Protein AF-A0A812W8V5-F1 (afdb_monomer)

Solvent-accessible surface area (backbone atoms only — not comparable to full-atom values): 47258 Å² total; per-residue (Å²): 139,60,78,68,60,58,56,54,52,55,55,52,54,65,57,52,74,76,50,76,77,72,60,74,67,73,74,74,76,84,81,85,84,90,85,90,88,78,83,81,71,50,46,70,53,26,42,51,52,16,52,50,28,51,75,72,68,38,36,67,65,14,32,52,31,22,46,54,22,48,74,67,51,57,96,85,47,59,56,66,60,54,21,52,32,28,32,54,29,15,54,23,26,51,74,70,68,38,32,65,64,9,30,52,27,14,48,59,15,35,74,61,36,75,78,43,54,70,26,39,46,47,27,17,52,20,30,42,77,71,67,39,44,71,61,16,27,55,30,16,49,48,34,28,67,79,40,73,82,42,58,69,32,44,51,50,23,54,52,33,50,53,53,51,50,56,53,51,66,72,49,72,67,73,52,66,46,54,53,37,26,53,39,42,66,50,66,82,90,48,54,70,53,34,43,54,28,34,52,52,50,35,56,38,26,36,71,57,41,38,56,57,32,56,76,49,47,31,63,60,32,36,50,51,48,44,62,41,88,86,52,52,70,66,52,29,26,44,27,34,46,34,51,34,47,42,46,65,43,67,45,53,86,76,88,64,95,70,71,91,77,75,83,82,65,93,68,68,73,86,70,42,72,44,14,54,50,44,23,52,50,51,29,52,65,39,63,80,54,38,66,60,56,50,47,53,39,45,63,70,20,58,91,32,52,66,28,40,33,28,48,39,51,42,58,54,51,43,82,62,62,69,55,51,59,59,35,44,52,38,20,59,35,37,67,38,91,50,66,67,36,19,52,33,34,42,53,26,52,38,50,32,51,52,55,42,62,50,39,48,90,81,35,70,72,60,68,92,44,73,37,55,48,48,31,50,58,31,40,45,68,51,71,93,53,48,72,50,40,45,51,34,43,38,48,50,46,44,49,45,63,62,55,86,89,54,56,84,92,65,63,65,63,51,56,60,53,50,47,72,66,32,50,68,32,49,67,41,88,49,62,64,37,23,27,45,23,34,39,40,49,27,32,47,28,66,66,38,42,92,44,25,60,54,52,47,60,78,42,72,56,64,50,50,44,33,53,43,32,48,67,59,55,53,82,67,73,65,20,51,50,28,25,37,25,24,28,44,37,47,40,46,33,43,79,41,67,70,44,39,51,53,35,55,77,68,49,40,62,60,43,52,51,54,51,59,68,72,66,81,91,48,83,75,53,52,55,31,46,26,33,43,47,27,33,50,37,42,49,34,53,72,40,70,70,50,25,53,57,50,53,76,74,40,69,52,65,61,48,51,27,51,26,38,46,49,33,40,53,38,56,75,68,37,84,47,75,64,45,42,50,53,23,48,51,48,43,31,42,40,31,40,17,48,19,58,36,29,36,31,23,69,54,45,55,57,50,69,69,36,61,68,38,52,51,32,50,53,50,46,50,56,51,74,89,56,52,82,42,53,64,35,22,34,25,47,28,43,24,52,31,29,39,43,34,22,63,80,57,79,82,80,75,64,89,83,55,92,86,74,77,89,65,55,79,65,55,53,48,55,52,49,58,54,49,69,73,39,59,86,90,68,45,80,78,59,93,79,77,67,55,31,27,58,56,73,55,12,56,53,39,37,52,58,42,53,44,69,67,55,97,81,43,26,9,49,52,44,32,46,43,42,54,20,49,77,42,48,75,67,22,32,54,34,32,48,53,33,52,36,56,44,35,67,46,72,83,41,24,45,26,41,46,59,22,42,41,59,58,42,35,56,74,44,14,73,77,38,77,67,30,32,54,32,45,38,54,33,40,67,32,66,66,40,42,50,37,41,47,72,61,77,38,61,70,53,44,44,51,37,8,57,26,25,66,40,90,48,64,52,28,17,39,34,27,25,44,28,45,25,53,35,17,69,38,38,64,28,14,38,49,41,61,69,34,61,53,24,39,52,14,38,53,45,24,48,60,72,48,87,46,42,74,34,27,34,23,20,42,51,18,51,51,34,33,54,69,27,69,89,52,53,75,64,58,40,50,50,52,52,52,47,51,53,49,26,53,75,74,76,50,53,88,22,64,70,28,37,52,53,48,53,50,53,51,63,77,71,107

Mean predicted aligned error: 18.08 Å

Foldseek 3Di:
DDPVVVVVVVVVVVVCVPDVVPCPVVVPPDDDDDDDDDDPQALVNLQVVLVVCVVVVNLVVSLVSLVVSLVNDDPPHQLQSNLSSLLSNLVSCVSVVVLVSSLVSLVSSCVSVVLPLSSLQSNLSSCVSVVVLVSSLVSLVSSCVSPVVPPVSVVSNVVSVVVVVVVVVVCVPPDPLLVLLVQLPDDPVPLVSLLVSLVVLQVCLQQVNLVVNVVNCVLVSLLVLLQDPSHDLVSNLSSLVSLLSQLVQNHYDPPDDDDPQPPQDLDQDPHDPRNVVSLQVLLVVCVVPPQPSLLSSLVVCLVPLSNNLSSLSSVLSNQDQPPLSSLQSLLVQCLDPPPSSVVSSLVSLLNSLVSQVSNQPVHDQHDDDPSVLSNLLSLLPDQPCLVSNLSNLLSVLLSLLPCVPPDPVRRDPSLVSLCVSLQVQLPDPDLSSVLSSLSSLLSSLVNPLVCLVVSCPVDVRNLVSLLCLLQPFDPDDSSLSSLLSSLSSLLSNLQDLVSLVVCVVVCVLVSLLVSLPPDPDDLSSLNSLLSSLLSLLSSLLNDVVSVVVNVVSDVSLVSLLSSLLSLLVQCVPDPDPVSNVSSLSSLLSSLQSLLSLLLAQVSLVVVLVCPSSLVSVLSSLLSPSNLSDQSSLLSLLSNLLSQLDAQPPDPPPDDDPVPDPPADPVRVVVVVVVQVPDDPVPRDDPSDPGHSHHNVRNVSSLCSQQPADDPLSERSSLLSLLSSCVHDPSSLVSSLSSLLSSLPDLVRLLRNVSSCVLVSLLVSQLPDLSSLVSNLSSLLRPSSLVCLLVVVCLVSLLSLLVQCPDPRPRSVLSSLSSLLNSLLDQSNLQSLLVNPSNLNSLLCLCQPPQDLSNNLSSLSNLLSSLPHPPHDPVSVVSSLVSLVNNVVVPAHPHPNSRVSSVVSNVVVD

Sequence (909 aa):
MDRSEIMVASHRQHQSEKYPRYHKVLASASLAKYDAGMTVMGPLARKEAGNQYCKEGKWHEAAVEYTKGLDECDENSPPDQRGLLLANRSQCWLKLSNFQKGLDDANACLELLPEHVKALFRRATALEKLGRDTEALSDFARVARVDPGNRMAAEAAKRLRVAVAQRSGQALEQSLPSRLAAALRTPSAQEEVQQDACEKVRAAALRGESSSLLSQGVLEALLDVALAEQTSPELRTACLRSLCIIASGKEREDFEMEDSQQRGQGNEVVLTPAAKEARSRLSSALRAEAHSKLRHLGQRCRGNKGALCQLCLLMSYSQEPEDEAALQLLAEAVDDDETTVCKAALASLNAIFDSRRRQGTLGKAVVFSQSLRCCLEAALQVTDHEELVHGLLAEVFTLLADNNDRPAELQVDVPGIGIQLLEPFLQSQDGLLRRNALAGLACLLATRAKDAALILQMSAVPLSTVLNALARPMPGPEGRESQGHAAECLLLAASDARTRQRWIDGGGIDVILNALSNTDRGIRRELVDAKLVAVLAIMAAHSKDVRDEIFDRVDFMMELRFAVDVAGERARAAETKEQQRQARRLCAGLYESFAVLAMHGEFKEQLSVSKKTLGALQTLAKEEDLGEDPAISFYFASLIYNFCRSRDDKVRMKTGNPMIDELSGEDFKALEDFYQRMPAEARPMRAGEVDAGPPRLATRFRSWCVDRGDATGAAPIVAKLCRCAAGSLQTKVLVADCLRLLCADQSDRKIVAASGGIRTLLALSNMQQDVREALCNMTMAEEVAERFALGRAENELNIFGAFCTSELELQQSAATGALAILAGHDEVAVRIAECQQCLQGLLHAVLDSDLPAVEIRAVSAVVSIRRAEGISAETRRAIFSVLQERLSRGGFESLDAQELAEEEIREGS

pLDDT: mean 77.14, std 17.55, range [24.14, 96.12]

Organism: Symbiodinium pilosum (NCBI:txid2952)

Nearest PDB structures (foldseek):
  8qca-assembly1_B  TM=1.541E-01  e=1.605E-04  Saccharomyces cerevisiae
  8q9t-assembly1_E  TM=1.512E-01  e=1.785E-04  Saccharomyces cerevisiae
  7dkh-assembly2_E  TM=1.277E-01  e=3.620E-04  Saccharomyces cerevisiae S288C
  8j8p-assembly1_C  TM=1.123E-01  e=2.119E-03  Saccharomyces eubayanus
  9gaw-assembly1_K  TM=1.840E-01  e=2.885E-01  Homo sapiens

Radius of gyration: 34.82 Å; Cα contacts (8 Å, |Δi|>4): 1219; chains: 1; bounding box: 93×79×88 Å

Secondary structure (DSSP, 8-state):
--HHHHHHHHHHHHHHTT-TTSSSSTTS-S------S-----HHHHHHHHHHHHHTT-HHHHHHHHHHHHHT--TTS-HHHHHHHHHHHHHHHHHTT-HHHHHHHHHHHHHH-TT-HHHHHHHHHHHHHTT-HHHHHHHHHHHHHH-TT-HHHHHHHHHHHHHHHHHHHH--S--HHHHHHHHHTS-TT-HHHHHHHHHHHHHHHHTT-HHHHHHTTHHHHHHHHHH-TT--HHHHHHHHHHHHHHHHT----------TT-TTS-------HHHHHHHHHHHHHHHTTHHHHHHHHHHHHTT-HHHHHHHHHHHHTS--TT-HHHHHHHHHHHSSS-HHHHHHHHHHHHHHHHHHHHHGGGSPPPP--HHHHHHHHHHHH--TTHHHHHHHHHHHHHHHH--TT--GGG---HHHHHHHHHHHHHT-S-HHHHHHHHHHHHHHHHHTGGGHHHHHHS-SHHHHHHHHHHHSPPSSHHHHHHHHHHHHHHHHHTT-HHHHHHHHHTTHHHHHHHHHHS----HHHHHHHHHHHHHHHHHHTT-HHHHHHHHHHS-HHHHHHHHHHHHHHHHHH--SHHHHHHHHHHHHHHHHHHHHHTTSHHHHHHHHH-HHHHHHHHHHHH-GGGTT-HHHHHHHHHHHHHHH--SSS-----S--TTS--S-HHHHHHHHHHHHTS-TTTSPPPTT------HHHHHHHHHHHT---STT---HHHHHHHHGGGS-HHHHHHHHHHHHHHTTSHHHHHHHHHTTHHHHHHHTTTT-HHHHHHHHHHHT-HHHHHHHHTTTTHHHHHHHHHHHT-S-HHHHHHHHHHHHHHHTSHHHHHHHHH-HHHHHHHHHHHHH---HHHHHHHHHHHHHHHHSTT--HHHHHHHHHHHHHHHHTT--SSHHHHHHHHHHHHHH-

InterPro domains:
  IPR011989 Armadillo-like helical [G3DSA:1.25.10.10] (274-561)
  IPR011989 Armadillo-like helical [G3DSA:1.25.10.10] (570-769)
  IPR011989 Armadillo-like helical [G3DSA:1.25.10.10] (770-890)
  IPR011990 Tetratricopeptide-like helical domain superfamily [G3DSA:1.25.40.10] (44-165)
  IPR011990 Tetratricopeptide-like helical domain superfamily [SSF48452] (44-156)
  IPR016024 Armadillo-type fold [SSF48371] (172-530)
  IPR016024 Armadillo-type fold [SSF48371] (419-852)
  IPR019734 Tetratricopeptide repeat [PS50005] (117-150)
  IPR019734 Tetratricopeptide repeat [SM00028] (43-76)
  IPR019734 Tetratricopeptide repeat [SM00028] (83-116)
  IPR019734 Tetratricopeptide repeat [SM00028] (117-150)

Structure (mmCIF, N/CA/C/O backbone):
data_AF-A0A812W8V5-F1
#
_entry.id   AF-A0A812W8V5-F1
#
loop_
_atom_site.group_PDB
_atom_site.id
_atom_site.type_symbol
_atom_site.label_atom_id
_atom_site.label_alt_id
_atom_site.label_comp_id
_atom_site.label_asym_id
_atom_site.label_entity_id
_atom_site.label_seq_id
_atom_site.pdbx_PDB_ins_code
_atom_site.Cartn_x
_atom_site.Cartn_y
_atom_site.Cartn_z
_atom_site.occupancy
_atom_site.B_iso_or_equiv
_atom_site.auth_seq_id
_atom_site.auth_comp_id
_atom_site.auth_asym_id
_atom_site.auth_atom_id
_atom_site.pdbx_PDB_model_num
ATOM 1 N N . MET A 1 1 ? -21.137 45.828 53.580 1.00 42.62 1 MET A N 1
ATOM 2 C CA . MET A 1 1 ? -20.135 46.115 52.535 1.00 42.62 1 MET A CA 1
ATOM 3 C C . MET A 1 1 ? -18.783 45.915 53.169 1.00 42.62 1 MET A C 1
ATOM 5 O O . MET A 1 1 ? -18.420 46.660 54.073 1.00 42.62 1 MET A O 1
ATOM 9 N N . ASP A 1 2 ? -18.155 44.803 52.819 1.00 35.22 2 ASP A N 1
ATOM 10 C CA . ASP A 1 2 ? -17.035 44.227 53.553 1.00 35.22 2 ASP A CA 1
ATOM 11 C C . ASP A 1 2 ? -15.700 44.712 52.965 1.00 35.22 2 ASP A C 1
ATOM 13 O O . ASP A 1 2 ? -15.591 44.966 51.763 1.00 35.22 2 ASP A O 1
ATOM 17 N N . ARG A 1 3 ? -14.667 44.871 53.802 1.00 32.47 3 ARG A N 1
ATOM 18 C CA . ARG A 1 3 ? -13.363 45.461 53.408 1.00 32.47 3 ARG A CA 1
ATOM 19 C C . ARG A 1 3 ? -12.629 44.666 52.315 1.00 32.47 3 ARG A C 1
ATOM 21 O O . ARG A 1 3 ? -11.701 45.192 51.702 1.00 32.47 3 ARG A O 1
ATOM 28 N N . SER A 1 4 ? -13.058 43.437 52.042 1.00 35.94 4 SER A N 1
ATOM 29 C CA . SER A 1 4 ? -12.570 42.584 50.956 1.00 35.94 4 SER A CA 1
ATOM 30 C C . SER A 1 4 ? -12.967 43.088 49.561 1.00 35.94 4 SER A C 1
ATOM 32 O O . SER A 1 4 ? -12.177 42.957 48.627 1.00 35.94 4 SER A O 1
ATOM 34 N N . GLU A 1 5 ? -14.122 43.743 49.403 1.00 36.53 5 GLU A N 1
ATOM 35 C CA . GLU A 1 5 ? -14.590 44.227 48.092 1.00 36.53 5 GLU A CA 1
ATOM 36 C C . GLU A 1 5 ? -13.819 45.470 47.617 1.00 36.53 5 GLU A C 1
ATOM 38 O O . GLU A 1 5 ? -13.577 45.646 46.421 1.00 36.53 5 GLU A O 1
ATOM 43 N N . ILE A 1 6 ? -13.335 46.295 48.551 1.00 41.28 6 ILE A N 1
ATOM 44 C CA . ILE A 1 6 ? -12.598 47.532 48.242 1.00 41.28 6 ILE A CA 1
ATOM 45 C C . ILE A 1 6 ? -11.152 47.230 47.802 1.00 41.28 6 ILE A C 1
ATOM 47 O O . ILE A 1 6 ? -10.626 47.897 46.908 1.00 41.28 6 ILE A O 1
ATOM 51 N N . MET A 1 7 ? -10.518 46.179 48.339 1.00 34.22 7 MET A N 1
ATOM 52 C CA . MET A 1 7 ? -9.190 45.745 47.874 1.00 34.22 7 MET A CA 1
ATOM 53 C C . MET A 1 7 ? -9.236 45.130 46.469 1.00 34.22 7 MET A C 1
ATOM 55 O O . MET A 1 7 ? -8.336 45.374 45.665 1.00 34.22 7 MET A O 1
ATOM 59 N N . VAL A 1 8 ? -10.302 44.394 46.137 1.00 38.19 8 VAL A N 1
ATOM 60 C CA . VAL A 1 8 ? -10.474 43.799 44.801 1.00 38.19 8 VAL A CA 1
ATOM 61 C C . VAL A 1 8 ? -10.783 44.872 43.749 1.00 38.19 8 VAL A C 1
ATOM 63 O O . VAL A 1 8 ? -10.279 44.788 42.628 1.00 38.19 8 VAL A O 1
ATOM 66 N N . ALA A 1 9 ? -11.532 45.922 44.104 1.00 35.03 9 ALA A N 1
ATOM 67 C CA . ALA A 1 9 ? -11.801 47.050 43.208 1.00 35.03 9 ALA A CA 1
ATOM 68 C C . ALA A 1 9 ? -10.535 47.870 42.886 1.00 35.03 9 ALA A C 1
ATOM 70 O O . ALA A 1 9 ? -10.299 48.202 41.723 1.00 35.03 9 ALA A O 1
ATOM 71 N N . SER A 1 10 ? -9.671 48.119 43.878 1.00 33.06 10 SER A N 1
ATOM 72 C CA . SER A 1 10 ? -8.414 48.855 43.668 1.00 33.06 10 SER A CA 1
ATOM 73 C C . SER A 1 10 ? -7.394 48.054 42.840 1.00 33.06 10 SER A C 1
ATOM 75 O O . SER A 1 10 ? -6.719 48.614 41.974 1.00 33.06 10 SER A O 1
ATOM 77 N N . HIS A 1 11 ? -7.345 46.724 43.004 1.00 35.69 11 HIS A N 1
ATOM 78 C CA . HIS A 1 11 ? -6.504 45.855 42.168 1.00 35.69 11 HIS A CA 1
ATOM 79 C C . HIS A 1 11 ? -7.000 45.745 40.715 1.00 35.69 11 HIS A C 1
ATOM 81 O O . HIS A 1 11 ? -6.186 45.645 39.796 1.00 35.69 11 HIS A O 1
ATOM 87 N N . ARG A 1 12 ? -8.320 45.818 40.483 1.00 35.09 12 ARG A N 1
ATOM 88 C CA . ARG A 1 12 ? -8.901 45.868 39.128 1.00 35.09 12 ARG A CA 1
ATOM 89 C C . ARG A 1 12 ? -8.615 47.192 38.419 1.00 35.09 12 ARG A C 1
ATOM 91 O O . ARG A 1 12 ? -8.348 47.182 37.221 1.00 35.09 12 ARG A O 1
ATOM 98 N N . GLN A 1 13 ? -8.603 48.312 39.144 1.00 33.91 13 GLN A N 1
ATOM 99 C CA . GLN A 1 13 ? -8.280 49.621 38.567 1.00 33.91 13 GLN A CA 1
ATOM 100 C C . GLN A 1 13 ? -6.818 49.711 38.105 1.00 33.91 13 GLN A C 1
ATOM 102 O O . GLN A 1 13 ? -6.569 50.147 36.983 1.00 33.91 13 GLN A O 1
ATOM 107 N N . HIS A 1 14 ? -5.864 49.201 38.892 1.00 34.84 14 HIS A N 1
ATOM 108 C CA . HIS A 1 14 ? -4.441 49.251 38.529 1.00 34.84 14 HIS A CA 1
ATOM 109 C C . HIS A 1 14 ? -4.041 48.289 37.397 1.00 34.84 14 HIS A C 1
ATOM 111 O O . HIS A 1 14 ? -3.090 48.558 36.666 1.00 34.84 14 HIS A O 1
ATOM 117 N N . GLN A 1 15 ? -4.773 47.187 37.198 1.00 32.47 15 GLN A N 1
ATOM 118 C CA . GLN A 1 15 ? -4.576 46.331 36.020 1.00 32.47 15 GLN A CA 1
ATOM 119 C C . GLN A 1 15 ? -5.221 46.904 34.747 1.00 32.47 15 GLN A C 1
ATOM 121 O O . GLN A 1 15 ? -4.746 46.606 33.651 1.00 32.47 15 GLN A O 1
ATOM 126 N N . SER A 1 16 ? -6.243 47.763 34.871 1.00 34.09 16 SER A N 1
ATOM 127 C CA . SER A 1 16 ? -6.928 48.378 33.721 1.00 34.09 16 SER A CA 1
ATOM 128 C C . SER A 1 16 ? -6.068 49.397 32.959 1.00 34.09 16 SER A C 1
ATOM 130 O O . SER A 1 16 ? -6.247 49.572 31.756 1.00 34.09 16 SER A O 1
ATOM 132 N N . GLU A 1 17 ? -5.081 50.010 33.620 1.00 36.44 17 GLU A N 1
ATOM 133 C CA . GLU A 1 17 ? -4.208 51.027 33.014 1.00 36.44 17 GLU A CA 1
ATOM 134 C C . GLU A 1 17 ? -3.077 50.432 32.160 1.00 36.44 17 GLU A C 1
ATOM 136 O O . GLU A 1 17 ? -2.506 51.130 31.324 1.00 36.44 17 GLU A O 1
ATOM 141 N N . LYS A 1 18 ? -2.758 49.138 32.319 1.00 32.84 18 LYS A N 1
ATOM 142 C CA . LYS A 1 18 ? -1.592 48.526 31.658 1.00 32.84 18 LYS A CA 1
ATOM 143 C C . LYS A 1 18 ? -1.890 47.901 30.285 1.00 32.84 18 LYS A C 1
ATOM 145 O O . LYS A 1 18 ? -0.960 47.751 29.500 1.00 32.84 18 LYS A O 1
ATOM 150 N N . TYR A 1 19 ? -3.152 47.578 29.961 1.00 33.69 19 TYR A N 1
ATOM 151 C CA . TYR A 1 19 ? -3.533 46.921 28.691 1.00 33.69 19 TYR A CA 1
ATOM 152 C C . TYR A 1 19 ? -4.935 47.332 28.177 1.00 33.69 19 TYR A C 1
ATOM 154 O O . TYR A 1 19 ? -5.887 46.552 28.244 1.00 33.69 19 TYR A O 1
ATOM 162 N N . PRO A 1 20 ? -5.096 48.535 27.594 1.00 31.16 20 PRO A N 1
ATOM 163 C CA . PRO A 1 20 ? -6.403 49.072 27.188 1.00 31.16 20 PRO A CA 1
ATOM 164 C C . PRO A 1 20 ? -7.081 48.340 26.010 1.00 31.16 20 PRO A C 1
ATOM 166 O O . PRO A 1 20 ? -8.271 48.537 25.766 1.00 31.16 20 PRO A O 1
ATOM 169 N N . ARG A 1 21 ? -6.372 47.465 25.279 1.00 33.91 21 ARG A N 1
ATOM 170 C CA . ARG A 1 21 ? -6.951 46.670 24.174 1.00 33.91 21 ARG A CA 1
ATOM 171 C C . ARG A 1 21 ? -7.720 45.423 24.632 1.00 33.91 21 ARG A C 1
ATOM 173 O O . ARG A 1 21 ? -8.530 44.917 23.865 1.00 33.91 21 ARG A O 1
ATOM 180 N N . TYR A 1 22 ? -7.540 44.973 25.876 1.00 30.22 22 TYR A N 1
ATOM 181 C CA . TYR A 1 22 ? -8.079 43.690 26.353 1.00 30.22 22 TYR A CA 1
ATOM 182 C C . TYR A 1 22 ? -9.571 43.707 26.723 1.00 30.22 22 TYR A C 1
ATOM 184 O O . TYR A 1 22 ? -10.220 42.665 26.714 1.00 30.22 22 TYR A O 1
ATOM 192 N N . HIS A 1 23 ? -10.153 44.873 27.020 1.00 36.41 23 HIS A N 1
ATOM 193 C CA . HIS A 1 23 ? -11.544 44.954 27.492 1.00 36.41 23 HIS A CA 1
ATOM 194 C C . HIS A 1 23 ? -12.573 45.366 26.434 1.00 36.41 23 HIS A C 1
ATOM 196 O O . HIS A 1 23 ? -13.769 45.315 26.712 1.00 36.41 23 HIS A O 1
ATOM 202 N N . LYS A 1 24 ? -12.159 45.696 25.202 1.00 32.25 24 LYS A N 1
ATOM 203 C CA . LYS A 1 24 ? -13.111 46.070 24.138 1.00 32.25 24 LYS A CA 1
ATOM 204 C C . LYS A 1 24 ? -13.856 44.877 23.522 1.00 32.25 24 LYS A C 1
ATOM 206 O O . LYS A 1 24 ? -14.866 45.085 22.866 1.00 32.25 24 LYS A O 1
ATOM 211 N N . VAL A 1 25 ? -13.399 43.651 23.781 1.00 34.81 25 VAL A N 1
ATOM 212 C CA . VAL A 1 25 ? -14.033 42.406 23.305 1.00 34.81 25 VAL A CA 1
ATOM 213 C C . VAL A 1 25 ? -14.985 41.805 24.354 1.00 34.81 25 VAL A C 1
ATOM 215 O O . VAL A 1 25 ? -15.918 41.090 24.012 1.00 34.81 25 VAL A O 1
ATOM 218 N N . LEU A 1 26 ? -14.831 42.157 25.637 1.00 30.66 26 LEU A N 1
ATOM 219 C CA . LEU A 1 26 ? -15.663 41.618 26.726 1.00 30.66 26 LEU A CA 1
ATOM 220 C C . LEU A 1 26 ? -17.004 42.350 26.920 1.00 30.66 26 LEU A C 1
ATOM 222 O O . LEU A 1 26 ? -17.845 41.877 27.676 1.00 30.66 26 LEU A O 1
ATOM 226 N N . ALA A 1 27 ? -17.226 43.481 26.243 1.00 28.84 27 ALA A N 1
ATOM 227 C CA . ALA A 1 27 ? -18.470 44.251 26.349 1.00 28.84 27 ALA A CA 1
ATOM 228 C C . ALA A 1 27 ? -19.510 43.927 25.255 1.00 28.84 27 ALA A C 1
ATOM 230 O O . ALA A 1 27 ? -20.641 44.396 25.348 1.00 28.84 27 ALA A O 1
ATOM 231 N N . SER A 1 28 ? -19.170 43.127 24.236 1.00 30.45 28 SER A N 1
ATOM 232 C CA . SER A 1 28 ? -20.079 42.798 23.123 1.00 30.45 28 SER A CA 1
ATOM 233 C C . SER A 1 28 ? -20.723 41.408 23.208 1.00 30.45 28 SER A C 1
ATOM 235 O O . SER A 1 28 ? -21.484 41.047 22.319 1.00 30.45 28 SER A O 1
ATOM 237 N N . ALA A 1 29 ? -20.469 40.632 24.266 1.00 32.03 29 ALA A N 1
ATOM 238 C CA . ALA A 1 29 ? -20.903 39.232 24.372 1.00 32.03 29 ALA A CA 1
ATOM 239 C C . ALA A 1 29 ? -22.115 38.994 25.302 1.00 32.03 29 ALA A C 1
ATOM 241 O O . ALA A 1 29 ? -22.290 37.887 25.803 1.00 32.03 29 ALA A O 1
ATOM 242 N N . SER A 1 30 ? -22.961 40.004 25.541 1.00 29.92 30 SER A N 1
ATOM 243 C CA . SER A 1 30 ? -24.111 39.883 26.464 1.00 29.92 30 SER A CA 1
ATOM 244 C C . SER A 1 30 ? -25.496 39.972 25.809 1.00 29.92 30 SER A C 1
ATOM 246 O O . SER A 1 30 ? -26.477 40.178 26.517 1.00 29.92 30 SER A O 1
ATOM 248 N N . LEU A 1 31 ? -25.628 39.792 24.491 1.00 30.91 31 LEU A N 1
ATOM 249 C CA . LEU A 1 31 ? -26.938 39.786 23.819 1.00 30.91 31 LEU A CA 1
ATOM 250 C C . LEU A 1 31 ? -26.997 38.763 22.676 1.00 30.91 31 LEU A C 1
ATOM 252 O O . LEU A 1 31 ? -26.896 39.117 21.509 1.00 30.91 31 LEU A O 1
ATOM 256 N N . ALA A 1 32 ? -27.194 37.494 23.033 1.00 29.64 32 ALA A N 1
ATOM 257 C CA . ALA A 1 32 ? -27.886 36.508 22.201 1.00 29.64 32 ALA A CA 1
ATOM 258 C C . ALA A 1 32 ? -28.319 35.332 23.095 1.00 29.64 32 ALA A C 1
ATOM 260 O O . ALA A 1 32 ? -27.521 34.467 23.445 1.00 29.64 32 ALA A O 1
ATOM 261 N N . LYS A 1 33 ? -29.584 35.344 23.526 1.00 30.66 33 LYS A N 1
ATOM 262 C CA . LYS A 1 33 ? -30.283 34.181 24.088 1.00 30.66 33 LYS A CA 1
ATOM 263 C C . LYS A 1 33 ? -31.283 33.686 23.038 1.00 30.66 33 LYS A C 1
ATOM 265 O O . LYS A 1 33 ? -31.950 34.531 22.448 1.00 30.66 33 LYS A O 1
ATOM 270 N N . TYR A 1 34 ? -31.407 32.355 22.959 1.00 26.11 34 TYR A N 1
ATOM 271 C CA . TYR A 1 34 ? -32.283 31.500 22.128 1.00 26.11 34 TYR A CA 1
ATOM 272 C C . TYR A 1 34 ? -31.748 31.132 20.731 1.00 26.11 34 TYR A C 1
ATOM 274 O O . TYR A 1 34 ? -31.805 31.944 19.818 1.00 26.11 34 TYR A O 1
ATOM 282 N N . ASP A 1 35 ? -31.146 29.938 20.587 1.00 28.66 35 ASP A N 1
ATOM 283 C CA . ASP A 1 35 ? -31.817 28.678 20.196 1.00 28.66 35 ASP A CA 1
ATOM 284 C C . ASP A 1 35 ? -30.920 27.447 20.503 1.00 28.66 35 ASP A C 1
ATOM 286 O O . ASP A 1 35 ? -29.695 27.556 20.557 1.00 28.66 35 ASP A O 1
ATOM 290 N N . ALA A 1 36 ? -31.539 26.299 20.806 1.00 34.09 36 ALA A N 1
ATOM 291 C CA . ALA A 1 36 ? -30.927 25.020 21.217 1.00 34.09 36 ALA A CA 1
ATOM 292 C C . ALA A 1 36 ? -30.320 24.247 20.019 1.00 34.09 36 ALA A C 1
ATOM 294 O O . ALA A 1 36 ? -30.839 24.357 18.918 1.00 34.09 36 ALA A O 1
ATOM 295 N N . GLY A 1 37 ? -29.276 23.414 20.100 1.00 37.94 37 GLY A N 1
ATOM 296 C CA . GLY A 1 37 ? -28.433 22.941 21.195 1.00 37.94 37 GLY A CA 1
ATOM 297 C C . GLY A 1 37 ? -27.295 22.083 20.609 1.00 37.94 37 GLY A C 1
ATOM 298 O O . GLY A 1 37 ? -27.495 20.925 20.278 1.00 37.94 37 GLY A O 1
ATOM 299 N N . MET A 1 38 ? -26.114 22.683 20.451 1.00 33.72 38 MET A N 1
ATOM 300 C CA . MET A 1 38 ? -24.794 22.042 20.359 1.00 33.72 38 MET A CA 1
ATOM 301 C C . MET A 1 38 ? -23.787 23.175 20.583 1.00 33.72 38 MET A C 1
ATOM 303 O O . MET A 1 38 ? -23.441 23.923 19.669 1.00 33.72 38 MET A O 1
ATOM 307 N N . THR A 1 39 ? -23.408 23.423 21.836 1.00 37.88 39 THR A N 1
ATOM 308 C CA . THR A 1 39 ? -22.506 24.538 22.140 1.00 37.88 39 THR A CA 1
ATOM 309 C C . THR A 1 39 ? -21.084 24.093 21.829 1.00 37.88 39 THR A C 1
ATOM 311 O O . THR A 1 39 ? -20.431 23.468 22.662 1.00 37.88 39 THR A O 1
ATOM 314 N N . VAL A 1 40 ? -20.595 24.405 20.627 1.00 43.56 40 VAL A N 1
ATOM 315 C CA . VAL A 1 40 ? -19.160 24.355 20.324 1.00 43.56 40 VAL A CA 1
ATOM 316 C C . VAL A 1 40 ? -18.465 25.250 21.354 1.00 43.56 40 VAL A C 1
ATOM 318 O O . VAL A 1 40 ? -18.626 26.472 21.355 1.00 43.56 40 VAL A O 1
ATOM 321 N N . MET A 1 41 ? -17.771 24.630 22.308 1.00 54.97 41 MET A N 1
ATOM 322 C CA . MET A 1 41 ? -17.012 25.340 23.333 1.00 54.97 41 MET A CA 1
ATOM 323 C C . MET A 1 41 ? -15.881 26.074 22.629 1.00 54.97 41 MET A C 1
ATOM 325 O O . MET A 1 41 ? -14.958 25.432 22.160 1.00 54.97 41 MET A O 1
ATOM 329 N N . GLY A 1 42 ? -15.943 27.402 22.541 1.00 66.38 42 GLY A N 1
ATOM 330 C CA . GLY A 1 42 ? -14.869 28.162 21.905 1.00 66.38 42 GLY A CA 1
ATOM 331 C C . GLY A 1 42 ? -13.534 28.030 22.662 1.00 66.38 42 GLY A C 1
ATOM 332 O O . GLY A 1 42 ? -13.524 27.706 23.857 1.00 66.38 42 GLY A O 1
ATOM 333 N N . PRO A 1 43 ? -12.397 28.398 22.044 1.00 72.38 43 PRO A N 1
ATOM 334 C CA . PRO A 1 43 ? -11.075 28.136 22.616 1.00 72.38 43 PRO A CA 1
ATOM 335 C C . PRO A 1 43 ? -10.813 28.808 23.981 1.00 72.38 43 PRO A C 1
ATOM 337 O O . PRO A 1 43 ? -9.929 28.404 24.741 1.00 72.38 43 PRO A O 1
ATOM 340 N N . LEU A 1 44 ? -11.607 29.822 24.348 1.00 75.06 44 LEU A N 1
ATOM 341 C CA . LEU A 1 44 ? -11.588 30.423 25.683 1.00 75.06 44 LEU A CA 1
ATOM 342 C C . LEU A 1 44 ? -12.187 29.497 26.758 1.00 75.06 44 LEU A C 1
ATOM 344 O O . LEU A 1 44 ? -11.636 29.412 27.854 1.00 75.06 44 LEU A O 1
ATOM 348 N N . ALA A 1 45 ? -13.261 28.776 26.435 1.00 77.50 45 ALA A N 1
ATOM 349 C CA . ALA A 1 45 ? -13.895 27.814 27.331 1.00 77.50 45 ALA A CA 1
ATOM 350 C C . ALA A 1 45 ? -13.021 26.558 27.511 1.00 77.50 45 ALA A C 1
ATOM 352 O O . ALA A 1 45 ? -12.844 26.087 28.634 1.00 77.50 45 ALA A O 1
ATOM 353 N N . ARG A 1 46 ? -12.354 26.090 26.442 1.00 82.31 46 ARG A N 1
ATOM 354 C CA . ARG A 1 46 ? -11.323 25.030 26.506 1.00 82.31 46 ARG A CA 1
ATOM 355 C C . ARG A 1 46 ? -10.154 25.399 27.419 1.00 82.31 46 ARG A C 1
ATOM 357 O O . ARG A 1 46 ? -9.707 24.594 28.235 1.00 82.31 46 ARG A O 1
ATOM 364 N N . LYS A 1 47 ? -9.694 26.654 27.351 1.00 85.44 47 LYS A N 1
ATOM 365 C CA . LYS A 1 47 ? -8.674 27.184 28.270 1.00 85.44 47 LYS A CA 1
ATOM 366 C C . LYS A 1 47 ? -9.135 27.111 29.730 1.00 85.44 47 LYS A C 1
ATOM 368 O O . LYS A 1 47 ? -8.331 26.813 30.612 1.00 85.44 47 LYS A O 1
ATOM 373 N N . GLU A 1 48 ? -10.393 27.431 30.014 1.00 86.44 48 GLU A N 1
ATOM 374 C CA . GLU A 1 48 ? -10.942 27.390 31.374 1.00 86.44 48 GLU A CA 1
ATOM 375 C C . GLU A 1 48 ? -11.084 25.957 31.897 1.00 86.44 48 GLU A C 1
ATOM 377 O O . GLU A 1 48 ? -10.665 25.695 33.027 1.00 86.44 48 GLU A O 1
ATOM 382 N N . ALA A 1 49 ? -11.537 25.025 31.056 1.00 82.44 49 ALA A N 1
ATOM 383 C CA . ALA A 1 49 ? -11.571 23.597 31.369 1.00 82.44 4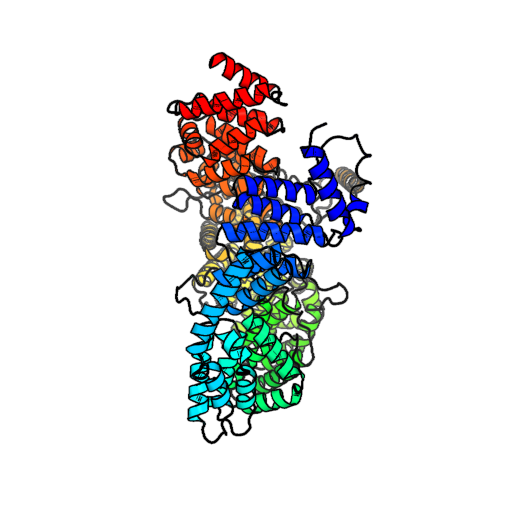9 ALA A CA 1
ATOM 384 C C . ALA A 1 49 ? -10.165 23.040 31.669 1.00 82.44 49 ALA A C 1
ATOM 386 O O . ALA A 1 49 ? -9.936 22.446 32.724 1.00 82.44 49 ALA A O 1
ATOM 387 N N . GLY A 1 50 ? -9.176 23.331 30.816 1.00 88.06 50 GLY A N 1
ATOM 388 C CA . GLY A 1 50 ? -7.781 22.949 31.062 1.00 88.06 50 GLY A CA 1
ATOM 389 C C . GLY A 1 50 ? -7.206 23.562 32.348 1.00 88.06 50 GLY A C 1
ATOM 390 O O . GLY A 1 50 ? -6.470 22.903 33.089 1.00 88.06 50 GLY A O 1
ATOM 391 N N . ASN A 1 51 ? -7.576 24.808 32.675 1.00 90.31 51 ASN A N 1
ATOM 392 C CA . ASN A 1 51 ? -7.166 25.453 33.927 1.00 90.31 51 ASN A CA 1
ATOM 393 C C . ASN A 1 51 ? -7.780 24.761 35.151 1.00 90.31 51 ASN A C 1
ATOM 395 O O . ASN A 1 51 ? -7.133 24.707 36.200 1.00 90.31 51 ASN A O 1
ATOM 399 N N . GLN A 1 52 ? -9.005 24.247 35.036 1.00 88.06 52 GLN A N 1
ATOM 400 C CA . GLN A 1 52 ? -9.665 23.502 36.102 1.00 88.06 52 GLN A CA 1
ATOM 401 C C . GLN A 1 52 ? -8.953 22.168 36.363 1.00 88.06 52 GLN A C 1
ATOM 403 O O . GLN A 1 52 ? -8.567 21.905 37.502 1.00 88.06 52 GLN A O 1
ATOM 408 N N . TYR A 1 53 ? -8.619 21.411 35.315 1.00 86.31 53 TYR A N 1
ATOM 409 C CA . TYR A 1 53 ? -7.808 20.193 35.447 1.00 86.31 53 TYR A CA 1
ATOM 410 C C . TYR A 1 53 ? -6.408 20.461 36.023 1.00 86.31 53 TYR A C 1
ATOM 412 O O . TYR A 1 53 ? -5.922 19.704 36.864 1.00 86.31 53 TYR A O 1
ATOM 420 N N . CYS A 1 54 ? -5.782 21.590 35.671 1.00 87.88 54 CYS A N 1
ATOM 421 C CA . CYS A 1 54 ? -4.528 22.025 36.294 1.00 87.88 54 CYS A CA 1
ATOM 422 C C . CYS A 1 54 ? -4.656 22.274 37.807 1.00 87.88 54 CYS A C 1
ATOM 424 O O . CYS A 1 54 ? -3.718 21.977 38.546 1.00 87.88 54 CYS A O 1
ATOM 426 N N . LYS A 1 55 ? -5.784 22.821 38.285 1.00 88.06 55 LYS A N 1
ATOM 427 C CA . LYS A 1 55 ? -6.030 23.015 39.729 1.00 88.06 55 LYS A CA 1
ATOM 428 C C . LYS A 1 55 ? -6.236 21.687 40.454 1.00 88.06 55 LYS A C 1
ATOM 430 O O . LYS A 1 55 ? -5.836 21.566 41.605 1.00 88.06 55 LYS A O 1
ATOM 435 N N . GLU A 1 56 ? -6.816 20.707 39.770 1.00 87.81 56 GLU A N 1
ATOM 436 C CA . GLU A 1 56 ? -7.018 19.342 40.271 1.00 87.81 56 GLU A CA 1
ATOM 437 C C . GLU A 1 56 ? -5.746 18.477 40.212 1.00 87.81 56 GLU A C 1
ATOM 439 O O . GLU A 1 56 ? -5.751 17.346 40.688 1.00 87.81 56 GLU A O 1
ATOM 444 N N . GLY A 1 57 ? -4.647 18.983 39.640 1.00 87.00 57 GLY A N 1
ATOM 445 C CA . GLY A 1 57 ? -3.395 18.234 39.476 1.00 87.00 57 GLY A CA 1
ATOM 446 C C . GLY A 1 57 ? -3.421 17.194 38.347 1.00 87.00 57 GLY A C 1
ATOM 447 O O . GLY A 1 57 ? -2.473 16.423 38.210 1.00 87.00 57 GLY A O 1
ATOM 448 N N . LYS A 1 58 ? -4.471 17.194 37.522 1.00 88.69 58 LYS A N 1
ATOM 449 C CA . LYS A 1 58 ? -4.663 16.325 36.353 1.00 88.69 58 LYS A CA 1
ATOM 450 C C . LYS A 1 58 ? -3.967 16.919 35.128 1.00 88.69 58 LYS A C 1
ATOM 452 O O . LYS A 1 58 ? -4.564 17.597 34.292 1.00 88.69 58 LYS A O 1
ATOM 457 N N . TRP A 1 59 ? -2.644 16.764 35.080 1.00 86.44 59 TRP A N 1
ATOM 458 C CA . TRP A 1 59 ? -1.800 17.440 34.087 1.00 86.44 59 TRP A CA 1
ATOM 459 C C . TRP A 1 59 ? -1.979 16.903 32.665 1.00 86.44 59 TRP A C 1
ATOM 461 O O . TRP A 1 59 ? -1.814 17.663 31.714 1.00 86.44 59 TRP A O 1
ATOM 471 N N . HIS A 1 60 ? -2.295 15.616 32.502 1.00 90.19 60 HIS A N 1
ATOM 472 C CA . HIS A 1 60 ? -2.464 15.014 31.180 1.00 90.19 60 HIS A CA 1
ATOM 473 C C . HIS A 1 60 ? -3.771 15.476 30.531 1.00 90.19 60 HIS A C 1
ATOM 475 O O . HIS A 1 60 ? -3.767 15.972 29.409 1.00 90.19 60 HIS A O 1
ATOM 481 N N . GLU A 1 61 ? -4.860 15.439 31.290 1.00 82.62 61 GLU A N 1
ATOM 482 C CA . GLU A 1 61 ? -6.193 15.887 30.899 1.00 82.62 61 GLU A CA 1
ATOM 483 C C . GLU A 1 61 ? -6.208 17.394 30.619 1.00 82.62 61 GLU A C 1
ATOM 485 O O . GLU A 1 61 ? -6.758 17.842 29.614 1.00 82.62 61 GLU A O 1
ATOM 490 N N . ALA A 1 62 ? -5.499 18.183 31.436 1.00 88.62 62 ALA A N 1
ATOM 491 C CA . ALA A 1 62 ? -5.295 19.598 31.154 1.00 88.62 62 ALA A CA 1
ATOM 492 C C . ALA A 1 62 ? -4.570 19.829 29.816 1.00 88.62 62 ALA A C 1
ATOM 494 O O . ALA A 1 62 ? -4.963 20.709 29.051 1.00 88.62 62 ALA A O 1
ATOM 495 N N . ALA A 1 63 ? -3.531 19.043 29.507 1.00 89.81 63 ALA A N 1
ATOM 496 C CA . ALA A 1 63 ? -2.807 19.156 28.241 1.00 89.81 63 ALA A CA 1
ATOM 497 C C . ALA A 1 63 ? -3.683 18.797 27.030 1.00 89.81 63 ALA A C 1
ATOM 499 O O . ALA A 1 63 ? -3.562 19.442 25.986 1.00 89.81 63 ALA A O 1
ATOM 500 N N . VAL A 1 64 ? -4.572 17.809 27.177 1.00 89.56 64 VAL A N 1
ATOM 501 C CA . VAL A 1 64 ? -5.551 17.423 26.151 1.00 89.56 64 VAL A CA 1
ATOM 502 C C . VAL A 1 64 ? -6.534 18.565 25.888 1.00 89.56 64 VAL A C 1
ATOM 504 O O . VAL A 1 64 ? -6.694 18.960 24.736 1.00 89.56 64 VAL A O 1
ATOM 507 N N . GLU A 1 65 ? -7.119 19.175 26.922 1.00 86.69 65 GLU A N 1
ATOM 508 C CA . GLU A 1 65 ? -8.062 20.292 26.735 1.00 86.69 65 GLU A CA 1
ATOM 509 C C . GLU A 1 65 ? -7.404 21.544 26.140 1.00 86.69 65 GLU A C 1
ATOM 511 O O . GLU A 1 65 ? -7.993 22.206 25.284 1.00 86.69 65 GLU A O 1
ATOM 516 N N . TYR A 1 66 ? -6.154 21.848 26.508 1.00 89.88 66 TYR A N 1
ATOM 517 C CA . TYR A 1 66 ? -5.415 22.916 25.831 1.00 89.88 66 TYR A CA 1
ATOM 518 C C . TYR A 1 66 ? -5.087 22.586 24.373 1.00 89.88 66 TYR A C 1
ATOM 520 O O . TYR A 1 66 ? -5.000 23.506 23.570 1.00 89.88 66 TYR A O 1
ATOM 528 N N . THR A 1 67 ? -4.898 21.309 24.026 1.00 91.19 67 THR A N 1
ATOM 529 C CA . THR A 1 67 ? -4.653 20.881 22.638 1.00 91.19 67 THR A CA 1
ATOM 530 C C . THR A 1 67 ? -5.904 21.055 21.793 1.00 91.19 67 THR A C 1
ATOM 532 O O . THR A 1 67 ? -5.829 21.733 20.779 1.00 91.19 67 THR A O 1
ATOM 535 N N . LYS A 1 68 ? -7.065 20.610 22.287 1.00 85.69 68 LYS A N 1
ATOM 536 C CA . LYS A 1 68 ? -8.357 20.853 21.626 1.00 85.69 68 LYS A CA 1
ATOM 537 C C . LYS A 1 68 ? -8.604 22.345 21.393 1.00 85.69 68 LYS A C 1
ATOM 539 O O . LYS A 1 68 ? -8.967 22.753 20.300 1.00 85.69 68 LYS A O 1
ATOM 544 N N . GLY A 1 69 ? -8.317 23.181 22.395 1.00 84.44 69 GLY A N 1
ATOM 545 C CA . GLY A 1 69 ? -8.409 24.634 22.234 1.00 84.44 69 GLY A CA 1
ATOM 546 C C . GLY A 1 69 ? -7.421 25.216 21.213 1.00 84.44 69 GLY A C 1
ATOM 547 O O . GLY A 1 69 ? -7.691 26.267 20.649 1.00 84.44 69 GLY A O 1
ATOM 548 N N . LEU A 1 70 ? -6.272 24.578 20.974 1.00 86.69 70 LEU A N 1
ATOM 549 C CA . LEU A 1 70 ? -5.325 25.007 19.939 1.00 86.69 70 LEU A CA 1
ATOM 550 C C . LEU A 1 70 ? -5.760 24.569 18.540 1.00 86.69 70 LEU A C 1
ATOM 552 O O . LEU A 1 70 ? -5.531 25.322 17.597 1.00 86.69 70 LEU A O 1
ATOM 556 N N . ASP A 1 71 ? -6.392 23.402 18.423 1.00 84.81 71 ASP A N 1
ATOM 557 C CA . ASP A 1 71 ? -6.941 22.879 17.166 1.00 84.81 71 ASP A CA 1
ATOM 558 C C . ASP A 1 71 ? -8.139 23.718 16.686 1.00 84.81 71 ASP A C 1
ATOM 560 O O . ASP A 1 71 ? -8.355 23.884 15.490 1.00 84.81 71 ASP A O 1
ATOM 564 N N . GLU A 1 72 ? -8.875 24.321 17.624 1.00 79.94 72 GLU A N 1
ATOM 565 C CA . GLU A 1 72 ? -9.966 25.267 17.359 1.00 79.94 72 GLU A CA 1
ATOM 566 C C . GLU A 1 72 ? -9.478 26.694 17.006 1.00 79.94 72 GLU A C 1
ATOM 568 O O . GLU A 1 72 ? -10.295 27.557 16.685 1.00 79.94 72 GLU A O 1
ATOM 573 N N . CYS A 1 73 ? -8.170 26.986 17.082 1.00 80.06 73 CYS A N 1
ATOM 574 C CA . CYS A 1 73 ? -7.615 28.288 16.689 1.00 80.06 73 CYS A CA 1
ATOM 575 C C . CYS A 1 73 ? -7.240 28.322 15.196 1.00 80.06 73 CYS A C 1
ATOM 577 O O . CYS A 1 73 ? -6.272 27.683 14.782 1.00 80.06 73 CYS A O 1
ATOM 579 N N . ASP A 1 74 ? -7.926 29.163 14.423 1.00 74.44 74 ASP A N 1
ATOM 580 C CA . ASP A 1 74 ? -7.643 29.472 13.014 1.00 74.44 74 ASP A CA 1
ATOM 581 C C . ASP A 1 74 ? -6.749 30.724 12.836 1.00 74.44 74 ASP A C 1
ATOM 583 O O . ASP A 1 74 ? -6.343 31.364 13.809 1.00 74.44 74 ASP A O 1
ATOM 587 N N . GLU A 1 75 ? -6.439 31.105 11.588 1.00 66.94 75 GLU A N 1
ATOM 588 C CA . GLU A 1 75 ? -5.633 32.303 11.272 1.00 66.94 75 GLU A CA 1
ATOM 589 C C . GLU A 1 75 ? -6.282 33.623 11.738 1.00 66.94 75 GLU A C 1
ATOM 591 O O . GLU A 1 75 ? -5.585 34.621 11.930 1.00 66.94 75 GLU A O 1
ATOM 596 N N . ASN A 1 76 ? -7.601 33.631 11.966 1.00 65.62 76 ASN A N 1
ATOM 597 C CA . ASN A 1 76 ? -8.347 34.796 12.453 1.00 65.62 76 ASN A CA 1
ATOM 598 C C . ASN A 1 76 ? -8.379 34.896 13.987 1.00 65.62 76 ASN A C 1
ATOM 600 O O . ASN A 1 76 ? -8.810 35.917 14.537 1.00 65.62 76 ASN A O 1
ATOM 604 N N . SER A 1 77 ? -7.938 33.854 14.695 1.00 72.19 77 SER A N 1
ATOM 605 C CA . SER A 1 77 ? -7.941 33.813 16.152 1.00 72.19 77 SER A CA 1
ATOM 606 C C . SER A 1 77 ? -6.889 34.770 16.734 1.00 72.19 77 SER A C 1
ATOM 608 O O . SER A 1 77 ? -5.750 34.804 16.260 1.00 72.19 77 SER A O 1
ATOM 610 N N . PRO A 1 78 ? -7.204 35.542 17.796 1.00 76.88 78 PRO A N 1
ATOM 611 C CA . PRO A 1 78 ? -6.247 36.470 18.386 1.00 76.88 78 PRO A CA 1
ATOM 612 C C . PRO A 1 78 ? -4.952 35.753 18.811 1.00 76.88 78 PRO A C 1
ATOM 614 O O . PRO A 1 78 ? -5.029 34.749 19.531 1.00 76.88 78 PRO A O 1
ATOM 617 N N . PRO A 1 79 ? -3.760 36.274 18.460 1.00 75.44 79 PRO A N 1
ATOM 618 C CA . PRO A 1 79 ? -2.481 35.625 18.774 1.00 75.44 79 PRO A CA 1
ATOM 619 C C . PRO A 1 79 ? -2.297 35.406 20.281 1.00 75.44 79 PRO A C 1
ATOM 621 O O . PRO A 1 79 ? -1.723 34.404 20.709 1.00 75.44 79 PRO A O 1
ATOM 624 N N . ASP A 1 80 ? -2.873 36.286 21.099 1.00 79.19 80 ASP A N 1
ATOM 625 C CA . ASP A 1 80 ? -2.884 36.168 22.552 1.00 79.19 80 ASP A CA 1
ATOM 626 C C . ASP A 1 80 ? -3.614 34.911 23.049 1.00 79.19 80 ASP A C 1
ATOM 628 O O . ASP A 1 80 ? -3.190 34.290 24.022 1.00 79.19 80 ASP A O 1
ATOM 632 N N . GLN A 1 81 ? -4.704 34.508 22.393 1.00 81.12 81 GLN A N 1
ATOM 633 C CA . GLN A 1 81 ? -5.506 33.354 22.799 1.00 81.12 81 GLN A CA 1
ATOM 634 C C . GLN A 1 81 ? -4.737 32.051 22.574 1.00 81.12 81 GLN A C 1
ATOM 636 O O . GLN A 1 81 ? -4.602 31.244 23.500 1.00 81.12 81 GLN A O 1
ATOM 641 N N . ARG A 1 82 ? -4.148 31.905 21.382 1.00 85.56 82 ARG A N 1
ATOM 642 C CA . ARG A 1 82 ? -3.257 30.792 21.034 1.00 85.56 82 ARG A CA 1
ATOM 643 C C . ARG A 1 82 ? -2.012 30.784 21.927 1.00 85.56 82 ARG A C 1
ATOM 645 O O . ARG A 1 82 ? -1.651 29.749 22.486 1.00 85.56 82 ARG A O 1
ATOM 652 N N . GLY A 1 83 ? -1.408 31.952 22.149 1.00 87.50 83 GLY A N 1
ATOM 653 C CA . GLY A 1 83 ? -0.249 32.118 23.025 1.00 87.50 83 GLY A CA 1
ATOM 654 C C . GLY A 1 83 ? -0.514 31.681 24.471 1.00 87.50 83 GLY A C 1
ATOM 655 O O . GLY A 1 83 ? 0.314 30.989 25.063 1.00 87.50 83 GLY A O 1
ATOM 656 N N . LEU A 1 84 ? -1.674 32.015 25.044 1.00 89.19 84 LEU A N 1
ATOM 657 C CA . LEU A 1 84 ? -2.043 31.620 26.411 1.00 89.19 84 LEU A CA 1
ATOM 658 C C . LEU A 1 84 ? -2.281 30.108 26.556 1.00 89.19 84 LEU A C 1
ATOM 660 O O . LEU A 1 84 ? -1.890 29.527 27.574 1.00 89.19 84 LEU A O 1
ATOM 664 N N . LEU A 1 85 ? -2.896 29.472 25.555 1.00 90.81 85 LEU A N 1
ATOM 665 C CA . LEU A 1 85 ? -3.098 28.021 25.520 1.00 90.81 85 LEU A CA 1
ATOM 666 C C . LEU A 1 85 ? -1.756 27.278 25.461 1.00 90.81 85 LEU A C 1
ATOM 668 O O . LEU A 1 85 ? -1.509 26.405 26.293 1.00 90.81 85 LEU A O 1
ATOM 672 N N . LEU A 1 86 ? -0.847 27.699 24.572 1.00 93.69 86 LEU A N 1
ATOM 673 C CA . LEU A 1 86 ? 0.519 27.163 24.478 1.00 93.69 86 LEU A CA 1
ATOM 674 C C . LEU A 1 86 ? 1.292 27.345 25.788 1.00 93.69 86 LEU A C 1
ATOM 676 O O . LEU A 1 86 ? 1.905 26.405 26.301 1.00 93.69 86 LEU A O 1
ATOM 680 N N . ALA A 1 87 ? 1.201 28.532 26.399 1.00 93.88 87 ALA A N 1
ATOM 681 C CA . ALA A 1 87 ? 1.810 28.771 27.698 1.00 93.88 87 ALA A CA 1
ATOM 682 C C . ALA A 1 87 ? 1.302 27.751 28.723 1.00 93.88 87 ALA A C 1
ATOM 684 O O . ALA A 1 87 ? 2.108 27.164 29.445 1.00 93.88 87 ALA A O 1
ATOM 685 N N . ASN A 1 88 ? -0.007 27.539 28.834 1.00 93.88 88 ASN A N 1
ATOM 686 C CA . ASN A 1 88 ? -0.570 26.645 29.842 1.00 93.88 88 ASN A CA 1
ATOM 687 C C . ASN A 1 88 ? -0.319 25.162 29.548 1.00 93.88 88 ASN A C 1
ATOM 689 O O . ASN A 1 88 ? -0.044 24.407 30.484 1.00 93.88 88 ASN A O 1
ATOM 693 N N . ARG A 1 89 ? -0.289 24.758 28.275 1.00 95.75 89 ARG A N 1
ATOM 694 C CA . ARG A 1 89 ? 0.089 23.399 27.880 1.00 95.75 89 ARG A CA 1
ATOM 695 C C . ARG A 1 89 ? 1.559 23.098 28.182 1.00 95.75 89 ARG A C 1
ATOM 697 O O . ARG A 1 89 ? 1.843 22.054 28.768 1.00 95.75 89 ARG A O 1
ATOM 704 N N . SER A 1 90 ? 2.471 24.057 27.974 1.00 96.12 90 SER A N 1
ATOM 705 C CA . SER A 1 90 ? 3.881 23.895 28.378 1.00 96.12 90 SER A CA 1
ATOM 706 C C . SER A 1 90 ? 4.042 23.603 29.876 1.00 96.12 90 SER A C 1
ATOM 708 O O . SER A 1 90 ? 4.887 22.801 30.270 1.00 96.12 90 SER A O 1
ATOM 710 N N . GLN A 1 91 ? 3.192 24.180 30.737 1.00 94.69 91 GLN A N 1
ATOM 711 C CA . GLN A 1 91 ? 3.202 23.877 32.171 1.00 94.69 91 GLN A CA 1
ATOM 712 C C . GLN A 1 91 ? 2.853 22.421 32.459 1.00 94.69 91 GLN A C 1
ATOM 714 O O . GLN A 1 91 ? 3.442 21.827 33.363 1.00 94.69 91 GLN A O 1
ATOM 719 N N . CYS A 1 92 ? 1.883 21.883 31.722 1.00 95.00 92 CYS A N 1
ATOM 720 C CA . CYS A 1 92 ? 1.432 20.508 31.860 1.00 95.00 92 CYS A CA 1
ATOM 721 C C . CYS A 1 92 ? 2.551 19.551 31.451 1.00 95.00 92 CYS A C 1
ATOM 723 O O . CYS A 1 92 ? 2.899 18.660 32.221 1.00 95.00 92 CYS A O 1
ATOM 725 N N . TRP A 1 93 ? 3.212 19.809 30.319 1.00 94.81 93 TRP A N 1
ATOM 726 C CA . TRP A 1 93 ? 4.360 19.014 29.879 1.00 94.81 93 TRP A CA 1
ATOM 727 C C . TRP A 1 93 ? 5.527 19.041 30.863 1.00 94.81 93 TRP A C 1
ATOM 729 O O . TRP A 1 93 ? 6.100 17.994 31.155 1.00 94.81 93 TRP A O 1
ATOM 739 N N . LEU A 1 94 ? 5.823 20.200 31.458 1.00 93.44 94 LEU A N 1
ATOM 740 C CA . LEU A 1 94 ? 6.830 20.301 32.518 1.00 93.44 94 LEU A CA 1
ATOM 741 C C . LEU A 1 94 ? 6.472 19.471 33.757 1.00 93.44 94 LEU A C 1
ATOM 743 O O . LEU A 1 94 ? 7.363 18.910 34.391 1.00 93.44 94 LEU A O 1
ATOM 747 N N . LYS A 1 95 ? 5.185 19.394 34.119 1.00 94.25 95 LYS A N 1
ATOM 748 C CA . LYS A 1 95 ? 4.710 18.578 35.248 1.00 94.25 95 LYS A CA 1
ATOM 749 C C . LYS A 1 95 ? 4.709 17.082 34.937 1.00 94.25 95 LYS A C 1
ATOM 751 O O . LYS A 1 95 ? 4.925 16.291 35.846 1.00 94.25 95 LYS A O 1
ATOM 756 N N . LEU A 1 96 ? 4.549 16.719 33.667 1.00 92.19 96 LEU A N 1
ATOM 757 C CA . LEU A 1 96 ? 4.650 15.350 33.156 1.00 92.19 96 LEU A CA 1
ATOM 758 C C . LEU A 1 96 ? 6.094 14.926 32.827 1.00 92.19 96 LEU A C 1
ATOM 760 O O . LEU A 1 96 ? 6.301 13.875 32.230 1.00 92.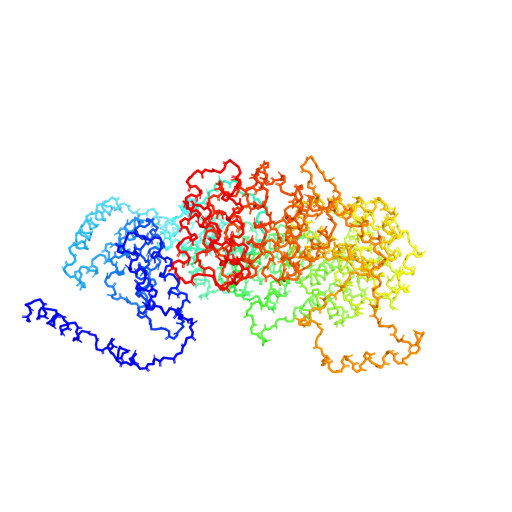19 96 LEU A O 1
ATOM 764 N N . SER A 1 97 ? 7.099 15.735 33.181 1.00 92.69 97 SER A N 1
ATOM 765 C CA . SER A 1 97 ? 8.519 15.508 32.860 1.00 92.69 97 SER A CA 1
ATOM 766 C C . SER A 1 97 ? 8.835 15.388 31.359 1.00 92.69 97 SER A C 1
ATOM 768 O O . SER A 1 97 ? 9.906 14.919 30.983 1.00 92.69 97 SER A O 1
ATOM 770 N N . ASN A 1 98 ? 7.941 15.855 30.482 1.00 90.38 98 ASN A N 1
ATOM 771 C CA . ASN A 1 98 ? 8.173 15.905 29.042 1.00 90.38 98 ASN A CA 1
ATOM 772 C C . ASN A 1 98 ? 8.777 17.264 28.657 1.00 90.38 98 ASN A C 1
ATOM 774 O O . ASN A 1 98 ? 8.105 18.160 28.140 1.00 90.38 98 ASN A O 1
ATOM 778 N N . PHE A 1 99 ? 10.054 17.448 28.994 1.00 89.06 99 PHE A N 1
ATOM 779 C CA . PHE A 1 99 ? 10.708 18.756 28.934 1.00 89.06 99 PHE A CA 1
ATOM 780 C C . PHE A 1 99 ? 10.860 19.299 27.505 1.00 89.06 99 PHE A C 1
ATOM 782 O O . PHE A 1 99 ? 10.762 20.509 27.326 1.00 89.06 99 PHE A O 1
ATOM 789 N N . GLN A 1 100 ? 11.029 18.434 26.495 1.00 91.38 100 GLN A N 1
ATOM 790 C CA . GLN A 1 100 ? 11.141 18.862 25.095 1.00 91.38 100 GLN A CA 1
ATOM 791 C C . GLN A 1 100 ? 9.816 19.433 24.570 1.00 91.38 100 GLN A C 1
ATOM 793 O O . GLN A 1 100 ? 9.794 20.567 24.107 1.00 91.38 100 GLN A O 1
ATOM 798 N N . LYS A 1 101 ? 8.687 18.734 24.763 1.00 86.19 101 LYS A N 1
ATOM 799 C CA . LYS A 1 101 ? 7.364 19.270 24.382 1.00 86.19 101 LYS A CA 1
ATOM 800 C C . LYS A 1 101 ? 7.025 20.562 25.132 1.00 86.19 101 LYS A C 1
ATOM 802 O O . LYS A 1 101 ? 6.443 21.482 24.567 1.00 86.19 101 LYS A O 1
ATOM 807 N N . GLY A 1 102 ? 7.420 20.652 26.405 1.00 91.75 102 GLY A N 1
ATOM 808 C CA . GLY A 1 102 ? 7.279 21.880 27.191 1.00 91.75 102 GLY A CA 1
ATOM 809 C C . GLY A 1 102 ? 8.116 23.045 26.650 1.00 91.75 102 GLY A C 1
ATOM 810 O O . GLY A 1 102 ? 7.650 24.183 26.665 1.00 91.75 102 GLY A O 1
ATOM 811 N N . LEU A 1 103 ? 9.326 22.770 26.158 1.00 92.62 103 LEU A N 1
ATOM 812 C CA . LEU A 1 103 ? 10.197 23.748 25.506 1.00 92.62 103 LEU A CA 1
ATOM 813 C C . LEU A 1 103 ? 9.595 24.240 24.183 1.00 92.62 103 LEU A C 1
ATOM 815 O O . LEU A 1 103 ? 9.551 25.449 23.959 1.00 92.62 103 LEU A O 1
ATOM 819 N N . ASP A 1 104 ? 9.100 23.327 23.350 1.00 92.88 104 ASP A N 1
ATOM 820 C CA . ASP A 1 104 ? 8.519 23.644 22.042 1.00 92.88 104 ASP A CA 1
ATOM 821 C C . ASP A 1 104 ? 7.266 24.527 22.191 1.00 92.88 104 ASP A C 1
ATOM 823 O O . ASP A 1 104 ? 7.181 25.593 21.579 1.00 92.88 104 ASP A O 1
ATOM 827 N N . ASP A 1 105 ? 6.352 24.167 23.102 1.00 93.38 105 ASP A N 1
ATOM 828 C CA . ASP A 1 105 ? 5.160 24.972 23.406 1.00 93.38 105 ASP A CA 1
ATOM 829 C C . ASP A 1 105 ? 5.519 26.351 23.988 1.00 93.38 105 ASP A C 1
ATOM 831 O O . ASP A 1 105 ? 4.879 27.360 23.676 1.00 93.38 105 ASP A O 1
ATOM 835 N N . ALA A 1 106 ? 6.547 26.427 24.840 1.00 93.62 106 ALA A N 1
ATOM 836 C CA . ALA A 1 106 ? 6.995 27.700 25.396 1.00 93.62 106 ALA A CA 1
ATOM 837 C C . ALA A 1 106 ? 7.667 28.592 24.336 1.00 93.62 106 ALA A C 1
ATOM 839 O O . ALA A 1 106 ? 7.498 29.808 24.389 1.00 93.62 106 ALA A O 1
ATOM 840 N N . ASN A 1 107 ? 8.381 28.015 23.363 1.00 94.56 107 ASN A N 1
ATOM 841 C CA . ASN A 1 107 ? 8.935 28.748 22.222 1.00 94.56 107 ASN A CA 1
ATOM 842 C C . ASN A 1 107 ? 7.832 29.295 21.318 1.00 94.56 107 ASN A C 1
ATOM 844 O O . ASN A 1 107 ? 7.803 30.501 21.087 1.00 94.56 107 ASN A O 1
ATOM 848 N N . ALA A 1 108 ? 6.882 28.451 20.912 1.00 91.12 108 ALA A N 1
ATOM 849 C CA . ALA A 1 108 ? 5.743 28.871 20.099 1.00 91.12 108 ALA A CA 1
ATOM 850 C C . ALA A 1 108 ? 4.913 29.966 20.797 1.00 91.12 108 ALA A C 1
ATOM 852 O O . ALA A 1 108 ? 4.461 30.923 20.172 1.00 91.12 108 ALA A O 1
ATOM 853 N N . CYS A 1 109 ? 4.758 29.889 22.125 1.00 92.75 109 CYS A N 1
ATOM 854 C CA . CYS A 1 109 ? 4.136 30.962 22.898 1.00 92.75 109 CYS A CA 1
ATOM 855 C C . CYS A 1 109 ? 4.916 32.283 22.803 1.00 92.75 109 CYS A C 1
ATOM 857 O O . CYS A 1 109 ? 4.302 33.337 22.677 1.00 92.75 109 CYS A O 1
ATOM 859 N N . LEU A 1 110 ? 6.248 32.246 22.880 1.00 91.19 110 LEU A N 1
ATOM 860 C CA . LEU A 1 110 ? 7.101 33.439 22.869 1.00 91.19 110 LEU A CA 1
ATOM 861 C C . LEU A 1 110 ? 7.294 34.042 21.473 1.00 91.19 110 LEU A C 1
ATOM 863 O O . LEU A 1 110 ? 7.625 35.219 21.380 1.00 91.19 110 LEU A O 1
ATOM 867 N N . GLU A 1 111 ? 7.068 33.283 20.404 1.00 91.12 111 GLU A N 1
ATOM 868 C CA . GLU A 1 111 ? 6.954 33.834 19.047 1.00 91.12 111 GLU A CA 1
ATOM 869 C C . GLU A 1 111 ? 5.719 34.735 18.922 1.00 91.12 111 GLU A C 1
ATOM 871 O O . GLU A 1 111 ? 5.792 35.813 18.336 1.00 91.12 111 GLU A O 1
ATOM 876 N N . LEU A 1 112 ? 4.607 34.329 19.545 1.00 86.19 112 LEU A N 1
ATOM 877 C CA . LEU A 1 112 ? 3.362 35.101 19.572 1.00 86.19 112 LEU A CA 1
ATOM 878 C C . LEU A 1 112 ? 3.391 36.217 20.625 1.00 86.19 112 LEU A C 1
ATOM 880 O O . LEU A 1 112 ? 2.924 37.327 20.380 1.00 86.19 112 LEU A O 1
ATOM 884 N N . LEU A 1 113 ? 3.942 35.927 21.806 1.00 86.88 113 LEU A N 1
ATOM 885 C CA . LEU A 1 113 ? 3.967 36.799 22.980 1.00 86.88 113 LEU A CA 1
ATOM 886 C C . LEU A 1 113 ? 5.395 36.926 23.547 1.00 86.88 113 LEU A C 1
ATOM 888 O O . LEU A 1 113 ? 5.699 36.346 24.597 1.00 86.88 113 LEU A O 1
ATOM 892 N N . PRO A 1 114 ? 6.278 37.727 22.920 1.00 85.00 114 PRO A N 1
ATOM 893 C CA . PRO A 1 114 ? 7.711 37.762 23.240 1.00 85.00 114 PRO A CA 1
ATOM 894 C C . PRO A 1 114 ? 8.067 38.115 24.684 1.00 85.00 114 PRO A C 1
ATOM 896 O O . PRO A 1 114 ? 9.149 37.755 25.153 1.00 85.00 114 PRO A O 1
ATOM 899 N N . GLU A 1 115 ? 7.190 38.824 25.396 1.00 83.50 115 GLU A N 1
ATOM 900 C CA . GLU A 1 115 ? 7.400 39.274 26.779 1.00 83.50 115 GLU A CA 1
ATOM 901 C C . GLU A 1 115 ? 6.555 38.510 27.810 1.00 83.50 115 GLU A C 1
ATOM 903 O O . GLU A 1 115 ? 6.466 38.910 28.972 1.00 83.50 115 GLU A O 1
ATOM 908 N N . HIS A 1 116 ? 5.937 37.389 27.426 1.00 88.25 116 HIS A N 1
ATOM 909 C CA . HIS A 1 116 ? 5.096 36.621 28.336 1.00 88.25 116 HIS A CA 1
ATOM 910 C C . HIS A 1 116 ? 5.923 35.939 29.441 1.00 88.25 116 HIS A C 1
ATOM 912 O O . HIS A 1 116 ? 6.504 34.863 29.269 1.00 88.25 116 HIS A O 1
ATOM 918 N N . VAL A 1 117 ? 5.940 36.558 30.625 1.00 90.56 117 VAL A N 1
ATOM 919 C CA . VAL A 1 117 ? 6.801 36.199 31.769 1.00 90.56 117 VAL A CA 1
ATOM 920 C C . VAL A 1 117 ? 6.687 34.725 32.169 1.00 90.56 117 VAL A C 1
ATOM 922 O O . VAL A 1 117 ? 7.697 34.066 32.414 1.00 90.56 117 VAL A O 1
ATOM 925 N N . LYS A 1 118 ? 5.469 34.168 32.200 1.00 91.19 118 LYS A N 1
ATOM 926 C CA . LYS A 1 118 ? 5.256 32.758 32.573 1.00 91.19 118 LYS A CA 1
ATOM 927 C C . LYS A 1 118 ? 5.811 31.791 31.527 1.00 91.19 118 LYS A C 1
ATOM 929 O O . LYS A 1 118 ? 6.294 30.730 31.903 1.00 91.19 118 LYS A O 1
ATOM 934 N N . ALA A 1 119 ? 5.757 32.148 30.244 1.00 92.88 119 ALA A N 1
ATOM 935 C CA . ALA A 1 119 ? 6.312 31.317 29.177 1.00 92.88 119 ALA A CA 1
ATOM 936 C C . ALA A 1 119 ? 7.845 31.362 29.196 1.00 92.88 119 ALA A C 1
ATOM 938 O O . ALA A 1 119 ? 8.467 30.309 29.138 1.00 92.88 119 ALA A O 1
ATOM 939 N N . LEU A 1 120 ? 8.447 32.539 29.422 1.00 93.75 120 LEU A N 1
ATOM 940 C CA . LEU A 1 120 ? 9.895 32.663 29.646 1.00 93.75 120 LEU A CA 1
ATOM 941 C C . LEU A 1 120 ? 10.368 31.812 30.831 1.00 93.75 120 LEU A C 1
ATOM 943 O O . LEU A 1 120 ? 11.361 31.100 30.727 1.00 93.75 120 LEU A O 1
ATOM 947 N N . PHE A 1 121 ? 9.632 31.834 31.944 1.00 94.50 121 PHE A N 1
ATOM 948 C CA . PHE A 1 121 ? 9.962 31.023 33.117 1.00 94.50 121 PHE A CA 1
ATOM 949 C C . PHE A 1 121 ? 9.846 29.515 32.836 1.00 94.50 121 PHE A C 1
ATOM 951 O O . PHE A 1 121 ? 10.711 28.732 33.236 1.00 94.50 121 PHE A O 1
ATOM 958 N N . ARG A 1 122 ? 8.788 29.096 32.129 1.00 95.69 122 ARG A N 1
ATOM 959 C CA . ARG A 1 122 ? 8.563 27.695 31.735 1.00 95.69 122 ARG A CA 1
ATOM 960 C C . ARG A 1 122 ? 9.635 27.215 30.755 1.00 95.69 122 ARG A C 1
ATOM 962 O O . ARG A 1 122 ? 10.184 26.136 30.962 1.00 95.69 122 ARG A O 1
ATOM 969 N N . ARG A 1 123 ? 10.016 28.044 29.780 1.00 95.25 123 ARG A N 1
ATOM 970 C CA . ARG A 1 123 ? 11.124 27.772 28.859 1.00 95.25 123 ARG A CA 1
ATOM 971 C C . ARG A 1 123 ? 12.449 27.605 29.595 1.00 95.25 123 ARG A C 1
ATOM 973 O O . ARG A 1 123 ? 13.121 26.598 29.400 1.00 95.25 123 ARG A O 1
ATOM 980 N N . ALA A 1 124 ? 12.779 28.530 30.496 1.00 94.25 124 ALA A N 1
ATOM 981 C CA . ALA A 1 124 ? 13.993 28.457 31.306 1.00 94.25 124 ALA A CA 1
ATOM 982 C C . ALA A 1 124 ? 14.053 27.164 32.137 1.00 94.25 124 ALA A C 1
ATOM 984 O O . ALA A 1 124 ? 15.085 26.502 32.199 1.00 94.25 124 ALA A O 1
ATOM 985 N N . THR A 1 125 ? 12.916 26.766 32.716 1.00 93.50 125 THR A N 1
ATOM 986 C CA . THR A 1 125 ? 12.786 25.520 33.486 1.00 93.50 125 THR A CA 1
ATOM 987 C C . THR A 1 125 ? 12.955 24.281 32.600 1.00 93.50 125 THR A C 1
ATOM 989 O O . THR A 1 125 ? 13.620 23.328 33.002 1.00 93.50 125 THR A O 1
ATOM 992 N N . ALA A 1 126 ? 12.377 24.283 31.394 1.00 93.38 126 ALA A N 1
ATOM 993 C CA . ALA A 1 126 ? 12.530 23.199 30.423 1.00 93.38 126 ALA A CA 1
ATOM 994 C C . ALA A 1 126 ? 13.996 23.041 29.994 1.00 93.38 126 ALA A C 1
ATOM 996 O O . ALA A 1 126 ? 14.545 21.944 30.050 1.00 93.38 126 ALA A O 1
ATOM 997 N N . LEU A 1 127 ? 14.638 24.155 29.627 1.00 90.06 127 LEU A N 1
ATOM 998 C CA . LEU A 1 127 ? 16.041 24.215 29.216 1.00 90.06 127 LEU A CA 1
ATOM 999 C C . LEU A 1 127 ? 16.972 23.712 30.319 1.00 90.06 127 LEU A C 1
ATOM 1001 O O . LEU A 1 127 ? 17.858 22.909 30.046 1.00 90.06 127 LEU A O 1
ATOM 1005 N N . GLU A 1 128 ? 16.732 24.119 31.564 1.00 90.00 128 GLU A N 1
ATOM 1006 C CA . GLU A 1 128 ? 17.491 23.636 32.715 1.00 90.00 128 GLU A CA 1
ATOM 1007 C C . GLU A 1 128 ? 17.344 22.116 32.903 1.00 90.00 128 GLU A C 1
ATOM 1009 O O . GLU A 1 128 ? 18.328 21.415 33.127 1.00 90.00 128 GLU A O 1
ATOM 1014 N N . LYS A 1 129 ? 16.129 21.571 32.768 1.00 88.94 129 LYS A N 1
ATOM 1015 C CA . LYS A 1 129 ? 15.895 20.119 32.869 1.00 88.94 129 LYS A CA 1
ATOM 1016 C C . LYS A 1 129 ? 16.493 19.322 31.709 1.00 88.94 129 LYS A C 1
ATOM 1018 O O . LYS A 1 129 ? 16.799 18.148 31.888 1.00 88.94 129 LYS A O 1
ATOM 1023 N N . LEU A 1 130 ? 16.701 19.965 30.563 1.00 86.56 130 LEU A N 1
ATOM 1024 C CA . LEU A 1 130 ? 17.393 19.418 29.394 1.00 86.56 130 LEU A CA 1
ATOM 1025 C C . LEU A 1 130 ? 18.919 19.641 29.438 1.00 86.56 130 LEU A C 1
ATOM 1027 O O . LEU A 1 130 ? 19.611 19.289 28.486 1.00 86.56 130 LEU A O 1
ATOM 1031 N N . GLY A 1 131 ? 19.459 20.232 30.512 1.00 84.25 131 GLY A N 1
ATOM 1032 C CA . GLY A 1 131 ? 20.895 20.487 30.683 1.00 84.25 131 GLY A CA 1
ATOM 1033 C C . GLY A 1 131 ? 21.444 21.685 29.893 1.00 84.25 131 GLY A C 1
ATOM 1034 O O . GLY A 1 131 ? 22.660 21.880 29.833 1.00 84.25 131 GLY A O 1
ATOM 1035 N N . ARG A 1 132 ? 20.575 22.512 29.298 1.00 86.88 132 ARG A N 1
ATOM 1036 C CA . ARG A 1 132 ? 20.920 23.723 28.525 1.00 86.88 132 ARG A CA 1
ATOM 1037 C C . ARG A 1 132 ? 21.036 24.946 29.440 1.00 86.88 132 ARG A C 1
ATOM 1039 O O . ARG A 1 132 ? 20.316 25.936 29.309 1.00 86.88 132 ARG A O 1
ATOM 1046 N N . ASP A 1 133 ? 21.964 24.865 30.389 1.00 85.06 133 ASP A N 1
ATOM 1047 C CA . ASP A 1 133 ? 22.067 25.780 31.535 1.00 85.06 133 ASP A CA 1
ATOM 1048 C C . ASP A 1 133 ? 22.395 27.239 31.165 1.00 85.06 133 ASP A C 1
ATOM 1050 O O . ASP A 1 133 ? 21.990 28.165 31.870 1.00 85.06 133 ASP A O 1
ATOM 1054 N N . THR A 1 134 ? 23.104 27.472 30.056 1.00 84.88 134 THR A N 1
ATOM 1055 C CA . THR A 1 134 ? 23.445 28.820 29.561 1.00 84.88 134 THR A CA 1
ATOM 1056 C C . THR A 1 134 ? 22.219 29.568 29.043 1.00 84.88 134 THR A C 1
ATOM 1058 O O . THR A 1 134 ? 22.017 30.745 29.351 1.00 84.88 134 THR A O 1
ATOM 1061 N N . GLU A 1 135 ? 21.371 28.878 28.287 1.00 86.19 135 GLU A N 1
ATOM 1062 C CA . GLU A 1 135 ? 20.132 29.425 27.742 1.00 86.19 135 GLU A CA 1
ATOM 1063 C C . GLU A 1 135 ? 19.079 29.580 28.841 1.00 86.19 135 GLU A C 1
ATOM 1065 O O . GLU A 1 135 ? 18.449 30.635 28.950 1.00 86.19 135 GLU A O 1
ATOM 1070 N N . ALA A 1 136 ? 18.981 28.589 29.735 1.00 89.06 136 ALA A N 1
ATOM 1071 C CA . ALA A 1 136 ? 18.151 28.673 30.932 1.00 89.06 136 ALA A CA 1
ATOM 1072 C C . ALA A 1 136 ? 18.523 29.890 31.793 1.00 89.06 136 ALA A C 1
ATOM 1074 O O . ALA A 1 136 ? 17.648 30.626 32.254 1.00 89.06 136 ALA A O 1
ATOM 1075 N N . LEU A 1 137 ? 19.823 30.155 31.969 1.00 91.94 137 LEU A N 1
ATOM 1076 C CA . LEU A 1 137 ? 20.304 31.330 32.688 1.00 91.94 137 LEU A CA 1
ATOM 1077 C C . LEU A 1 137 ? 19.859 32.641 32.022 1.00 91.94 137 LEU A C 1
ATOM 1079 O O . LEU A 1 137 ? 19.429 33.563 32.719 1.00 91.94 137 LEU A O 1
ATOM 1083 N N . SER A 1 138 ? 19.969 32.736 30.696 1.00 91.38 138 SER A N 1
ATOM 1084 C CA . SER A 1 138 ? 19.550 33.926 29.946 1.00 91.38 138 SER A CA 1
ATOM 1085 C C . SER A 1 138 ? 18.068 34.234 30.176 1.00 91.38 138 SER A C 1
ATOM 1087 O O . SER A 1 138 ? 17.705 35.368 30.513 1.00 91.38 138 SER A O 1
ATOM 1089 N N . ASP A 1 139 ? 17.217 33.210 30.098 1.00 90.19 139 ASP A N 1
ATOM 1090 C CA . ASP A 1 139 ? 15.776 33.362 30.275 1.00 90.19 139 ASP A CA 1
ATOM 1091 C C . ASP A 1 139 ? 15.380 33.643 31.724 1.00 90.19 139 ASP A C 1
ATOM 1093 O O . ASP A 1 139 ? 14.592 34.559 31.963 1.00 90.19 139 ASP A O 1
ATOM 1097 N N . PHE A 1 140 ? 15.967 32.963 32.715 1.00 92.81 140 PHE A N 1
ATOM 1098 C CA . PHE A 1 140 ? 15.723 33.295 34.124 1.00 92.81 140 PHE A CA 1
ATOM 1099 C C . PHE A 1 140 ? 16.194 34.715 34.469 1.00 92.81 140 PHE A C 1
ATOM 1101 O O . PHE A 1 140 ? 15.512 35.432 35.203 1.00 92.81 140 PHE A O 1
ATOM 1108 N N . ALA A 1 141 ? 17.316 35.172 33.900 1.00 89.38 141 ALA A N 1
ATOM 1109 C CA . ALA A 1 141 ? 17.782 36.548 34.057 1.00 89.38 141 ALA A CA 1
ATOM 1110 C C . ALA A 1 141 ? 16.863 37.561 33.355 1.00 89.38 141 ALA A C 1
ATOM 1112 O O . ALA A 1 141 ? 16.720 38.694 33.817 1.00 89.38 141 ALA A O 1
ATOM 1113 N N . ARG A 1 142 ? 16.229 37.180 32.243 1.00 90.31 142 ARG A N 1
ATOM 1114 C CA . ARG A 1 142 ? 15.211 37.998 31.576 1.00 90.31 142 ARG A CA 1
ATOM 1115 C C . ARG A 1 142 ? 13.932 38.074 32.409 1.00 90.31 142 ARG A C 1
ATOM 1117 O O . ARG A 1 142 ? 13.448 39.179 32.628 1.00 90.31 142 ARG A O 1
ATOM 1124 N N . VAL A 1 143 ? 13.453 36.958 32.959 1.00 90.69 143 VAL A N 1
ATOM 1125 C CA . VAL A 1 143 ? 12.307 36.938 33.885 1.00 90.69 143 VAL A CA 1
ATOM 1126 C C . VAL A 1 143 ? 12.580 37.809 35.108 1.00 90.69 143 VAL A C 1
ATOM 1128 O O . VAL A 1 143 ? 11.749 38.641 35.436 1.00 90.69 143 VAL A O 1
ATOM 1131 N N . ALA A 1 144 ? 13.759 37.704 35.725 1.00 87.44 144 ALA A N 1
ATOM 1132 C CA . ALA A 1 144 ? 14.123 38.516 36.889 1.00 87.44 144 ALA A CA 1
ATOM 1133 C C . ALA A 1 144 ? 14.236 40.026 36.586 1.00 87.44 144 ALA A C 1
ATOM 1135 O O . ALA A 1 144 ? 14.140 40.842 37.499 1.00 87.44 144 ALA A O 1
ATOM 1136 N N . ARG A 1 145 ? 14.448 40.412 35.318 1.00 84.56 145 ARG A N 1
ATOM 1137 C CA . ARG A 1 145 ? 14.415 41.820 34.884 1.00 84.56 145 ARG A CA 1
ATOM 1138 C C . ARG A 1 145 ? 12.990 42.324 34.662 1.00 84.56 145 ARG A C 1
ATOM 1140 O O . ARG A 1 145 ? 12.697 43.455 35.028 1.00 84.56 145 ARG A O 1
ATOM 1147 N N . VAL A 1 146 ? 12.133 41.506 34.047 1.00 82.25 146 VAL A N 1
ATOM 1148 C CA . VAL A 1 146 ? 10.748 41.879 33.699 1.00 82.25 146 VAL A CA 1
ATOM 1149 C C . VAL A 1 146 ? 9.814 41.787 34.913 1.00 82.25 146 VAL A C 1
ATOM 1151 O O . VAL A 1 146 ? 8.930 42.623 35.074 1.00 82.25 146 VAL A O 1
ATOM 1154 N N . ASP A 1 147 ? 10.043 40.814 35.794 1.00 83.00 147 ASP A N 1
ATOM 1155 C CA . ASP A 1 147 ? 9.349 40.628 37.069 1.00 83.00 147 ASP A CA 1
ATOM 1156 C C . ASP A 1 147 ? 10.370 40.472 38.216 1.00 83.00 147 ASP A C 1
ATOM 1158 O O . ASP A 1 147 ? 10.699 39.352 38.628 1.00 83.00 147 ASP A O 1
ATOM 1162 N N . PRO A 1 148 ? 10.882 41.595 38.760 1.00 81.94 148 PRO A N 1
ATOM 1163 C CA . PRO A 1 148 ? 11.820 41.585 39.885 1.00 81.94 148 PRO A CA 1
ATOM 1164 C C . PRO A 1 148 ? 11.268 40.937 41.167 1.00 81.94 148 PRO A C 1
ATOM 1166 O O . PRO A 1 148 ? 12.039 40.635 42.078 1.00 81.94 148 PRO A O 1
ATOM 1169 N N . GLY A 1 149 ? 9.948 40.719 41.262 1.00 82.69 149 GLY A N 1
ATOM 1170 C CA . GLY A 1 149 ? 9.298 40.034 42.381 1.00 82.69 149 GLY A CA 1
ATOM 1171 C C . GLY A 1 149 ? 9.409 38.505 42.327 1.00 82.69 149 GLY A C 1
ATOM 1172 O O . GLY A 1 149 ? 9.180 37.834 43.338 1.00 82.69 149 GLY A O 1
ATOM 1173 N N . ASN A 1 150 ? 9.802 37.934 41.185 1.00 84.19 150 ASN A N 1
ATOM 1174 C CA . ASN A 1 150 ? 9.920 36.491 40.999 1.00 84.19 150 ASN A CA 1
ATOM 1175 C C . ASN A 1 150 ? 11.220 35.939 41.616 1.00 84.19 150 ASN A C 1
ATOM 1177 O O . ASN A 1 150 ? 12.231 35.725 40.940 1.00 84.19 150 ASN A O 1
ATOM 1181 N N . ARG A 1 151 ? 11.180 35.680 42.931 1.00 87.75 151 ARG A N 1
ATOM 1182 C CA . ARG A 1 151 ? 12.317 35.135 43.699 1.00 87.75 151 ARG A CA 1
ATOM 1183 C C . ARG A 1 151 ? 12.849 33.818 43.131 1.00 87.75 151 ARG A C 1
ATOM 1185 O O . ARG A 1 151 ? 14.061 33.645 43.069 1.00 87.75 151 ARG A O 1
ATOM 1192 N N . MET A 1 152 ? 11.966 32.939 42.648 1.00 86.62 152 MET A N 1
ATOM 1193 C CA . MET A 1 152 ? 12.362 31.653 42.061 1.00 86.62 152 MET A CA 1
ATOM 1194 C C . MET A 1 152 ? 13.243 31.841 40.821 1.00 86.62 152 MET A C 1
ATOM 1196 O O . MET A 1 152 ? 14.258 31.162 40.682 1.00 86.62 152 MET A O 1
ATOM 1200 N N . ALA A 1 153 ? 12.902 32.791 39.945 1.00 87.31 153 ALA A N 1
ATOM 1201 C CA . ALA A 1 153 ? 13.705 33.090 38.761 1.00 87.31 153 ALA A CA 1
ATOM 1202 C C . ALA A 1 153 ? 15.067 33.696 39.131 1.00 87.31 153 ALA A C 1
ATOM 1204 O O . ALA A 1 153 ? 16.091 33.326 38.558 1.00 87.31 153 ALA A O 1
ATOM 1205 N N . ALA A 1 154 ? 15.099 34.601 40.115 1.00 87.50 154 ALA A N 1
ATOM 1206 C CA . ALA A 1 154 ? 16.336 35.224 40.582 1.00 87.50 154 ALA A CA 1
ATOM 1207 C C . ALA A 1 154 ? 17.290 34.208 41.241 1.00 87.50 154 ALA A C 1
ATOM 1209 O O . ALA A 1 154 ? 18.497 34.228 40.982 1.00 87.50 154 ALA A O 1
ATOM 1210 N N . GLU A 1 155 ? 16.756 33.295 42.054 1.00 89.31 155 GLU A N 1
ATOM 1211 C CA . GLU A 1 155 ? 17.514 32.211 42.687 1.00 89.31 155 GLU A CA 1
ATOM 1212 C C . GLU A 1 155 ? 18.024 31.196 41.659 1.00 89.31 155 GLU A C 1
ATOM 1214 O O . GLU A 1 155 ? 19.208 30.847 41.688 1.00 89.31 155 GLU A O 1
ATOM 1219 N N . ALA A 1 156 ? 17.180 30.783 40.704 1.00 88.19 156 ALA A N 1
ATOM 1220 C CA . ALA A 1 156 ? 17.580 29.906 39.605 1.00 88.19 156 ALA A CA 1
ATOM 1221 C C . ALA A 1 156 ? 18.688 30.543 38.751 1.00 88.19 156 ALA A C 1
ATOM 1223 O O . ALA A 1 156 ? 19.716 29.910 38.513 1.00 88.19 156 ALA A O 1
ATOM 1224 N N . ALA A 1 157 ? 18.562 31.827 38.393 1.00 88.19 157 ALA A N 1
ATOM 1225 C CA . ALA A 1 157 ? 19.607 32.559 37.679 1.00 88.19 157 ALA A CA 1
ATOM 1226 C C . ALA A 1 157 ? 20.913 32.655 38.486 1.00 88.19 157 ALA A C 1
ATOM 1228 O O . ALA A 1 157 ? 22.000 32.527 37.927 1.00 88.19 157 ALA A O 1
ATOM 1229 N N . LYS A 1 158 ? 20.853 32.871 39.807 1.00 88.69 158 LYS A N 1
ATOM 1230 C CA . LYS A 1 158 ? 22.054 32.911 40.658 1.00 88.69 158 LYS A CA 1
ATOM 1231 C C . LYS A 1 158 ? 22.743 31.545 40.725 1.00 88.69 158 LYS A C 1
ATOM 1233 O O . LYS A 1 158 ? 23.963 31.481 40.587 1.00 88.69 158 LYS A O 1
ATOM 1238 N N . ARG A 1 159 ? 21.976 30.464 40.896 1.00 92.56 159 ARG A N 1
ATOM 1239 C CA . ARG A 1 159 ? 22.492 29.088 40.932 1.00 92.56 159 ARG A CA 1
ATOM 1240 C C . ARG A 1 159 ? 23.119 28.692 39.597 1.00 92.56 159 ARG A C 1
ATOM 1242 O O . ARG A 1 159 ? 24.253 28.218 39.577 1.00 92.56 159 ARG A O 1
ATOM 1249 N N . LEU A 1 160 ? 22.425 28.956 38.491 1.00 87.69 160 LEU A N 1
ATOM 1250 C CA . LEU A 1 160 ? 22.925 28.668 37.149 1.00 87.69 160 LEU A CA 1
ATOM 1251 C C . LEU A 1 160 ? 24.135 29.532 36.785 1.00 87.69 160 LEU A C 1
ATOM 1253 O O . LEU A 1 160 ? 25.047 29.022 36.152 1.00 87.69 160 LEU A O 1
ATOM 1257 N N . ARG A 1 161 ? 24.236 30.790 37.248 1.00 86.12 161 ARG A N 1
ATOM 1258 C CA . ARG A 1 161 ? 25.466 31.597 37.081 1.00 86.12 161 ARG A CA 1
ATOM 1259 C C . ARG A 1 161 ? 26.688 30.922 37.683 1.00 86.12 161 ARG A C 1
ATOM 1261 O O . ARG A 1 161 ? 27.732 30.903 37.043 1.00 86.12 161 ARG A O 1
ATOM 1268 N N . VAL A 1 162 ? 26.564 30.377 38.892 1.00 83.50 162 VAL A N 1
ATOM 1269 C CA . VAL A 1 162 ? 27.671 29.678 39.561 1.00 83.50 162 VAL A CA 1
ATOM 1270 C C . VAL A 1 162 ? 27.997 28.370 38.838 1.00 83.50 162 VAL A C 1
ATOM 1272 O O . VAL A 1 162 ? 29.165 28.114 38.569 1.00 83.50 162 VAL A O 1
ATOM 1275 N N . ALA A 1 163 ? 26.984 27.585 38.455 1.00 78.06 163 ALA A N 1
ATOM 1276 C CA . ALA A 1 163 ? 27.175 26.323 37.735 1.00 78.06 163 ALA A CA 1
ATOM 1277 C C . ALA A 1 163 ? 27.805 26.521 36.343 1.00 78.06 163 ALA A C 1
ATOM 1279 O O . ALA A 1 163 ? 28.747 25.817 35.982 1.00 78.06 163 ALA A O 1
ATOM 1280 N N . VAL A 1 164 ? 27.336 27.519 35.586 1.00 78.69 164 VAL A N 1
ATOM 1281 C CA . VAL A 1 164 ? 27.903 27.902 34.287 1.00 78.69 164 VAL A CA 1
ATOM 1282 C C . VAL A 1 164 ? 29.328 28.424 34.470 1.00 78.69 164 VAL A C 1
ATOM 1284 O O . VAL A 1 164 ? 30.206 27.999 33.736 1.00 78.69 164 VAL A O 1
ATOM 1287 N N . ALA A 1 165 ? 29.609 29.260 35.475 1.00 71.31 165 ALA A N 1
ATOM 1288 C CA . ALA A 1 165 ? 30.968 29.740 35.739 1.00 71.31 165 ALA A CA 1
ATOM 1289 C C . ALA A 1 165 ? 31.940 28.613 36.145 1.00 71.31 165 ALA A C 1
ATOM 1291 O O . ALA A 1 165 ? 33.086 28.613 35.704 1.00 71.31 165 ALA A O 1
ATOM 1292 N N . GLN A 1 166 ? 31.489 27.632 36.934 1.00 66.88 166 GLN A N 1
ATOM 1293 C CA . GLN A 1 166 ? 32.290 26.463 37.319 1.00 66.88 166 GLN A CA 1
ATOM 1294 C C . GLN A 1 166 ? 32.576 25.535 36.126 1.00 66.88 166 GLN A C 1
ATOM 1296 O O . GLN A 1 166 ? 33.710 25.085 35.974 1.00 66.88 166 GLN A O 1
ATOM 1301 N N . ARG A 1 167 ? 31.594 25.308 35.237 1.00 63.31 167 ARG A N 1
ATOM 1302 C CA . ARG A 1 167 ? 31.791 24.546 33.987 1.00 63.31 167 ARG A CA 1
ATOM 1303 C C . ARG A 1 167 ? 32.656 25.297 32.973 1.00 63.31 167 ARG A C 1
ATOM 1305 O O . ARG A 1 167 ? 33.522 24.690 32.355 1.00 63.31 167 ARG A O 1
ATOM 1312 N N . SER A 1 168 ? 32.494 26.614 32.855 1.00 52.50 168 SER A N 1
ATOM 1313 C CA . SER A 1 168 ? 33.349 27.467 32.018 1.00 52.50 168 SER A CA 1
ATOM 1314 C C . SER A 1 168 ? 34.790 27.544 32.538 1.00 52.50 168 SER A C 1
ATOM 1316 O O . SER A 1 168 ? 35.714 27.669 31.742 1.00 52.50 168 SER A O 1
ATOM 1318 N N . GLY A 1 169 ? 35.000 27.408 33.855 1.00 46.81 169 GLY A N 1
ATOM 1319 C CA . GLY A 1 169 ? 36.324 27.313 34.479 1.00 46.81 169 GLY A CA 1
ATOM 1320 C C . GLY A 1 169 ? 37.074 26.010 34.167 1.00 46.81 169 GLY A C 1
ATOM 1321 O O . GLY A 1 169 ? 38.297 26.026 34.092 1.00 46.81 169 GLY A O 1
ATOM 1322 N N . GLN A 1 170 ? 36.357 24.906 33.922 1.00 47.66 170 GLN A N 1
ATOM 1323 C CA . GLN A 1 170 ? 36.926 23.642 33.422 1.00 47.66 170 GLN A CA 1
ATOM 1324 C C . GLN A 1 170 ? 37.044 23.595 31.883 1.00 47.66 170 GLN A C 1
ATOM 1326 O O . GLN A 1 170 ? 37.780 22.768 31.358 1.00 47.66 170 GLN A O 1
ATOM 1331 N N . ALA A 1 171 ? 36.371 24.498 31.160 1.00 45.12 171 ALA A N 1
ATOM 1332 C CA . ALA A 1 171 ? 36.358 24.584 29.694 1.00 45.12 171 ALA A CA 1
ATOM 1333 C C . ALA A 1 171 ? 37.339 25.625 29.103 1.00 45.12 171 ALA A C 1
ATOM 1335 O O . ALA A 1 171 ? 37.276 25.929 27.911 1.00 45.12 171 ALA A O 1
ATOM 1336 N N . LEU A 1 172 ? 38.239 26.188 29.918 1.00 42.44 172 LEU A N 1
ATOM 1337 C CA . LEU A 1 172 ? 39.259 27.152 29.473 1.00 42.44 172 LEU A CA 1
ATOM 1338 C C . LEU A 1 172 ? 40.476 26.503 28.785 1.00 42.44 172 LEU A C 1
ATOM 1340 O O . LEU A 1 172 ? 41.300 27.219 28.219 1.00 42.44 172 LEU A O 1
ATOM 1344 N N . GLU A 1 173 ? 40.549 25.170 28.725 1.00 41.56 173 GLU A N 1
ATOM 1345 C CA . GLU A 1 173 ? 41.311 24.480 27.680 1.00 41.56 173 GLU A CA 1
ATOM 1346 C C . GLU A 1 173 ? 40.406 24.272 26.458 1.00 41.56 173 GLU A C 1
ATOM 1348 O O . GLU A 1 173 ? 39.488 23.457 26.465 1.00 41.56 173 GLU A O 1
ATOM 1353 N N . GLN A 1 174 ? 40.659 25.090 25.432 1.00 51.59 174 GLN A N 1
ATOM 1354 C CA . GLN A 1 174 ? 40.057 25.128 24.093 1.00 51.59 174 GLN A CA 1
ATOM 1355 C C . GLN A 1 174 ? 39.165 23.922 23.734 1.00 51.59 174 GLN A C 1
ATOM 1357 O O . GLN A 1 174 ? 39.651 22.814 23.497 1.00 51.59 174 GLN A O 1
ATOM 1362 N N . SER A 1 175 ? 37.854 24.169 23.626 1.00 63.56 175 SER A N 1
ATOM 1363 C CA . SER A 1 175 ? 36.846 23.180 23.228 1.00 63.56 175 SER A CA 1
ATOM 1364 C C . SER A 1 175 ? 37.305 22.344 22.023 1.00 63.56 175 SER A C 1
ATOM 1366 O O . SER A 1 175 ? 37.742 22.900 21.018 1.00 63.56 175 SER A O 1
ATOM 1368 N N . LEU A 1 176 ? 37.183 21.014 22.088 1.00 69.88 176 LEU A N 1
ATOM 1369 C CA . LEU A 1 176 ? 37.569 20.093 21.006 1.00 69.88 176 LEU A CA 1
ATOM 1370 C C . LEU A 1 176 ? 37.136 20.572 19.594 1.00 69.88 176 LEU A C 1
ATOM 1372 O O . LEU A 1 176 ? 37.986 20.548 18.705 1.00 69.88 176 LEU A O 1
ATOM 1376 N N . PRO A 1 177 ? 35.914 21.101 19.375 1.00 73.56 177 PRO A N 1
ATOM 1377 C CA . PRO A 1 177 ? 35.484 21.615 18.070 1.00 73.56 177 PRO A CA 1
ATOM 1378 C C . PRO A 1 177 ? 36.300 22.799 17.525 1.00 73.56 177 PRO A C 1
ATOM 1380 O O . PRO A 1 177 ? 36.533 22.862 16.321 1.00 73.56 177 PRO A O 1
ATOM 1383 N N . SER A 1 178 ? 36.792 23.708 18.377 1.00 74.50 178 SER A N 1
ATOM 1384 C CA . SER A 1 178 ? 37.619 24.839 17.926 1.00 74.50 178 SER A CA 1
ATOM 1385 C C . SER A 1 178 ? 39.032 24.398 17.535 1.00 74.50 178 SER A C 1
ATOM 1387 O O . SER A 1 178 ? 39.581 24.893 16.551 1.00 74.50 178 SER A O 1
ATOM 1389 N N . ARG A 1 179 ? 39.593 23.395 18.227 1.00 79.06 179 ARG A N 1
ATOM 1390 C CA . ARG A 1 179 ? 40.858 22.755 17.822 1.00 79.06 179 ARG A CA 1
ATOM 1391 C C . ARG A 1 179 ? 40.717 22.003 16.501 1.00 79.06 179 ARG A C 1
ATOM 1393 O O . ARG A 1 179 ? 41.618 22.077 15.675 1.00 79.06 179 ARG A O 1
ATOM 1400 N N . LEU A 1 180 ? 39.593 21.316 16.286 1.00 82.38 180 LEU A N 1
ATOM 1401 C CA . LEU A 1 180 ? 39.313 20.614 15.028 1.00 82.38 180 LEU A CA 1
ATOM 1402 C C . LEU A 1 180 ? 39.145 21.594 13.858 1.00 82.38 180 LEU A C 1
ATOM 1404 O O . LEU A 1 180 ? 39.724 21.371 12.799 1.00 82.38 180 LEU A O 1
ATOM 1408 N N . ALA A 1 181 ? 38.443 22.714 14.057 1.00 82.50 181 ALA A N 1
ATOM 1409 C CA . ALA A 1 181 ? 38.341 23.771 13.049 1.00 82.50 181 ALA A CA 1
ATOM 1410 C C . ALA A 1 181 ? 39.715 24.373 12.698 1.00 82.50 181 ALA A C 1
ATOM 1412 O O . ALA A 1 181 ? 40.014 24.589 11.525 1.00 82.50 181 ALA A O 1
ATOM 1413 N N . ALA A 1 182 ? 40.572 24.608 13.699 1.00 81.88 182 ALA A N 1
ATOM 1414 C CA . ALA A 1 182 ? 41.933 25.097 13.482 1.00 81.88 182 ALA A CA 1
ATOM 1415 C C . ALA A 1 182 ? 42.817 24.066 12.759 1.00 81.88 182 ALA A C 1
ATOM 1417 O O . ALA A 1 182 ? 43.545 24.435 11.841 1.00 81.88 182 ALA A O 1
ATOM 1418 N N . ALA A 1 183 ? 42.715 22.784 13.126 1.00 83.19 183 ALA A N 1
ATOM 1419 C CA . ALA A 1 183 ? 43.459 21.691 12.501 1.00 83.19 183 ALA A CA 1
ATOM 1420 C C . ALA A 1 183 ? 43.095 21.515 11.018 1.00 83.19 183 ALA A C 1
ATOM 1422 O O . ALA A 1 183 ? 43.983 21.337 10.191 1.00 83.19 183 ALA A O 1
ATOM 1423 N N . LEU A 1 184 ? 41.816 21.647 10.655 1.00 82.88 184 LEU A N 1
ATOM 1424 C CA . LEU A 1 184 ? 41.376 21.591 9.255 1.00 82.88 184 LEU A CA 1
ATOM 1425 C C . LEU A 1 184 ? 41.912 22.759 8.412 1.00 82.88 184 LEU A C 1
ATOM 1427 O O . LEU A 1 184 ? 42.199 22.580 7.234 1.00 82.88 184 LEU A O 1
ATOM 1431 N N . ARG A 1 185 ? 42.107 23.939 9.017 1.00 83.50 185 ARG A N 1
ATOM 1432 C CA . ARG A 1 185 ? 42.637 25.144 8.348 1.00 83.50 185 ARG A CA 1
ATOM 1433 C C . ARG A 1 185 ? 44.169 25.194 8.275 1.00 83.50 185 ARG A C 1
ATOM 1435 O O . ARG A 1 185 ? 44.724 26.217 7.872 1.00 83.50 185 ARG A O 1
ATOM 1442 N N . THR A 1 186 ? 44.861 24.132 8.688 1.00 80.56 186 THR A N 1
ATOM 1443 C CA . THR A 1 186 ? 46.321 24.038 8.540 1.00 80.56 186 THR A CA 1
ATOM 1444 C C . THR A 1 186 ? 46.725 23.927 7.059 1.00 80.56 186 THR A C 1
ATOM 1446 O O . THR A 1 186 ? 45.911 23.511 6.232 1.00 80.56 186 THR A O 1
ATOM 1449 N N . PRO A 1 187 ? 47.949 24.342 6.675 1.00 70.44 187 PRO A N 1
ATOM 1450 C CA . PRO A 1 187 ? 48.404 24.273 5.284 1.00 70.44 187 PRO A CA 1
ATOM 1451 C C . PRO A 1 187 ? 48.432 22.829 4.749 1.00 70.44 187 PRO A C 1
ATOM 1453 O O . PRO A 1 187 ? 48.753 21.907 5.496 1.00 70.44 187 PRO A O 1
ATOM 1456 N N . SER A 1 188 ? 48.209 22.644 3.440 1.00 59.53 188 SER A N 1
ATOM 1457 C CA . SER A 1 188 ? 48.133 21.331 2.754 1.00 59.53 188 SER A CA 1
ATOM 1458 C C . SER A 1 188 ? 49.357 20.417 2.928 1.00 59.53 188 SER A C 1
ATOM 1460 O O . SER A 1 188 ? 49.282 19.227 2.650 1.00 59.53 188 SER A O 1
ATOM 1462 N N . ALA A 1 189 ? 50.483 20.945 3.415 1.00 56.59 189 ALA A N 1
ATOM 1463 C CA . ALA A 1 189 ? 51.690 20.184 3.731 1.00 56.59 189 ALA A CA 1
ATOM 1464 C C . ALA A 1 189 ? 51.571 19.282 4.985 1.00 56.59 189 ALA A C 1
ATOM 1466 O O . ALA A 1 189 ? 52.488 18.508 5.247 1.00 56.59 189 ALA A O 1
ATOM 1467 N N . GLN A 1 190 ? 50.485 19.371 5.768 1.00 71.00 190 GLN A N 1
ATOM 1468 C CA . GLN A 1 190 ? 50.232 18.544 6.964 1.00 71.00 190 GLN A CA 1
ATOM 1469 C C . GLN A 1 190 ? 48.973 17.676 6.809 1.00 71.00 190 GLN A C 1
ATOM 1471 O O . GLN A 1 190 ? 48.058 17.716 7.633 1.00 71.00 190 GLN A O 1
ATOM 1476 N N . GLU A 1 191 ? 48.927 16.875 5.745 1.00 78.19 191 GLU A N 1
ATOM 1477 C CA . GLU A 1 191 ? 47.746 16.083 5.384 1.00 78.19 191 GLU A CA 1
ATOM 1478 C C . GLU A 1 191 ? 47.299 15.104 6.487 1.00 78.19 191 GLU A C 1
ATOM 1480 O O . GLU A 1 191 ? 46.106 14.990 6.759 1.00 78.19 191 GLU A O 1
ATOM 1485 N N . GLU A 1 192 ? 48.237 14.464 7.196 1.00 80.19 192 GLU A N 1
ATOM 1486 C CA . GLU A 1 192 ? 47.933 13.552 8.315 1.00 80.19 192 GLU A CA 1
ATOM 1487 C C . GLU A 1 192 ? 47.138 14.242 9.438 1.00 80.19 192 GLU A C 1
ATOM 1489 O O . GLU A 1 192 ? 46.239 13.646 10.030 1.00 80.19 192 GLU A O 1
ATOM 1494 N N . VAL A 1 193 ? 47.417 15.524 9.701 1.00 82.31 193 VAL A N 1
ATOM 1495 C CA . VAL A 1 193 ? 46.711 16.320 10.719 1.00 82.31 193 VAL A CA 1
ATOM 1496 C C . VAL A 1 193 ? 45.287 16.639 10.262 1.00 82.31 193 VAL A C 1
ATOM 1498 O O . VAL A 1 193 ? 44.351 16.590 11.061 1.00 82.31 193 VAL A O 1
ATOM 1501 N N . GLN A 1 194 ? 45.102 16.933 8.972 1.00 83.31 194 GLN A N 1
ATOM 1502 C CA . GLN A 1 194 ? 43.782 17.180 8.387 1.00 83.31 194 GLN A CA 1
ATOM 1503 C C . GLN A 1 194 ? 42.939 15.897 8.324 1.00 83.31 194 GLN A C 1
ATOM 1505 O O . GLN A 1 194 ? 41.735 15.948 8.589 1.00 83.31 194 GLN A O 1
ATOM 1510 N N . GLN A 1 195 ? 43.555 14.746 8.034 1.00 84.50 195 GLN A N 1
ATOM 1511 C CA . GLN A 1 195 ? 42.889 13.441 8.039 1.00 84.50 195 GLN A CA 1
ATOM 1512 C C . GLN A 1 195 ? 42.431 13.047 9.452 1.00 84.50 195 GLN A C 1
ATOM 1514 O O . GLN A 1 195 ? 41.247 12.764 9.650 1.00 84.50 195 GLN A O 1
ATOM 1519 N N . ASP A 1 196 ? 43.316 13.124 10.451 1.00 84.31 196 ASP A N 1
ATOM 1520 C CA . ASP A 1 196 ? 42.983 12.867 11.861 1.00 84.31 196 ASP A CA 1
ATOM 1521 C C . ASP A 1 196 ? 41.882 13.819 12.370 1.00 84.31 196 ASP A C 1
ATOM 1523 O O . ASP A 1 196 ? 40.940 13.403 13.057 1.00 84.31 196 ASP A O 1
ATOM 1527 N N . ALA A 1 197 ? 41.923 15.092 11.963 1.00 87.25 197 ALA A N 1
ATOM 1528 C CA . ALA A 1 197 ? 40.856 16.041 12.259 1.00 87.25 197 ALA A CA 1
ATOM 1529 C C . ALA A 1 197 ? 39.520 15.628 11.615 1.00 87.25 197 ALA A C 1
ATOM 1531 O O . ALA A 1 197 ? 38.489 15.664 12.290 1.00 87.25 197 ALA A O 1
ATOM 1532 N N . CYS A 1 198 ? 39.512 15.187 10.352 1.00 87.38 198 CYS A N 1
ATOM 1533 C CA . CYS A 1 198 ? 38.302 14.711 9.673 1.00 87.38 198 CYS A CA 1
ATOM 1534 C C . CYS A 1 198 ? 37.677 13.499 10.375 1.00 87.38 198 CYS A C 1
ATOM 1536 O O . CYS A 1 198 ? 36.453 13.449 10.529 1.00 87.38 198 CYS A O 1
ATOM 1538 N N . GLU A 1 199 ? 38.491 12.545 10.832 1.00 86.00 199 GLU A N 1
ATOM 1539 C CA . GLU A 1 199 ? 38.015 11.373 11.574 1.00 86.00 199 GLU A CA 1
ATOM 1540 C C . GLU A 1 199 ? 37.423 11.748 12.933 1.00 86.00 199 GLU A C 1
ATOM 1542 O O . GLU A 1 199 ? 36.354 11.258 13.308 1.00 86.00 199 GLU A O 1
ATOM 1547 N N . LYS A 1 200 ? 38.069 12.668 13.654 1.00 86.88 200 LYS A N 1
ATOM 1548 C CA . LYS A 1 200 ? 37.577 13.167 14.944 1.00 86.88 200 LYS A CA 1
ATOM 1549 C C . LYS A 1 200 ? 36.288 13.970 14.800 1.00 86.88 200 LYS A C 1
ATOM 1551 O O . LYS A 1 200 ? 35.385 13.805 15.620 1.00 86.88 200 LYS A O 1
ATOM 1556 N N . VAL A 1 201 ? 36.167 14.782 13.747 1.00 87.69 201 VAL A N 1
ATOM 1557 C CA . VAL A 1 201 ? 34.918 15.477 13.400 1.00 87.69 201 VAL A CA 1
ATOM 1558 C C . VAL A 1 201 ? 33.811 14.470 13.101 1.00 87.69 201 VAL A C 1
ATOM 1560 O O . VAL A 1 201 ? 32.705 14.607 13.617 1.00 87.69 201 VAL A O 1
ATOM 1563 N N . ARG A 1 202 ? 34.112 13.416 12.335 1.00 85.88 202 ARG A N 1
ATOM 1564 C CA . ARG A 1 202 ? 33.157 12.345 12.034 1.00 85.88 202 ARG A CA 1
ATOM 1565 C C . ARG A 1 202 ? 32.658 11.646 13.296 1.00 85.88 202 ARG A C 1
ATOM 1567 O O . ARG A 1 202 ? 31.454 11.472 13.463 1.00 85.88 202 ARG A O 1
ATOM 1574 N N . ALA A 1 203 ? 33.570 11.264 14.186 1.00 83.00 203 ALA A N 1
ATOM 1575 C CA . ALA A 1 203 ? 33.227 10.612 15.445 1.00 83.00 203 ALA A CA 1
ATOM 1576 C C . ALA A 1 203 ? 32.381 11.521 16.353 1.00 83.00 203 ALA A C 1
ATOM 1578 O O . ALA A 1 203 ? 31.440 11.049 16.983 1.00 83.00 203 ALA A O 1
ATOM 1579 N N . ALA A 1 204 ? 32.682 12.823 16.397 1.00 81.50 204 ALA A N 1
ATOM 1580 C CA . ALA A 1 204 ? 31.886 13.802 17.135 1.00 81.50 204 ALA A CA 1
ATOM 1581 C C . ALA A 1 204 ? 30.475 13.967 16.540 1.00 81.50 204 ALA A C 1
ATOM 1583 O O . ALA A 1 204 ? 29.491 13.945 17.278 1.00 81.50 204 ALA A O 1
ATOM 1584 N N . ALA A 1 205 ? 30.353 14.042 15.211 1.00 80.88 205 ALA A N 1
ATOM 1585 C CA . ALA A 1 205 ? 29.056 14.103 14.537 1.00 80.88 205 ALA A CA 1
ATOM 1586 C C . ALA A 1 205 ? 28.195 12.861 14.840 1.00 80.88 205 ALA A C 1
ATOM 1588 O O . ALA A 1 205 ? 27.034 12.996 15.211 1.00 80.88 205 ALA A O 1
ATOM 1589 N N . LEU A 1 206 ? 28.774 11.654 14.802 1.00 78.06 206 LEU A N 1
ATOM 1590 C CA . LEU A 1 206 ? 28.063 10.410 15.142 1.00 78.06 206 LEU A CA 1
ATOM 1591 C C . LEU A 1 206 ? 27.591 10.354 16.606 1.00 78.06 206 LEU A C 1
ATOM 1593 O O . LEU A 1 206 ? 26.582 9.715 16.893 1.00 78.06 206 LEU A O 1
ATOM 1597 N N . ARG A 1 207 ? 28.259 11.057 17.529 1.00 77.62 207 ARG A N 1
ATOM 1598 C CA . ARG A 1 207 ? 27.829 11.195 18.934 1.00 77.62 207 ARG A CA 1
ATOM 1599 C C . ARG A 1 207 ? 26.730 12.246 19.153 1.00 77.62 207 ARG A C 1
ATOM 1601 O O . ARG A 1 207 ? 26.291 12.429 20.287 1.00 77.62 207 ARG A O 1
ATOM 1608 N N . GLY A 1 208 ? 26.273 12.923 18.096 1.00 75.94 208 GLY A N 1
ATOM 1609 C CA . GLY A 1 208 ? 25.275 13.996 18.177 1.00 75.94 208 GLY A CA 1
ATOM 1610 C C . GLY A 1 208 ? 25.849 15.353 18.584 1.00 75.94 208 GLY A C 1
ATOM 1611 O O . GLY A 1 208 ? 25.140 16.196 19.125 1.00 75.94 208 GLY A O 1
ATOM 1612 N N . GLU A 1 209 ? 27.144 15.586 18.345 1.00 79.81 209 GLU A N 1
ATOM 1613 C CA . GLU A 1 209 ? 27.813 16.858 18.658 1.00 79.81 209 GLU A CA 1
ATOM 1614 C C . GLU A 1 209 ? 27.781 17.859 17.478 1.00 79.81 209 GLU A C 1
ATOM 1616 O O . GLU A 1 209 ? 28.484 18.874 17.499 1.00 79.81 209 GLU A O 1
ATOM 1621 N N . SER A 1 210 ? 26.961 17.617 16.444 1.00 81.69 210 SER A N 1
ATOM 1622 C CA . SER A 1 210 ? 26.915 18.427 15.214 1.00 81.69 210 SER A CA 1
ATOM 1623 C C . SER A 1 210 ? 26.640 19.910 15.470 1.00 81.69 210 SER A C 1
ATOM 1625 O O . SER A 1 210 ? 27.310 20.755 14.880 1.00 81.69 210 SER A O 1
ATOM 1627 N N . SER A 1 211 ? 25.738 20.261 16.396 1.00 81.12 211 SER A N 1
ATOM 1628 C CA . SER A 1 211 ? 25.460 21.666 16.753 1.00 81.12 211 SER A CA 1
ATOM 1629 C C . SER A 1 211 ? 26.711 22.406 17.239 1.00 81.12 211 SER A C 1
ATOM 1631 O O . SER A 1 211 ? 26.917 23.581 16.934 1.00 81.12 211 SER A O 1
ATOM 1633 N N . SER A 1 212 ? 27.583 21.713 17.980 1.00 80.00 212 SER A N 1
ATOM 1634 C CA . SER A 1 212 ? 28.823 22.296 18.493 1.00 80.00 212 SER A CA 1
ATOM 1635 C C . SER A 1 212 ? 29.854 22.487 17.380 1.00 80.00 212 SER A C 1
ATOM 1637 O O . SER A 1 212 ? 30.473 23.550 17.295 1.00 80.00 212 SER A O 1
ATOM 1639 N N . LEU A 1 213 ? 29.974 21.513 16.472 1.00 83.75 213 LEU A N 1
ATOM 1640 C CA . LEU A 1 213 ? 30.834 21.602 15.288 1.00 83.75 213 LEU A CA 1
ATOM 1641 C C . LEU A 1 213 ? 30.417 22.765 14.366 1.00 83.75 213 LEU A C 1
ATOM 1643 O O . LEU A 1 213 ? 31.267 23.544 13.930 1.00 83.75 213 LEU A O 1
ATOM 1647 N N . LEU A 1 214 ? 29.111 22.933 14.126 1.00 83.88 214 LEU A N 1
ATOM 1648 C CA . LEU A 1 214 ? 28.558 24.026 13.313 1.00 83.88 214 LEU A CA 1
ATOM 1649 C C . LEU A 1 214 ? 28.829 25.405 13.927 1.00 83.88 214 LEU A C 1
ATOM 1651 O O . LEU A 1 214 ? 29.171 26.349 13.214 1.00 83.88 214 LEU A O 1
ATOM 1655 N N . SER A 1 215 ? 28.733 25.527 15.254 1.00 80.75 215 SER A N 1
ATOM 1656 C CA . SER A 1 215 ? 28.993 26.790 15.961 1.00 80.75 215 SER A CA 1
ATOM 1657 C C . SER A 1 215 ? 30.437 27.292 15.822 1.00 80.75 215 SER A C 1
ATOM 1659 O O . SER A 1 215 ? 30.676 28.490 15.944 1.00 80.75 215 SER A O 1
ATOM 1661 N N . GLN A 1 216 ? 31.389 26.395 15.537 1.00 84.81 216 GLN A N 1
ATOM 1662 C CA . GLN A 1 216 ? 32.819 26.707 15.398 1.00 84.81 216 GLN A CA 1
ATOM 1663 C C . GLN A 1 216 ? 33.295 26.786 13.937 1.00 84.81 216 GLN A C 1
ATOM 1665 O O . GLN A 1 216 ? 34.491 26.924 13.684 1.00 84.81 216 GLN A O 1
ATOM 1670 N N . GLY A 1 217 ? 32.384 26.702 12.963 1.00 83.06 217 GLY A N 1
ATOM 1671 C CA . GLY A 1 217 ? 32.723 26.840 11.544 1.00 83.06 217 GLY A CA 1
ATOM 1672 C C . GLY A 1 217 ? 33.500 25.652 10.957 1.00 83.06 217 GLY A C 1
ATOM 1673 O O . GLY A 1 217 ? 34.330 25.829 10.061 1.00 83.06 217 GLY A O 1
ATOM 1674 N N . VAL A 1 218 ? 33.294 24.448 11.512 1.00 87.50 218 VAL A N 1
ATOM 1675 C CA . VAL A 1 218 ? 33.921 23.199 11.034 1.00 87.50 218 VAL A CA 1
ATOM 1676 C C . VAL A 1 218 ? 33.388 22.803 9.655 1.00 87.50 218 VAL A C 1
ATOM 1678 O O . VAL A 1 218 ? 34.130 22.254 8.847 1.00 87.50 218 VAL A O 1
ATOM 1681 N N . LEU A 1 219 ? 32.116 23.095 9.374 1.00 86.31 219 LEU A N 1
ATOM 1682 C CA . LEU A 1 219 ? 31.471 22.766 8.102 1.00 86.31 219 LEU A CA 1
ATOM 1683 C C . LEU A 1 219 ? 32.131 23.506 6.936 1.00 86.31 219 LEU A C 1
ATOM 1685 O O . LEU A 1 219 ? 32.484 22.891 5.935 1.00 86.31 219 LEU A O 1
ATOM 1689 N N . GLU A 1 220 ? 32.352 24.807 7.098 1.00 87.06 220 GLU A N 1
ATOM 1690 C CA . GLU A 1 220 ? 33.013 25.657 6.114 1.00 87.06 220 GLU A CA 1
ATOM 1691 C C . GLU A 1 220 ? 34.476 25.222 5.926 1.00 87.06 220 GLU A C 1
ATOM 1693 O O . GLU A 1 220 ? 34.931 25.076 4.797 1.00 87.06 220 GLU A O 1
ATOM 1698 N N . ALA A 1 221 ? 35.179 24.878 7.014 1.00 86.81 221 ALA A N 1
ATOM 1699 C CA . ALA A 1 221 ? 36.554 24.376 6.939 1.00 86.81 221 ALA A CA 1
ATOM 1700 C C . ALA A 1 221 ? 36.668 23.035 6.184 1.00 86.81 221 ALA A C 1
ATOM 1702 O O . ALA A 1 221 ? 37.584 22.856 5.386 1.00 86.81 221 ALA A O 1
ATOM 1703 N N . LEU A 1 222 ? 35.741 22.094 6.405 1.00 88.00 222 LEU A N 1
ATOM 1704 C CA . LEU A 1 222 ? 35.697 20.833 5.652 1.00 88.00 222 LEU A CA 1
ATOM 1705 C C . LEU A 1 222 ? 35.433 21.068 4.160 1.00 88.00 222 LEU A C 1
ATOM 1707 O O . LEU A 1 222 ? 36.004 20.370 3.319 1.00 88.00 222 LEU A O 1
ATOM 1711 N N . LEU A 1 223 ? 34.569 22.032 3.833 1.00 83.88 223 LEU A N 1
ATOM 1712 C CA . LEU A 1 223 ? 34.258 22.385 2.452 1.00 83.88 223 LEU A CA 1
ATOM 1713 C C . LEU A 1 223 ? 35.470 23.021 1.755 1.00 83.88 223 LEU A C 1
ATOM 1715 O O . LEU A 1 223 ? 35.798 22.624 0.638 1.00 83.88 223 LEU A O 1
ATOM 1719 N N . ASP A 1 224 ? 36.179 23.930 2.428 1.00 85.00 224 ASP A N 1
ATOM 1720 C CA . ASP A 1 224 ? 37.393 24.570 1.907 1.00 85.00 224 ASP A CA 1
ATOM 1721 C C . ASP A 1 224 ? 38.499 23.545 1.606 1.00 85.00 224 ASP A C 1
ATOM 1723 O O . ASP A 1 224 ? 39.108 23.580 0.534 1.00 85.00 224 ASP A O 1
ATOM 1727 N N . VAL A 1 225 ? 38.722 22.582 2.512 1.00 86.88 225 VAL A N 1
ATOM 1728 C CA . VAL A 1 225 ? 39.702 21.499 2.305 1.00 86.88 225 VAL A CA 1
ATOM 1729 C C . VAL A 1 225 ? 39.296 20.607 1.131 1.00 86.88 225 VAL A C 1
ATOM 1731 O O . VAL A 1 225 ? 40.140 20.263 0.300 1.00 86.88 225 VAL A O 1
ATOM 1734 N N . ALA A 1 226 ? 38.010 20.263 1.006 1.00 83.69 226 ALA A N 1
ATOM 1735 C CA . ALA A 1 226 ? 37.520 19.474 -0.123 1.00 83.69 226 ALA A CA 1
ATOM 1736 C C . ALA A 1 226 ? 37.724 20.199 -1.471 1.00 83.69 226 ALA A C 1
ATOM 1738 O O . ALA A 1 226 ? 38.055 19.555 -2.473 1.00 83.69 226 ALA A O 1
ATOM 1739 N N . LEU A 1 227 ? 37.566 21.529 -1.481 1.00 77.75 227 LEU A N 1
ATOM 1740 C CA . LEU A 1 227 ? 37.687 22.397 -2.655 1.00 77.75 227 LEU A CA 1
ATOM 1741 C C . LEU A 1 227 ? 39.128 22.747 -3.048 1.00 77.75 227 LEU A C 1
ATOM 1743 O O . LEU A 1 227 ? 39.336 23.198 -4.175 1.00 77.75 227 LEU A O 1
ATOM 1747 N N . ALA A 1 228 ? 40.124 22.557 -2.182 1.00 82.56 228 ALA A N 1
ATOM 1748 C CA . ALA A 1 228 ? 41.499 22.950 -2.481 1.00 82.56 228 ALA A CA 1
ATOM 1749 C C . ALA A 1 228 ? 42.156 22.078 -3.577 1.00 82.56 228 ALA A C 1
ATOM 1751 O O . ALA A 1 228 ? 41.862 20.889 -3.742 1.00 82.56 228 ALA A O 1
ATOM 1752 N N . GLU A 1 229 ? 43.040 22.696 -4.376 1.00 76.31 229 GLU A N 1
ATOM 1753 C CA . GLU A 1 229 ? 43.636 22.054 -5.565 1.00 76.31 229 GLU A CA 1
ATOM 1754 C C . GLU A 1 229 ? 44.618 20.940 -5.211 1.00 76.31 229 GLU A C 1
ATOM 1756 O O . GLU A 1 229 ? 44.678 19.929 -5.902 1.00 76.31 229 GLU A O 1
ATOM 1761 N N . GLN A 1 230 ? 45.364 21.117 -4.120 1.00 78.81 230 GLN A N 1
ATOM 1762 C CA . GLN A 1 230 ? 46.421 20.198 -3.693 1.00 78.81 230 GLN A CA 1
ATOM 1763 C C . GLN A 1 230 ? 45.930 19.088 -2.751 1.00 78.81 230 GLN A C 1
ATOM 1765 O O . GLN A 1 230 ? 46.743 18.334 -2.230 1.00 78.81 230 GLN A O 1
ATOM 1770 N N . THR A 1 231 ? 44.620 18.978 -2.508 1.00 82.81 231 THR A N 1
ATOM 1771 C CA . THR A 1 231 ? 44.061 17.956 -1.610 1.00 82.81 231 THR A CA 1
ATOM 1772 C C . THR A 1 231 ? 44.124 16.572 -2.259 1.00 82.81 231 THR A C 1
ATOM 1774 O O . THR A 1 231 ? 43.704 16.400 -3.412 1.00 82.81 231 THR A O 1
ATOM 1777 N N . SER A 1 232 ? 44.589 15.566 -1.518 1.00 84.19 232 SER A N 1
ATOM 1778 C CA . SER A 1 232 ? 44.570 14.174 -1.974 1.00 84.19 232 SER A CA 1
ATOM 1779 C C . SER A 1 232 ? 43.135 13.649 -2.176 1.00 84.19 232 SER A C 1
ATOM 1781 O O . SER A 1 232 ? 42.177 14.161 -1.577 1.00 84.19 232 SER A O 1
ATOM 1783 N N . PRO A 1 233 ? 42.937 12.623 -3.019 1.00 80.56 233 PRO A N 1
ATOM 1784 C CA . PRO A 1 233 ? 41.641 11.962 -3.167 1.00 80.56 233 PRO A CA 1
ATOM 1785 C C . PRO A 1 233 ? 41.095 11.366 -1.854 1.00 80.56 233 PRO A C 1
ATOM 1787 O O . PRO A 1 233 ? 39.885 11.413 -1.608 1.00 80.56 233 PRO A O 1
ATOM 1790 N N . GLU A 1 234 ? 41.966 10.831 -0.999 1.00 83.38 234 GLU A N 1
ATOM 1791 C CA . GLU A 1 234 ? 41.628 10.193 0.276 1.00 83.38 234 GLU A CA 1
ATOM 1792 C C . GLU A 1 234 ? 41.113 11.219 1.288 1.00 83.38 234 GLU A C 1
ATOM 1794 O O . GLU A 1 234 ? 40.012 11.057 1.829 1.00 83.38 234 GLU A O 1
ATOM 1799 N N . LEU A 1 235 ? 41.850 12.321 1.479 1.00 86.25 235 LEU A N 1
ATOM 1800 C CA . LEU A 1 235 ? 41.441 13.411 2.363 1.00 86.25 235 LEU A CA 1
ATOM 1801 C C . LEU A 1 235 ? 40.150 14.064 1.858 1.00 86.25 235 LEU A C 1
ATOM 1803 O O . LEU A 1 235 ? 39.221 14.281 2.636 1.00 86.25 235 LEU A O 1
ATOM 1807 N N . ARG A 1 236 ? 40.026 14.288 0.542 1.00 87.38 236 ARG A N 1
ATOM 1808 C CA . ARG A 1 236 ? 38.796 14.823 -0.064 1.00 87.38 236 ARG A CA 1
ATOM 1809 C C . ARG A 1 236 ? 37.589 13.923 0.213 1.00 87.38 236 ARG A C 1
ATOM 1811 O O . ARG A 1 236 ? 36.522 14.417 0.579 1.00 87.38 236 ARG A O 1
ATOM 1818 N N . THR A 1 237 ? 37.755 12.605 0.096 1.00 83.88 237 THR A N 1
ATOM 1819 C CA . THR A 1 237 ? 36.700 11.630 0.419 1.00 83.88 237 THR A CA 1
ATOM 1820 C C . THR A 1 237 ? 36.318 11.686 1.899 1.00 83.88 237 THR A C 1
ATOM 1822 O O . THR A 1 237 ? 35.129 11.657 2.228 1.00 83.88 237 THR A O 1
ATOM 1825 N N . ALA A 1 238 ? 37.302 11.795 2.797 1.00 85.69 238 ALA A N 1
ATOM 1826 C CA . ALA A 1 238 ? 37.072 11.913 4.234 1.00 85.69 238 ALA A CA 1
ATOM 1827 C C . ALA A 1 238 ? 36.294 13.191 4.588 1.00 85.69 238 ALA A C 1
ATOM 1829 O O . ALA A 1 238 ? 35.306 13.113 5.322 1.00 85.69 238 ALA A O 1
ATOM 1830 N N . CYS A 1 239 ? 36.662 14.340 4.007 1.00 88.31 239 CYS A N 1
ATOM 1831 C CA . CYS A 1 239 ? 35.947 15.602 4.203 1.00 88.31 239 CYS A CA 1
ATOM 1832 C C . CYS A 1 239 ? 34.486 15.505 3.747 1.00 88.31 239 CYS A C 1
ATOM 1834 O O . CYS A 1 239 ? 33.574 15.817 4.515 1.00 88.31 239 CYS A O 1
ATOM 1836 N N . LEU A 1 240 ? 34.251 15.017 2.523 1.00 85.56 240 LEU A N 1
ATOM 1837 C CA . LEU A 1 240 ? 32.904 14.887 1.958 1.00 85.56 240 LEU A CA 1
ATOM 1838 C C . LEU A 1 240 ? 32.033 13.902 2.751 1.00 85.56 240 LEU A C 1
ATOM 1840 O O . LEU A 1 240 ? 30.844 14.152 2.951 1.00 85.56 240 LEU A O 1
ATOM 1844 N N . ARG A 1 241 ? 32.616 12.812 3.266 1.00 84.19 241 ARG A N 1
ATOM 1845 C CA . ARG A 1 241 ? 31.911 11.857 4.133 1.00 84.19 241 ARG A CA 1
ATOM 1846 C C . ARG A 1 241 ? 31.513 12.483 5.471 1.00 84.19 241 ARG A C 1
ATOM 1848 O O . ARG A 1 241 ? 30.384 12.280 5.920 1.00 84.19 241 ARG A O 1
ATOM 1855 N N . SER A 1 242 ? 32.405 13.245 6.103 1.00 87.56 242 SER A N 1
ATOM 1856 C CA . SER A 1 242 ? 32.099 13.958 7.351 1.00 87.56 242 SER A CA 1
ATOM 1857 C C . SER A 1 242 ? 30.993 14.996 7.147 1.00 87.56 242 SER A C 1
ATOM 1859 O O . SER A 1 242 ? 30.060 15.056 7.947 1.00 87.56 242 SER A O 1
ATOM 1861 N N . LEU A 1 243 ? 31.032 15.735 6.034 1.00 86.25 243 LEU A N 1
ATOM 1862 C CA . LEU A 1 243 ? 29.964 16.656 5.635 1.00 86.25 243 LEU A CA 1
ATOM 1863 C C . LEU A 1 243 ? 28.621 15.933 5.436 1.00 86.25 243 LEU A C 1
ATOM 1865 O O . LEU A 1 243 ? 27.596 16.402 5.929 1.00 86.25 243 LEU A O 1
ATOM 1869 N N . CYS A 1 244 ? 28.619 14.766 4.782 1.00 80.25 244 CYS A N 1
ATOM 1870 C CA . CYS A 1 244 ? 27.405 13.972 4.581 1.00 80.25 244 CYS A CA 1
ATOM 1871 C C . CYS A 1 244 ? 26.772 13.507 5.895 1.00 80.25 244 CYS A C 1
ATOM 1873 O O . CYS A 1 244 ? 25.550 13.534 6.014 1.00 80.25 244 CYS A O 1
ATOM 1875 N N . ILE A 1 245 ? 27.569 13.094 6.885 1.00 81.38 245 ILE A N 1
ATOM 1876 C CA . ILE A 1 245 ? 27.050 12.654 8.189 1.00 81.38 245 ILE A CA 1
ATOM 1877 C C . ILE A 1 245 ? 26.362 13.820 8.902 1.00 81.38 245 ILE A C 1
ATOM 1879 O O . ILE A 1 245 ? 25.199 13.682 9.285 1.00 81.38 245 ILE A O 1
ATOM 1883 N N . ILE A 1 246 ? 27.027 14.978 8.967 1.00 82.50 246 ILE A N 1
ATOM 1884 C CA . ILE A 1 246 ? 26.484 16.202 9.577 1.00 82.50 246 ILE A CA 1
ATOM 1885 C C . ILE A 1 246 ? 25.181 16.631 8.876 1.00 82.50 246 ILE A C 1
ATOM 1887 O O . ILE A 1 246 ? 24.192 16.941 9.536 1.00 82.50 246 ILE A O 1
ATOM 1891 N N . ALA A 1 247 ? 25.138 16.599 7.540 1.00 76.31 247 ALA A N 1
ATOM 1892 C CA . ALA A 1 247 ? 23.948 16.974 6.770 1.00 76.31 247 ALA A CA 1
ATOM 1893 C C . ALA A 1 247 ? 22.815 15.926 6.824 1.00 76.31 247 ALA A C 1
ATOM 1895 O O . ALA A 1 247 ? 21.637 16.266 6.665 1.00 76.31 247 ALA A O 1
ATOM 1896 N N . SER A 1 248 ? 23.140 14.649 7.041 1.00 73.06 248 SER A N 1
ATOM 1897 C CA . SER A 1 248 ? 22.156 13.559 7.084 1.00 73.06 248 SER A CA 1
ATOM 1898 C C . SER A 1 248 ? 21.334 13.524 8.373 1.00 73.06 248 SER A C 1
ATOM 1900 O O . SER A 1 248 ? 20.211 13.031 8.344 1.00 73.06 248 SER A O 1
ATOM 1902 N N . GLY A 1 249 ? 21.875 14.032 9.485 1.00 68.88 249 GLY A N 1
ATOM 1903 C CA . GLY A 1 249 ? 21.240 13.932 10.801 1.00 68.88 249 GLY A CA 1
ATOM 1904 C C . GLY A 1 249 ? 21.242 12.520 11.400 1.00 68.88 249 GLY A C 1
ATOM 1905 O O . GLY A 1 249 ? 20.513 12.284 12.359 1.00 68.88 249 GLY A O 1
ATOM 1906 N N . LYS A 1 250 ? 22.046 11.585 10.864 1.00 65.56 250 LYS A N 1
ATOM 1907 C CA . LYS A 1 250 ? 22.301 10.254 11.452 1.00 65.56 250 LYS A CA 1
ATOM 1908 C C . LYS A 1 250 ? 23.202 10.364 12.687 1.00 65.56 250 LYS A C 1
ATOM 1910 O O . LYS A 1 250 ? 24.342 9.905 12.696 1.00 65.56 250 LYS A O 1
ATOM 1915 N N . GLU A 1 251 ? 22.701 11.054 13.696 1.00 59.28 251 GLU A N 1
ATOM 1916 C CA . GLU A 1 251 ? 23.335 11.226 14.996 1.00 59.28 251 GLU A CA 1
ATOM 1917 C C . GLU A 1 251 ? 22.845 10.096 15.913 1.00 59.28 251 GLU A C 1
ATOM 1919 O O . GLU A 1 251 ? 21.639 9.944 16.077 1.00 59.28 251 GLU A O 1
ATOM 1924 N N . ARG A 1 252 ? 23.778 9.336 16.508 1.00 48.78 252 ARG A N 1
ATOM 1925 C CA . ARG A 1 252 ? 23.594 8.064 17.241 1.00 48.78 252 ARG A CA 1
ATOM 1926 C C . ARG A 1 252 ? 23.311 6.848 16.348 1.00 48.78 252 ARG A C 1
ATOM 1928 O O . ARG A 1 252 ? 22.237 6.689 15.780 1.00 48.78 252 ARG A O 1
ATOM 1935 N N . GLU A 1 253 ? 24.301 5.959 16.261 1.00 37.25 253 GLU A N 1
ATOM 1936 C CA . GLU A 1 253 ? 24.078 4.552 15.921 1.00 37.25 253 GLU A CA 1
ATOM 1937 C C . GLU A 1 253 ? 23.411 3.876 17.127 1.00 37.25 253 GLU A C 1
ATOM 1939 O O . GLU A 1 253 ? 24.103 3.376 18.011 1.00 37.25 253 GLU A O 1
ATOM 1944 N N . ASP A 1 254 ? 22.079 3.861 17.178 1.00 29.06 254 ASP A N 1
ATOM 1945 C CA . ASP A 1 254 ? 21.391 2.816 17.933 1.00 29.06 254 ASP A CA 1
ATOM 1946 C C . ASP A 1 254 ? 21.411 1.554 17.065 1.00 29.06 254 ASP A C 1
ATOM 1948 O O . ASP A 1 254 ? 20.692 1.397 16.077 1.00 29.06 254 ASP A O 1
ATOM 1952 N N . PHE A 1 255 ? 22.367 0.698 17.409 1.00 31.27 255 PHE A N 1
ATOM 1953 C CA . PHE A 1 255 ? 22.538 -0.661 16.929 1.00 31.27 255 PHE A CA 1
ATOM 1954 C C . PHE A 1 255 ? 21.473 -1.542 17.602 1.00 31.27 255 PHE A C 1
ATOM 1956 O O . PHE A 1 255 ? 21.775 -2.299 18.515 1.00 31.27 255 PHE A O 1
ATOM 1963 N N . GLU A 1 256 ? 20.225 -1.459 17.151 1.00 25.45 256 GLU A N 1
ATOM 1964 C CA . GLU A 1 256 ? 19.296 -2.585 17.248 1.00 25.45 256 GLU A CA 1
ATOM 1965 C C . GLU A 1 256 ? 18.714 -2.846 15.862 1.00 25.45 256 GLU A C 1
ATOM 1967 O O . GLU A 1 256 ? 18.286 -1.943 15.142 1.00 25.45 256 GLU A O 1
ATOM 1972 N N . MET A 1 257 ? 18.801 -4.111 15.454 1.00 28.50 257 MET A N 1
ATOM 1973 C CA . MET A 1 257 ? 18.147 -4.617 14.262 1.00 28.50 257 MET A CA 1
ATOM 1974 C C . MET A 1 257 ? 16.634 -4.535 14.469 1.00 28.50 257 MET A C 1
ATOM 1976 O O . MET A 1 257 ? 16.028 -5.489 14.939 1.00 28.50 257 MET A O 1
ATOM 1980 N N . GLU A 1 258 ? 16.033 -3.403 14.124 1.00 24.14 258 GLU A N 1
ATOM 1981 C CA . GLU A 1 258 ? 14.602 -3.336 13.854 1.00 24.14 258 GLU A CA 1
ATOM 1982 C C . GLU A 1 258 ? 14.354 -3.544 12.358 1.00 24.14 258 GLU A C 1
ATOM 1984 O O . GLU A 1 258 ? 15.040 -3.000 11.483 1.00 24.14 258 GLU A O 1
ATOM 1989 N N . ASP A 1 259 ? 13.387 -4.418 12.102 1.00 24.34 259 ASP A N 1
ATOM 1990 C CA . ASP A 1 259 ? 13.095 -5.085 10.849 1.00 24.34 259 ASP A CA 1
ATOM 1991 C C . ASP A 1 259 ? 13.119 -4.193 9.608 1.00 24.34 259 ASP A C 1
ATOM 1993 O O . ASP A 1 259 ? 12.495 -3.135 9.497 1.00 24.34 259 ASP A O 1
ATOM 1997 N N . SER A 1 260 ? 13.756 -4.732 8.572 1.00 29.81 260 SER A N 1
ATOM 1998 C CA . SER A 1 260 ? 13.748 -4.183 7.216 1.00 29.81 260 SER A CA 1
ATOM 1999 C C . SER A 1 260 ? 12.389 -4.334 6.509 1.00 29.81 260 SER A C 1
ATOM 2001 O O . SER A 1 260 ? 12.290 -4.008 5.327 1.00 29.81 260 SER A O 1
ATOM 2003 N N . GLN A 1 261 ? 11.340 -4.761 7.221 1.00 29.58 261 GLN A N 1
ATOM 2004 C CA . GLN A 1 261 ? 10.005 -5.020 6.678 1.00 29.58 261 GLN A CA 1
ATOM 2005 C C . GLN A 1 261 ? 8.993 -3.875 6.879 1.00 29.58 261 GLN A C 1
ATOM 2007 O O . GLN A 1 261 ? 8.018 -3.829 6.148 1.00 29.58 261 GLN A O 1
ATOM 2012 N N . GLN A 1 262 ? 9.233 -2.868 7.734 1.00 29.28 262 GLN A N 1
ATOM 2013 C CA . GLN A 1 262 ? 8.278 -1.749 7.930 1.00 29.28 262 GLN A CA 1
ATOM 2014 C C . GLN A 1 262 ? 8.540 -0.486 7.079 1.00 29.28 262 GLN A C 1
ATOM 2016 O O . GLN A 1 262 ? 8.059 0.606 7.382 1.00 29.28 262 GLN A O 1
ATOM 2021 N N . ARG A 1 263 ? 9.290 -0.581 5.974 1.00 33.94 263 ARG A N 1
ATOM 2022 C CA . ARG A 1 263 ? 9.626 0.581 5.115 1.00 33.94 263 ARG A CA 1
ATOM 2023 C C . ARG A 1 263 ? 8.642 0.787 3.953 1.00 33.94 263 ARG A C 1
ATOM 2025 O O . ARG A 1 263 ? 9.066 1.002 2.818 1.00 33.94 263 ARG A O 1
ATOM 2032 N N . GLY A 1 264 ? 7.342 0.705 4.244 1.00 28.19 264 GLY A N 1
ATOM 2033 C CA . GLY A 1 264 ? 6.250 0.796 3.263 1.00 28.19 264 GLY A CA 1
ATOM 2034 C C . GLY A 1 264 ? 5.372 2.052 3.339 1.00 28.19 264 GLY A C 1
ATOM 2035 O O . GLY A 1 264 ? 4.608 2.301 2.412 1.00 28.19 264 GLY A O 1
ATOM 2036 N N . GLN A 1 265 ? 5.475 2.876 4.383 1.00 30.94 265 GLN A N 1
ATOM 2037 C CA . GLN A 1 265 ? 4.672 4.099 4.509 1.00 30.94 265 GLN A CA 1
ATOM 2038 C C . GLN A 1 265 ? 5.575 5.316 4.686 1.00 30.94 265 GLN A C 1
ATOM 2040 O O . GLN A 1 265 ? 6.598 5.242 5.366 1.00 30.94 265 GLN A O 1
ATOM 2045 N N . GLY A 1 266 ? 5.220 6.413 4.011 1.00 33.53 266 GLY A N 1
ATOM 2046 C CA . GLY A 1 266 ? 5.932 7.689 4.006 1.00 33.53 266 GLY A CA 1
ATOM 2047 C C . GLY A 1 266 ? 5.964 8.364 5.375 1.00 33.53 266 GLY A C 1
ATOM 2048 O O . GLY A 1 266 ? 5.332 9.394 5.571 1.00 33.53 266 GLY A O 1
ATOM 2049 N N . ASN A 1 267 ? 6.714 7.796 6.316 1.00 32.38 267 ASN A N 1
ATOM 2050 C CA . ASN A 1 267 ? 7.076 8.483 7.543 1.00 32.38 267 ASN A CA 1
ATOM 2051 C C . ASN A 1 267 ? 8.111 9.553 7.188 1.00 32.38 267 ASN A C 1
ATOM 2053 O O . ASN A 1 267 ? 9.248 9.235 6.826 1.00 32.38 267 ASN A O 1
ATOM 2057 N N . GLU A 1 268 ? 7.690 10.817 7.267 1.00 42.69 268 GLU A N 1
ATOM 2058 C CA . GLU A 1 268 ? 8.565 11.982 7.172 1.00 42.69 268 GLU A CA 1
ATOM 2059 C C . GLU A 1 268 ? 9.796 11.784 8.063 1.00 42.69 268 GLU A C 1
ATOM 2061 O O . GLU A 1 268 ? 9.697 11.543 9.270 1.00 42.69 268 GLU A O 1
ATOM 2066 N N . VAL A 1 269 ? 10.987 11.894 7.475 1.00 48.50 269 VAL A N 1
ATOM 2067 C CA . VAL A 1 269 ? 12.228 11.867 8.250 1.00 48.50 269 VAL A CA 1
ATOM 2068 C C . VAL A 1 269 ? 12.309 13.162 9.062 1.00 48.50 269 VAL A C 1
ATOM 2070 O O . VAL A 1 269 ? 12.615 14.226 8.521 1.00 48.50 269 VAL A O 1
ATOM 2073 N N . VAL A 1 270 ? 12.062 13.086 10.373 1.00 56.12 270 VAL A N 1
ATOM 2074 C CA . VAL A 1 270 ? 12.223 14.228 11.284 1.00 56.12 270 VAL A CA 1
ATOM 2075 C C . VAL A 1 270 ? 13.712 14.570 11.405 1.00 56.12 270 VAL A C 1
ATOM 2077 O O . VAL A 1 270 ? 14.475 13.895 12.092 1.00 56.12 270 VAL A O 1
ATOM 2080 N N . LEU A 1 271 ? 14.146 15.624 10.710 1.00 63.78 271 LEU A N 1
ATOM 2081 C CA . LEU A 1 271 ? 15.533 16.102 10.740 1.00 63.78 271 LEU A CA 1
ATOM 2082 C C . LEU A 1 271 ? 15.861 16.816 12.056 1.00 63.78 271 LEU A C 1
ATOM 2084 O O . LEU A 1 271 ? 15.086 17.665 12.511 1.00 63.78 271 LEU A O 1
ATOM 2088 N N . THR A 1 272 ? 17.056 16.565 12.606 1.00 73.62 272 THR A N 1
ATOM 2089 C CA . THR A 1 272 ? 17.572 17.315 13.761 1.00 73.62 272 THR A CA 1
ATOM 2090 C C . THR A 1 272 ? 17.741 18.807 13.416 1.00 73.62 272 THR A C 1
ATOM 2092 O O . THR A 1 272 ? 18.021 19.147 12.260 1.00 73.62 272 THR A O 1
ATOM 2095 N N . PRO A 1 273 ? 17.610 19.734 14.387 1.00 76.00 273 PRO A N 1
ATOM 2096 C CA . PRO A 1 273 ? 17.868 21.159 14.154 1.00 76.00 273 PRO A CA 1
ATOM 2097 C C . PRO A 1 273 ? 19.272 21.425 13.593 1.00 76.00 273 PRO A C 1
ATOM 2099 O O . PRO A 1 273 ? 19.425 22.254 12.699 1.00 76.00 273 PRO A O 1
ATOM 2102 N N . ALA A 1 274 ? 20.270 20.662 14.054 1.00 76.81 274 ALA A N 1
ATOM 2103 C CA . ALA A 1 274 ? 21.642 20.723 13.557 1.00 76.81 274 ALA A CA 1
ATOM 2104 C C . ALA A 1 274 ? 21.738 20.318 12.081 1.00 76.81 274 ALA A C 1
ATOM 2106 O O . ALA A 1 274 ? 22.379 21.012 11.298 1.00 76.81 274 ALA A O 1
ATOM 2107 N N . ALA A 1 275 ? 21.055 19.244 11.672 1.00 76.88 275 ALA A N 1
ATOM 2108 C CA . ALA A 1 275 ? 21.009 18.835 10.273 1.00 76.88 275 ALA A CA 1
ATOM 2109 C C . ALA A 1 275 ? 20.307 19.888 9.402 1.00 76.88 275 ALA A C 1
ATOM 2111 O O . ALA A 1 275 ? 20.802 20.215 8.327 1.00 76.88 275 ALA A O 1
ATOM 2112 N N . LYS A 1 276 ? 19.195 20.481 9.867 1.00 76.38 276 LYS A N 1
ATOM 2113 C CA . LYS A 1 276 ? 18.517 21.583 9.153 1.00 76.38 276 LYS A CA 1
ATOM 2114 C C . LYS A 1 276 ? 19.440 22.795 8.974 1.00 76.38 276 LYS A C 1
ATOM 2116 O O . LYS A 1 276 ? 19.526 23.346 7.878 1.00 76.38 276 LYS A O 1
ATOM 2121 N N . GLU A 1 277 ? 20.164 23.177 10.023 1.00 80.81 277 GLU A N 1
ATOM 2122 C CA . GLU A 1 277 ? 21.133 24.274 9.978 1.00 80.81 277 GLU A CA 1
ATOM 2123 C C . GLU A 1 277 ? 22.318 23.961 9.054 1.00 80.81 277 GLU A C 1
ATOM 2125 O O . GLU A 1 277 ? 22.667 24.786 8.211 1.00 80.81 277 GLU A O 1
ATOM 2130 N N . ALA A 1 278 ? 22.894 22.759 9.143 1.00 79.88 278 ALA A N 1
ATOM 2131 C CA . ALA A 1 278 ? 23.972 22.310 8.266 1.00 79.88 278 ALA A CA 1
ATOM 2132 C C . ALA A 1 278 ? 23.565 22.359 6.789 1.00 79.88 278 ALA A C 1
ATOM 2134 O O . ALA A 1 278 ? 24.318 22.867 5.962 1.00 79.88 278 ALA A O 1
ATOM 2135 N N . ARG A 1 279 ? 22.356 21.885 6.459 1.00 78.75 279 ARG A N 1
ATOM 2136 C CA . ARG A 1 279 ? 21.802 21.935 5.097 1.00 78.75 279 ARG A CA 1
ATOM 2137 C C . ARG A 1 279 ? 21.620 23.362 4.600 1.00 78.75 279 ARG A C 1
ATOM 2139 O O . ARG A 1 279 ? 22.012 23.664 3.478 1.00 78.75 279 ARG A O 1
ATOM 2146 N N . SER A 1 280 ? 21.087 24.247 5.443 1.00 78.00 280 SER A N 1
ATOM 2147 C CA . SER A 1 280 ? 20.931 25.669 5.116 1.00 78.00 280 SER A CA 1
ATOM 2148 C C . SER A 1 280 ? 22.282 26.341 4.847 1.00 78.00 280 SER A C 1
ATOM 2150 O O . SER A 1 280 ? 22.453 27.016 3.830 1.00 78.00 280 SER A O 1
ATOM 2152 N N . ARG A 1 281 ? 23.282 26.087 5.701 1.00 79.00 281 ARG A N 1
ATOM 2153 C CA . ARG A 1 281 ? 24.636 26.631 5.537 1.00 79.00 281 ARG A CA 1
ATOM 2154 C C . ARG A 1 281 ? 25.334 26.082 4.298 1.00 79.00 281 ARG A C 1
ATOM 2156 O O . ARG A 1 281 ? 25.869 26.878 3.533 1.00 79.00 281 ARG A O 1
ATOM 2163 N N . LEU A 1 282 ? 25.259 24.773 4.042 1.00 75.81 282 LEU A N 1
ATOM 2164 C CA . LEU A 1 282 ? 25.753 24.158 2.802 1.00 75.81 282 LEU A CA 1
ATOM 2165 C C . LEU A 1 282 ? 25.090 24.783 1.578 1.00 75.81 282 LEU A C 1
ATOM 2167 O O . LEU A 1 282 ? 25.787 25.199 0.663 1.00 75.81 282 LEU A O 1
ATOM 2171 N N . SER A 1 283 ? 23.765 24.921 1.588 1.00 70.50 283 SER A N 1
ATOM 2172 C CA . SER A 1 283 ? 23.019 25.572 0.510 1.00 70.50 283 SER A CA 1
ATOM 2173 C C . SER A 1 283 ? 23.503 27.011 0.293 1.00 70.50 283 SER A C 1
ATOM 2175 O O . SER A 1 283 ? 23.780 27.405 -0.834 1.00 70.50 283 SER A O 1
ATOM 2177 N N . SER A 1 284 ? 23.712 27.789 1.361 1.00 73.88 284 SER A N 1
ATOM 2178 C CA . SER A 1 284 ? 24.218 29.165 1.255 1.00 73.88 284 SER A CA 1
ATOM 2179 C C . SER A 1 284 ? 25.668 29.259 0.755 1.00 73.88 284 SER A C 1
ATOM 2181 O O . SER A 1 284 ? 25.961 30.091 -0.103 1.00 73.88 284 SER A O 1
ATOM 2183 N N . ALA A 1 285 ? 26.555 28.385 1.242 1.00 70.06 285 ALA A N 1
ATOM 2184 C CA . ALA A 1 285 ? 27.963 28.329 0.859 1.00 70.06 285 ALA A CA 1
ATOM 2185 C C . ALA A 1 285 ? 28.128 27.868 -0.591 1.00 70.06 285 ALA A C 1
ATOM 2187 O O . ALA A 1 285 ? 28.982 28.372 -1.315 1.00 70.06 285 ALA A O 1
ATOM 2188 N N . LEU A 1 286 ? 27.273 26.942 -1.029 1.00 64.06 286 LEU A N 1
ATOM 2189 C CA . LEU A 1 286 ? 27.222 26.514 -2.413 1.00 64.06 286 LEU A CA 1
ATOM 2190 C C . LEU A 1 286 ? 26.625 27.623 -3.289 1.00 64.06 286 LEU A C 1
ATOM 2192 O O . LEU A 1 286 ? 27.280 27.991 -4.247 1.00 64.06 286 LEU A O 1
ATOM 2196 N N . ARG A 1 287 ? 25.491 28.259 -2.949 1.00 61.31 287 ARG A N 1
ATOM 2197 C CA . ARG A 1 287 ? 24.855 29.319 -3.772 1.00 61.31 287 ARG A CA 1
ATOM 2198 C C . ARG A 1 287 ? 25.759 30.508 -4.119 1.00 61.31 287 ARG A C 1
ATOM 2200 O O . ARG A 1 287 ? 25.674 31.008 -5.237 1.00 61.31 287 ARG A O 1
ATOM 2207 N N . ALA A 1 288 ? 26.591 30.984 -3.189 1.00 54.91 288 ALA A N 1
ATOM 2208 C CA . ALA A 1 288 ? 27.340 32.234 -3.363 1.00 54.91 288 ALA A CA 1
ATOM 2209 C C . ALA A 1 288 ? 28.386 32.191 -4.504 1.00 54.91 288 ALA A C 1
ATOM 2211 O O . ALA A 1 288 ? 28.698 33.231 -5.079 1.00 54.91 288 ALA A O 1
ATOM 2212 N N . GLU A 1 289 ? 28.886 31.001 -4.868 1.00 54.19 289 GLU A N 1
ATOM 2213 C CA . GLU A 1 289 ? 29.926 30.775 -5.896 1.00 54.19 289 GLU A CA 1
ATOM 2214 C C . GLU A 1 289 ? 29.682 29.469 -6.707 1.00 54.19 289 GLU A C 1
ATOM 2216 O O . GLU A 1 289 ? 30.606 28.870 -7.266 1.00 54.19 289 GLU A O 1
ATOM 2221 N N . ALA A 1 290 ? 28.424 29.007 -6.761 1.00 51.72 290 ALA A N 1
ATOM 2222 C CA . ALA A 1 290 ? 28.029 27.604 -6.971 1.00 51.72 290 ALA A CA 1
ATOM 2223 C C . ALA A 1 290 ? 28.613 26.905 -8.194 1.00 51.72 290 ALA A C 1
ATOM 2225 O O . ALA A 1 290 ? 29.133 25.796 -8.094 1.00 51.72 290 ALA A O 1
ATOM 2226 N N . HIS A 1 291 ? 28.518 27.532 -9.363 1.00 55.06 291 HIS A N 1
ATOM 2227 C CA . HIS A 1 291 ? 28.707 26.817 -10.621 1.00 55.06 291 HIS A CA 1
ATOM 2228 C C . HIS A 1 291 ? 30.177 26.494 -10.898 1.00 55.06 291 HIS A C 1
ATOM 2230 O O . HIS A 1 291 ? 30.473 25.423 -11.416 1.00 55.06 291 HIS A O 1
ATOM 2236 N N . SER A 1 292 ? 31.112 27.376 -10.534 1.00 61.75 292 SER A N 1
ATOM 2237 C CA . SER A 1 292 ? 32.542 27.140 -10.762 1.00 61.75 292 SER A CA 1
ATOM 2238 C C . SER A 1 292 ? 33.132 26.213 -9.701 1.00 61.75 292 SER A C 1
ATOM 2240 O O . SER A 1 292 ? 33.793 25.237 -10.051 1.00 61.75 292 SER A O 1
ATOM 2242 N N . LYS A 1 293 ? 32.852 26.452 -8.412 1.00 66.44 293 LYS A N 1
ATOM 2243 C CA . LYS A 1 293 ? 33.395 25.644 -7.308 1.00 66.44 293 LYS A CA 1
ATOM 2244 C C . LYS A 1 293 ? 32.891 24.203 -7.337 1.00 66.44 293 LYS A C 1
ATOM 2246 O O . LYS A 1 293 ? 33.707 23.290 -7.230 1.00 66.44 293 LYS A O 1
ATOM 2251 N N . LEU A 1 294 ? 31.588 23.980 -7.551 1.00 64.81 294 LEU A N 1
ATOM 2252 C CA . LEU A 1 294 ? 31.044 22.624 -7.687 1.00 64.81 294 LEU A CA 1
ATOM 2253 C C . LEU A 1 294 ? 31.547 21.936 -8.954 1.00 64.81 294 LEU A C 1
ATOM 2255 O O . LEU A 1 294 ? 31.920 20.771 -8.876 1.00 64.81 294 LEU A O 1
ATOM 2259 N N . ARG A 1 295 ? 31.635 22.640 -10.094 1.00 63.59 295 ARG A N 1
ATOM 2260 C CA . ARG A 1 295 ? 32.174 22.061 -11.337 1.00 63.59 295 ARG A CA 1
ATOM 2261 C C . ARG A 1 295 ? 33.637 21.644 -11.187 1.00 63.59 295 ARG A C 1
ATOM 2263 O O . ARG A 1 295 ? 33.992 20.533 -11.572 1.00 63.59 295 ARG A O 1
ATOM 2270 N N . HIS A 1 296 ? 34.471 22.477 -10.566 1.00 71.12 296 HIS A N 1
ATOM 2271 C CA . HIS A 1 296 ? 35.862 22.129 -10.266 1.00 71.12 296 HIS A CA 1
ATOM 2272 C C . HIS A 1 296 ? 35.973 20.977 -9.263 1.00 71.12 296 HIS A C 1
ATOM 2274 O O . HIS A 1 296 ? 36.802 20.087 -9.449 1.00 71.12 296 HIS A O 1
ATOM 2280 N N . LEU A 1 297 ? 35.131 20.954 -8.225 1.00 71.06 297 LEU A N 1
ATOM 2281 C CA . LEU A 1 297 ? 35.088 19.851 -7.265 1.00 71.06 297 LEU A CA 1
ATOM 2282 C C . LEU A 1 297 ? 34.661 18.541 -7.933 1.00 71.06 297 LEU A C 1
ATOM 2284 O O . LEU A 1 297 ? 35.300 17.517 -7.726 1.00 71.06 297 LEU A O 1
ATOM 2288 N N . GLY A 1 298 ? 33.637 18.587 -8.785 1.00 67.12 298 GLY A N 1
ATOM 2289 C CA . GLY A 1 298 ? 33.164 17.454 -9.573 1.00 67.12 298 GLY A CA 1
ATOM 2290 C C . GLY A 1 298 ? 34.245 16.900 -10.493 1.00 67.12 298 GLY A C 1
ATOM 2291 O O . GLY A 1 298 ? 34.537 15.710 -10.422 1.00 67.12 298 GLY A O 1
ATOM 2292 N N . GLN A 1 299 ? 34.916 17.760 -11.269 1.00 70.38 299 GLN A N 1
ATOM 2293 C CA . GLN A 1 299 ? 36.059 17.374 -12.110 1.00 70.38 299 GLN A CA 1
ATOM 2294 C C . GLN A 1 299 ? 37.174 16.695 -11.300 1.00 70.38 299 GLN A C 1
ATOM 2296 O O . GLN A 1 299 ? 37.720 15.684 -11.730 1.00 70.38 299 GLN A O 1
ATOM 2301 N N . ARG A 1 300 ? 37.476 17.203 -10.099 1.00 75.56 300 ARG A N 1
ATOM 2302 C CA . ARG A 1 300 ? 38.491 16.626 -9.197 1.00 75.56 300 ARG A CA 1
ATOM 2303 C C . ARG A 1 300 ? 38.052 15.314 -8.549 1.00 75.56 300 ARG A C 1
ATOM 2305 O O . ARG A 1 300 ? 38.900 14.512 -8.168 1.00 75.56 300 ARG A O 1
ATOM 2312 N N . CYS A 1 301 ? 36.748 15.096 -8.410 1.00 71.69 301 CYS A N 1
ATOM 2313 C CA . CYS A 1 301 ? 36.177 13.868 -7.870 1.00 71.69 301 CYS A CA 1
ATOM 2314 C C . CYS A 1 301 ? 35.987 12.767 -8.926 1.00 71.69 301 CYS A C 1
ATOM 2316 O O . CYS A 1 301 ? 35.812 11.622 -8.520 1.00 71.69 301 CYS A O 1
ATOM 2318 N N . ARG A 1 302 ? 36.042 13.063 -10.238 1.00 66.88 302 ARG A N 1
ATOM 2319 C CA . ARG A 1 302 ? 35.763 12.076 -11.307 1.00 66.88 302 ARG A CA 1
ATOM 2320 C C . ARG A 1 302 ? 36.598 10.797 -11.187 1.00 66.88 302 ARG A C 1
ATOM 2322 O O . ARG A 1 302 ? 36.034 9.714 -11.200 1.00 66.88 302 ARG A O 1
ATOM 2329 N N . GLY A 1 303 ? 37.903 10.920 -10.939 1.00 65.44 303 GLY A N 1
ATOM 2330 C CA . GLY A 1 303 ? 38.803 9.768 -10.772 1.00 65.44 303 GLY A CA 1
ATOM 2331 C C . GLY A 1 303 ? 38.712 9.045 -9.418 1.00 65.44 303 GLY A C 1
ATOM 2332 O O . GLY A 1 303 ? 39.452 8.094 -9.184 1.00 65.44 303 GLY A O 1
ATOM 2333 N N . ASN A 1 304 ? 37.850 9.483 -8.488 1.00 73.88 304 ASN A N 1
ATOM 2334 C CA . ASN A 1 304 ? 37.658 8.826 -7.192 1.00 73.88 304 ASN A CA 1
ATOM 2335 C C . ASN A 1 304 ? 36.171 8.575 -6.914 1.00 73.88 304 ASN A C 1
ATOM 2337 O O . ASN A 1 304 ? 35.430 9.442 -6.442 1.00 73.88 304 ASN A O 1
ATOM 2341 N N . LYS A 1 305 ? 35.777 7.313 -7.103 1.00 68.00 305 LYS A N 1
ATOM 2342 C CA . LYS A 1 305 ? 34.428 6.796 -6.853 1.00 68.00 305 LYS A CA 1
ATOM 2343 C C . LYS A 1 305 ? 33.855 7.195 -5.485 1.00 68.00 305 LYS A C 1
ATOM 2345 O O . LYS A 1 305 ? 32.678 7.528 -5.374 1.00 68.00 305 LYS A O 1
ATOM 2350 N N . GLY A 1 306 ? 34.672 7.140 -4.431 1.00 67.75 306 GLY A N 1
ATOM 2351 C CA . GLY A 1 306 ? 34.259 7.472 -3.069 1.00 67.75 306 GLY A CA 1
ATOM 2352 C C . GLY A 1 306 ? 33.933 8.954 -2.916 1.00 67.75 306 GLY A C 1
ATOM 2353 O O . GLY A 1 306 ? 32.873 9.295 -2.390 1.00 67.75 306 GLY A O 1
ATOM 2354 N N . ALA A 1 307 ? 34.807 9.824 -3.420 1.00 75.62 307 ALA A N 1
ATOM 2355 C CA . ALA A 1 307 ? 34.616 11.269 -3.385 1.00 75.62 307 ALA A CA 1
ATOM 2356 C C . ALA A 1 307 ? 33.399 11.701 -4.215 1.00 75.62 307 ALA A C 1
ATOM 2358 O O . ALA A 1 307 ? 32.580 12.481 -3.731 1.00 75.62 307 ALA A O 1
ATOM 2359 N N . LEU A 1 308 ? 33.230 11.149 -5.422 1.00 70.12 308 LEU A N 1
ATOM 2360 C CA . LEU A 1 308 ? 32.101 11.466 -6.298 1.00 70.12 308 LEU A CA 1
ATOM 2361 C C . LEU A 1 308 ? 30.758 11.087 -5.656 1.00 70.12 308 LEU A C 1
ATOM 2363 O O . LEU A 1 308 ? 29.853 11.919 -5.602 1.00 70.12 308 LEU A O 1
ATOM 2367 N N . CYS A 1 309 ? 30.648 9.885 -5.075 1.00 68.69 309 CYS A N 1
ATOM 2368 C CA . CYS A 1 309 ? 29.434 9.464 -4.368 1.00 68.69 309 CYS A CA 1
ATOM 2369 C C . CYS A 1 309 ? 29.091 10.382 -3.185 1.00 68.69 309 CYS A C 1
ATOM 2371 O O . CYS A 1 309 ? 27.933 10.756 -3.004 1.00 68.69 309 CYS A O 1
ATOM 2373 N N . GLN A 1 310 ? 30.081 10.747 -2.361 1.00 77.00 310 GLN A N 1
ATOM 2374 C CA . GLN A 1 310 ? 29.844 11.617 -1.204 1.00 77.00 310 GLN A CA 1
ATOM 2375 C C . GLN A 1 310 ? 29.494 13.046 -1.632 1.00 77.00 310 GLN A C 1
ATOM 2377 O O . GLN A 1 310 ? 28.609 13.654 -1.040 1.00 77.00 310 GLN A O 1
ATOM 2382 N N . LEU A 1 311 ? 30.122 13.567 -2.689 1.00 75.69 311 LEU A N 1
ATOM 2383 C CA . LEU A 1 311 ? 29.764 14.865 -3.257 1.00 75.69 311 LEU A CA 1
ATOM 2384 C C . LEU A 1 311 ? 28.299 14.886 -3.706 1.00 75.69 311 LEU A C 1
ATOM 2386 O O . LEU A 1 311 ? 27.563 15.808 -3.375 1.00 75.69 311 LEU A O 1
ATOM 2390 N N . CYS A 1 312 ? 27.849 13.846 -4.402 1.00 68.25 312 CYS A N 1
ATOM 2391 C CA . CYS A 1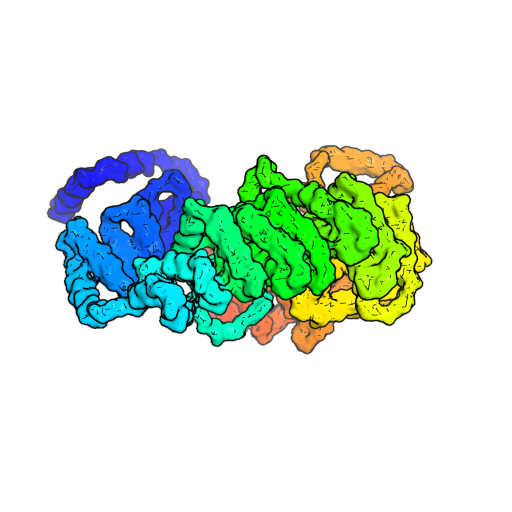 312 ? 26.480 13.775 -4.907 1.00 68.25 312 CYS A CA 1
ATOM 2392 C C . CYS A 1 312 ? 25.438 13.597 -3.797 1.00 68.25 312 CYS A C 1
ATOM 2394 O O . CYS A 1 312 ? 24.391 14.244 -3.824 1.00 68.25 312 CYS A O 1
ATOM 2396 N N . LEU A 1 313 ? 25.740 12.792 -2.773 1.00 70.06 313 LEU A N 1
ATOM 2397 C CA . LEU A 1 313 ? 24.911 12.710 -1.567 1.00 70.06 313 LEU A CA 1
ATOM 2398 C C . LEU A 1 313 ? 24.828 14.060 -0.850 1.00 70.06 313 LEU A C 1
ATOM 2400 O O . LEU A 1 313 ? 23.744 14.452 -0.424 1.00 70.06 313 LEU A O 1
ATOM 2404 N N . LEU A 1 314 ? 25.942 14.788 -0.756 1.00 73.44 314 LEU A N 1
ATOM 2405 C CA . LEU A 1 314 ? 25.977 16.119 -0.160 1.00 73.44 314 LEU A CA 1
ATOM 2406 C C . LEU A 1 314 ? 25.099 17.108 -0.939 1.00 73.44 314 LEU A C 1
ATOM 2408 O O . LEU A 1 314 ? 24.332 17.852 -0.329 1.00 73.44 314 LEU A O 1
ATOM 2412 N N . MET A 1 315 ? 25.157 17.061 -2.274 1.00 68.00 315 MET A N 1
ATOM 2413 C CA . MET A 1 315 ? 24.298 17.859 -3.157 1.00 68.00 315 MET A CA 1
ATOM 2414 C C . MET A 1 315 ? 22.813 17.494 -3.005 1.00 68.00 315 MET A C 1
ATOM 2416 O O . MET A 1 315 ? 21.969 18.376 -3.067 1.00 68.00 315 MET A O 1
ATOM 2420 N N . SER A 1 316 ? 22.458 16.241 -2.688 1.00 63.88 316 SER A N 1
ATOM 2421 C CA . SER A 1 316 ? 21.053 15.874 -2.408 1.00 63.88 316 SER A CA 1
ATOM 2422 C C . SER A 1 316 ? 20.435 16.642 -1.227 1.00 63.88 316 SER A C 1
ATOM 2424 O O . SER A 1 316 ? 19.211 16.741 -1.115 1.00 63.88 316 SER A O 1
ATOM 2426 N N . TYR A 1 317 ? 21.270 17.191 -0.339 1.00 67.50 317 TYR A N 1
ATOM 2427 C CA . TYR A 1 317 ? 20.836 17.900 0.858 1.00 67.50 317 TYR A CA 1
ATOM 2428 C C . TYR A 1 317 ? 20.699 19.425 0.678 1.00 67.50 317 TYR A C 1
ATOM 2430 O O . TYR A 1 317 ? 20.231 20.080 1.611 1.00 67.50 317 TYR A O 1
ATOM 2438 N N . SER A 1 318 ? 21.066 19.996 -0.480 1.00 61.06 318 SER A N 1
ATOM 2439 C CA . SER A 1 318 ? 21.103 21.454 -0.738 1.00 61.06 318 SER A CA 1
ATOM 2440 C C . SER A 1 318 ? 19.725 22.131 -0.888 1.00 61.06 318 SER A C 1
ATOM 2442 O O . SER A 1 318 ? 19.653 23.361 -0.929 1.00 61.06 318 SER A O 1
ATOM 2444 N N . GLN A 1 319 ? 18.629 21.358 -0.894 1.00 57.75 319 GLN A N 1
ATOM 2445 C CA . GLN A 1 319 ? 17.224 21.809 -0.951 1.00 57.75 319 GLN A CA 1
ATOM 2446 C C . GLN A 1 319 ? 16.826 22.691 -2.161 1.00 57.75 319 GLN A C 1
ATOM 2448 O O . GLN A 1 319 ? 15.788 23.362 -2.120 1.00 57.75 319 GLN A O 1
ATOM 2453 N N . GLU A 1 320 ? 17.567 22.658 -3.273 1.00 58.12 320 GLU A N 1
ATOM 2454 C CA . GLU A 1 320 ? 17.109 23.220 -4.557 1.00 58.12 320 GLU A CA 1
ATOM 2455 C C . GLU A 1 320 ? 16.749 22.117 -5.567 1.00 58.12 320 GLU A C 1
ATOM 2457 O O . GLU A 1 320 ? 17.389 21.063 -5.570 1.00 58.12 320 GLU A O 1
ATOM 2462 N N . PRO A 1 321 ? 15.677 22.293 -6.370 1.00 49.44 321 PRO A N 1
ATOM 2463 C CA . PRO A 1 321 ? 15.045 21.191 -7.092 1.00 49.44 321 PRO A CA 1
ATOM 2464 C C . PRO A 1 321 ? 15.852 20.711 -8.304 1.00 49.44 321 PRO A C 1
ATOM 2466 O O . PRO A 1 321 ? 15.791 19.535 -8.613 1.00 49.44 321 PRO A O 1
ATOM 2469 N N . GLU A 1 322 ? 16.745 21.497 -8.887 1.00 58.41 322 GLU A N 1
ATOM 2470 C CA . GLU A 1 322 ? 17.775 20.998 -9.802 1.00 58.41 322 GLU A CA 1
ATOM 2471 C C . GLU A 1 322 ? 18.973 21.927 -9.706 1.00 58.41 322 GLU A C 1
ATOM 2473 O O . GLU A 1 322 ? 19.020 22.947 -10.389 1.00 58.41 322 GLU A O 1
ATOM 2478 N N . ASP A 1 323 ? 19.958 21.585 -8.875 1.00 61.62 323 ASP A N 1
ATOM 2479 C CA . ASP A 1 323 ? 21.278 22.191 -9.020 1.00 61.62 323 ASP A CA 1
ATOM 2480 C C . ASP A 1 323 ? 21.800 21.750 -10.400 1.00 61.62 323 ASP A C 1
ATOM 2482 O O . ASP A 1 323 ? 22.368 20.668 -10.544 1.00 61.62 323 ASP A O 1
ATOM 2486 N N . GLU A 1 324 ? 21.532 22.537 -11.447 1.00 64.38 324 GLU A N 1
ATOM 2487 C CA . GLU A 1 324 ? 21.849 22.201 -12.843 1.00 64.38 324 GLU A CA 1
ATOM 2488 C C . GLU A 1 324 ? 23.316 21.802 -13.001 1.00 64.38 324 GLU A C 1
ATOM 2490 O O . GLU A 1 324 ? 23.636 20.879 -13.743 1.00 64.38 324 GLU A O 1
ATOM 2495 N N . ALA A 1 325 ? 24.204 22.434 -12.232 1.00 65.62 325 ALA A N 1
ATOM 2496 C CA . ALA A 1 325 ? 25.616 22.088 -12.169 1.00 65.62 325 ALA A CA 1
ATOM 2497 C C . ALA A 1 325 ? 25.867 20.655 -11.656 1.00 65.62 325 ALA A C 1
ATOM 2499 O O . ALA A 1 325 ? 26.745 19.970 -12.172 1.00 65.62 325 ALA A O 1
ATOM 2500 N N . ALA A 1 326 ? 25.103 20.189 -10.664 1.00 69.12 326 ALA A N 1
ATOM 2501 C CA . ALA A 1 326 ? 25.208 18.840 -10.110 1.00 69.12 326 ALA A CA 1
ATOM 2502 C C . ALA A 1 326 ? 24.741 17.782 -11.112 1.00 69.12 326 ALA A C 1
ATOM 2504 O O . ALA A 1 326 ? 25.406 16.764 -11.298 1.00 69.12 326 ALA A O 1
ATOM 2505 N N . LEU A 1 327 ? 23.613 18.041 -11.779 1.00 73.06 327 LEU A N 1
ATOM 2506 C CA . LEU A 1 327 ? 23.096 17.163 -12.824 1.00 73.06 327 LEU A CA 1
ATOM 2507 C C . LEU A 1 327 ? 24.031 17.144 -14.035 1.00 73.06 327 LEU A C 1
ATOM 2509 O O . LEU A 1 327 ? 24.374 16.069 -14.500 1.00 73.06 327 LEU A O 1
ATOM 2513 N N . GLN A 1 328 ? 24.548 18.290 -14.483 1.00 73.25 328 GLN A N 1
ATOM 2514 C CA . GLN A 1 328 ? 25.540 18.336 -15.564 1.00 73.25 328 GLN A CA 1
ATOM 2515 C C . GLN A 1 328 ? 26.787 17.506 -15.244 1.00 73.25 328 GLN A C 1
ATOM 2517 O O . GLN A 1 328 ? 27.212 16.706 -16.069 1.00 73.25 328 GLN A O 1
ATOM 2522 N N . LEU A 1 329 ? 27.337 17.639 -14.034 1.00 70.56 329 LEU A N 1
ATOM 2523 C CA . LEU A 1 329 ? 28.488 16.840 -13.600 1.00 70.56 329 LEU A CA 1
ATOM 2524 C C . LEU A 1 329 ? 28.191 15.340 -13.572 1.00 70.56 329 LEU A C 1
ATOM 2526 O O . LEU A 1 329 ? 29.064 14.536 -13.890 1.00 70.56 329 LEU A O 1
ATOM 2530 N N . LEU A 1 330 ? 26.979 14.965 -13.162 1.00 73.31 330 LEU A N 1
ATOM 2531 C CA . LEU A 1 330 ? 26.541 13.575 -13.137 1.00 73.31 330 LEU A CA 1
ATOM 2532 C C . LEU A 1 330 ? 26.313 13.031 -14.546 1.00 73.31 330 LEU A C 1
ATOM 2534 O O . LEU A 1 330 ? 26.743 11.917 -14.807 1.00 73.31 330 LEU A O 1
ATOM 2538 N N . ALA A 1 331 ? 25.715 13.804 -15.454 1.00 74.56 331 ALA A N 1
ATOM 2539 C CA . ALA A 1 331 ? 25.565 13.428 -16.857 1.00 74.56 331 ALA A CA 1
ATOM 2540 C C . ALA A 1 331 ? 26.934 13.164 -17.500 1.00 74.56 331 ALA A C 1
ATOM 2542 O O . ALA A 1 331 ? 27.142 12.101 -18.070 1.00 74.56 331 ALA A O 1
ATOM 2543 N N . GLU A 1 332 ? 27.892 14.078 -17.311 1.00 74.44 332 GLU A N 1
ATOM 2544 C CA . GLU A 1 332 ? 29.266 13.921 -17.805 1.00 74.44 332 GLU A CA 1
ATOM 2545 C C . GLU A 1 332 ? 29.988 12.703 -17.202 1.00 74.44 332 GLU A C 1
ATOM 2547 O O . GLU A 1 332 ? 30.853 12.132 -17.851 1.00 74.44 332 GLU A O 1
ATOM 2552 N N . ALA A 1 333 ? 29.676 12.325 -15.957 1.00 72.44 333 ALA A N 1
ATOM 2553 C CA . ALA A 1 333 ? 30.278 11.168 -15.289 1.00 72.44 333 ALA A CA 1
ATOM 2554 C C . ALA A 1 333 ? 29.589 9.833 -15.630 1.00 72.44 333 ALA A C 1
ATOM 2556 O O . ALA A 1 333 ? 30.186 8.774 -15.446 1.00 72.44 333 ALA A O 1
ATOM 2557 N N . VAL A 1 334 ? 28.327 9.864 -16.071 1.00 74.00 334 VAL A N 1
ATOM 2558 C CA . VAL A 1 334 ? 27.616 8.686 -16.596 1.00 74.00 334 VAL A CA 1
ATOM 2559 C C . VAL A 1 334 ? 28.103 8.351 -18.006 1.00 74.00 334 VAL A C 1
ATOM 2561 O O . VAL A 1 334 ? 28.197 7.171 -18.328 1.00 74.00 334 VAL A O 1
ATOM 2564 N N . ASP A 1 335 ? 28.448 9.374 -18.791 1.00 69.94 335 ASP A N 1
ATOM 2565 C CA . ASP A 1 335 ? 28.974 9.280 -20.164 1.00 69.94 335 ASP A CA 1
ATOM 2566 C C . ASP A 1 335 ? 30.485 8.946 -20.223 1.00 69.94 335 ASP A C 1
ATOM 2568 O O . ASP A 1 335 ? 31.094 8.969 -21.287 1.00 69.94 335 ASP A O 1
ATOM 2572 N N . ASP A 1 336 ? 31.117 8.681 -19.074 1.00 69.19 336 ASP A N 1
ATOM 2573 C CA . ASP A 1 336 ? 32.540 8.331 -18.970 1.00 69.19 336 ASP A CA 1
ATOM 2574 C C . ASP A 1 336 ? 32.753 6.825 -19.234 1.00 69.19 336 ASP A C 1
ATOM 2576 O O . ASP A 1 336 ? 32.017 5.986 -18.704 1.00 69.19 336 ASP A O 1
ATOM 2580 N N . ASP A 1 337 ? 33.790 6.470 -20.003 1.00 63.03 337 ASP A N 1
ATOM 2581 C CA . ASP A 1 337 ? 34.104 5.083 -20.397 1.00 63.03 337 ASP A CA 1
ATOM 2582 C C . ASP A 1 337 ? 34.512 4.202 -19.191 1.00 63.03 337 ASP A C 1
ATOM 2584 O O . ASP A 1 337 ? 34.519 2.968 -19.265 1.00 63.03 337 ASP A O 1
ATOM 2588 N N . GLU A 1 338 ? 34.854 4.806 -18.045 1.00 67.62 338 GLU A N 1
ATOM 2589 C CA . GLU A 1 338 ? 35.177 4.074 -16.819 1.00 67.62 338 GLU A CA 1
ATOM 2590 C C . GLU A 1 338 ? 33.925 3.501 -16.120 1.00 67.62 338 GLU A C 1
ATOM 2592 O O . GLU A 1 338 ? 33.215 4.176 -15.366 1.00 67.62 338 GLU A O 1
ATOM 2597 N N . THR A 1 339 ? 33.715 2.184 -16.250 1.00 65.44 339 THR A N 1
ATOM 2598 C CA . THR A 1 339 ? 32.564 1.439 -15.687 1.00 65.44 339 THR A CA 1
ATOM 2599 C C . THR A 1 339 ? 32.332 1.696 -14.187 1.00 65.44 339 THR A C 1
ATOM 2601 O O . THR A 1 339 ? 31.201 1.719 -13.694 1.00 65.44 339 THR A O 1
ATOM 2604 N N . THR A 1 340 ? 33.404 1.897 -13.414 1.00 66.38 340 THR A N 1
ATOM 2605 C CA . THR A 1 340 ? 33.330 2.128 -11.962 1.00 66.38 340 THR A CA 1
ATOM 2606 C C . THR A 1 340 ? 32.795 3.516 -11.603 1.00 66.38 340 THR A C 1
ATOM 2608 O O . THR A 1 340 ? 32.102 3.637 -10.581 1.00 66.38 340 THR A O 1
ATOM 2611 N N . VAL A 1 341 ? 33.097 4.522 -12.429 1.00 66.44 341 VAL A N 1
ATOM 2612 C CA . VAL A 1 341 ? 32.657 5.918 -12.303 1.00 66.44 341 VAL A CA 1
ATOM 2613 C C . VAL A 1 341 ? 31.195 6.022 -12.720 1.00 66.44 341 VAL A C 1
ATOM 2615 O O . VAL A 1 341 ? 30.377 6.486 -11.921 1.00 66.44 341 VAL A O 1
ATOM 2618 N N . CYS A 1 342 ? 30.839 5.443 -13.870 1.00 70.50 342 CYS A N 1
ATOM 2619 C CA . CYS A 1 342 ? 29.465 5.382 -14.364 1.00 70.50 342 CYS A CA 1
ATOM 2620 C C . CYS A 1 342 ? 28.509 4.731 -13.341 1.00 70.50 342 CYS A C 1
ATOM 2622 O O . CYS A 1 342 ? 27.489 5.313 -12.954 1.00 70.50 342 CYS A O 1
ATOM 2624 N N . LYS A 1 343 ? 28.883 3.573 -12.767 1.00 74.50 343 LYS A N 1
ATOM 2625 C CA . LYS A 1 343 ? 28.097 2.912 -11.704 1.00 74.50 343 LYS A CA 1
ATOM 2626 C C . LYS A 1 343 ? 27.866 3.809 -10.489 1.00 74.50 343 LYS A C 1
ATOM 2628 O O . LYS A 1 343 ? 26.787 3.796 -9.895 1.00 74.50 343 LYS A O 1
ATOM 2633 N N . ALA A 1 344 ? 28.900 4.532 -10.060 1.00 69.69 344 ALA A N 1
ATOM 2634 C CA . ALA A 1 344 ? 28.807 5.433 -8.918 1.00 69.69 344 ALA A CA 1
ATOM 2635 C C . ALA A 1 344 ? 27.935 6.650 -9.212 1.00 69.69 344 ALA A C 1
ATOM 2637 O O . ALA A 1 344 ? 27.150 7.036 -8.345 1.00 69.69 344 ALA A O 1
ATOM 2638 N N . ALA A 1 345 ? 28.028 7.210 -10.416 1.00 73.81 345 ALA A N 1
ATOM 2639 C CA . ALA A 1 345 ? 27.181 8.308 -10.853 1.00 73.81 345 ALA A CA 1
ATOM 2640 C C . ALA A 1 345 ? 25.700 7.886 -10.881 1.00 73.81 345 ALA A C 1
ATOM 2642 O O . ALA A 1 345 ? 24.866 8.553 -10.268 1.00 73.81 345 ALA A O 1
ATOM 2643 N N . LEU A 1 346 ? 25.376 6.717 -11.450 1.00 76.81 346 LEU A N 1
ATOM 2644 C CA . LEU A 1 346 ? 24.012 6.166 -11.453 1.00 76.81 346 LEU A CA 1
ATOM 2645 C C . LEU A 1 346 ? 23.478 5.855 -10.047 1.00 76.81 346 LEU A C 1
ATOM 2647 O O . LEU A 1 346 ? 22.332 6.175 -9.725 1.00 76.81 346 LEU A O 1
ATOM 2651 N N . ALA A 1 347 ? 24.294 5.243 -9.185 1.00 75.56 347 ALA A N 1
ATOM 2652 C CA . ALA A 1 347 ? 23.908 4.978 -7.797 1.00 75.56 347 ALA A CA 1
ATOM 2653 C C . ALA A 1 347 ? 23.668 6.282 -7.017 1.00 75.56 347 ALA A C 1
ATOM 2655 O O . ALA A 1 347 ? 22.771 6.357 -6.177 1.00 75.56 347 ALA A O 1
ATOM 2656 N N . SER A 1 348 ? 24.447 7.319 -7.322 1.00 73.69 348 SER A N 1
ATOM 2657 C CA . SER A 1 348 ? 24.314 8.637 -6.707 1.00 73.69 348 SER A CA 1
ATOM 2658 C C . SER A 1 348 ? 23.063 9.372 -7.176 1.00 73.69 348 SER A C 1
ATOM 2660 O O . SER A 1 348 ? 22.349 9.921 -6.340 1.00 73.69 348 SER A O 1
ATOM 2662 N N . LEU A 1 349 ? 22.752 9.333 -8.478 1.00 76.88 349 LEU A N 1
ATOM 2663 C CA . LEU A 1 349 ? 21.496 9.853 -9.025 1.00 76.88 349 LEU A CA 1
ATOM 2664 C C . LEU A 1 349 ? 20.294 9.191 -8.340 1.00 76.88 349 LEU A C 1
ATOM 2666 O O . LEU A 1 349 ? 19.428 9.887 -7.815 1.00 76.88 349 LEU A O 1
ATOM 2670 N N . ASN A 1 350 ? 20.291 7.858 -8.241 1.00 76.75 350 ASN A N 1
ATOM 2671 C CA . ASN A 1 350 ? 19.257 7.114 -7.516 1.00 76.75 350 ASN A CA 1
ATOM 2672 C C . ASN A 1 350 ? 19.117 7.570 -6.055 1.00 76.75 350 ASN A C 1
ATOM 2674 O O . ASN A 1 350 ? 18.006 7.775 -5.574 1.00 76.75 350 ASN A O 1
ATOM 2678 N N . ALA A 1 351 ? 20.233 7.765 -5.346 1.00 73.19 351 ALA A N 1
ATOM 2679 C CA . ALA A 1 351 ? 20.211 8.211 -3.955 1.00 73.19 351 ALA A CA 1
ATOM 2680 C C . ALA A 1 351 ? 19.677 9.645 -3.791 1.00 73.19 351 ALA A C 1
ATOM 2682 O O . ALA A 1 351 ? 18.987 9.923 -2.808 1.00 73.19 351 ALA A O 1
ATOM 2683 N N . ILE A 1 352 ? 19.963 10.545 -4.742 1.00 74.56 352 ILE A N 1
ATOM 2684 C CA . ILE A 1 352 ? 19.416 11.910 -4.761 1.00 74.56 352 ILE A CA 1
ATOM 2685 C C . ILE A 1 352 ? 17.889 11.860 -4.873 1.00 74.56 352 ILE A C 1
ATOM 2687 O O . ILE A 1 352 ? 17.197 12.499 -4.077 1.00 74.56 352 ILE A O 1
ATOM 2691 N N . PHE A 1 353 ? 17.361 11.085 -5.821 1.00 76.12 353 PHE A N 1
ATOM 2692 C CA . PHE A 1 353 ? 15.918 10.988 -6.040 1.00 76.12 353 PHE A CA 1
ATOM 2693 C C . PHE A 1 353 ? 15.197 10.247 -4.899 1.00 76.12 353 PHE A C 1
ATOM 2695 O O . PHE A 1 353 ? 14.196 10.759 -4.403 1.00 76.12 353 PHE A O 1
ATOM 2702 N N . ASP A 1 354 ? 15.751 9.148 -4.374 1.00 72.12 354 ASP A N 1
ATOM 2703 C CA . ASP A 1 354 ? 15.200 8.447 -3.194 1.00 72.12 354 ASP A CA 1
ATOM 2704 C C . ASP A 1 354 ? 15.181 9.363 -1.953 1.00 72.12 354 ASP A C 1
ATOM 2706 O O . ASP A 1 354 ? 14.174 9.467 -1.252 1.00 72.12 354 ASP A O 1
ATOM 2710 N N . SER A 1 355 ? 16.262 10.115 -1.703 1.00 70.25 355 SER A N 1
ATOM 2711 C CA . SER A 1 355 ? 16.314 11.109 -0.616 1.00 70.25 355 SER A CA 1
ATOM 2712 C C . SER A 1 355 ? 15.189 12.140 -0.727 1.00 70.25 355 SER A C 1
ATOM 2714 O O . SER A 1 355 ? 14.579 12.499 0.280 1.00 70.25 355 SER A O 1
ATOM 2716 N N . ARG A 1 356 ? 14.877 12.594 -1.945 1.00 70.69 356 ARG A N 1
ATOM 2717 C CA . ARG A 1 356 ? 13.792 13.550 -2.185 1.00 70.69 356 ARG A CA 1
ATOM 2718 C C . ARG A 1 356 ? 12.418 12.939 -2.014 1.00 70.69 356 ARG A C 1
ATOM 2720 O O . ARG A 1 356 ? 11.583 13.547 -1.356 1.00 70.69 356 ARG A O 1
ATOM 2727 N N . ARG A 1 357 ? 12.201 11.725 -2.515 1.00 70.88 357 ARG A N 1
ATOM 2728 C CA . ARG A 1 357 ? 10.945 11.005 -2.296 1.00 70.88 357 ARG A CA 1
ATOM 2729 C C . ARG A 1 357 ? 10.631 10.871 -0.808 1.00 70.88 357 ARG A C 1
ATOM 2731 O O . ARG A 1 357 ? 9.495 11.072 -0.396 1.00 70.88 357 ARG A O 1
ATOM 2738 N N . ARG A 1 358 ? 11.647 10.596 0.017 1.00 66.56 358 ARG A N 1
ATOM 2739 C CA . ARG A 1 358 ? 11.506 10.511 1.482 1.00 66.56 358 ARG A CA 1
ATOM 2740 C C . ARG A 1 358 ? 11.218 11.847 2.165 1.00 66.56 358 ARG A C 1
ATOM 2742 O O . ARG A 1 358 ? 10.749 11.843 3.298 1.00 66.56 358 ARG A O 1
ATOM 2749 N N . GLN A 1 359 ? 11.538 12.970 1.526 1.00 61.75 359 GLN A N 1
ATOM 2750 C CA . GLN A 1 359 ? 11.219 14.296 2.058 1.00 61.75 359 GLN A CA 1
ATOM 2751 C C . GLN A 1 359 ? 9.743 14.661 1.849 1.00 61.75 359 GLN A C 1
ATOM 2753 O O . GLN A 1 359 ? 9.272 15.572 2.522 1.00 61.75 359 GLN A O 1
ATOM 2758 N N . GLY A 1 360 ? 9.007 13.952 0.984 1.00 61.31 360 GLY A N 1
ATOM 2759 C CA . GLY A 1 360 ? 7.574 14.170 0.776 1.00 61.31 360 GLY A CA 1
ATOM 2760 C C . GLY A 1 360 ? 7.248 15.633 0.461 1.00 61.31 360 GLY A C 1
ATOM 2761 O O . GLY A 1 360 ? 7.927 16.265 -0.346 1.00 61.31 360 GLY A O 1
ATOM 2762 N N . THR A 1 361 ? 6.254 16.187 1.157 1.00 52.28 361 THR A N 1
ATOM 2763 C CA . THR A 1 361 ? 5.775 17.578 1.021 1.00 52.28 361 THR A CA 1
ATOM 2764 C C . THR A 1 361 ? 6.794 18.637 1.465 1.00 52.28 361 THR A C 1
ATOM 2766 O O . THR A 1 361 ? 6.672 19.804 1.094 1.00 52.28 361 THR A O 1
ATOM 2769 N N . LEU A 1 362 ? 7.832 18.257 2.223 1.00 51.38 362 LEU A N 1
ATOM 2770 C CA . LEU A 1 362 ? 8.943 19.147 2.592 1.00 51.38 362 LEU A CA 1
ATOM 2771 C C . LEU A 1 362 ? 9.960 19.319 1.449 1.00 51.38 362 LEU A C 1
ATOM 2773 O O . LEU A 1 362 ? 10.797 20.225 1.500 1.00 51.38 362 LEU A O 1
ATOM 2777 N N . GLY A 1 363 ? 9.926 18.442 0.441 1.00 55.91 363 GLY A N 1
ATOM 2778 C CA . GLY A 1 363 ? 10.757 18.528 -0.756 1.00 55.91 363 GLY A CA 1
ATOM 2779 C C . GLY A 1 363 ? 10.118 19.419 -1.823 1.00 55.91 363 GLY A C 1
ATOM 2780 O O . GLY A 1 363 ? 8.927 19.322 -2.098 1.00 55.91 363 GLY A O 1
ATOM 2781 N N . LYS A 1 364 ? 10.910 20.278 -2.481 1.00 58.84 364 LYS A N 1
ATOM 2782 C CA . LYS A 1 364 ? 10.437 20.985 -3.683 1.00 58.84 364 LYS A CA 1
ATOM 2783 C C . LYS A 1 364 ? 10.158 19.976 -4.802 1.00 58.84 364 LYS A C 1
ATOM 2785 O O . LYS A 1 364 ? 10.952 19.063 -5.027 1.00 58.84 364 LYS A O 1
ATOM 2790 N N . ALA A 1 365 ? 9.068 20.207 -5.529 1.00 64.44 365 ALA A N 1
ATOM 2791 C CA . ALA A 1 365 ? 8.703 19.488 -6.743 1.00 64.44 365 ALA A CA 1
ATOM 2792 C C . ALA A 1 365 ? 9.886 19.353 -7.723 1.00 64.44 365 ALA A C 1
ATOM 2794 O O . ALA A 1 365 ? 10.560 20.340 -8.020 1.00 64.44 365 ALA A O 1
ATOM 2795 N N . VAL A 1 366 ? 10.108 18.142 -8.250 1.00 72.88 366 VAL A N 1
ATOM 2796 C CA . VAL A 1 366 ? 11.072 17.913 -9.341 1.00 72.88 366 VAL A CA 1
ATOM 2797 C C . VAL A 1 366 ? 10.557 18.597 -10.610 1.00 72.88 366 VAL A C 1
ATOM 2799 O O . VAL A 1 366 ? 9.379 18.445 -10.965 1.00 72.88 366 VAL A O 1
ATOM 2802 N N . VAL A 1 367 ? 11.435 19.350 -11.270 1.00 75.25 367 VAL A N 1
ATOM 2803 C CA . VAL A 1 367 ? 11.221 19.985 -12.570 1.00 75.25 367 VAL A CA 1
ATOM 2804 C C . VAL A 1 367 ? 11.937 19.140 -13.634 1.00 75.25 367 VAL A C 1
ATOM 2806 O O . VAL A 1 367 ? 12.903 18.427 -13.377 1.00 75.25 367 VAL A O 1
ATOM 2809 N N . PHE A 1 368 ? 11.409 19.126 -14.854 1.00 80.62 368 PHE A N 1
ATOM 2810 C CA . PHE A 1 368 ? 12.071 18.445 -15.962 1.00 80.62 368 PHE A CA 1
ATOM 2811 C C . PHE A 1 368 ? 12.943 19.439 -16.738 1.00 80.62 368 PHE A C 1
ATOM 2813 O O . PHE A 1 368 ? 12.522 19.975 -17.761 1.00 80.62 368 PHE A O 1
ATOM 2820 N N . SER A 1 369 ? 14.139 19.738 -16.221 1.00 81.88 369 SER A N 1
ATOM 2821 C CA . SER A 1 369 ? 15.124 20.590 -16.906 1.00 81.88 369 SER A CA 1
ATOM 2822 C C . SER A 1 369 ? 15.900 19.860 -18.004 1.00 81.88 369 SER A C 1
ATOM 2824 O O . SER A 1 369 ? 15.986 18.630 -18.045 1.00 81.88 369 SER A O 1
ATOM 2826 N N . GLN A 1 370 ? 16.559 20.642 -18.866 1.00 82.19 370 GLN A N 1
ATOM 2827 C CA . GLN A 1 370 ? 17.490 20.120 -19.869 1.00 82.19 370 GLN A CA 1
ATOM 2828 C C . GLN A 1 370 ? 18.626 19.305 -19.229 1.00 82.19 370 GLN A C 1
ATOM 2830 O O . GLN A 1 370 ? 19.039 18.292 -19.782 1.00 82.19 370 GLN A O 1
ATOM 2835 N N . SER A 1 371 ? 19.102 19.706 -18.047 1.00 78.81 371 SER A N 1
ATOM 2836 C CA . SER A 1 371 ? 20.156 18.984 -17.325 1.00 78.81 371 SER A CA 1
ATOM 2837 C C . SER A 1 371 ? 19.673 17.614 -16.837 1.00 78.81 371 SER A C 1
ATOM 2839 O O . SER A 1 371 ? 20.387 16.626 -16.995 1.00 78.81 371 SER A O 1
ATOM 2841 N N . LEU A 1 372 ? 18.445 17.529 -16.305 1.00 83.38 372 LEU A N 1
ATOM 2842 C CA . LEU A 1 372 ? 17.838 16.247 -15.933 1.00 83.38 372 LEU A CA 1
ATOM 2843 C C . LEU A 1 372 ? 17.651 15.347 -17.157 1.00 83.38 372 LEU A C 1
ATOM 2845 O O . LEU A 1 372 ? 17.975 14.163 -17.105 1.00 83.38 372 LEU A O 1
ATOM 2849 N N . ARG A 1 373 ? 17.180 15.916 -18.269 1.00 87.50 373 ARG A N 1
ATOM 2850 C CA . ARG A 1 373 ? 17.049 15.195 -19.535 1.00 87.50 373 ARG A CA 1
ATOM 2851 C C . ARG A 1 373 ? 18.383 14.589 -19.981 1.00 87.50 373 ARG A C 1
ATOM 2853 O O . ARG A 1 373 ? 18.421 13.389 -20.227 1.00 87.50 373 ARG A O 1
ATOM 2860 N N . CYS A 1 374 ? 19.466 15.369 -20.007 1.00 84.44 374 CYS A N 1
ATOM 2861 C CA . CYS A 1 374 ? 20.791 14.867 -20.385 1.00 84.44 374 CYS A CA 1
ATOM 2862 C C . CYS A 1 374 ? 21.267 13.725 -19.470 1.00 84.44 374 CYS A C 1
ATOM 2864 O O . CYS A 1 374 ? 21.800 12.738 -19.965 1.00 84.44 374 CYS A O 1
ATOM 2866 N N . CYS A 1 375 ? 21.038 13.808 -18.151 1.00 84.19 375 CYS A N 1
ATOM 2867 C CA . CYS A 1 375 ? 21.367 12.711 -17.229 1.00 84.19 375 CYS A CA 1
ATOM 2868 C C . CYS A 1 375 ? 20.639 11.413 -17.582 1.00 84.19 375 CYS A C 1
ATOM 2870 O O . CYS A 1 375 ? 21.222 10.335 -17.505 1.00 84.19 375 CYS A O 1
ATOM 2872 N N . LEU A 1 376 ? 19.352 11.509 -17.914 1.00 89.31 376 LEU A N 1
ATOM 2873 C CA . LEU A 1 376 ? 18.531 10.344 -18.227 1.00 89.31 376 LEU A CA 1
ATOM 2874 C C . LEU A 1 376 ? 18.882 9.766 -19.598 1.00 89.31 376 LEU A C 1
ATOM 2876 O O . LEU A 1 376 ? 18.943 8.548 -19.734 1.00 89.31 376 LEU A O 1
ATOM 2880 N N . GLU A 1 377 ? 19.160 10.618 -20.587 1.00 90.62 377 GLU A N 1
ATOM 2881 C CA . GLU A 1 377 ? 19.653 10.198 -21.903 1.00 90.62 377 GLU A CA 1
ATOM 2882 C C . GLU A 1 377 ? 21.019 9.502 -21.790 1.00 90.62 377 GLU A C 1
ATOM 2884 O O . GLU A 1 377 ? 21.212 8.461 -22.413 1.00 90.62 377 GLU A O 1
ATOM 2889 N N . ALA A 1 378 ? 21.935 10.009 -20.956 1.00 87.00 378 ALA A N 1
ATOM 2890 C CA . ALA A 1 378 ? 23.206 9.343 -20.662 1.00 87.00 378 ALA A CA 1
ATOM 2891 C C . ALA A 1 378 ? 22.985 8.010 -19.925 1.00 87.00 378 ALA A C 1
ATOM 2893 O O . ALA A 1 378 ? 23.551 6.988 -20.296 1.00 87.00 378 ALA A O 1
ATOM 2894 N N . ALA A 1 379 ? 22.094 7.973 -18.927 1.00 88.19 379 ALA A N 1
ATOM 2895 C CA . ALA A 1 379 ? 21.785 6.743 -18.196 1.00 88.19 379 ALA A CA 1
ATOM 2896 C C . ALA A 1 379 ? 21.182 5.653 -19.098 1.00 88.19 379 ALA A C 1
ATOM 2898 O O . ALA A 1 379 ? 21.510 4.480 -18.942 1.00 88.19 379 ALA A O 1
ATOM 2899 N N . LEU A 1 380 ? 20.332 6.025 -20.060 1.00 90.94 380 LEU A N 1
ATOM 2900 C CA . LEU A 1 380 ? 19.747 5.098 -21.033 1.00 90.94 380 LEU A CA 1
ATOM 2901 C C . LEU A 1 380 ? 20.795 4.469 -21.963 1.00 90.94 380 LEU A C 1
ATOM 2903 O O . LEU A 1 380 ? 20.561 3.359 -22.449 1.00 90.94 380 LEU A O 1
ATOM 2907 N N . GLN A 1 381 ? 21.943 5.129 -22.161 1.00 89.44 381 GLN A N 1
ATOM 2908 C CA . GLN A 1 381 ? 23.076 4.605 -22.932 1.00 89.44 381 GLN A CA 1
ATOM 2909 C C . GLN A 1 381 ? 23.897 3.550 -22.177 1.00 89.44 381 GLN A C 1
ATOM 2911 O O . GLN A 1 381 ? 24.641 2.797 -22.798 1.00 89.44 381 GLN A O 1
ATOM 2916 N N . VAL A 1 382 ? 23.729 3.431 -20.856 1.00 86.56 382 VAL A N 1
ATOM 2917 C CA . VAL A 1 382 ? 24.501 2.490 -20.034 1.00 86.56 382 VAL A CA 1
ATOM 2918 C C . VAL A 1 382 ? 23.953 1.069 -20.154 1.00 86.56 382 VAL A C 1
ATOM 2920 O O . VAL A 1 382 ? 22.829 0.774 -19.737 1.00 86.56 382 VAL A O 1
ATOM 2923 N N . THR A 1 383 ? 24.773 0.149 -20.660 1.00 85.19 383 THR A N 1
ATOM 2924 C CA . THR A 1 383 ? 24.381 -1.252 -20.892 1.00 85.19 383 THR A CA 1
ATOM 2925 C C . THR A 1 383 ? 24.747 -2.201 -19.748 1.00 85.19 383 THR A C 1
ATOM 2927 O O . THR A 1 383 ? 24.015 -3.160 -19.497 1.00 85.19 383 THR A O 1
ATOM 2930 N N . ASP A 1 384 ? 25.823 -1.907 -19.009 1.00 79.81 384 ASP A N 1
ATOM 2931 C CA . ASP A 1 384 ? 26.440 -2.829 -18.037 1.00 79.81 384 ASP A CA 1
ATOM 2932 C C . ASP A 1 384 ? 25.792 -2.806 -16.635 1.00 79.81 384 ASP A C 1
ATOM 2934 O O . ASP A 1 384 ? 26.100 -3.640 -15.776 1.00 79.81 384 ASP A O 1
ATOM 2938 N N . HIS A 1 385 ? 24.885 -1.855 -16.374 1.00 80.88 385 HIS A N 1
ATOM 2939 C CA . HIS A 1 385 ? 24.264 -1.612 -15.060 1.00 80.88 385 HIS A CA 1
ATOM 2940 C C . HIS A 1 385 ? 22.755 -1.332 -15.142 1.00 80.88 385 HIS A C 1
ATOM 2942 O O . HIS A 1 385 ? 22.246 -0.387 -14.537 1.00 80.88 385 HIS A O 1
ATOM 2948 N N . GLU A 1 386 ? 22.034 -2.185 -15.864 1.00 80.88 386 GLU A N 1
ATOM 2949 C CA . GLU A 1 386 ? 20.605 -2.024 -16.158 1.00 80.88 386 GLU A CA 1
ATOM 2950 C C . GLU A 1 386 ? 19.710 -1.830 -14.922 1.00 80.88 386 GLU A C 1
ATOM 2952 O O . GLU A 1 386 ? 18.862 -0.944 -14.929 1.00 80.88 386 GLU A O 1
ATOM 2957 N N . GLU A 1 387 ? 19.942 -2.556 -13.821 1.00 81.50 387 GLU A N 1
ATOM 2958 C CA . GLU A 1 387 ? 19.114 -2.445 -12.608 1.00 81.50 387 GLU A CA 1
ATOM 2959 C C . GLU A 1 387 ? 19.145 -1.026 -12.014 1.00 81.50 387 GLU A C 1
ATOM 2961 O O . GLU A 1 387 ? 18.140 -0.532 -11.498 1.00 81.50 387 GLU A O 1
ATOM 2966 N N . LEU A 1 388 ? 20.293 -0.340 -12.109 1.00 82.50 388 LEU A N 1
ATOM 2967 C CA . LEU A 1 388 ? 20.436 1.041 -11.644 1.00 82.50 388 LEU A CA 1
ATOM 2968 C C . LEU A 1 388 ? 19.748 2.028 -12.588 1.00 82.50 388 LEU A C 1
ATOM 2970 O O . LEU A 1 388 ? 19.189 3.018 -12.114 1.00 82.50 388 LEU A O 1
ATOM 2974 N N . VAL A 1 389 ? 19.775 1.761 -13.896 1.00 87.69 389 VAL A N 1
ATOM 2975 C CA . VAL A 1 389 ? 19.086 2.572 -14.911 1.00 87.69 389 VAL A CA 1
ATOM 2976 C C . VAL A 1 389 ? 17.572 2.441 -14.745 1.00 87.69 389 VAL A C 1
ATOM 2978 O O . VAL A 1 389 ? 16.868 3.446 -14.672 1.00 87.69 389 VAL A O 1
ATOM 2981 N N . HIS A 1 390 ? 17.059 1.216 -14.614 1.00 87.06 390 HIS A N 1
ATOM 2982 C CA . HIS A 1 390 ? 15.626 0.951 -14.447 1.00 87.06 390 HIS A CA 1
ATOM 2983 C C . HIS A 1 390 ? 15.114 1.528 -13.124 1.00 87.06 390 HIS A C 1
ATOM 2985 O O . HIS A 1 390 ? 14.079 2.196 -13.101 1.00 87.06 390 HIS A O 1
ATOM 2991 N N . GLY A 1 391 ? 15.880 1.354 -12.039 1.00 83.69 391 GLY A N 1
ATOM 2992 C CA . GLY A 1 391 ? 15.592 1.966 -10.743 1.00 83.69 391 GLY A CA 1
ATOM 2993 C C . GLY A 1 391 ? 15.525 3.494 -10.810 1.00 83.69 391 GLY A C 1
ATOM 2994 O O . GLY A 1 391 ? 14.591 4.081 -10.259 1.00 83.69 391 GLY A O 1
ATOM 2995 N N . LEU A 1 392 ? 16.450 4.120 -11.549 1.00 86.06 392 LEU A N 1
ATOM 2996 C CA . LEU A 1 392 ? 16.500 5.571 -11.735 1.00 86.06 392 LEU A CA 1
ATOM 2997 C C . LEU A 1 392 ? 15.268 6.081 -12.484 1.00 86.06 392 LEU A C 1
ATOM 2999 O O . LEU A 1 392 ? 14.623 7.024 -12.029 1.00 86.06 392 LEU A O 1
ATOM 3003 N N . LEU A 1 393 ? 14.917 5.441 -13.603 1.00 89.50 393 LEU A N 1
ATOM 3004 C CA . LEU A 1 393 ? 13.745 5.805 -14.404 1.00 89.50 393 LEU A CA 1
ATOM 3005 C C . LEU A 1 393 ? 12.452 5.669 -13.592 1.00 89.50 393 LEU A C 1
ATOM 3007 O O . LEU A 1 393 ? 11.619 6.576 -13.603 1.00 89.50 393 LEU A O 1
ATOM 3011 N N . ALA A 1 394 ? 12.303 4.576 -12.837 1.00 85.06 394 ALA A N 1
ATOM 3012 C CA . ALA A 1 394 ? 11.155 4.366 -11.960 1.00 85.06 394 ALA A CA 1
ATOM 3013 C C . ALA A 1 394 ? 11.023 5.472 -10.902 1.00 85.06 394 ALA A C 1
ATOM 3015 O O . ALA A 1 394 ? 9.921 5.969 -10.658 1.00 85.06 394 ALA A O 1
ATOM 3016 N N . GLU A 1 395 ? 12.132 5.865 -10.276 1.00 84.06 395 GLU A N 1
ATOM 3017 C CA . GLU A 1 395 ? 12.135 6.881 -9.225 1.00 84.06 395 GLU A CA 1
ATOM 3018 C C . GLU A 1 395 ? 11.825 8.275 -9.784 1.00 84.06 395 GLU A C 1
ATOM 3020 O O . GLU A 1 395 ? 10.974 8.983 -9.246 1.00 84.06 395 GLU A O 1
ATOM 3025 N N . VAL A 1 396 ? 12.445 8.641 -10.910 1.00 86.25 396 VAL A N 1
ATOM 3026 C CA . VAL A 1 396 ? 12.234 9.942 -11.556 1.00 86.25 396 VAL A CA 1
ATOM 3027 C C . VAL A 1 396 ? 10.806 10.086 -12.068 1.00 86.25 396 VAL A C 1
ATOM 3029 O O . VAL A 1 396 ? 10.172 11.099 -11.777 1.00 86.25 396 VAL A O 1
ATOM 3032 N N . PHE A 1 397 ? 10.252 9.087 -12.763 1.00 88.31 397 PHE A N 1
ATOM 3033 C CA . PHE A 1 397 ? 8.857 9.169 -13.206 1.00 88.31 397 PHE A CA 1
ATOM 3034 C C . PHE A 1 397 ? 7.892 9.260 -12.025 1.00 88.31 397 PHE A C 1
ATOM 3036 O O . PHE A 1 397 ? 6.966 10.067 -12.072 1.00 88.31 397 PHE A O 1
ATOM 3043 N N . THR A 1 398 ? 8.136 8.509 -10.945 1.00 82.94 398 THR A N 1
ATOM 3044 C CA . THR A 1 398 ? 7.320 8.589 -9.721 1.00 82.94 398 THR A CA 1
ATOM 3045 C C . THR A 1 398 ? 7.346 9.994 -9.119 1.00 82.94 398 THR A C 1
ATOM 3047 O O . THR A 1 398 ? 6.292 10.531 -8.800 1.00 82.94 398 THR A O 1
ATOM 3050 N N . LEU A 1 399 ? 8.521 10.622 -9.021 1.00 79.88 399 LEU A N 1
ATOM 3051 C CA . LEU A 1 399 ? 8.664 11.987 -8.504 1.00 79.88 399 LEU A CA 1
ATOM 3052 C C . LEU A 1 399 ? 8.047 13.054 -9.415 1.00 79.88 399 LEU A C 1
ATOM 3054 O O . LEU A 1 399 ? 7.508 14.044 -8.924 1.00 79.88 399 LEU A O 1
ATOM 3058 N N . LEU A 1 400 ? 8.124 12.875 -10.735 1.00 80.75 400 LEU A N 1
ATOM 3059 C CA . LEU A 1 400 ? 7.467 13.769 -11.692 1.00 80.75 400 LEU A CA 1
ATOM 3060 C C . LEU A 1 400 ? 5.939 13.635 -11.639 1.00 80.75 400 LEU A C 1
ATOM 3062 O O . LEU A 1 400 ? 5.236 14.606 -11.907 1.00 80.75 400 LEU A O 1
ATOM 3066 N N . ALA A 1 401 ? 5.426 12.448 -11.305 1.00 78.19 401 ALA A N 1
ATOM 3067 C CA . ALA A 1 401 ? 3.996 12.183 -11.178 1.00 78.19 401 ALA A CA 1
ATOM 3068 C C . ALA A 1 401 ? 3.408 12.552 -9.809 1.00 78.19 401 ALA A C 1
ATOM 3070 O O . ALA A 1 401 ? 2.184 12.662 -9.706 1.00 78.19 401 ALA A O 1
ATOM 3071 N N . ASP A 1 402 ? 4.244 12.743 -8.783 1.00 73.31 402 ASP A N 1
ATOM 3072 C CA . ASP A 1 402 ? 3.809 13.217 -7.471 1.00 73.31 402 ASP A CA 1
ATOM 3073 C C . ASP A 1 402 ? 3.316 14.671 -7.587 1.00 73.31 402 ASP A C 1
ATOM 3075 O O . ASP A 1 402 ? 4.083 15.636 -7.705 1.00 73.31 402 ASP A O 1
ATOM 3079 N N . ASN A 1 403 ? 1.992 14.792 -7.670 1.00 62.84 403 ASN A N 1
ATOM 3080 C CA . ASN A 1 403 ? 1.257 16.034 -7.902 1.00 62.84 403 ASN A CA 1
ATOM 3081 C C . ASN A 1 403 ? 0.577 16.557 -6.635 1.00 62.84 403 ASN A C 1
ATOM 3083 O O . ASN A 1 403 ? -0.174 17.530 -6.727 1.00 62.84 403 ASN A O 1
ATOM 3087 N N . ASN A 1 404 ? 0.800 15.924 -5.478 1.00 51.97 404 ASN A N 1
ATOM 3088 C CA . ASN A 1 404 ? 0.268 16.439 -4.224 1.00 51.97 404 ASN A CA 1
ATOM 3089 C C . ASN A 1 404 ? 0.794 17.879 -4.039 1.00 51.97 404 ASN A C 1
ATOM 3091 O O . ASN A 1 404 ? 1.997 18.120 -4.082 1.00 51.97 404 ASN A O 1
ATOM 3095 N N . ASP A 1 405 ? -0.136 18.833 -3.949 1.00 50.84 405 ASP A N 1
ATOM 3096 C CA . ASP A 1 405 ? 0.077 20.278 -3.766 1.00 50.84 405 ASP A CA 1
ATOM 3097 C C . ASP A 1 405 ? 0.603 21.115 -4.959 1.00 50.84 405 ASP A C 1
ATOM 3099 O O . ASP A 1 405 ? 0.900 22.300 -4.780 1.00 50.84 405 ASP A O 1
ATOM 3103 N N . ARG A 1 406 ? 0.659 20.596 -6.202 1.00 60.53 406 ARG A N 1
ATOM 3104 C CA . ARG A 1 406 ? 0.946 21.457 -7.378 1.00 60.53 406 ARG A CA 1
ATOM 3105 C C . ARG A 1 406 ? -0.320 22.207 -7.842 1.00 60.53 406 ARG A C 1
ATOM 3107 O O . ARG A 1 406 ? -1.328 21.555 -8.124 1.00 60.53 406 ARG A O 1
ATOM 3114 N N . PRO A 1 407 ? -0.290 23.548 -8.011 1.00 55.50 407 PRO A N 1
ATOM 3115 C CA . PRO A 1 407 ? -1.358 24.283 -8.692 1.00 55.50 407 PRO A CA 1
ATOM 3116 C C . PRO A 1 407 ? -1.640 23.681 -10.074 1.00 55.50 407 PRO A C 1
ATOM 3118 O O . PRO A 1 407 ? -0.712 23.219 -10.738 1.00 55.50 407 PRO A O 1
ATOM 3121 N N . ALA A 1 408 ? -2.894 23.719 -10.539 1.00 59.94 408 ALA A N 1
ATOM 3122 C CA . ALA A 1 408 ? -3.290 23.146 -11.835 1.00 59.94 408 ALA A CA 1
ATOM 3123 C C . ALA A 1 408 ? -2.439 23.664 -13.017 1.00 59.94 408 ALA A C 1
ATOM 3125 O O . ALA A 1 408 ? -2.175 22.930 -13.964 1.00 59.94 408 ALA A O 1
ATOM 3126 N N . GLU A 1 409 ? -1.950 24.901 -12.921 1.00 55.31 409 GLU A N 1
ATOM 3127 C CA . GLU A 1 409 ? -1.088 25.576 -13.902 1.00 55.31 409 GLU A CA 1
ATOM 3128 C C . GLU A 1 409 ? 0.363 25.045 -13.938 1.00 55.31 409 GLU A C 1
ATOM 3130 O O . GLU A 1 409 ? 1.094 25.323 -14.884 1.00 55.31 409 GLU A O 1
ATOM 3135 N N . LEU A 1 410 ? 0.788 24.279 -12.925 1.00 58.75 410 LEU A N 1
ATOM 3136 C CA . LEU A 1 410 ? 2.138 23.711 -12.765 1.00 58.75 410 LEU A CA 1
ATOM 3137 C C . LEU A 1 410 ? 2.149 22.172 -12.835 1.00 58.75 410 LEU A C 1
ATOM 3139 O O . LEU A 1 410 ? 3.127 21.532 -12.429 1.00 58.75 410 LEU A O 1
ATOM 3143 N N . GLN A 1 411 ? 1.065 21.565 -13.327 1.00 68.62 411 GLN A N 1
ATOM 3144 C CA . GLN A 1 411 ? 1.021 20.125 -13.565 1.00 68.62 411 GLN A CA 1
ATOM 3145 C C . GLN A 1 411 ? 2.029 19.723 -14.644 1.00 68.62 411 GLN A C 1
ATOM 3147 O O . GLN A 1 411 ? 2.144 20.355 -15.692 1.00 68.62 411 GLN A O 1
ATOM 3152 N N . VAL A 1 412 ? 2.761 18.644 -14.378 1.00 78.00 412 VAL A N 1
ATOM 3153 C CA . VAL A 1 412 ? 3.774 18.119 -15.296 1.00 78.00 412 VAL A CA 1
ATOM 3154 C C . VAL A 1 412 ? 3.130 17.123 -16.254 1.00 78.00 412 VAL A C 1
ATOM 3156 O O . VAL A 1 412 ? 2.505 16.147 -15.822 1.00 78.00 412 VAL A O 1
ATOM 3159 N N . ASP A 1 413 ? 3.340 17.334 -17.554 1.00 85.69 413 ASP A N 1
ATOM 3160 C CA . ASP A 1 413 ? 3.002 16.368 -18.604 1.00 85.69 413 ASP A CA 1
ATOM 3161 C C . ASP A 1 413 ? 4.006 15.203 -18.606 1.00 85.69 413 ASP A C 1
ATOM 3163 O O . ASP A 1 413 ? 4.902 15.099 -19.444 1.00 85.69 413 ASP A O 1
ATOM 3167 N N . VAL A 1 414 ? 3.884 14.336 -17.597 1.00 88.56 414 VAL A N 1
ATOM 3168 C CA . VAL A 1 414 ? 4.724 13.139 -17.446 1.00 88.56 414 VAL A CA 1
ATOM 3169 C C . VAL A 1 414 ? 4.635 12.221 -18.676 1.00 88.56 414 VAL A C 1
ATOM 3171 O O . VAL A 1 414 ? 5.694 11.778 -19.122 1.00 88.56 414 VAL A O 1
ATOM 3174 N N . PRO A 1 415 ? 3.445 11.944 -19.261 1.00 88.94 415 PRO A N 1
ATOM 3175 C CA . PRO A 1 415 ? 3.341 11.203 -20.519 1.00 88.94 415 PRO A CA 1
ATOM 3176 C C . PRO A 1 415 ? 4.183 11.804 -21.650 1.00 88.94 415 PRO A C 1
ATOM 3178 O O . PRO A 1 415 ? 4.999 11.090 -22.237 1.00 88.94 415 PRO A O 1
ATOM 3181 N N . GLY A 1 416 ? 4.046 13.107 -21.920 1.00 89.50 416 GLY A N 1
ATOM 3182 C CA . GLY A 1 416 ? 4.789 13.776 -22.989 1.00 89.50 416 GLY A CA 1
ATOM 3183 C C . GLY A 1 416 ? 6.294 13.780 -22.767 1.00 89.50 416 GLY A C 1
ATOM 3184 O O . GLY A 1 416 ? 7.050 13.427 -23.672 1.00 89.50 416 GLY A O 1
ATOM 3185 N N . ILE A 1 417 ? 6.728 14.085 -21.544 1.00 90.50 417 ILE A N 1
ATOM 3186 C CA . ILE A 1 417 ? 8.140 14.036 -21.147 1.00 90.50 417 ILE A CA 1
ATOM 3187 C C . ILE A 1 417 ? 8.715 12.628 -21.324 1.00 90.50 417 ILE A C 1
ATOM 3189 O O . ILE A 1 417 ? 9.798 12.459 -21.887 1.00 90.50 417 ILE A O 1
ATOM 3193 N N . GLY A 1 418 ? 7.990 11.610 -20.856 1.00 91.44 418 GLY A N 1
ATOM 3194 C CA . GLY A 1 418 ? 8.425 10.222 -20.931 1.00 91.44 418 GLY A CA 1
ATOM 3195 C C . GLY A 1 418 ? 8.581 9.738 -22.371 1.00 91.44 418 GLY A C 1
ATOM 3196 O O . GLY A 1 418 ? 9.603 9.139 -22.702 1.00 91.44 418 GLY A O 1
ATOM 3197 N N . ILE A 1 419 ? 7.622 10.044 -23.250 1.00 92.94 419 ILE A N 1
ATOM 3198 C CA . ILE A 1 419 ? 7.721 9.691 -24.674 1.00 92.94 419 ILE A CA 1
ATOM 3199 C C . ILE A 1 419 ? 8.863 10.450 -25.354 1.00 92.94 419 ILE A C 1
ATOM 3201 O O . ILE A 1 419 ? 9.677 9.820 -26.026 1.00 92.94 419 ILE A O 1
ATOM 3205 N N . GLN A 1 420 ? 8.994 11.758 -25.114 1.00 91.81 420 GLN A N 1
ATOM 3206 C CA . GLN A 1 420 ? 10.075 12.564 -25.688 1.00 91.81 420 GLN A CA 1
ATOM 3207 C C . GLN A 1 420 ? 11.470 12.029 -25.318 1.00 91.81 420 GLN A C 1
ATOM 3209 O O . GLN A 1 420 ? 12.388 12.097 -26.136 1.00 91.81 420 GLN A O 1
ATOM 3214 N N . LEU A 1 421 ? 11.629 11.507 -24.099 1.00 94.31 421 LEU A N 1
ATOM 3215 C CA . LEU A 1 421 ? 12.874 10.913 -23.615 1.00 94.31 421 LEU A CA 1
ATOM 3216 C C . LEU A 1 421 ? 13.140 9.523 -24.218 1.00 94.31 421 LEU A C 1
ATOM 3218 O O . LEU A 1 421 ? 14.267 9.226 -24.601 1.00 94.31 421 LEU A O 1
ATOM 3222 N N . LEU A 1 422 ? 12.127 8.654 -24.268 1.00 95.75 422 LEU A N 1
ATOM 3223 C CA . LEU A 1 422 ? 12.307 7.226 -24.566 1.00 95.75 422 LEU A CA 1
ATOM 3224 C C . LEU A 1 422 ? 12.243 6.893 -26.060 1.00 95.75 422 LEU A C 1
ATOM 3226 O O . LEU A 1 422 ? 12.867 5.925 -26.496 1.00 95.75 422 LEU A O 1
ATOM 3230 N N . GLU A 1 423 ? 11.497 7.663 -26.853 1.00 94.19 423 GLU A N 1
ATOM 3231 C CA . GLU A 1 423 ? 11.245 7.380 -28.271 1.00 94.19 423 GLU A CA 1
ATOM 3232 C C . GLU A 1 423 ? 12.522 7.197 -29.118 1.00 94.19 423 GLU A C 1
ATOM 3234 O O . GLU A 1 423 ? 12.587 6.199 -29.845 1.00 94.19 423 GLU A O 1
ATOM 3239 N N . PRO A 1 424 ? 13.578 8.031 -28.987 1.00 94.75 424 PRO A N 1
ATOM 3240 C CA . PRO A 1 424 ? 14.826 7.832 -29.731 1.00 94.75 424 PRO A CA 1
ATOM 3241 C C . PRO A 1 424 ? 15.487 6.475 -29.448 1.00 94.75 424 PRO A C 1
ATOM 3243 O O . PRO A 1 424 ? 16.004 5.821 -30.354 1.00 94.75 424 PRO A O 1
ATOM 3246 N N . PHE A 1 425 ? 15.429 6.014 -28.197 1.00 95.00 425 PHE A N 1
ATOM 3247 C CA . PHE A 1 425 ? 16.023 4.744 -27.778 1.00 95.00 425 PHE A CA 1
ATOM 3248 C C . PHE A 1 425 ? 15.141 3.544 -28.147 1.00 95.00 425 PHE A C 1
ATOM 3250 O O . PHE A 1 425 ? 15.659 2.487 -28.506 1.00 95.00 425 PHE A O 1
ATOM 3257 N N . LEU A 1 426 ? 13.812 3.707 -28.152 1.00 93.81 426 LEU A N 1
ATOM 3258 C CA . LEU A 1 426 ? 12.874 2.695 -28.655 1.00 93.81 426 LEU A CA 1
ATOM 3259 C C . LEU A 1 426 ? 13.065 2.424 -30.156 1.00 93.81 426 LEU A C 1
ATOM 3261 O O . LEU A 1 426 ? 12.842 1.297 -30.603 1.00 93.81 426 LEU A O 1
ATOM 3265 N N . GLN A 1 427 ? 13.481 3.436 -30.925 1.00 92.44 427 GLN A N 1
ATOM 3266 C CA . GLN A 1 427 ? 13.809 3.321 -32.351 1.00 92.44 427 GLN A CA 1
ATOM 3267 C C . GLN A 1 427 ? 15.246 2.846 -32.619 1.00 92.44 427 GLN A C 1
ATOM 3269 O O . GLN A 1 427 ? 15.585 2.564 -33.771 1.00 92.44 427 GLN A O 1
ATOM 3274 N N . SER A 1 428 ? 16.090 2.744 -31.587 1.00 90.81 428 SER A N 1
ATOM 3275 C CA . SER A 1 428 ? 17.497 2.372 -31.745 1.00 90.81 428 SER A CA 1
ATOM 3276 C C . SER A 1 428 ? 17.649 1.007 -32.413 1.00 90.81 428 SER A C 1
ATOM 3278 O O . SER A 1 428 ? 16.890 0.072 -32.137 1.00 90.81 428 SER A O 1
ATOM 3280 N N . GLN A 1 429 ? 18.648 0.875 -33.291 1.00 87.12 429 GLN A N 1
ATOM 3281 C CA . GLN A 1 429 ? 19.044 -0.417 -33.863 1.00 87.12 429 GLN A CA 1
ATOM 3282 C C . GLN A 1 429 ? 19.781 -1.293 -32.846 1.00 87.12 429 GLN A C 1
ATOM 3284 O O . GLN A 1 429 ? 19.764 -2.514 -32.985 1.00 87.12 429 GLN A O 1
ATOM 3289 N N . ASP A 1 430 ? 20.373 -0.676 -31.822 1.00 88.44 430 ASP A N 1
ATOM 3290 C CA . ASP A 1 430 ? 20.989 -1.380 -30.708 1.00 88.44 430 ASP A CA 1
ATOM 3291 C C . ASP A 1 430 ? 19.904 -1.924 -29.773 1.00 88.44 430 ASP A C 1
ATOM 3293 O O . ASP A 1 430 ? 19.094 -1.186 -29.200 1.00 88.44 430 ASP A O 1
ATOM 3297 N N . GLY A 1 431 ? 19.876 -3.245 -29.636 1.00 85.81 431 GLY A N 1
ATOM 3298 C CA . GLY A 1 431 ? 18.890 -3.920 -28.817 1.00 85.81 431 GLY A CA 1
ATOM 3299 C C . GLY A 1 431 ? 19.084 -3.740 -27.312 1.00 85.81 431 GLY A C 1
ATOM 3300 O O . GLY A 1 431 ? 18.095 -3.822 -26.589 1.00 85.81 431 GLY A O 1
ATOM 3301 N N . LEU A 1 432 ? 20.294 -3.428 -26.838 1.00 88.44 432 LEU A N 1
ATOM 3302 C CA . LEU A 1 432 ? 20.554 -3.113 -25.429 1.00 88.44 432 LEU A CA 1
ATOM 3303 C C . LEU A 1 432 ? 19.969 -1.750 -25.048 1.00 88.44 432 LEU A C 1
ATOM 3305 O O . LEU A 1 432 ? 19.295 -1.615 -24.024 1.00 88.44 432 LEU A O 1
ATOM 3309 N N . LEU A 1 433 ? 20.140 -0.754 -25.920 1.00 90.81 433 LEU A N 1
ATOM 3310 C CA . LEU A 1 433 ? 19.517 0.562 -25.753 1.00 90.81 433 LEU A CA 1
ATOM 3311 C C . LEU A 1 433 ? 17.993 0.458 -25.814 1.00 90.81 433 LEU A C 1
ATOM 3313 O O . LEU A 1 433 ? 17.279 1.027 -24.985 1.00 90.81 433 LEU A O 1
ATOM 3317 N N . ARG A 1 434 ? 17.486 -0.344 -26.757 1.00 91.56 434 ARG A N 1
ATOM 3318 C CA . ARG A 1 434 ? 16.054 -0.618 -26.878 1.00 91.56 434 ARG A CA 1
ATOM 3319 C C . ARG A 1 434 ? 15.499 -1.334 -25.642 1.00 91.56 434 ARG A C 1
ATOM 3321 O O . ARG A 1 434 ? 14.393 -1.010 -25.215 1.00 91.56 434 ARG A O 1
ATOM 3328 N N . ARG A 1 435 ? 16.250 -2.266 -25.041 1.00 90.81 435 ARG A N 1
ATOM 3329 C CA . ARG A 1 435 ? 15.895 -2.934 -23.774 1.00 90.81 435 ARG A CA 1
ATOM 3330 C C . ARG A 1 435 ? 15.714 -1.914 -22.650 1.00 90.81 435 ARG A C 1
ATOM 3332 O O . ARG A 1 435 ? 14.672 -1.919 -21.998 1.00 90.81 435 ARG A O 1
ATOM 3339 N N . ASN A 1 436 ? 16.684 -1.017 -22.456 1.00 92.00 436 ASN A N 1
ATOM 3340 C CA . ASN A 1 436 ? 16.603 0.042 -21.443 1.00 92.00 436 ASN A CA 1
ATOM 3341 C C . ASN A 1 436 ? 15.399 0.966 -21.683 1.00 92.00 436 ASN A C 1
ATOM 3343 O O . ASN A 1 436 ? 14.684 1.317 -20.744 1.00 92.00 436 ASN A O 1
ATOM 3347 N N . ALA A 1 437 ? 15.125 1.306 -22.944 1.00 94.56 437 ALA A N 1
ATOM 3348 C CA . ALA A 1 437 ? 13.976 2.121 -23.317 1.00 94.56 437 ALA A CA 1
ATOM 3349 C C . ALA A 1 437 ? 12.633 1.426 -23.030 1.00 94.56 437 ALA A C 1
ATOM 3351 O O . ALA A 1 437 ? 11.704 2.063 -22.536 1.00 94.56 437 ALA A O 1
ATOM 3352 N N . LEU A 1 438 ? 12.531 0.116 -23.285 1.00 94.12 438 LEU A N 1
ATOM 3353 C CA . LEU A 1 438 ? 11.356 -0.692 -22.941 1.00 94.12 438 LEU A CA 1
ATOM 3354 C C . LEU A 1 438 ? 11.150 -0.783 -21.424 1.00 94.12 438 LEU A C 1
ATOM 3356 O O . LEU A 1 438 ? 10.017 -0.678 -20.956 1.00 94.12 438 LEU A O 1
ATOM 3360 N N . ALA A 1 439 ? 12.224 -0.927 -20.647 1.00 91.75 439 ALA A N 1
ATOM 3361 C CA . ALA A 1 439 ? 12.152 -0.880 -19.188 1.00 91.75 439 ALA A CA 1
ATOM 3362 C C . ALA A 1 439 ? 11.678 0.496 -18.688 1.00 91.75 439 ALA A C 1
ATOM 3364 O O . ALA A 1 439 ? 10.817 0.583 -17.810 1.00 91.75 439 ALA A O 1
ATOM 3365 N N . GLY A 1 440 ? 12.180 1.576 -19.295 1.00 92.81 440 GLY A N 1
ATOM 3366 C CA . GLY A 1 440 ? 11.717 2.940 -19.047 1.00 92.81 440 GLY A CA 1
ATOM 3367 C C . GLY A 1 440 ? 10.240 3.137 -19.380 1.00 92.81 440 GLY A C 1
ATOM 3368 O O . GLY A 1 440 ? 9.507 3.717 -18.581 1.00 92.81 440 GLY A O 1
ATOM 3369 N N . LEU A 1 441 ? 9.776 2.597 -20.510 1.00 94.62 441 LEU A N 1
ATOM 3370 C CA . LEU A 1 441 ? 8.370 2.646 -20.912 1.00 94.62 441 LEU A CA 1
ATOM 3371 C C . LEU A 1 441 ? 7.481 1.886 -19.920 1.00 94.62 441 LEU A C 1
ATOM 3373 O O . LEU A 1 441 ? 6.431 2.395 -19.531 1.00 94.62 441 LEU A O 1
ATOM 3377 N N . ALA A 1 442 ? 7.920 0.715 -19.449 1.00 91.62 442 ALA A N 1
ATOM 3378 C CA . ALA A 1 442 ? 7.225 -0.028 -18.400 1.00 91.62 442 ALA A CA 1
ATOM 3379 C C . ALA A 1 442 ? 7.148 0.782 -17.094 1.00 91.62 442 ALA A C 1
ATOM 3381 O O . ALA A 1 442 ? 6.103 0.813 -16.449 1.00 91.62 442 ALA A O 1
ATOM 3382 N N . CYS A 1 443 ? 8.218 1.490 -16.718 1.00 90.19 443 CYS A N 1
ATOM 3383 C CA . CYS A 1 443 ? 8.210 2.379 -15.555 1.00 90.19 443 CYS A CA 1
ATOM 3384 C C . CYS A 1 443 ? 7.228 3.545 -15.724 1.00 90.19 443 CYS A C 1
ATOM 3386 O O . CYS A 1 443 ? 6.444 3.807 -14.814 1.00 90.19 443 CYS A O 1
ATOM 3388 N N . LEU A 1 444 ? 7.218 4.195 -16.891 1.00 91.56 444 LEU A N 1
ATOM 3389 C CA . LEU A 1 444 ? 6.295 5.284 -17.213 1.00 91.56 444 LEU A CA 1
ATOM 3390 C C . LEU A 1 444 ? 4.830 4.826 -17.130 1.00 91.56 444 LEU A C 1
ATOM 3392 O O . LEU A 1 444 ? 4.014 5.475 -16.473 1.00 91.56 444 LEU A O 1
ATOM 3396 N N . LEU A 1 445 ? 4.512 3.681 -17.744 1.00 88.50 445 LEU A N 1
ATOM 3397 C CA . LEU A 1 445 ? 3.180 3.072 -17.697 1.00 88.50 445 LEU A CA 1
ATOM 3398 C C . LEU A 1 445 ? 2.788 2.669 -16.272 1.00 88.50 445 LEU A C 1
ATOM 3400 O O . LEU A 1 445 ? 1.645 2.873 -15.880 1.00 88.50 445 LEU A O 1
ATOM 3404 N N . ALA A 1 446 ? 3.722 2.151 -15.471 1.00 83.94 446 ALA A N 1
ATOM 3405 C CA . ALA A 1 446 ? 3.448 1.786 -14.083 1.00 83.94 446 ALA A CA 1
ATOM 3406 C C . ALA A 1 446 ? 3.114 3.010 -13.220 1.00 83.94 446 ALA A C 1
ATOM 3408 O O . ALA A 1 446 ? 2.241 2.938 -12.359 1.00 83.94 446 ALA A O 1
ATOM 3409 N N . THR A 1 447 ? 3.789 4.137 -13.449 1.00 83.44 447 THR A N 1
ATOM 3410 C CA . THR A 1 447 ? 3.527 5.382 -12.722 1.00 83.44 447 THR A CA 1
ATOM 3411 C C . THR A 1 447 ? 2.227 6.055 -13.175 1.00 83.44 447 THR A C 1
ATOM 3413 O O . THR A 1 447 ? 1.504 6.626 -12.359 1.00 83.44 447 THR A O 1
ATOM 3416 N N . ARG A 1 448 ? 1.912 5.998 -14.472 1.00 81.75 448 ARG A N 1
ATOM 3417 C CA . ARG A 1 448 ? 0.765 6.678 -15.090 1.00 81.75 448 ARG A CA 1
ATOM 3418 C C . ARG A 1 448 ? -0.176 5.687 -15.782 1.00 81.75 448 ARG A C 1
ATOM 3420 O O . ARG A 1 448 ? -0.576 5.896 -16.922 1.00 81.75 448 ARG A O 1
ATOM 3427 N N . ALA A 1 449 ? -0.583 4.627 -15.081 1.00 68.56 449 ALA A N 1
ATOM 3428 C CA . ALA A 1 449 ? -1.410 3.559 -15.661 1.00 68.56 449 ALA A CA 1
ATOM 3429 C C . ALA A 1 449 ? -2.744 4.067 -16.247 1.00 68.56 449 ALA A C 1
ATOM 3431 O O . ALA A 1 449 ? -3.183 3.606 -17.296 1.00 68.56 449 ALA A O 1
ATOM 3432 N N . LYS A 1 450 ? -3.358 5.086 -15.625 1.00 69.38 450 LYS A N 1
ATOM 3433 C CA . LYS A 1 450 ? -4.576 5.744 -16.141 1.00 69.38 450 LYS A CA 1
ATOM 3434 C C . LYS A 1 450 ? -4.358 6.450 -17.484 1.00 69.38 450 LYS A C 1
ATOM 3436 O O . LYS A 1 450 ? -5.292 6.563 -18.270 1.00 69.38 450 LYS A O 1
ATOM 3441 N N . ASP A 1 451 ? -3.129 6.884 -17.745 1.00 79.06 451 ASP A N 1
ATOM 3442 C CA . ASP A 1 451 ? -2.733 7.576 -18.968 1.00 79.06 451 ASP A CA 1
ATOM 3443 C C . ASP A 1 451 ? -2.113 6.604 -19.988 1.00 79.06 451 ASP A C 1
ATOM 3445 O O . ASP A 1 451 ? -1.610 7.045 -21.017 1.00 79.06 451 ASP A O 1
ATOM 3449 N N . ALA A 1 452 ? -2.147 5.284 -19.756 1.00 77.19 452 ALA A N 1
ATOM 3450 C CA . ALA A 1 452 ? -1.540 4.290 -20.648 1.00 77.19 452 ALA A CA 1
ATOM 3451 C C . ALA A 1 452 ? -2.039 4.413 -22.096 1.00 77.19 452 ALA A C 1
ATOM 3453 O O . ALA A 1 452 ? -1.249 4.359 -23.041 1.00 77.19 452 ALA A O 1
ATOM 3454 N N . ALA A 1 453 ? -3.342 4.659 -22.261 1.00 76.06 453 ALA A N 1
ATOM 3455 C CA . ALA A 1 453 ? -3.950 4.911 -23.560 1.00 76.06 453 ALA A CA 1
ATOM 3456 C C . ALA A 1 453 ? -3.353 6.143 -24.235 1.00 76.06 453 ALA A C 1
ATOM 3458 O O . ALA A 1 453 ? -3.073 6.105 -25.425 1.00 76.06 453 ALA A O 1
ATOM 3459 N N . LEU A 1 454 ? -3.152 7.225 -23.483 1.00 83.00 454 LEU A N 1
ATOM 3460 C CA . LEU A 1 454 ? -2.535 8.442 -23.989 1.00 83.00 454 LEU A CA 1
ATOM 3461 C C . LEU A 1 454 ? -1.081 8.158 -24.378 1.00 83.00 454 LEU A C 1
ATOM 3463 O O . LEU A 1 454 ? -0.733 8.347 -25.536 1.00 83.00 454 LEU A O 1
ATOM 3467 N N . ILE A 1 455 ? -0.275 7.612 -23.463 1.00 85.44 455 ILE A N 1
ATOM 3468 C CA . ILE A 1 455 ? 1.154 7.307 -23.651 1.00 85.44 455 ILE A CA 1
ATOM 3469 C C . ILE A 1 455 ? 1.390 6.500 -24.935 1.00 85.44 455 ILE A C 1
ATOM 3471 O O . ILE A 1 455 ? 2.234 6.859 -25.754 1.00 85.44 455 ILE A O 1
ATOM 3475 N N . LEU A 1 456 ? 0.614 5.434 -25.151 1.00 81.25 456 LEU A N 1
ATOM 3476 C CA . LEU A 1 456 ? 0.747 4.576 -26.332 1.00 81.25 456 LEU A CA 1
ATOM 3477 C C . LEU A 1 456 ? 0.178 5.192 -27.621 1.00 81.25 456 LEU A C 1
ATOM 3479 O O . LEU A 1 456 ? 0.393 4.640 -28.697 1.00 81.25 456 LEU A O 1
ATOM 3483 N N . GLN A 1 457 ? -0.566 6.295 -27.526 1.00 77.50 457 GLN A N 1
ATOM 3484 C CA . GLN A 1 457 ? -1.177 6.996 -28.660 1.00 77.50 457 GLN A CA 1
ATOM 3485 C C . GLN A 1 457 ? -0.457 8.285 -29.041 1.00 77.50 457 GLN A C 1
ATOM 3487 O O . GLN A 1 457 ? -0.672 8.782 -30.145 1.00 77.50 457 GLN A O 1
ATOM 3492 N N . MET A 1 458 ? 0.396 8.816 -28.164 1.00 82.81 458 MET A N 1
ATOM 3493 C CA . MET A 1 458 ? 1.194 10.009 -28.451 1.00 82.81 458 MET A CA 1
ATOM 3494 C C . MET A 1 458 ? 2.128 9.801 -29.650 1.00 82.81 458 MET A C 1
ATOM 3496 O O . MET A 1 458 ? 2.383 10.744 -30.393 1.00 82.81 458 MET A O 1
ATOM 3500 N N . SER A 1 459 ? 2.590 8.566 -29.871 1.00 82.94 459 SER A N 1
ATOM 3501 C CA . SER A 1 459 ? 3.367 8.149 -31.042 1.00 82.94 459 SER A CA 1
ATOM 3502 C C . SER A 1 459 ? 3.045 6.695 -31.409 1.00 82.94 459 SER A C 1
ATOM 3504 O O . SER A 1 459 ? 2.639 5.903 -30.562 1.00 82.94 459 SER A O 1
ATOM 3506 N N . ALA A 1 460 ? 3.256 6.312 -32.672 1.00 82.81 460 ALA A N 1
ATOM 3507 C CA . ALA A 1 460 ? 3.151 4.918 -33.119 1.00 82.81 460 ALA A CA 1
ATOM 3508 C C . ALA A 1 460 ? 4.342 4.046 -32.659 1.00 82.81 460 ALA A C 1
ATOM 3510 O O . ALA A 1 460 ? 4.288 2.813 -32.729 1.00 82.81 460 ALA A O 1
ATOM 3511 N N . VAL A 1 461 ? 5.431 4.669 -32.201 1.00 88.94 461 VAL A N 1
ATOM 3512 C CA . VAL A 1 461 ? 6.683 3.983 -31.852 1.00 88.94 461 VAL A CA 1
ATOM 3513 C C . VAL A 1 461 ? 6.539 3.060 -30.641 1.00 88.94 461 VAL A C 1
ATOM 3515 O O . VAL A 1 461 ? 6.863 1.885 -30.790 1.00 88.94 461 VAL A O 1
ATOM 3518 N N . PRO A 1 462 ? 6.028 3.493 -29.470 1.00 88.88 462 PRO A N 1
ATOM 3519 C CA . PRO A 1 462 ? 6.030 2.649 -28.274 1.00 88.88 462 PRO A CA 1
ATOM 3520 C C . PRO A 1 462 ? 5.297 1.324 -28.486 1.00 88.88 462 PRO A C 1
ATOM 3522 O O . PRO A 1 462 ? 5.845 0.256 -28.215 1.00 88.88 462 PRO A O 1
ATOM 3525 N N . LEU A 1 463 ? 4.087 1.383 -29.050 1.00 85.12 463 LEU A N 1
ATOM 3526 C CA . LEU A 1 463 ? 3.286 0.190 -29.305 1.00 85.12 463 LEU A CA 1
ATOM 3527 C C . LEU A 1 463 ? 3.937 -0.730 -30.347 1.00 85.12 463 LEU A C 1
ATOM 3529 O O . LEU A 1 463 ? 4.013 -1.939 -30.134 1.00 85.12 463 LEU A O 1
ATOM 3533 N N . SER A 1 464 ? 4.442 -0.177 -31.454 1.00 86.38 464 SER A N 1
ATOM 3534 C CA . SER A 1 464 ? 5.103 -0.990 -32.482 1.00 86.38 464 SER A CA 1
ATOM 3535 C C . SER A 1 464 ? 6.385 -1.651 -31.964 1.00 86.38 464 SER A C 1
ATOM 3537 O O . SER A 1 464 ? 6.619 -2.824 -32.255 1.00 86.38 464 SER A O 1
ATOM 3539 N N . THR A 1 465 ? 7.181 -0.962 -31.142 1.00 89.50 465 THR A N 1
ATOM 3540 C CA . THR A 1 465 ? 8.385 -1.526 -30.516 1.00 89.50 465 THR A CA 1
ATOM 3541 C C . THR A 1 465 ? 8.043 -2.643 -29.529 1.00 89.50 465 THR A C 1
ATOM 3543 O O . THR A 1 465 ? 8.698 -3.685 -29.559 1.00 89.50 465 THR A O 1
ATOM 3546 N N . VAL A 1 466 ? 6.995 -2.479 -28.711 1.00 89.50 466 VAL A N 1
ATOM 3547 C CA . VAL A 1 466 ? 6.506 -3.524 -27.792 1.00 89.50 466 VAL A CA 1
ATOM 3548 C C . VAL A 1 466 ? 6.072 -4.776 -28.562 1.00 89.50 466 VAL A C 1
ATOM 3550 O O . VAL A 1 466 ? 6.539 -5.874 -28.262 1.00 89.50 466 VAL A O 1
ATOM 3553 N N . LEU A 1 467 ? 5.238 -4.624 -29.597 1.00 86.19 467 LEU A N 1
ATOM 3554 C CA . LEU A 1 467 ? 4.765 -5.757 -30.403 1.00 86.19 467 LEU A CA 1
ATOM 3555 C C . LEU A 1 467 ? 5.911 -6.440 -31.166 1.00 86.19 467 LEU A C 1
ATOM 3557 O O . LEU A 1 467 ? 5.979 -7.668 -31.212 1.00 86.19 467 LEU A O 1
ATOM 3561 N N . ASN A 1 468 ? 6.853 -5.667 -31.714 1.00 86.62 468 ASN A N 1
ATOM 3562 C CA . ASN A 1 468 ? 8.024 -6.205 -32.407 1.00 86.62 468 ASN A CA 1
ATOM 3563 C C . ASN A 1 468 ? 8.957 -6.979 -31.469 1.00 86.62 468 ASN A C 1
ATOM 3565 O O . ASN A 1 468 ? 9.457 -8.034 -31.859 1.00 86.62 468 ASN A O 1
ATOM 3569 N N . ALA A 1 469 ? 9.180 -6.487 -30.245 1.00 88.69 469 ALA A N 1
ATOM 3570 C CA . ALA A 1 469 ? 10.010 -7.172 -29.256 1.00 88.69 469 ALA A CA 1
ATOM 3571 C C . ALA A 1 469 ? 9.443 -8.555 -28.895 1.00 88.69 469 ALA A C 1
ATOM 3573 O O . ALA A 1 469 ? 10.208 -9.498 -28.698 1.00 88.69 469 ALA A O 1
ATOM 3574 N N . LEU A 1 470 ? 8.113 -8.695 -28.867 1.00 86.81 470 LEU A N 1
ATOM 3575 C CA . LEU A 1 470 ? 7.438 -9.973 -28.633 1.00 86.81 470 LEU A CA 1
ATOM 3576 C C . LEU A 1 470 ? 7.476 -10.887 -29.861 1.00 86.81 470 LEU A C 1
ATOM 3578 O O . LEU A 1 470 ? 7.830 -12.058 -29.729 1.00 86.81 470 LEU A O 1
ATOM 3582 N N . ALA A 1 471 ? 7.158 -10.355 -31.045 1.00 83.56 471 ALA A N 1
ATOM 3583 C CA . ALA A 1 471 ? 7.058 -11.134 -32.279 1.00 83.56 471 ALA A CA 1
ATOM 3584 C C . ALA A 1 471 ? 8.417 -11.608 -32.823 1.00 83.56 471 ALA A C 1
ATOM 3586 O O . ALA A 1 471 ? 8.505 -12.672 -33.436 1.00 83.56 471 ALA A O 1
ATOM 3587 N N . ARG A 1 472 ? 9.477 -10.809 -32.647 1.00 81.25 472 ARG A N 1
ATOM 3588 C CA . ARG A 1 472 ? 10.825 -11.070 -33.177 1.00 81.25 472 ARG A CA 1
ATOM 3589 C C . ARG A 1 472 ? 11.880 -10.818 -32.096 1.00 81.25 472 ARG A C 1
ATOM 3591 O O . ARG A 1 472 ? 12.596 -9.816 -32.169 1.00 81.25 472 ARG A O 1
ATOM 3598 N N . PRO A 1 473 ? 11.985 -11.698 -31.087 1.00 76.25 473 PRO A N 1
ATOM 3599 C CA . PRO A 1 473 ? 12.982 -11.531 -30.042 1.00 76.25 473 PRO A CA 1
ATOM 3600 C C . PRO A 1 473 ? 14.397 -11.597 -30.588 1.00 76.25 473 PRO A C 1
ATOM 3602 O O . PRO A 1 473 ? 14.715 -12.423 -31.447 1.00 76.25 473 PRO A O 1
ATOM 3605 N N . MET A 1 474 ? 15.274 -10.778 -30.016 1.00 73.56 474 MET A N 1
ATOM 3606 C CA . MET A 1 474 ? 16.702 -10.975 -30.211 1.00 73.56 474 MET A CA 1
ATOM 3607 C C . MET A 1 474 ? 17.153 -12.294 -29.562 1.00 73.56 474 MET A C 1
ATOM 3609 O O . MET A 1 474 ? 16.616 -12.688 -28.522 1.00 73.56 474 MET A O 1
ATOM 3613 N N . PRO A 1 475 ? 18.143 -12.990 -30.140 1.00 74.00 475 PRO A N 1
ATOM 3614 C CA . PRO A 1 475 ? 18.741 -14.150 -29.496 1.00 74.00 475 PRO A CA 1
ATOM 3615 C C . PRO A 1 475 ? 19.525 -13.738 -28.239 1.00 74.00 475 PRO A C 1
ATOM 3617 O O . PRO A 1 475 ? 20.054 -12.635 -28.154 1.00 74.00 475 PRO A O 1
ATOM 3620 N N . GLY A 1 476 ? 19.637 -14.651 -27.271 1.00 78.56 476 GLY A N 1
ATOM 3621 C CA . GLY A 1 476 ? 20.417 -14.433 -26.046 1.00 78.56 476 GLY A CA 1
ATOM 3622 C C . GLY A 1 476 ? 19.611 -13.895 -24.851 1.00 78.56 476 GLY A C 1
ATOM 3623 O O . GLY A 1 476 ? 18.383 -13.808 -24.910 1.00 78.56 476 GLY A O 1
ATOM 3624 N N . PRO A 1 477 ? 20.279 -13.609 -23.718 1.00 76.88 477 PRO A N 1
ATOM 3625 C CA . PRO A 1 477 ? 19.627 -13.159 -22.483 1.00 76.88 477 PRO A CA 1
ATOM 3626 C C . PRO A 1 477 ? 18.977 -11.770 -22.614 1.00 76.88 477 PRO A C 1
ATOM 3628 O O . PRO A 1 477 ? 17.866 -11.578 -22.130 1.00 76.88 477 PRO A O 1
ATOM 3631 N N . GLU A 1 478 ? 19.605 -10.853 -23.347 1.00 77.56 478 GLU A N 1
ATOM 3632 C CA . GLU A 1 478 ? 19.159 -9.460 -23.525 1.00 77.56 478 GLU A CA 1
ATOM 3633 C C . GLU A 1 478 ? 17.839 -9.354 -24.306 1.00 77.56 478 GLU A C 1
ATOM 3635 O O . GLU A 1 478 ? 16.949 -8.560 -23.986 1.00 77.56 478 GLU A O 1
ATOM 3640 N N . GLY A 1 479 ? 17.665 -10.205 -25.323 1.00 81.75 479 GLY A N 1
ATOM 3641 C CA . GLY A 1 479 ? 16.406 -10.305 -26.057 1.00 81.75 479 GLY A CA 1
ATOM 3642 C C . GLY A 1 479 ? 15.258 -10.827 -25.194 1.00 81.75 479 GLY A C 1
ATOM 3643 O O . GLY A 1 479 ? 14.123 -10.378 -25.346 1.00 81.75 479 GLY A O 1
ATOM 3644 N N . ARG A 1 480 ? 15.552 -11.716 -24.233 1.00 79.44 480 ARG A N 1
ATOM 3645 C CA . ARG A 1 480 ? 14.558 -12.221 -23.270 1.00 79.44 480 ARG A CA 1
ATOM 3646 C C . ARG A 1 480 ? 14.146 -11.147 -22.268 1.00 79.44 480 ARG A C 1
ATOM 3648 O O . ARG A 1 480 ? 12.971 -11.053 -21.932 1.00 79.44 480 ARG A O 1
ATOM 3655 N N . GLU A 1 481 ? 15.084 -10.326 -21.810 1.00 82.38 481 GLU A N 1
ATOM 3656 C CA . GLU A 1 481 ? 14.785 -9.173 -20.949 1.00 82.38 481 GLU A CA 1
ATOM 3657 C C . GLU A 1 481 ? 13.935 -8.140 -21.691 1.00 82.38 481 GLU A C 1
ATOM 3659 O O . GLU A 1 481 ? 12.917 -7.688 -21.170 1.00 82.38 481 GLU A O 1
ATOM 3664 N N . SER A 1 482 ? 14.267 -7.863 -22.955 1.00 87.62 482 SER A N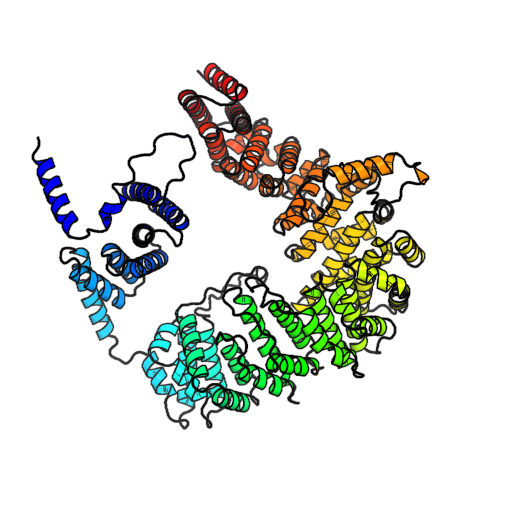 1
ATOM 3665 C CA . SER A 1 482 ? 13.459 -6.999 -23.826 1.00 87.62 482 SER A CA 1
ATOM 3666 C C . SER A 1 482 ? 12.024 -7.516 -23.971 1.00 87.62 482 SER A C 1
ATOM 3668 O O . SER A 1 482 ? 11.074 -6.746 -23.827 1.00 87.62 482 SER A O 1
ATOM 3670 N N . GLN A 1 483 ? 11.845 -8.825 -24.189 1.00 88.06 483 GLN A N 1
ATOM 3671 C CA . GLN A 1 483 ? 10.521 -9.456 -24.182 1.00 88.06 483 GLN A CA 1
ATOM 3672 C C . GLN A 1 483 ? 9.814 -9.316 -22.830 1.00 88.06 483 GLN A C 1
ATOM 3674 O O . GLN A 1 483 ? 8.617 -9.045 -22.792 1.00 88.06 483 GLN A O 1
ATOM 3679 N N . GLY A 1 484 ? 10.539 -9.470 -21.722 1.00 88.00 484 GLY A N 1
ATOM 3680 C CA . GLY A 1 484 ? 9.992 -9.325 -20.375 1.00 88.00 484 GLY A CA 1
ATOM 3681 C C . GLY A 1 484 ? 9.486 -7.918 -20.063 1.00 88.00 484 GLY A C 1
ATOM 3682 O O . GLY A 1 484 ? 8.428 -7.790 -19.440 1.00 88.00 484 GLY A O 1
ATOM 3683 N N . HIS A 1 485 ? 10.191 -6.879 -20.517 1.00 90.19 485 HIS A N 1
ATOM 3684 C CA . HIS A 1 485 ? 9.740 -5.489 -20.404 1.00 90.19 485 HIS A CA 1
ATOM 3685 C C . HIS A 1 485 ? 8.588 -5.180 -21.367 1.00 90.19 485 HIS A C 1
ATOM 3687 O O . HIS A 1 485 ? 7.644 -4.492 -20.986 1.00 90.19 485 HIS A O 1
ATOM 3693 N N . ALA A 1 486 ? 8.606 -5.729 -22.586 1.00 91.56 486 ALA A N 1
ATOM 3694 C CA . ALA A 1 486 ? 7.505 -5.586 -23.537 1.00 91.56 486 ALA A CA 1
ATOM 3695 C C . ALA A 1 486 ? 6.206 -6.229 -23.016 1.00 91.56 486 ALA A C 1
ATOM 3697 O O . ALA A 1 486 ? 5.152 -5.594 -23.034 1.00 91.56 486 ALA A O 1
ATOM 3698 N N . ALA A 1 487 ? 6.284 -7.448 -22.473 1.00 91.50 487 ALA A N 1
ATOM 3699 C CA . ALA A 1 487 ? 5.151 -8.119 -21.835 1.00 91.50 487 ALA A CA 1
ATOM 3700 C C . ALA A 1 487 ? 4.630 -7.335 -20.619 1.00 91.50 487 ALA A C 1
ATOM 3702 O O . ALA A 1 487 ? 3.429 -7.296 -20.372 1.00 91.50 487 ALA A O 1
ATOM 3703 N N . GLU A 1 488 ? 5.516 -6.667 -19.878 1.00 90.06 488 GLU A N 1
ATOM 3704 C CA . GLU A 1 488 ? 5.132 -5.800 -18.761 1.00 90.06 488 GLU A CA 1
ATOM 3705 C C . GLU A 1 488 ? 4.430 -4.520 -19.216 1.00 90.06 488 GLU A C 1
ATOM 3707 O O . GLU A 1 488 ? 3.426 -4.140 -18.620 1.00 90.06 488 GLU A O 1
ATOM 3712 N N . CYS A 1 489 ? 4.898 -3.890 -20.298 1.00 90.94 489 CYS A N 1
ATOM 3713 C CA . CYS A 1 489 ? 4.206 -2.757 -20.913 1.00 90.94 489 CYS A CA 1
ATOM 3714 C C . CYS A 1 489 ? 2.786 -3.149 -21.335 1.00 90.94 489 CYS A C 1
ATOM 3716 O O . CYS A 1 489 ? 1.843 -2.403 -21.073 1.00 90.94 489 CYS A O 1
ATOM 3718 N N . LEU A 1 490 ? 2.625 -4.331 -21.949 1.00 89.00 490 LEU A N 1
ATOM 3719 C CA . LEU A 1 490 ? 1.300 -4.838 -22.296 1.00 89.00 490 LEU A CA 1
ATOM 3720 C C . LEU A 1 490 ? 0.442 -5.073 -21.050 1.00 89.00 490 LEU A C 1
ATOM 3722 O O . LEU A 1 490 ? -0.710 -4.658 -21.028 1.00 89.00 490 LEU A O 1
ATOM 3726 N N . LEU A 1 491 ? 0.995 -5.689 -20.003 1.00 87.12 491 LEU A N 1
ATOM 3727 C CA . LEU A 1 491 ? 0.259 -5.957 -18.766 1.00 87.12 491 LEU A CA 1
ATOM 3728 C C . LEU A 1 491 ? -0.259 -4.671 -18.115 1.00 87.12 491 LEU A C 1
ATOM 3730 O O . LEU A 1 491 ? -1.420 -4.609 -17.728 1.00 87.12 491 LEU A O 1
ATOM 3734 N N . LEU A 1 492 ? 0.577 -3.636 -18.048 1.00 84.12 492 LEU A N 1
ATOM 3735 C CA . LEU A 1 492 ? 0.229 -2.350 -17.439 1.00 84.12 492 LEU A CA 1
ATOM 3736 C C . LEU A 1 492 ? -0.776 -1.540 -18.269 1.00 84.12 492 LEU A C 1
ATOM 3738 O O . LEU A 1 492 ? -1.549 -0.768 -17.709 1.00 84.12 492 LEU A O 1
ATOM 3742 N N . ALA A 1 493 ? -0.768 -1.693 -19.594 1.00 83.38 493 ALA A N 1
ATOM 3743 C CA . ALA A 1 493 ? -1.677 -0.973 -20.483 1.00 83.38 493 ALA A CA 1
ATOM 3744 C C . ALA A 1 493 ? -2.974 -1.745 -20.795 1.00 83.38 493 ALA A C 1
ATOM 3746 O O . ALA A 1 493 ? -3.951 -1.142 -21.243 1.00 83.38 493 ALA A O 1
ATOM 3747 N N . ALA A 1 494 ? -3.020 -3.053 -20.520 1.00 77.06 494 ALA A N 1
ATOM 3748 C CA . ALA A 1 494 ? -4.187 -3.896 -20.766 1.00 77.06 494 ALA A CA 1
ATOM 3749 C C . ALA A 1 494 ? -5.412 -3.494 -19.931 1.00 77.06 494 ALA A C 1
ATOM 3751 O O . ALA A 1 494 ? -6.533 -3.795 -20.333 1.00 77.06 494 ALA A O 1
ATOM 3752 N N . SER A 1 495 ? -5.254 -2.798 -18.803 1.00 68.69 495 SER A N 1
ATOM 3753 C CA . SER A 1 495 ? -6.380 -2.346 -17.972 1.00 68.69 495 SER A CA 1
ATOM 3754 C C . SER A 1 495 ? -7.299 -1.343 -18.691 1.00 68.69 495 SER A C 1
ATOM 3756 O O . SER A 1 495 ? -8.504 -1.305 -18.424 1.00 68.69 495 SER A O 1
ATOM 3758 N N . ASP A 1 496 ? -6.783 -0.577 -19.660 1.00 71.25 496 ASP A N 1
ATOM 3759 C CA . ASP A 1 496 ? -7.574 0.384 -20.433 1.00 71.25 496 ASP A CA 1
ATOM 3760 C C . ASP A 1 496 ? -8.343 -0.274 -21.594 1.00 71.25 496 ASP A C 1
ATOM 3762 O O . ASP A 1 496 ? -7.772 -0.865 -22.513 1.00 71.25 496 ASP A O 1
ATOM 3766 N N . ALA A 1 497 ? -9.668 -0.110 -21.599 1.00 69.75 497 ALA A N 1
ATOM 3767 C CA . ALA A 1 497 ? -10.551 -0.744 -22.579 1.00 69.75 497 ALA A CA 1
ATOM 3768 C C . ALA A 1 497 ? -10.322 -0.267 -24.021 1.00 69.75 497 ALA A C 1
ATOM 3770 O O . ALA A 1 497 ? -10.436 -1.061 -24.957 1.00 69.75 497 ALA A O 1
ATOM 3771 N N . ARG A 1 498 ? -9.987 1.015 -24.220 1.00 71.31 498 ARG A N 1
ATOM 3772 C CA . ARG A 1 498 ? -9.744 1.568 -25.564 1.00 71.31 498 ARG A CA 1
ATOM 3773 C C . ARG A 1 498 ? -8.455 1.009 -26.157 1.00 71.31 498 ARG A C 1
ATOM 3775 O O . ARG A 1 498 ? -8.405 0.698 -27.346 1.00 71.31 498 ARG A O 1
ATOM 3782 N N . THR A 1 499 ? -7.434 0.866 -25.324 1.00 73.31 499 THR A N 1
ATOM 3783 C CA . THR A 1 499 ? -6.142 0.285 -25.681 1.00 73.31 499 THR A CA 1
ATOM 3784 C C . THR A 1 499 ? -6.293 -1.189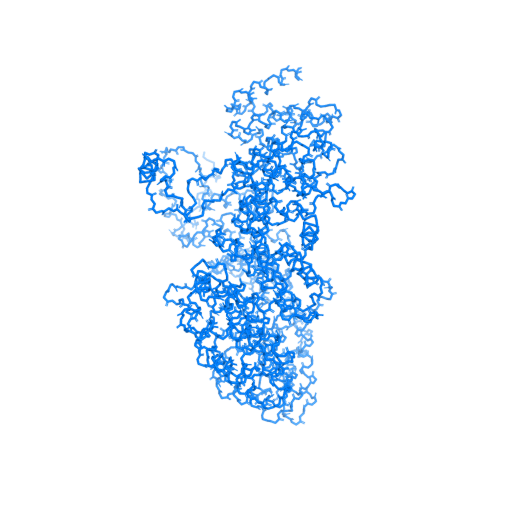 -26.038 1.00 73.31 499 THR A C 1
ATOM 3786 O O . THR A 1 499 ? -5.842 -1.591 -27.111 1.00 73.31 499 THR A O 1
ATOM 3789 N N . ARG A 1 500 ? -7.025 -1.968 -25.224 1.00 77.31 500 ARG A N 1
ATOM 3790 C CA . ARG A 1 500 ? -7.337 -3.372 -25.541 1.00 77.31 500 ARG A CA 1
ATOM 3791 C C . ARG A 1 500 ? -8.008 -3.535 -26.894 1.00 77.31 500 ARG A C 1
ATOM 3793 O O . ARG A 1 500 ? -7.551 -4.355 -27.681 1.00 77.31 500 ARG A O 1
ATOM 3800 N N . GLN A 1 501 ? -9.053 -2.750 -27.175 1.00 76.62 501 GLN A N 1
ATOM 3801 C CA . GLN A 1 501 ? -9.777 -2.842 -28.446 1.00 76.62 501 GLN A CA 1
ATOM 3802 C C . GLN A 1 501 ? -8.827 -2.678 -29.637 1.00 76.62 501 GLN A C 1
ATOM 3804 O O . GLN A 1 501 ? -8.845 -3.492 -30.549 1.00 76.62 501 GLN A O 1
ATOM 3809 N N . ARG A 1 502 ? -7.930 -1.686 -29.597 1.00 74.88 502 ARG A N 1
ATOM 3810 C CA . ARG A 1 502 ? -6.965 -1.465 -30.685 1.00 74.88 502 ARG A CA 1
ATOM 3811 C C . ARG A 1 502 ? -5.972 -2.608 -30.849 1.00 74.88 502 ARG A C 1
ATOM 3813 O O . ARG A 1 502 ? -5.556 -2.889 -31.967 1.00 74.88 502 ARG A O 1
ATOM 3820 N N . TRP A 1 503 ? -5.559 -3.244 -29.755 1.00 79.50 503 TRP A N 1
ATOM 3821 C CA . TRP A 1 503 ? -4.690 -4.417 -29.838 1.00 79.50 503 TRP A CA 1
ATOM 3822 C C . TRP A 1 503 ? -5.421 -5.604 -30.443 1.00 79.50 503 TRP A C 1
ATOM 3824 O O . TRP A 1 503 ? -4.846 -6.282 -31.285 1.00 79.50 503 TRP A O 1
ATOM 3834 N N . ILE A 1 504 ? -6.675 -5.826 -30.048 1.00 80.19 504 ILE A N 1
ATOM 3835 C CA . ILE A 1 504 ? -7.534 -6.866 -30.622 1.00 80.19 504 ILE A CA 1
ATOM 3836 C C . ILE A 1 504 ? -7.679 -6.630 -32.131 1.00 80.19 504 ILE A C 1
ATOM 3838 O O . ILE A 1 504 ? -7.324 -7.504 -32.917 1.00 80.19 504 ILE A O 1
ATOM 3842 N N . ASP A 1 505 ? -8.067 -5.417 -32.536 1.00 79.25 505 ASP A N 1
ATOM 3843 C CA . ASP A 1 505 ? -8.229 -5.037 -33.948 1.00 79.25 505 ASP A CA 1
ATOM 3844 C C . ASP A 1 505 ? -6.918 -5.158 -34.748 1.00 79.25 505 ASP A C 1
ATOM 3846 O O . ASP A 1 505 ? -6.928 -5.433 -35.947 1.00 79.25 505 ASP A O 1
ATOM 3850 N N . GLY A 1 506 ? -5.775 -4.951 -34.088 1.00 77.88 506 GLY A N 1
ATOM 3851 C CA . GLY A 1 506 ? -4.436 -5.026 -34.672 1.00 77.88 506 GLY A CA 1
ATOM 3852 C C . GLY A 1 506 ? -3.815 -6.426 -34.717 1.00 77.88 506 GLY A C 1
ATOM 3853 O O . GLY A 1 506 ? -2.626 -6.530 -35.016 1.00 77.88 506 GLY A O 1
ATOM 3854 N N . GLY A 1 507 ? -4.559 -7.491 -34.393 1.00 83.50 507 GLY A N 1
ATOM 3855 C CA . GLY A 1 507 ? -4.033 -8.865 -34.365 1.00 83.50 507 GLY A CA 1
ATOM 3856 C C . GLY A 1 507 ? -3.123 -9.160 -33.165 1.00 83.50 507 GLY A C 1
ATOM 3857 O O . GLY A 1 507 ? -2.288 -10.062 -33.203 1.00 83.50 507 GLY A O 1
ATOM 3858 N N . GLY A 1 508 ? -3.254 -8.398 -32.078 1.00 85.19 508 GLY A N 1
ATOM 3859 C CA . GLY A 1 508 ? -2.448 -8.547 -30.865 1.00 85.19 508 GLY A CA 1
ATOM 3860 C C . GLY A 1 508 ? -2.607 -9.913 -30.192 1.00 85.19 508 GLY A C 1
ATOM 3861 O O . GLY A 1 508 ? -1.636 -10.423 -29.637 1.00 85.19 508 GLY A O 1
ATOM 3862 N N . ILE A 1 509 ? -3.785 -10.540 -30.300 1.00 87.69 509 ILE A N 1
ATOM 3863 C CA . ILE A 1 509 ? -4.029 -11.903 -29.796 1.00 87.69 509 ILE A CA 1
ATOM 3864 C C . ILE A 1 509 ? -3.079 -12.893 -30.482 1.00 87.69 509 ILE A C 1
ATOM 3866 O O . ILE A 1 509 ? -2.385 -13.644 -29.799 1.00 87.69 509 ILE A O 1
ATOM 3870 N N . ASP A 1 510 ? -2.956 -12.837 -31.812 1.00 89.44 510 ASP A N 1
ATOM 3871 C CA . ASP A 1 510 ? -2.035 -13.695 -32.568 1.00 89.44 510 ASP A CA 1
ATOM 3872 C C . ASP A 1 510 ? -0.580 -13.482 -32.156 1.00 89.44 510 ASP A C 1
ATOM 3874 O O . ASP A 1 510 ? 0.172 -14.445 -32.005 1.00 89.44 510 ASP A O 1
ATOM 3878 N N . VAL A 1 511 ? -0.169 -12.227 -31.957 1.00 88.69 511 VAL A N 1
ATOM 3879 C CA . VAL A 1 511 ? 1.196 -11.897 -31.523 1.00 88.69 511 VAL A CA 1
ATOM 3880 C C . VAL A 1 511 ? 1.500 -12.523 -30.164 1.00 88.69 511 VAL A C 1
ATOM 3882 O O . VAL A 1 511 ? 2.557 -13.135 -29.998 1.00 88.69 511 VAL A O 1
ATOM 3885 N N . ILE A 1 512 ? 0.576 -12.408 -29.206 1.00 89.19 512 ILE A N 1
ATOM 3886 C CA . ILE A 1 512 ? 0.761 -12.949 -27.857 1.00 89.19 512 ILE A CA 1
ATOM 3887 C C . ILE A 1 512 ? 0.764 -14.482 -27.881 1.00 89.19 512 ILE A C 1
ATOM 3889 O O . ILE A 1 512 ? 1.650 -15.105 -27.297 1.00 89.19 512 ILE A O 1
ATOM 3893 N N . LEU A 1 513 ? -0.172 -15.102 -28.602 1.00 88.75 513 LEU A N 1
ATOM 3894 C CA . LEU A 1 513 ? -0.255 -16.559 -28.715 1.00 88.75 513 LEU A CA 1
ATOM 3895 C C . LEU A 1 513 ? 0.977 -17.164 -29.400 1.00 88.75 513 LEU A C 1
ATOM 3897 O O . LEU A 1 513 ? 1.509 -18.170 -28.932 1.00 88.75 513 LEU A O 1
ATOM 3901 N N . ASN A 1 514 ? 1.492 -16.518 -30.449 1.00 86.69 514 ASN A N 1
ATOM 3902 C CA . ASN A 1 514 ? 2.734 -16.934 -31.103 1.00 86.69 514 ASN A CA 1
ATOM 3903 C C . ASN A 1 514 ? 3.962 -16.773 -30.190 1.00 86.69 514 ASN A C 1
ATOM 3905 O O . ASN A 1 514 ? 4.915 -17.553 -30.275 1.00 86.69 514 ASN A O 1
ATOM 3909 N N . ALA A 1 515 ? 3.972 -15.765 -29.312 1.00 85.00 515 ALA A N 1
ATOM 3910 C CA . ALA A 1 515 ? 5.042 -15.603 -28.331 1.00 85.00 515 ALA A CA 1
ATOM 3911 C C . ALA A 1 515 ? 5.045 -16.755 -27.305 1.00 85.00 515 ALA A C 1
ATOM 3913 O O . ALA A 1 515 ? 6.120 -17.283 -27.000 1.00 85.00 515 ALA A O 1
ATOM 3914 N N . LEU A 1 516 ? 3.859 -17.201 -26.867 1.00 83.94 516 LEU A N 1
ATOM 3915 C CA . LEU A 1 516 ? 3.676 -18.340 -25.956 1.00 83.94 516 LEU A CA 1
ATOM 3916 C C . LEU A 1 516 ? 4.037 -19.694 -26.602 1.00 83.94 516 LEU A C 1
ATOM 3918 O O . LEU A 1 516 ? 4.658 -20.544 -25.961 1.00 83.94 516 LEU A O 1
ATOM 3922 N N . SER A 1 517 ? 3.705 -19.906 -27.883 1.00 77.19 517 SER A N 1
ATOM 3923 C CA . SER A 1 517 ? 3.865 -21.207 -28.559 1.00 77.19 517 SER A CA 1
ATOM 3924 C C . SER A 1 517 ? 5.314 -21.597 -28.890 1.00 77.19 517 SER A C 1
ATOM 3926 O O . SER A 1 517 ? 5.602 -22.765 -29.134 1.00 77.19 517 SER A O 1
ATOM 3928 N N . ASN A 1 518 ? 6.250 -20.646 -28.921 1.00 63.97 518 ASN A N 1
ATOM 3929 C CA . ASN A 1 518 ? 7.630 -20.862 -29.384 1.00 63.97 518 ASN A CA 1
ATOM 3930 C C . ASN A 1 518 ? 8.575 -21.527 -28.340 1.00 63.97 518 ASN A C 1
ATOM 3932 O O . ASN A 1 518 ? 9.789 -21.290 -28.375 1.00 63.97 518 ASN A O 1
ATOM 3936 N N . THR A 1 519 ? 8.074 -22.280 -27.354 1.00 53.38 519 THR A N 1
ATOM 3937 C CA . THR A 1 519 ? 8.746 -22.485 -26.051 1.00 53.38 519 THR A CA 1
ATOM 3938 C C . THR A 1 519 ? 9.546 -23.785 -25.864 1.00 53.38 519 THR A C 1
ATOM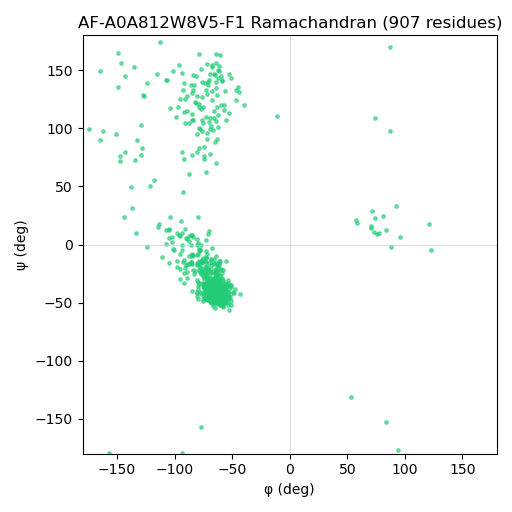 3940 O O . THR A 1 519 ? 9.004 -24.859 -25.627 1.00 53.38 519 THR A O 1
ATOM 3943 N N . ASP A 1 520 ? 10.875 -23.632 -25.820 1.00 53.47 520 ASP A N 1
ATOM 3944 C CA . ASP A 1 520 ? 11.781 -24.433 -24.983 1.00 53.47 520 ASP A CA 1
ATOM 3945 C C . ASP A 1 520 ? 11.750 -23.819 -23.561 1.00 53.47 520 ASP A C 1
ATOM 3947 O O . ASP A 1 520 ? 11.950 -22.603 -23.410 1.00 53.47 520 ASP A O 1
ATOM 3951 N N . ARG A 1 521 ? 11.377 -24.604 -22.539 1.00 55.41 521 ARG A N 1
ATOM 3952 C CA . ARG A 1 521 ? 10.964 -24.118 -21.202 1.00 55.41 521 ARG A CA 1
ATOM 3953 C C . ARG A 1 521 ? 12.169 -23.879 -20.286 1.00 55.41 521 ARG A C 1
ATOM 3955 O O . ARG A 1 521 ? 12.779 -24.827 -19.802 1.00 55.41 521 ARG A O 1
ATOM 3962 N N . GLY A 1 522 ? 12.503 -22.615 -20.022 1.00 58.41 522 GLY A N 1
ATOM 3963 C CA . GLY A 1 522 ? 13.518 -22.228 -19.034 1.00 58.41 522 GLY A CA 1
ATOM 3964 C C . GLY A 1 522 ? 13.059 -21.066 -18.147 1.00 58.41 522 GLY A C 1
ATOM 3965 O O . GLY A 1 522 ? 12.313 -20.205 -18.603 1.00 58.41 522 GLY A O 1
ATOM 3966 N N . ILE A 1 523 ? 13.581 -20.992 -16.917 1.00 54.31 523 ILE A N 1
ATOM 3967 C CA . ILE A 1 523 ? 13.110 -20.162 -15.779 1.00 54.31 523 ILE A CA 1
ATOM 3968 C C . ILE A 1 523 ? 12.805 -18.680 -16.102 1.00 54.31 523 ILE A C 1
ATOM 3970 O O . ILE A 1 523 ? 11.868 -18.089 -15.565 1.00 54.31 523 ILE A O 1
ATOM 3974 N N . ARG A 1 524 ? 13.598 -18.009 -16.955 1.00 56.66 524 ARG A N 1
ATOM 3975 C CA . ARG A 1 524 ? 13.355 -16.590 -17.319 1.00 56.66 524 ARG A CA 1
ATOM 3976 C C . ARG A 1 524 ? 12.223 -16.409 -18.337 1.00 56.66 524 ARG A C 1
ATOM 3978 O O . ARG A 1 524 ? 11.608 -15.350 -18.356 1.00 56.66 524 ARG A O 1
ATOM 3985 N N . ARG A 1 525 ? 11.943 -17.426 -19.153 1.00 65.50 525 ARG A N 1
ATOM 3986 C CA . ARG A 1 525 ? 10.838 -17.424 -20.120 1.00 65.50 525 ARG A CA 1
ATOM 3987 C C . ARG A 1 525 ? 9.495 -17.615 -19.424 1.00 65.50 525 ARG A C 1
ATOM 3989 O O . ARG A 1 525 ? 8.545 -16.924 -19.757 1.00 65.50 525 ARG A O 1
ATOM 3996 N N . GLU A 1 526 ? 9.494 -18.400 -18.349 1.00 76.88 526 GLU A N 1
ATOM 3997 C CA . GLU A 1 526 ? 8.323 -18.631 -17.496 1.00 76.88 526 GLU A CA 1
ATOM 3998 C C . GLU A 1 526 ? 7.709 -17.322 -16.966 1.00 76.88 526 GLU A C 1
ATOM 4000 O O . GLU A 1 526 ? 6.492 -17.193 -16.890 1.00 76.88 526 GLU A O 1
ATOM 4005 N N . LEU A 1 527 ? 8.536 -16.307 -16.676 1.00 81.88 527 LEU A N 1
ATOM 4006 C CA . LEU A 1 527 ? 8.062 -14.987 -16.241 1.00 81.88 527 LEU A CA 1
ATOM 4007 C C . LEU A 1 527 ? 7.407 -14.175 -17.370 1.00 81.88 527 LEU A C 1
ATOM 4009 O O . LEU A 1 527 ? 6.419 -13.481 -17.133 1.00 81.88 527 LEU A O 1
ATOM 4013 N N . VAL A 1 528 ? 7.969 -14.226 -18.581 1.00 87.19 528 VAL A N 1
ATOM 4014 C CA . VAL A 1 528 ? 7.394 -13.550 -19.757 1.00 87.19 528 VAL A CA 1
ATOM 4015 C C . VAL A 1 528 ? 6.047 -14.179 -20.085 1.00 87.19 528 VAL A C 1
ATOM 4017 O O . VAL A 1 528 ? 5.057 -13.465 -20.219 1.00 87.19 528 VAL A O 1
ATOM 4020 N N . ASP A 1 529 ? 6.007 -15.508 -20.122 1.00 87.94 529 ASP A N 1
ATOM 4021 C CA . ASP A 1 529 ? 4.804 -16.282 -20.402 1.00 87.94 529 ASP A CA 1
ATOM 4022 C C . ASP A 1 529 ? 3.718 -15.976 -19.357 1.00 87.94 529 ASP A C 1
ATOM 4024 O O . ASP A 1 529 ? 2.594 -15.644 -19.722 1.00 87.94 529 ASP A O 1
ATOM 4028 N N . ALA A 1 530 ? 4.064 -15.928 -18.063 1.00 88.62 530 ALA A N 1
ATOM 4029 C CA . ALA A 1 530 ? 3.125 -15.549 -17.005 1.00 88.62 530 ALA A CA 1
ATOM 4030 C C . ALA A 1 530 ? 2.531 -14.136 -17.188 1.00 88.62 530 ALA A C 1
ATOM 4032 O O . ALA A 1 530 ? 1.326 -13.942 -17.008 1.00 88.62 530 ALA A O 1
ATOM 4033 N N . LYS A 1 531 ? 3.352 -13.146 -17.577 1.00 90.38 531 LYS A N 1
ATOM 4034 C CA . LYS A 1 531 ? 2.884 -11.781 -17.887 1.00 90.38 531 LYS A CA 1
ATOM 4035 C C . LYS A 1 531 ? 1.939 -11.779 -19.092 1.00 90.38 531 LYS A C 1
ATOM 4037 O O . LYS A 1 531 ? 0.892 -11.140 -19.045 1.00 90.38 531 LYS A O 1
ATOM 4042 N N . LEU A 1 532 ? 2.285 -12.503 -20.156 1.00 91.25 532 LEU A N 1
ATOM 4043 C CA . LEU A 1 532 ? 1.476 -12.601 -21.373 1.00 91.25 532 LEU A CA 1
ATOM 4044 C C . LEU A 1 532 ? 0.142 -13.320 -21.136 1.00 91.25 532 LEU A C 1
ATOM 4046 O O . LEU A 1 532 ? -0.883 -12.887 -21.655 1.00 91.25 532 LEU A O 1
ATOM 4050 N N . VAL A 1 533 ? 0.129 -14.363 -20.307 1.00 90.50 533 VAL A N 1
ATOM 4051 C CA . VAL A 1 533 ? -1.101 -15.044 -19.887 1.00 90.50 533 VAL A CA 1
ATOM 4052 C C . VAL A 1 533 ? -2.012 -14.093 -19.108 1.00 90.50 533 VAL A C 1
ATOM 4054 O O . VAL A 1 533 ? -3.215 -14.069 -19.360 1.00 90.50 533 VAL A O 1
ATOM 4057 N N . ALA A 1 534 ? -1.461 -13.260 -18.219 1.00 86.94 534 ALA A N 1
ATOM 4058 C CA . ALA A 1 534 ? -2.239 -12.222 -17.541 1.00 86.94 534 ALA A CA 1
ATOM 4059 C C . ALA A 1 534 ? -2.815 -11.196 -18.540 1.00 86.94 534 ALA A C 1
ATOM 4061 O O . ALA A 1 534 ? -3.989 -10.846 -18.460 1.00 86.94 534 ALA A O 1
ATOM 4062 N N . VAL A 1 535 ? -2.047 -10.777 -19.553 1.00 88.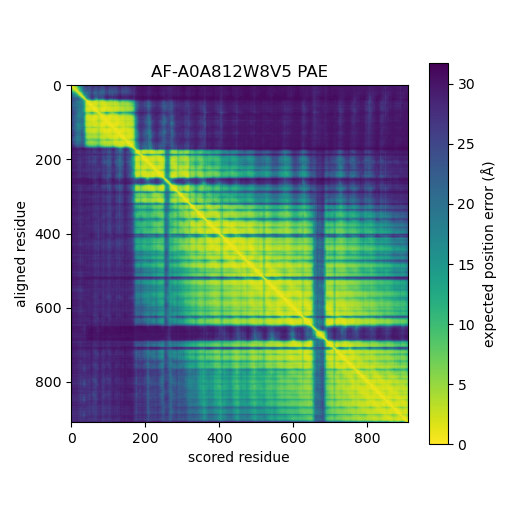19 535 VAL A N 1
ATOM 4063 C CA . VAL A 1 535 ? -2.563 -9.907 -20.629 1.00 88.19 535 VAL A CA 1
ATOM 4064 C C . VAL A 1 535 ? -3.730 -10.569 -21.369 1.00 88.19 535 VAL A C 1
ATOM 4066 O O . VAL A 1 535 ? -4.785 -9.950 -21.506 1.00 88.19 535 VAL A O 1
ATOM 4069 N N . LEU A 1 536 ? -3.579 -11.827 -21.802 1.00 88.69 536 LEU A N 1
ATOM 4070 C CA . LEU A 1 536 ? -4.655 -12.579 -22.461 1.00 88.69 536 LEU A CA 1
ATOM 4071 C C . LEU A 1 536 ? -5.891 -12.689 -21.576 1.00 88.69 536 LEU A C 1
ATOM 4073 O O . LEU A 1 536 ? -7.007 -12.589 -22.068 1.00 88.69 536 LEU A O 1
ATOM 4077 N N . ALA A 1 537 ? -5.706 -12.854 -20.271 1.00 83.88 537 ALA A N 1
ATOM 4078 C CA . ALA A 1 537 ? -6.802 -12.949 -19.326 1.00 83.88 537 ALA A CA 1
ATOM 4079 C C . ALA A 1 537 ? -7.594 -11.639 -19.195 1.00 83.88 537 ALA A C 1
ATOM 4081 O O . ALA A 1 537 ? -8.825 -11.667 -19.196 1.00 83.88 537 ALA A O 1
ATOM 4082 N N . ILE A 1 538 ? -6.912 -10.490 -19.164 1.00 77.81 538 ILE A N 1
ATOM 4083 C CA . ILE A 1 538 ? -7.574 -9.177 -19.188 1.00 77.81 538 ILE A CA 1
ATOM 4084 C C . ILE A 1 538 ? -8.265 -8.952 -20.547 1.00 77.81 538 ILE A C 1
ATOM 4086 O O . ILE A 1 538 ? -9.384 -8.441 -20.597 1.00 77.81 538 ILE A O 1
ATOM 4090 N N . MET A 1 539 ? -7.653 -9.378 -21.658 1.00 81.38 539 MET A N 1
ATOM 4091 C CA . MET A 1 539 ? -8.265 -9.304 -22.995 1.00 81.38 539 MET A CA 1
ATOM 4092 C C . MET A 1 539 ? -9.495 -10.208 -23.134 1.00 81.38 539 MET A C 1
ATOM 4094 O O . MET A 1 539 ? -10.500 -9.779 -23.691 1.00 81.38 539 MET A O 1
ATOM 4098 N N . ALA A 1 540 ? -9.474 -11.412 -22.566 1.00 80.44 540 ALA A N 1
ATOM 4099 C CA . ALA A 1 540 ? -10.597 -12.349 -22.554 1.00 80.44 540 ALA A CA 1
ATOM 4100 C C . ALA A 1 540 ? -11.824 -11.803 -21.797 1.00 80.44 540 ALA A C 1
ATOM 4102 O O . ALA A 1 540 ? -12.950 -12.274 -21.967 1.00 80.44 540 ALA A O 1
ATOM 4103 N N . ALA A 1 541 ? -11.652 -10.781 -20.961 1.00 72.44 541 ALA A N 1
ATOM 4104 C CA . ALA A 1 541 ? -12.775 -10.087 -20.351 1.00 72.44 541 ALA A CA 1
ATOM 4105 C C . ALA A 1 541 ? -13.383 -8.974 -21.221 1.00 72.44 541 ALA A C 1
ATOM 4107 O O . ALA A 1 541 ? -14.437 -8.445 -20.876 1.00 72.44 541 ALA A O 1
ATOM 4108 N N . HIS A 1 542 ? -12.739 -8.607 -22.331 1.00 76.25 542 HIS A N 1
ATOM 4109 C CA . HIS A 1 542 ? -13.137 -7.473 -23.163 1.00 76.25 542 HIS A CA 1
ATOM 4110 C C . HIS A 1 542 ? -14.479 -7.687 -23.867 1.00 76.25 542 HIS A C 1
ATOM 4112 O O . HIS A 1 542 ? -15.349 -6.819 -23.828 1.00 76.25 542 HIS A O 1
ATOM 4118 N N . SER A 1 543 ? -14.663 -8.850 -24.485 1.00 73.44 543 SER A N 1
ATOM 4119 C CA . SER A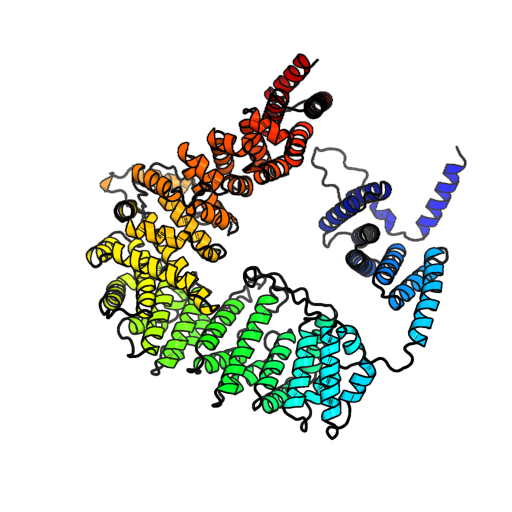 1 543 ? -15.929 -9.277 -25.076 1.00 73.44 543 SER A CA 1
ATOM 4120 C C . SER A 1 543 ? -16.050 -10.795 -25.007 1.00 73.44 543 SER A C 1
ATOM 4122 O O . SER A 1 543 ? -15.066 -11.498 -24.767 1.00 73.44 543 SER A O 1
ATOM 4124 N N . LYS A 1 544 ? -17.268 -11.304 -25.210 1.00 75.31 544 LYS A N 1
ATOM 4125 C CA . LYS A 1 544 ? -17.494 -12.747 -25.298 1.00 75.31 544 LYS A CA 1
ATOM 4126 C C . LYS A 1 544 ? -16.729 -13.356 -26.480 1.00 75.31 544 LYS A C 1
ATOM 4128 O O . LYS A 1 544 ? -16.020 -14.327 -26.281 1.00 75.31 544 LYS A O 1
ATOM 4133 N N . ASP A 1 545 ? -16.790 -12.732 -27.655 1.00 81.38 545 ASP A N 1
ATOM 4134 C CA . ASP A 1 545 ? -16.134 -13.252 -28.863 1.00 81.38 545 ASP A CA 1
ATOM 4135 C C . ASP A 1 545 ? -14.613 -13.394 -28.686 1.00 81.38 545 ASP A C 1
ATOM 4137 O O . ASP A 1 545 ? -14.033 -14.408 -29.058 1.00 81.38 545 ASP A O 1
ATOM 4141 N N . VAL A 1 546 ? -13.970 -12.408 -28.047 1.00 82.75 546 VAL A N 1
ATOM 4142 C CA . VAL A 1 546 ? -12.526 -12.443 -27.753 1.00 82.75 546 VAL A CA 1
ATOM 4143 C C . VAL A 1 546 ? -12.191 -13.540 -26.745 1.00 82.75 546 VAL A C 1
ATOM 4145 O O . VAL A 1 546 ? -11.146 -14.180 -26.839 1.00 82.75 546 VAL A O 1
ATOM 4148 N N . ARG A 1 547 ? -13.067 -13.767 -25.762 1.00 82.62 547 ARG A N 1
ATOM 4149 C CA . ARG A 1 547 ? -12.903 -14.850 -24.790 1.00 82.62 547 ARG A CA 1
ATOM 4150 C C . ARG A 1 547 ? -12.950 -16.210 -25.457 1.00 82.62 547 ARG A C 1
ATOM 4152 O O . ARG A 1 547 ? -12.056 -17.014 -25.217 1.00 82.62 547 ARG A O 1
ATOM 4159 N N . ASP A 1 548 ? -13.981 -16.430 -26.267 1.00 84.12 548 ASP A N 1
ATOM 4160 C CA . ASP A 1 548 ? -14.210 -17.683 -26.977 1.00 84.12 548 ASP A CA 1
ATOM 4161 C C . ASP A 1 548 ? -13.019 -17.954 -27.914 1.00 84.12 548 ASP A C 1
ATOM 4163 O O . ASP A 1 548 ? -12.437 -19.035 -27.870 1.00 84.12 548 ASP A O 1
ATOM 4167 N N . GLU A 1 549 ? -12.536 -16.930 -28.634 1.00 87.50 549 GLU A N 1
ATOM 4168 C CA . GLU A 1 549 ? -11.330 -17.031 -29.468 1.00 87.50 549 GLU A CA 1
ATOM 4169 C C . GLU A 1 549 ? -10.086 -17.467 -28.671 1.00 87.50 549 GLU A C 1
ATOM 4171 O O . GLU A 1 549 ? -9.335 -18.341 -29.111 1.00 87.50 549 GLU A O 1
ATOM 4176 N N . ILE A 1 550 ? -9.841 -16.872 -27.500 1.00 86.31 550 ILE A N 1
ATOM 4177 C CA . ILE A 1 550 ? -8.678 -17.216 -26.668 1.00 86.31 550 ILE A CA 1
ATOM 4178 C C . ILE A 1 550 ? -8.820 -18.634 -26.098 1.00 86.31 550 ILE A C 1
ATOM 4180 O O . ILE A 1 550 ? -7.852 -19.399 -26.112 1.00 86.31 550 ILE A O 1
ATOM 4184 N N . PHE A 1 551 ? -10.008 -18.993 -25.605 1.00 85.44 551 PHE A N 1
ATOM 4185 C CA . PHE A 1 551 ? -10.265 -20.282 -24.956 1.00 85.44 551 PHE A CA 1
ATOM 4186 C C . PHE A 1 551 ? -10.230 -21.448 -25.952 1.00 85.44 551 PHE A C 1
ATOM 4188 O O . PHE A 1 551 ? -9.801 -22.540 -25.584 1.00 85.44 551 PHE A O 1
ATOM 4195 N N . ASP A 1 552 ? -10.598 -21.218 -27.213 1.00 88.56 552 ASP A N 1
ATOM 4196 C CA . ASP A 1 552 ? -10.535 -22.233 -28.271 1.00 88.56 552 ASP A CA 1
ATOM 4197 C C . ASP A 1 552 ? -9.098 -22.530 -28.732 1.00 88.56 552 ASP A C 1
ATOM 4199 O O . ASP A 1 552 ? -8.811 -23.608 -29.261 1.00 88.56 552 ASP A O 1
ATOM 4203 N N . ARG A 1 553 ? -8.172 -21.581 -28.548 1.00 89.12 553 ARG A N 1
ATOM 4204 C CA . ARG A 1 553 ? -6.800 -21.667 -29.077 1.00 89.12 553 ARG A CA 1
ATOM 4205 C C . ARG A 1 553 ? -5.772 -22.158 -28.061 1.00 89.12 553 ARG A C 1
ATOM 4207 O O . ARG A 1 553 ? -4.695 -22.596 -28.467 1.00 89.12 553 ARG A O 1
ATOM 4214 N N . VAL A 1 554 ? -6.069 -22.077 -26.764 1.00 86.06 554 VAL A N 1
ATOM 4215 C CA . VAL A 1 554 ? -5.140 -22.417 -25.675 1.00 86.06 554 VAL A CA 1
ATOM 4216 C C . VAL A 1 554 ? -5.886 -23.090 -24.530 1.00 86.06 554 VAL A C 1
ATOM 4218 O O . VAL A 1 554 ? -6.997 -22.692 -24.195 1.00 86.06 554 VAL A O 1
ATOM 4221 N N . ASP A 1 555 ? -5.244 -24.052 -23.856 1.00 86.94 555 ASP A N 1
ATOM 4222 C CA . ASP A 1 555 ? -5.706 -24.530 -22.545 1.00 86.94 555 ASP A CA 1
ATOM 4223 C C . ASP A 1 555 ? -5.493 -23.434 -21.490 1.00 86.94 555 ASP A C 1
ATOM 4225 O O . ASP A 1 555 ? -4.533 -23.413 -20.714 1.00 86.94 555 ASP A O 1
ATOM 4229 N N . PHE A 1 556 ? -6.402 -22.465 -21.512 1.00 85.00 556 PHE A N 1
ATOM 4230 C CA . PHE A 1 556 ? -6.298 -21.224 -20.766 1.00 85.00 556 PHE A CA 1
ATOM 4231 C C . PHE A 1 556 ? -6.238 -21.455 -19.249 1.00 85.00 556 PHE A C 1
ATOM 4233 O O . PHE A 1 556 ? -5.564 -20.724 -18.525 1.00 85.00 556 PHE A O 1
ATOM 4240 N N . MET A 1 557 ? -6.879 -22.516 -18.751 1.00 87.12 557 MET A N 1
ATOM 4241 C CA . MET A 1 557 ? -6.861 -22.874 -17.330 1.00 87.12 557 MET A CA 1
ATOM 4242 C C . MET A 1 557 ? -5.509 -23.430 -16.881 1.00 87.12 557 MET A C 1
ATOM 4244 O O . MET A 1 557 ? -5.077 -23.154 -15.752 1.00 87.12 557 MET A O 1
ATOM 4248 N N . MET A 1 558 ? -4.849 -24.213 -17.741 1.00 87.38 558 MET A N 1
ATOM 4249 C CA . MET A 1 558 ? -3.484 -24.681 -17.514 1.00 87.38 558 MET A CA 1
ATOM 4250 C C . MET A 1 558 ? -2.498 -23.509 -17.521 1.00 87.38 558 MET A C 1
ATOM 4252 O O . MET A 1 558 ? -1.680 -23.415 -16.605 1.00 87.38 558 MET A O 1
ATOM 4256 N N . GLU A 1 559 ? -2.616 -22.603 -18.491 1.00 88.00 559 GLU A N 1
ATOM 4257 C CA . GLU A 1 559 ? -1.750 -21.425 -18.597 1.00 88.00 559 GLU A CA 1
ATOM 4258 C C . GLU A 1 559 ? -1.937 -20.458 -17.419 1.00 88.00 559 GLU A C 1
ATOM 4260 O O . GLU A 1 559 ? -0.961 -20.028 -16.806 1.00 88.00 559 GLU A O 1
ATOM 4265 N N . LEU A 1 560 ? -3.182 -20.177 -17.011 1.00 87.88 560 LEU A N 1
ATOM 4266 C CA . LEU A 1 560 ? -3.462 -19.367 -15.819 1.00 87.88 560 LEU A CA 1
ATOM 4267 C C . LEU A 1 560 ? -2.843 -19.970 -14.561 1.00 87.88 560 LEU A C 1
ATOM 4269 O O . LEU A 1 560 ? -2.277 -19.252 -13.738 1.00 87.88 560 LEU A O 1
ATOM 4273 N N . ARG A 1 561 ? -2.946 -21.293 -14.394 1.00 90.56 561 ARG A N 1
ATOM 4274 C CA . ARG A 1 561 ? -2.315 -21.978 -13.264 1.00 90.56 561 ARG A CA 1
ATOM 4275 C C . ARG A 1 561 ? -0.803 -21.785 -13.293 1.00 90.56 561 ARG A C 1
ATOM 4277 O O . ARG A 1 561 ? -0.230 -21.443 -12.266 1.00 90.56 561 ARG A O 1
ATOM 4284 N N . PHE A 1 562 ? -0.185 -22.015 -14.447 1.00 89.44 562 PHE A N 1
ATOM 4285 C CA . PHE A 1 562 ? 1.249 -21.841 -14.618 1.00 89.44 562 PHE A CA 1
ATOM 4286 C C . PHE A 1 562 ? 1.682 -20.414 -14.257 1.00 89.44 562 PHE A C 1
ATOM 4288 O O . PHE A 1 562 ? 2.603 -20.237 -13.464 1.00 89.44 562 PHE A O 1
ATOM 4295 N N . ALA A 1 563 ? 0.960 -19.400 -14.737 1.00 90.19 563 ALA A N 1
ATOM 4296 C CA . ALA A 1 563 ? 1.252 -18.007 -14.421 1.00 90.19 563 ALA A CA 1
ATOM 4297 C C . ALA A 1 563 ? 1.155 -17.702 -12.913 1.00 90.19 563 ALA A C 1
ATOM 4299 O O . ALA A 1 563 ? 1.992 -16.978 -12.372 1.00 90.19 563 ALA A O 1
ATOM 4300 N N . VAL A 1 564 ? 0.169 -18.283 -12.219 1.00 91.19 564 VAL A N 1
ATOM 4301 C CA . VAL A 1 564 ? 0.008 -18.159 -10.759 1.00 91.19 564 VAL A CA 1
ATOM 4302 C C . VAL A 1 564 ? 1.140 -18.851 -9.997 1.00 91.19 564 VAL A C 1
ATOM 4304 O O . VAL A 1 564 ? 1.662 -18.268 -9.046 1.00 91.19 564 VAL A O 1
ATOM 4307 N N . ASP A 1 565 ? 1.536 -20.056 -10.414 1.00 89.81 565 ASP A N 1
ATOM 4308 C CA . ASP A 1 565 ? 2.645 -20.800 -9.804 1.00 89.81 565 ASP A CA 1
ATOM 4309 C C . ASP A 1 565 ? 3.956 -19.993 -9.935 1.00 89.81 565 ASP A C 1
ATOM 4311 O O . ASP A 1 565 ? 4.630 -19.739 -8.933 1.00 89.81 565 ASP A O 1
ATOM 4315 N N . VAL A 1 566 ? 4.246 -19.465 -11.133 1.00 89.38 566 VAL A N 1
ATOM 4316 C CA . VAL A 1 566 ? 5.404 -18.587 -11.387 1.00 89.38 566 VAL A CA 1
ATOM 4317 C C . VAL A 1 566 ? 5.347 -17.324 -10.526 1.00 89.38 566 VAL A C 1
ATOM 4319 O O . VAL A 1 566 ? 6.357 -16.924 -9.949 1.00 89.38 566 VAL A O 1
ATOM 4322 N N . ALA A 1 567 ? 4.184 -16.681 -10.401 1.00 88.75 567 ALA A N 1
ATOM 4323 C CA . ALA A 1 567 ? 4.045 -15.486 -9.571 1.00 88.75 567 ALA A CA 1
ATOM 4324 C C . ALA A 1 567 ? 4.337 -15.765 -8.090 1.00 88.75 567 ALA A C 1
ATOM 4326 O O . ALA A 1 567 ? 5.020 -14.967 -7.445 1.00 88.75 567 ALA A O 1
ATOM 4327 N N . GLY A 1 568 ? 3.882 -16.908 -7.568 1.00 87.94 568 GLY A N 1
ATOM 4328 C CA . GLY A 1 568 ? 4.169 -17.338 -6.200 1.00 87.94 568 GLY A CA 1
ATOM 4329 C C . GLY A 1 568 ? 5.656 -17.613 -5.973 1.00 87.94 568 GLY A C 1
ATOM 4330 O O . GLY A 1 568 ? 6.232 -17.129 -5.001 1.00 87.94 568 GLY A O 1
ATOM 4331 N N . GLU A 1 569 ? 6.309 -18.327 -6.891 1.00 87.75 569 GLU A N 1
ATOM 4332 C CA . GLU A 1 569 ? 7.755 -18.574 -6.823 1.00 87.75 569 GLU A CA 1
ATOM 4333 C C . GLU A 1 569 ? 8.563 -17.274 -6.861 1.00 87.75 569 GLU A C 1
ATOM 4335 O O . GLU A 1 569 ? 9.498 -17.096 -6.080 1.00 87.75 569 GLU A O 1
ATOM 4340 N N . ARG A 1 570 ? 8.172 -16.329 -7.723 1.00 86.25 570 ARG A N 1
ATOM 4341 C CA . ARG A 1 570 ? 8.827 -15.020 -7.835 1.00 86.25 570 ARG A CA 1
ATOM 4342 C C . ARG A 1 570 ? 8.619 -14.155 -6.604 1.00 86.25 570 ARG A C 1
ATOM 4344 O O . ARG A 1 570 ? 9.555 -13.467 -6.215 1.00 86.25 570 ARG A O 1
ATOM 4351 N N . ALA A 1 571 ? 7.440 -14.202 -5.988 1.00 84.38 571 ALA A N 1
ATOM 4352 C CA . ALA A 1 571 ? 7.186 -13.502 -4.735 1.00 84.38 571 ALA A CA 1
ATOM 4353 C C . ALA A 1 571 ? 8.106 -14.010 -3.610 1.00 84.38 571 ALA A C 1
ATOM 4355 O O . ALA A 1 571 ? 8.659 -13.193 -2.881 1.00 84.38 571 ALA A O 1
ATOM 4356 N N . ARG A 1 572 ? 8.343 -15.329 -3.521 1.00 85.81 572 ARG A N 1
ATOM 4357 C CA . ARG A 1 572 ? 9.232 -15.932 -2.505 1.00 85.81 572 ARG A CA 1
ATOM 4358 C C . ARG A 1 572 ? 10.719 -15.732 -2.776 1.00 85.81 572 ARG A C 1
ATOM 4360 O O . ARG A 1 572 ? 11.496 -15.597 -1.841 1.00 85.81 572 ARG A O 1
ATOM 4367 N N . ALA A 1 573 ? 11.125 -15.775 -4.043 1.00 85.62 573 ALA A N 1
ATOM 4368 C CA . ALA A 1 573 ? 12.531 -15.700 -4.442 1.00 85.62 573 ALA A CA 1
ATOM 4369 C C . ALA A 1 573 ? 13.058 -14.258 -4.587 1.00 85.62 573 ALA A C 1
ATOM 4371 O O . ALA A 1 573 ? 14.208 -14.068 -4.976 1.00 85.62 573 ALA A O 1
ATOM 4372 N N . ALA A 1 574 ? 12.224 -13.240 -4.351 1.00 82.31 574 ALA A N 1
ATOM 4373 C CA . ALA A 1 574 ? 12.588 -11.843 -4.560 1.00 82.31 574 ALA A CA 1
ATOM 4374 C C . ALA A 1 574 ? 13.446 -11.285 -3.410 1.00 82.31 574 ALA A C 1
ATOM 4376 O O . ALA A 1 574 ? 12.931 -10.863 -2.373 1.00 82.31 574 ALA A O 1
ATOM 4377 N N . GLU A 1 575 ? 14.759 -11.212 -3.632 1.00 80.38 575 GLU A N 1
ATOM 4378 C CA . GLU A 1 575 ? 15.729 -10.685 -2.662 1.00 80.38 575 GLU A CA 1
ATOM 4379 C C . GLU A 1 575 ? 15.979 -9.180 -2.844 1.00 80.38 575 GLU A C 1
ATOM 4381 O O . GLU A 1 575 ? 16.213 -8.453 -1.876 1.00 80.38 575 GLU A O 1
ATOM 4386 N N . THR A 1 576 ? 15.924 -8.682 -4.085 1.00 77.62 576 THR A N 1
ATOM 4387 C CA . THR A 1 576 ? 16.170 -7.264 -4.390 1.00 77.62 576 THR A CA 1
ATOM 4388 C C . THR A 1 576 ? 14.870 -6.463 -4.482 1.00 77.62 576 THR A C 1
ATOM 4390 O O . THR A 1 576 ? 13.812 -6.984 -4.837 1.00 77.62 576 THR A O 1
ATOM 4393 N N . LYS A 1 577 ? 14.941 -5.147 -4.230 1.00 72.44 577 LYS A N 1
ATOM 4394 C CA . LYS A 1 577 ? 13.779 -4.244 -4.365 1.00 72.44 577 LYS A CA 1
ATOM 4395 C C . LYS A 1 577 ? 13.147 -4.289 -5.759 1.00 72.44 577 LYS A C 1
ATOM 4397 O O . LYS A 1 577 ? 11.933 -4.154 -5.886 1.00 72.44 577 LYS A O 1
ATOM 4402 N N . GLU A 1 578 ? 13.964 -4.457 -6.795 1.00 71.44 578 GLU A N 1
ATOM 4403 C CA . GLU A 1 578 ? 13.489 -4.528 -8.176 1.00 71.44 578 GLU A CA 1
ATOM 4404 C C . GLU A 1 578 ? 12.769 -5.854 -8.449 1.00 71.44 578 GLU A C 1
ATOM 4406 O O . GLU A 1 578 ? 11.660 -5.855 -8.979 1.00 71.44 578 GLU A O 1
ATOM 4411 N N . GLN A 1 579 ? 13.315 -6.978 -7.971 1.00 77.50 579 GLN A N 1
ATOM 4412 C CA . GLN A 1 579 ? 12.638 -8.277 -8.045 1.00 77.50 579 GLN A CA 1
ATOM 4413 C C . GLN A 1 579 ? 11.296 -8.261 -7.302 1.00 77.50 579 GLN A C 1
ATOM 4415 O O . GLN A 1 579 ? 10.299 -8.766 -7.819 1.00 77.50 579 GLN A O 1
ATOM 4420 N N . GLN A 1 580 ? 11.239 -7.620 -6.130 1.00 80.56 580 GLN A N 1
ATOM 4421 C CA . GLN A 1 580 ? 9.999 -7.458 -5.367 1.00 80.56 580 GLN A CA 1
ATOM 4422 C C . GLN A 1 580 ? 8.969 -6.613 -6.130 1.00 80.56 580 GLN A C 1
ATOM 4424 O O . GLN A 1 580 ? 7.795 -6.981 -6.183 1.00 80.56 580 GLN A O 1
ATOM 4429 N N . ARG A 1 581 ? 9.387 -5.510 -6.772 1.00 78.00 581 ARG A N 1
ATOM 4430 C CA . ARG A 1 581 ? 8.510 -4.686 -7.627 1.00 78.00 581 ARG A CA 1
ATOM 4431 C C . ARG A 1 581 ? 7.949 -5.489 -8.801 1.00 78.00 581 ARG A C 1
ATOM 4433 O O . ARG A 1 581 ? 6.743 -5.443 -9.039 1.00 78.00 581 ARG A O 1
ATOM 4440 N N . GLN A 1 582 ? 8.790 -6.248 -9.499 1.00 78.25 582 GLN A N 1
ATOM 4441 C CA . GLN A 1 582 ? 8.370 -7.074 -10.634 1.00 78.25 582 GLN A CA 1
ATOM 4442 C C . GLN A 1 582 ? 7.401 -8.187 -10.213 1.00 78.25 582 GLN A C 1
ATOM 4444 O O . GLN A 1 582 ? 6.369 -8.380 -10.859 1.00 78.25 582 GLN A O 1
ATOM 4449 N N . ALA A 1 583 ? 7.687 -8.878 -9.104 1.00 83.62 583 ALA A N 1
ATOM 4450 C CA . ALA A 1 583 ? 6.800 -9.899 -8.550 1.00 83.62 583 ALA A CA 1
ATOM 4451 C C . ALA A 1 583 ? 5.440 -9.305 -8.146 1.00 83.62 583 ALA A C 1
ATOM 4453 O O . ALA A 1 583 ? 4.398 -9.865 -8.491 1.00 83.62 583 ALA A O 1
ATOM 4454 N N . ARG A 1 584 ? 5.431 -8.135 -7.490 1.00 84.62 584 ARG A N 1
ATOM 4455 C CA . ARG A 1 584 ? 4.203 -7.412 -7.118 1.00 84.62 584 ARG A CA 1
ATOM 4456 C C . ARG A 1 584 ? 3.377 -7.004 -8.336 1.00 84.62 584 ARG A C 1
ATOM 4458 O O . ARG A 1 584 ? 2.172 -7.234 -8.331 1.00 84.62 584 ARG A O 1
ATOM 4465 N N . ARG A 1 585 ? 4.003 -6.473 -9.394 1.00 81.88 585 ARG A N 1
ATOM 4466 C CA . ARG A 1 585 ? 3.315 -6.114 -10.650 1.00 81.88 585 ARG A CA 1
ATOM 4467 C C . ARG A 1 585 ? 2.674 -7.327 -11.321 1.00 81.88 585 ARG A C 1
ATOM 4469 O O . ARG A 1 585 ? 1.519 -7.248 -11.729 1.00 81.88 585 ARG A O 1
ATOM 4476 N N . LEU A 1 586 ? 3.384 -8.456 -11.387 1.00 86.50 586 LEU A N 1
ATOM 4477 C CA . LEU A 1 586 ? 2.817 -9.697 -11.918 1.00 86.50 586 LEU A CA 1
ATOM 4478 C C . LEU A 1 586 ? 1.635 -10.183 -11.068 1.00 86.50 586 LEU A C 1
ATOM 4480 O O . LEU A 1 586 ? 0.585 -10.510 -11.614 1.00 86.50 586 LEU A O 1
ATOM 4484 N N . CYS A 1 587 ? 1.779 -10.191 -9.739 1.00 88.31 587 CYS A N 1
ATOM 4485 C CA . CYS A 1 587 ? 0.696 -10.571 -8.833 1.00 88.31 587 CYS A CA 1
ATOM 4486 C C . CYS A 1 587 ? -0.523 -9.655 -8.993 1.00 88.31 587 CYS A C 1
ATOM 4488 O O . CYS A 1 587 ? -1.642 -10.152 -9.066 1.00 88.31 587 CYS A O 1
ATOM 4490 N N . ALA A 1 588 ? -0.317 -8.336 -9.076 1.00 82.38 588 ALA A N 1
ATOM 4491 C CA . ALA A 1 588 ? -1.378 -7.360 -9.303 1.00 82.38 588 ALA A CA 1
ATOM 4492 C C . ALA A 1 588 ? -2.113 -7.639 -10.618 1.00 82.38 588 ALA A C 1
ATOM 4494 O O . ALA A 1 588 ? -3.333 -7.766 -10.606 1.00 82.38 588 ALA A O 1
ATOM 4495 N N . GLY A 1 589 ? -1.373 -7.824 -11.716 1.00 78.06 589 GLY A N 1
ATOM 4496 C CA . GLY A 1 589 ? -1.945 -8.132 -13.025 1.00 78.06 589 GLY A CA 1
ATOM 4497 C C . GLY A 1 589 ? -2.706 -9.459 -13.056 1.00 78.06 589 GLY A C 1
ATOM 4498 O O . GLY A 1 589 ? -3.769 -9.543 -13.666 1.00 78.06 589 GLY A O 1
ATOM 4499 N N . LEU A 1 590 ? -2.229 -10.491 -12.352 1.00 86.94 590 LEU A N 1
ATOM 4500 C CA . LEU A 1 590 ? -2.955 -11.757 -12.214 1.00 86.94 590 LEU A CA 1
ATOM 4501 C C . LEU A 1 590 ? -4.217 -11.601 -11.364 1.00 86.94 590 LEU A C 1
ATOM 4503 O O . LEU A 1 590 ? -5.276 -12.067 -11.771 1.00 86.94 590 LEU A O 1
ATOM 4507 N N . TYR A 1 591 ? -4.154 -10.926 -10.214 1.00 85.19 591 TYR A N 1
ATOM 4508 C CA . TYR A 1 591 ? -5.356 -10.670 -9.415 1.00 85.19 591 TYR A CA 1
ATOM 4509 C C . TYR A 1 591 ? -6.374 -9.822 -10.174 1.00 85.19 591 TYR A C 1
ATOM 4511 O O . TYR A 1 591 ? -7.561 -10.118 -10.092 1.00 85.19 591 TYR A O 1
ATOM 4519 N N . GLU A 1 592 ? -5.931 -8.825 -10.940 1.00 79.69 592 GLU A N 1
ATOM 4520 C CA . GLU A 1 592 ? -6.785 -8.050 -11.838 1.00 79.69 592 GLU A CA 1
ATOM 4521 C C . GLU A 1 592 ? -7.436 -8.962 -12.877 1.00 79.69 592 GLU A C 1
ATOM 4523 O O . GLU A 1 592 ? -8.659 -8.999 -12.979 1.00 79.69 592 GLU A O 1
ATOM 4528 N N . SER A 1 593 ? -6.638 -9.773 -13.571 1.00 78.94 593 SER A N 1
ATOM 4529 C CA . SER A 1 593 ? -7.114 -10.754 -14.550 1.00 78.94 593 SER A CA 1
ATOM 4530 C C . SER A 1 593 ? -8.213 -11.645 -13.976 1.00 78.94 593 SER A C 1
ATOM 4532 O O . SER A 1 593 ? -9.301 -11.757 -14.540 1.00 78.94 593 SER A O 1
ATOM 4534 N N . PHE A 1 594 ? -7.953 -12.246 -12.813 1.00 83.94 594 PHE A N 1
ATOM 4535 C CA . PHE A 1 594 ? -8.924 -13.083 -12.124 1.00 83.94 594 PHE A CA 1
ATOM 4536 C C . PHE A 1 594 ? -10.138 -12.281 -11.667 1.00 83.94 594 PHE A C 1
ATOM 4538 O O . PHE A 1 594 ? -11.246 -12.780 -11.808 1.00 83.94 594 PHE A O 1
ATOM 4545 N N . ALA A 1 595 ? -9.970 -11.066 -11.143 1.00 75.19 595 ALA A N 1
ATOM 4546 C CA . ALA A 1 595 ? -11.081 -10.236 -10.693 1.00 75.19 595 ALA A CA 1
ATOM 4547 C C . ALA A 1 595 ? -12.025 -9.899 -11.846 1.00 75.19 595 ALA A C 1
ATOM 4549 O O . ALA A 1 595 ? -13.240 -10.024 -11.694 1.00 75.19 595 ALA A O 1
ATOM 4550 N N . VAL A 1 596 ? -11.476 -9.526 -13.002 1.00 71.31 596 VAL A N 1
ATOM 4551 C CA . VAL A 1 596 ? -12.263 -9.177 -14.182 1.00 71.31 596 VAL A CA 1
ATOM 4552 C C . VAL A 1 596 ? -12.920 -10.432 -14.779 1.00 71.31 596 VAL A C 1
ATOM 4554 O O . VAL A 1 596 ? -14.117 -10.424 -15.054 1.00 71.31 596 VAL A O 1
ATOM 4557 N N . LEU A 1 597 ? -12.209 -11.556 -14.897 1.00 76.19 597 LEU A N 1
ATOM 4558 C CA . LEU A 1 597 ? -12.796 -12.810 -15.390 1.00 76.19 597 LEU A CA 1
ATOM 4559 C C . LEU A 1 597 ? -13.847 -13.396 -14.437 1.00 76.19 597 LEU A C 1
ATOM 4561 O O . LEU A 1 597 ? -14.874 -13.907 -14.884 1.00 76.19 597 LEU A O 1
ATOM 4565 N N . ALA A 1 598 ? -13.637 -13.267 -13.125 1.00 80.44 598 ALA A N 1
ATOM 4566 C CA . ALA A 1 598 ? -14.564 -13.689 -12.078 1.00 80.44 598 ALA A CA 1
ATOM 4567 C C . ALA A 1 598 ? -15.888 -12.927 -12.105 1.00 80.44 598 ALA A C 1
ATOM 4569 O O . ALA A 1 598 ? -16.820 -13.319 -11.412 1.00 80.44 598 ALA A O 1
ATOM 4570 N N . MET A 1 599 ? -16.018 -11.861 -12.889 1.00 72.75 599 MET A N 1
ATOM 4571 C CA . MET A 1 599 ? -17.319 -11.259 -13.149 1.00 72.75 599 MET A CA 1
ATOM 4572 C C . MET A 1 599 ? -18.245 -12.251 -13.876 1.00 72.75 599 MET A C 1
ATOM 4574 O O . MET A 1 599 ? -19.443 -12.279 -13.612 1.00 72.75 599 MET A O 1
ATOM 4578 N N . HIS A 1 600 ? -17.700 -13.127 -14.723 1.00 75.06 600 HIS A N 1
ATOM 4579 C CA . HIS A 1 600 ? -18.473 -14.005 -15.597 1.00 75.06 600 HIS A CA 1
ATOM 4580 C C . HIS A 1 600 ? -18.697 -15.402 -14.999 1.00 75.06 600 HIS A C 1
ATOM 4582 O O . HIS A 1 600 ? -17.759 -16.131 -14.673 1.00 75.06 600 HIS A O 1
ATOM 4588 N N . GLY A 1 601 ? -19.963 -15.815 -14.911 1.00 76.69 601 GLY A N 1
ATOM 4589 C CA . GLY A 1 601 ? -20.385 -17.107 -14.368 1.00 76.69 601 GLY A CA 1
ATOM 4590 C C . GLY A 1 601 ? -19.834 -18.318 -15.125 1.00 76.69 601 GLY A C 1
ATOM 4591 O O . GLY A 1 601 ? -19.527 -19.330 -14.504 1.00 76.69 601 GLY A O 1
ATOM 4592 N N . GLU A 1 602 ? -19.645 -18.204 -16.438 1.00 79.69 602 GLU A N 1
ATOM 4593 C CA . GLU A 1 602 ? -19.040 -19.252 -17.273 1.00 79.69 602 GLU A CA 1
ATOM 4594 C C . GLU A 1 602 ? -17.585 -19.537 -16.876 1.00 79.69 602 GLU A C 1
ATOM 4596 O O . GLU A 1 602 ? -17.210 -20.686 -16.639 1.00 79.69 602 GLU A O 1
ATOM 4601 N N . PHE A 1 603 ? -16.782 -18.482 -16.701 1.00 83.12 603 PHE A N 1
ATOM 4602 C CA . PHE A 1 603 ? -15.410 -18.618 -16.217 1.00 83.12 603 PHE A CA 1
ATOM 4603 C C . PHE A 1 603 ? -15.379 -19.221 -14.809 1.00 83.12 603 PHE A C 1
ATOM 4605 O O . PHE A 1 603 ? -14.592 -20.128 -14.537 1.00 83.12 603 PHE A O 1
ATOM 4612 N N . LYS A 1 604 ? -16.278 -18.781 -13.916 1.00 86.25 604 LYS A N 1
ATOM 4613 C CA . LYS A 1 604 ? -16.432 -19.384 -12.582 1.00 86.25 604 LYS A CA 1
ATOM 4614 C C . LYS A 1 604 ? -16.732 -20.880 -12.661 1.00 86.25 604 LYS A C 1
ATOM 4616 O O . LYS A 1 604 ? -16.207 -21.638 -11.849 1.00 86.25 604 LYS A O 1
ATOM 4621 N N . GLU A 1 605 ? -17.567 -21.317 -13.601 1.00 88.50 605 GLU A N 1
ATOM 4622 C CA . GLU A 1 605 ? -17.913 -22.729 -13.774 1.00 88.50 605 GLU A CA 1
ATOM 4623 C C . GLU A 1 605 ? -16.688 -23.550 -14.189 1.00 88.50 605 GLU A C 1
ATOM 4625 O O . GLU A 1 605 ? -16.362 -24.527 -13.506 1.00 88.50 605 GLU A O 1
ATOM 4630 N N . GLN A 1 606 ? -15.940 -23.097 -15.199 1.00 86.44 606 GLN A N 1
ATOM 4631 C CA . GLN A 1 606 ? -14.684 -23.729 -15.626 1.00 86.44 606 GLN A CA 1
ATOM 4632 C C . GLN A 1 606 ? -13.638 -23.756 -14.498 1.00 86.44 606 GLN A C 1
ATOM 4634 O O . GLN A 1 606 ? -13.071 -24.809 -14.182 1.00 86.44 606 GLN A O 1
ATOM 4639 N N . LEU A 1 607 ? -13.439 -22.626 -13.812 1.00 88.62 607 LEU A N 1
ATOM 4640 C CA . LEU A 1 607 ? -12.517 -22.517 -12.683 1.00 88.62 607 LEU A CA 1
ATOM 4641 C C . LEU A 1 607 ? -12.911 -23.423 -11.520 1.00 88.62 607 LEU A C 1
ATOM 4643 O O . LEU A 1 607 ? -12.044 -24.046 -10.909 1.00 88.62 607 LEU A O 1
ATOM 4647 N N . SER A 1 608 ? -14.208 -23.574 -11.254 1.00 89.31 608 SER A N 1
ATOM 4648 C CA . SER A 1 608 ? -14.690 -24.450 -10.191 1.00 89.31 608 SER A CA 1
ATOM 4649 C C . SER A 1 608 ? -14.311 -25.919 -10.424 1.00 89.31 608 SER A C 1
ATOM 4651 O O . SER A 1 608 ? -14.142 -26.677 -9.467 1.00 89.31 608 SER A O 1
ATOM 4653 N N . VAL A 1 609 ? -14.150 -26.355 -11.676 1.00 89.31 609 VAL A N 1
ATOM 4654 C CA . VAL A 1 609 ? -13.711 -27.720 -12.005 1.00 89.31 609 VAL A CA 1
ATOM 4655 C C . VAL A 1 609 ? -12.186 -27.858 -11.882 1.00 89.31 609 VAL A C 1
ATOM 4657 O O . VAL A 1 609 ? -11.694 -28.916 -11.475 1.00 89.31 609 VAL A O 1
ATOM 4660 N N . SER A 1 610 ? -11.426 -26.785 -12.125 1.00 89.69 610 SER A N 1
ATOM 4661 C CA . SER A 1 610 ? -9.961 -26.790 -12.027 1.00 89.69 610 SER A CA 1
ATOM 4662 C C . SER A 1 610 ? -9.444 -26.652 -10.588 1.00 89.69 610 SER A C 1
ATOM 4664 O O . SER A 1 610 ? -8.955 -25.605 -10.152 1.00 89.69 610 SER A O 1
ATOM 4666 N N . LYS A 1 611 ? -9.460 -27.764 -9.840 1.00 88.31 611 LYS A N 1
ATOM 4667 C CA . LYS A 1 611 ? -8.905 -27.826 -8.470 1.00 88.31 611 LYS A CA 1
ATOM 4668 C C . LYS A 1 611 ? -7.439 -27.386 -8.390 1.00 88.31 611 LYS A C 1
ATOM 4670 O O . LYS A 1 611 ? -7.034 -26.802 -7.391 1.00 88.31 611 LYS A O 1
ATOM 4675 N N . LYS A 1 612 ? -6.640 -27.666 -9.427 1.00 88.50 612 LYS A N 1
ATOM 4676 C CA . LYS A 1 612 ? -5.213 -27.309 -9.451 1.00 88.50 612 LYS A CA 1
ATOM 4677 C C . LYS A 1 612 ? -5.008 -25.795 -9.553 1.00 88.50 612 LYS A C 1
ATOM 4679 O O . LYS A 1 612 ? -4.179 -25.265 -8.825 1.00 88.50 612 LYS A O 1
ATOM 4684 N N . THR A 1 613 ? -5.779 -25.105 -10.399 1.00 89.19 613 THR A N 1
ATOM 4685 C CA . THR A 1 613 ? -5.713 -23.638 -10.527 1.00 89.19 613 THR A CA 1
ATOM 4686 C C . THR A 1 613 ? -6.182 -22.956 -9.240 1.00 89.19 613 THR A C 1
ATOM 4688 O O . THR A 1 613 ? -5.524 -22.039 -8.760 1.00 89.19 613 THR A O 1
ATOM 4691 N N . LEU A 1 614 ? -7.260 -23.451 -8.618 1.00 89.81 614 LEU A N 1
ATOM 4692 C CA . LEU A 1 614 ? -7.724 -22.952 -7.317 1.00 89.81 614 LEU A CA 1
ATOM 4693 C C . LEU A 1 614 ? -6.696 -23.161 -6.195 1.00 89.81 614 LEU A C 1
ATOM 4695 O O . LEU A 1 614 ? -6.502 -22.268 -5.375 1.00 89.81 614 LEU A O 1
ATOM 4699 N N . GLY A 1 615 ? -6.012 -24.310 -6.171 1.00 88.88 615 GLY A N 1
ATOM 4700 C CA . GLY A 1 615 ? -4.944 -24.583 -5.204 1.00 88.88 615 GLY A CA 1
ATOM 4701 C C . GLY A 1 615 ? -3.725 -23.671 -5.382 1.00 88.88 615 GLY A C 1
ATOM 4702 O O . GLY A 1 615 ? -3.178 -23.179 -4.393 1.00 88.88 615 GLY A O 1
ATOM 4703 N N . ALA A 1 616 ? -3.343 -23.381 -6.630 1.00 89.62 616 ALA A N 1
ATOM 4704 C CA . ALA A 1 616 ? -2.294 -22.410 -6.945 1.00 89.62 616 ALA A CA 1
ATOM 4705 C C . ALA A 1 616 ? -2.688 -21.001 -6.467 1.00 89.62 616 ALA A C 1
ATOM 4707 O O . ALA A 1 616 ? -1.930 -20.349 -5.752 1.00 89.62 616 ALA A O 1
ATOM 4708 N N . LEU A 1 617 ? -3.920 -20.566 -6.759 1.00 89.50 617 LEU A N 1
ATOM 4709 C CA . LEU A 1 617 ? -4.439 -19.262 -6.336 1.00 89.50 617 LEU A CA 1
ATOM 4710 C C . LEU A 1 617 ? -4.513 -19.134 -4.806 1.00 89.50 617 LEU A C 1
ATOM 4712 O O . LEU A 1 617 ? -4.165 -18.094 -4.252 1.00 89.50 617 LEU A O 1
ATOM 4716 N N . GLN A 1 618 ? -4.912 -20.201 -4.110 1.00 88.12 618 GLN A N 1
ATOM 4717 C CA . GLN A 1 618 ? -4.919 -20.248 -2.646 1.00 88.12 618 GLN A CA 1
ATOM 4718 C C . GLN A 1 618 ? -3.497 -20.175 -2.074 1.00 88.12 618 GLN A C 1
ATOM 4720 O O . GLN A 1 618 ? -3.283 -19.542 -1.044 1.00 88.12 618 GLN A O 1
ATOM 4725 N N . THR A 1 619 ? -2.520 -20.789 -2.744 1.00 86.75 619 THR A N 1
ATOM 4726 C CA . THR A 1 619 ? -1.102 -20.694 -2.371 1.00 86.75 619 THR A CA 1
ATOM 4727 C C . THR A 1 619 ? -0.584 -19.268 -2.546 1.00 86.75 619 THR A C 1
ATOM 4729 O O . THR A 1 619 ? -0.019 -18.717 -1.609 1.00 86.75 619 THR A O 1
ATOM 4732 N N . LEU A 1 620 ? -0.869 -18.623 -3.681 1.00 87.00 620 LEU A N 1
ATOM 4733 C CA . LEU A 1 620 ? -0.513 -17.221 -3.919 1.00 87.00 620 LEU A CA 1
ATOM 4734 C C . LEU A 1 620 ? -1.195 -16.266 -2.921 1.00 87.00 620 LEU A C 1
ATOM 4736 O O . LEU A 1 620 ? -0.630 -15.246 -2.519 1.00 87.00 620 LEU A O 1
ATOM 4740 N N . ALA A 1 621 ? -2.416 -16.588 -2.490 1.00 84.50 621 ALA A N 1
ATOM 4741 C CA . ALA A 1 621 ? -3.109 -15.830 -1.456 1.00 84.50 621 ALA A CA 1
ATOM 4742 C C . ALA A 1 621 ? -2.421 -15.946 -0.083 1.00 84.50 621 ALA A C 1
ATOM 4744 O O . ALA A 1 621 ? -2.505 -15.000 0.692 1.00 84.50 621 ALA A O 1
ATOM 4745 N N . LYS A 1 622 ? -1.722 -17.049 0.216 1.00 79.94 622 LYS A N 1
ATOM 4746 C CA . LYS A 1 622 ? -1.018 -17.253 1.496 1.00 79.94 622 LYS A CA 1
ATOM 4747 C C . LYS A 1 622 ? 0.290 -16.475 1.621 1.00 79.94 622 LYS A C 1
ATOM 4749 O O . LYS A 1 622 ? 0.722 -16.263 2.745 1.00 79.94 622 LYS A O 1
ATOM 4754 N N . GLU A 1 623 ? 0.893 -16.037 0.519 1.00 78.12 623 GLU A N 1
ATOM 4755 C CA . GLU A 1 623 ? 2.125 -15.239 0.562 1.00 78.12 623 GLU A CA 1
ATOM 4756 C C . GLU A 1 623 ? 1.863 -13.912 1.304 1.00 78.12 623 GLU A C 1
ATOM 4758 O O . GLU A 1 623 ? 1.075 -13.070 0.843 1.00 78.12 623 GLU A O 1
ATOM 4763 N N . GLU A 1 624 ? 2.466 -13.768 2.492 1.00 59.12 624 GLU A N 1
ATOM 4764 C CA . GLU A 1 624 ? 2.135 -12.726 3.477 1.00 59.12 624 GLU A CA 1
ATOM 4765 C C . GLU A 1 624 ? 2.574 -11.317 3.032 1.00 59.12 624 GLU A C 1
ATOM 4767 O O . GLU A 1 624 ? 1.846 -10.352 3.273 1.00 59.12 624 GLU A O 1
ATOM 4772 N N . ASP A 1 625 ? 3.654 -11.211 2.251 1.00 61.31 625 ASP A N 1
ATOM 4773 C CA . ASP A 1 625 ? 4.305 -9.948 1.849 1.00 61.31 625 ASP A CA 1
ATOM 4774 C C . ASP A 1 625 ? 3.620 -9.180 0.697 1.00 61.31 625 ASP A C 1
ATOM 4776 O O . ASP A 1 625 ? 4.087 -8.123 0.258 1.00 61.31 625 ASP A O 1
ATOM 4780 N N . LEU A 1 626 ? 2.501 -9.693 0.176 1.00 57.97 626 LEU A N 1
ATOM 4781 C CA . LEU A 1 626 ? 1.749 -9.046 -0.910 1.00 57.97 626 LEU A CA 1
ATOM 4782 C C . LEU A 1 626 ? 0.632 -8.111 -0.407 1.00 57.97 626 LEU A C 1
ATOM 4784 O O . LEU A 1 626 ? 0.076 -7.352 -1.197 1.00 57.97 626 LEU A O 1
ATOM 4788 N N . GLY A 1 627 ? 0.267 -8.181 0.879 1.00 52.19 627 GLY A N 1
ATOM 4789 C CA . GLY A 1 627 ? -0.905 -7.497 1.449 1.00 52.19 627 GLY A CA 1
ATOM 4790 C C . GLY A 1 627 ? -0.732 -6.009 1.773 1.00 52.19 627 GLY A C 1
ATOM 4791 O O . GLY A 1 627 ? -1.719 -5.357 2.099 1.00 52.19 627 GLY A O 1
ATOM 4792 N N . GLU A 1 628 ? 0.483 -5.464 1.687 1.00 64.38 628 GLU A N 1
ATOM 4793 C CA . GLU A 1 628 ? 0.745 -4.042 1.965 1.00 64.38 628 GLU A CA 1
ATOM 4794 C C . GLU A 1 628 ? 0.567 -3.140 0.739 1.00 64.38 628 GLU A C 1
ATOM 4796 O O . GLU A 1 628 ? 0.438 -1.924 0.875 1.00 64.38 628 GLU A O 1
ATOM 4801 N N . ASP A 1 629 ? 0.545 -3.713 -0.467 1.00 74.69 629 ASP A N 1
ATOM 4802 C CA . ASP A 1 629 ? 0.367 -2.945 -1.695 1.00 74.69 629 ASP A CA 1
ATOM 4803 C C . ASP A 1 629 ? -1.126 -2.586 -1.889 1.00 74.69 629 ASP A C 1
ATOM 4805 O O . ASP A 1 629 ? -1.976 -3.490 -1.965 1.00 74.69 629 ASP A O 1
ATOM 4809 N N . PRO A 1 630 ? -1.490 -1.288 -1.975 1.00 73.50 630 PRO A N 1
ATOM 4810 C CA . PRO A 1 630 ? -2.883 -0.870 -2.124 1.00 73.50 630 PRO A CA 1
ATOM 4811 C C . PRO A 1 630 ? -3.555 -1.383 -3.404 1.00 73.50 630 PRO A C 1
ATOM 4813 O O . PRO A 1 630 ? -4.754 -1.674 -3.380 1.00 73.50 630 PRO A O 1
ATOM 4816 N N . ALA A 1 631 ? -2.808 -1.516 -4.507 1.00 72.44 631 ALA A N 1
ATOM 4817 C CA . ALA A 1 631 ? -3.342 -1.986 -5.783 1.00 72.44 631 ALA A CA 1
ATOM 4818 C C . ALA A 1 631 ? -3.617 -3.493 -5.734 1.00 72.44 631 ALA A C 1
ATOM 4820 O O . ALA A 1 631 ? -4.710 -3.935 -6.093 1.00 72.44 631 ALA A O 1
ATOM 4821 N N . ILE A 1 632 ? -2.677 -4.279 -5.196 1.00 82.81 632 ILE A N 1
ATOM 4822 C CA . ILE A 1 632 ? -2.883 -5.721 -4.983 1.00 82.81 632 ILE A CA 1
ATOM 4823 C C . ILE A 1 632 ? -4.064 -5.954 -4.041 1.00 82.81 632 ILE A C 1
ATOM 4825 O O . ILE A 1 632 ? -4.908 -6.803 -4.316 1.00 82.81 632 ILE A O 1
ATOM 4829 N N . SER A 1 633 ? -4.164 -5.175 -2.961 1.00 83.56 633 SER A N 1
ATOM 4830 C CA . SER A 1 633 ? -5.274 -5.270 -2.010 1.00 83.56 633 SER A CA 1
ATOM 4831 C C . SER A 1 633 ? -6.626 -4.994 -2.663 1.00 83.56 633 SER A C 1
ATOM 4833 O O . SER A 1 633 ? -7.596 -5.701 -2.391 1.00 83.56 633 SER A O 1
ATOM 4835 N N . PHE A 1 634 ? -6.699 -3.993 -3.546 1.00 81.38 634 PHE A N 1
ATOM 4836 C CA . PHE A 1 634 ? -7.907 -3.694 -4.312 1.00 81.38 634 PHE A CA 1
ATOM 4837 C C . PHE A 1 634 ? -8.292 -4.845 -5.250 1.00 81.38 634 PHE A C 1
ATOM 4839 O O . PHE A 1 634 ? -9.427 -5.320 -5.191 1.00 81.38 634 PHE A O 1
ATOM 4846 N N . TYR A 1 635 ? -7.361 -5.336 -6.073 1.00 82.06 635 TYR A N 1
ATOM 4847 C CA . TYR A 1 635 ? -7.653 -6.418 -7.016 1.00 82.06 635 TYR A CA 1
ATOM 4848 C C . TYR A 1 635 ? -7.972 -7.738 -6.317 1.00 82.06 635 TYR A C 1
ATOM 4850 O O . TYR A 1 635 ? -8.894 -8.440 -6.727 1.00 82.06 635 TYR A O 1
ATOM 4858 N N . PHE A 1 636 ? -7.281 -8.050 -5.219 1.00 88.25 636 PHE A N 1
ATOM 4859 C CA . PHE A 1 636 ? -7.589 -9.213 -4.396 1.00 88.25 636 PHE A CA 1
ATOM 4860 C C . PHE A 1 636 ? -8.994 -9.115 -3.790 1.00 88.25 636 PHE A C 1
ATOM 4862 O O . PHE A 1 636 ? -9.781 -10.048 -3.926 1.00 88.25 636 PHE A O 1
ATOM 4869 N N . ALA A 1 637 ? -9.353 -7.981 -3.178 1.00 84.62 637 ALA A N 1
ATOM 4870 C CA . ALA A 1 637 ? -10.698 -7.785 -2.636 1.00 84.62 637 ALA A CA 1
ATOM 4871 C C . ALA A 1 637 ? -11.775 -7.853 -3.735 1.00 84.62 637 ALA A C 1
ATOM 4873 O O . ALA A 1 637 ? -12.820 -8.466 -3.530 1.00 84.62 637 ALA A O 1
ATOM 4874 N N . SER A 1 638 ? -11.503 -7.292 -4.918 1.00 80.94 638 SER A N 1
ATOM 4875 C CA . SER A 1 638 ? -12.393 -7.352 -6.086 1.00 80.94 638 SER A CA 1
ATOM 4876 C C . SER A 1 638 ? -12.601 -8.786 -6.585 1.00 80.94 638 SER A C 1
ATOM 4878 O O . SER A 1 638 ? -13.731 -9.206 -6.836 1.00 80.94 638 SER A O 1
ATOM 4880 N N . LEU A 1 639 ? -11.530 -9.582 -6.645 1.00 86.94 639 LEU A N 1
ATOM 4881 C CA . LEU A 1 639 ? -11.594 -11.004 -6.970 1.00 86.94 639 LEU A CA 1
ATOM 4882 C C . LEU A 1 639 ? -12.489 -11.769 -5.994 1.00 86.94 639 LEU A C 1
ATOM 4884 O O . LEU A 1 639 ? -13.411 -12.466 -6.420 1.00 86.94 639 LEU A O 1
ATOM 4888 N N . ILE A 1 640 ? -12.240 -11.627 -4.689 1.00 91.25 640 ILE A N 1
ATOM 4889 C CA . ILE A 1 640 ? -13.026 -12.327 -3.667 1.00 91.25 640 ILE A CA 1
ATOM 4890 C C . ILE A 1 640 ? -14.492 -11.889 -3.717 1.00 91.25 640 ILE A C 1
ATOM 4892 O O . ILE A 1 640 ? -15.382 -12.740 -3.653 1.00 91.25 640 ILE A O 1
ATOM 4896 N N . TYR A 1 641 ? -14.754 -10.596 -3.914 1.00 87.56 641 TYR A N 1
ATOM 4897 C CA . TYR A 1 641 ? -16.106 -10.066 -4.074 1.00 87.56 641 TYR A CA 1
ATOM 4898 C C . TYR A 1 641 ? -16.821 -10.717 -5.262 1.00 87.56 641 TYR A C 1
ATOM 4900 O O . TYR A 1 641 ? -17.919 -11.259 -5.112 1.00 87.56 641 TYR A O 1
ATOM 4908 N N . ASN A 1 642 ? -16.174 -10.731 -6.429 1.00 83.19 642 ASN A N 1
ATOM 4909 C CA . ASN A 1 642 ? -16.747 -11.295 -7.644 1.00 83.19 642 ASN A CA 1
ATOM 4910 C C . ASN A 1 642 ? -16.982 -12.802 -7.515 1.00 83.19 642 ASN A C 1
ATOM 4912 O O . ASN A 1 642 ? -18.027 -13.281 -7.945 1.00 83.19 642 ASN A O 1
ATOM 4916 N N . PHE A 1 643 ? -16.092 -13.548 -6.860 1.00 88.75 643 PHE A N 1
ATOM 4917 C CA . PHE A 1 643 ? -16.300 -14.963 -6.540 1.00 88.75 643 PHE A CA 1
ATOM 4918 C C . PHE A 1 643 ? -17.483 -15.211 -5.600 1.00 88.75 643 PHE A C 1
ATOM 4920 O O . PHE A 1 643 ? -18.281 -16.115 -5.854 1.00 88.75 643 PHE A O 1
ATOM 4927 N N . CYS A 1 644 ? -17.631 -14.404 -4.549 1.00 87.94 644 CYS A N 1
ATOM 4928 C CA . CYS A 1 644 ? -18.682 -14.587 -3.546 1.00 87.94 644 CYS A CA 1
ATOM 4929 C C . CYS A 1 644 ? -20.071 -14.143 -4.025 1.00 87.94 644 CYS A C 1
ATOM 4931 O O . CYS A 1 644 ? -21.071 -14.475 -3.380 1.00 87.94 644 CYS A O 1
ATOM 4933 N N . ARG A 1 645 ? -20.146 -13.394 -5.128 1.00 83.06 645 ARG A N 1
ATOM 4934 C CA . ARG A 1 645 ? -21.384 -12.851 -5.688 1.00 83.06 645 ARG A CA 1
ATOM 4935 C C . ARG A 1 645 ? -22.017 -13.785 -6.727 1.00 83.06 645 ARG A C 1
ATOM 4937 O O . ARG A 1 645 ? -21.334 -14.337 -7.589 1.00 83.06 645 ARG A O 1
ATOM 4944 N N . SER A 1 646 ? -23.340 -13.901 -6.683 1.00 83.75 646 SER A N 1
ATOM 4945 C CA . SER A 1 646 ? -24.203 -14.573 -7.662 1.00 83.75 646 SER A CA 1
ATOM 4946 C C . SER A 1 646 ? -25.110 -13.585 -8.405 1.00 83.75 646 SER A C 1
ATOM 4948 O O . SER A 1 646 ? -25.157 -12.398 -8.078 1.00 83.75 646 SER A O 1
ATOM 4950 N N . ARG A 1 647 ? -25.853 -14.080 -9.403 1.00 75.94 647 ARG A N 1
ATOM 4951 C CA . ARG A 1 647 ? -26.887 -13.309 -10.114 1.00 75.94 647 ARG A CA 1
ATOM 4952 C C . ARG A 1 647 ? -28.055 -12.872 -9.212 1.00 75.94 647 ARG A C 1
ATOM 4954 O O . ARG A 1 647 ? -28.682 -11.860 -9.501 1.00 75.94 647 ARG A O 1
ATOM 4961 N N . ASP A 1 648 ? -28.319 -13.620 -8.136 1.00 72.44 648 ASP A N 1
ATOM 4962 C CA . ASP A 1 648 ? -29.448 -13.385 -7.220 1.00 72.44 648 ASP A CA 1
ATOM 4963 C C . ASP A 1 648 ? -29.072 -12.439 -6.067 1.00 72.44 648 ASP A C 1
ATOM 4965 O O . ASP A 1 648 ? -29.943 -11.859 -5.411 1.00 72.44 648 ASP A O 1
ATOM 4969 N N . ASP A 1 649 ? -27.772 -12.245 -5.825 1.00 68.94 649 ASP A N 1
ATOM 4970 C CA . ASP A 1 649 ? -27.294 -11.274 -4.849 1.00 68.94 649 ASP A CA 1
ATOM 4971 C C . ASP A 1 649 ? -27.569 -9.859 -5.380 1.00 68.94 649 ASP A C 1
ATOM 4973 O O . ASP A 1 649 ? -26.935 -9.385 -6.328 1.00 68.94 649 ASP A O 1
ATOM 4977 N N . LYS A 1 650 ? -28.530 -9.163 -4.759 1.00 54.81 650 LYS A N 1
ATOM 4978 C CA . LYS A 1 650 ? -28.882 -7.783 -5.118 1.00 54.81 650 LYS A CA 1
ATOM 4979 C C . LYS A 1 650 ? -27.647 -6.882 -5.021 1.00 54.81 650 LYS A C 1
ATOM 4981 O O . LYS A 1 650 ? -27.154 -6.624 -3.923 1.00 54.81 650 LYS A O 1
ATOM 4986 N N . VAL A 1 651 ? -27.204 -6.324 -6.149 1.00 51.97 651 VAL A N 1
ATOM 4987 C CA . VAL A 1 651 ? -26.299 -5.167 -6.146 1.00 51.97 651 VAL A CA 1
ATOM 4988 C C . VAL A 1 651 ? -27.116 -3.970 -5.702 1.00 51.97 651 VAL A C 1
ATOM 4990 O O . VAL A 1 651 ? -27.818 -3.354 -6.501 1.00 51.97 651 VAL A O 1
ATOM 4993 N N . ARG A 1 652 ? -27.067 -3.631 -4.417 1.00 44.81 652 ARG A N 1
ATOM 4994 C CA . ARG A 1 652 ? -27.551 -2.324 -3.981 1.00 44.81 652 ARG A CA 1
ATOM 4995 C C . ARG A 1 652 ? -26.514 -1.289 -4.405 1.00 44.81 652 ARG A C 1
ATOM 4997 O O . ARG A 1 652 ? -25.649 -0.918 -3.622 1.00 44.81 652 ARG A O 1
ATOM 5004 N N . MET A 1 653 ? -26.592 -0.831 -5.657 1.00 36.56 653 MET A N 1
ATOM 5005 C CA . MET A 1 653 ? -25.979 0.444 -6.018 1.00 36.56 653 MET A CA 1
ATOM 5006 C C . MET A 1 653 ? -26.692 1.512 -5.193 1.00 36.56 653 MET A C 1
ATOM 5008 O O . MET A 1 653 ? -27.829 1.877 -5.486 1.00 36.56 653 MET A O 1
ATOM 5012 N N . LYS A 1 654 ? -26.064 1.967 -4.108 1.00 35.84 654 LYS A N 1
ATOM 5013 C CA . LYS A 1 654 ? -26.479 3.221 -3.488 1.00 35.84 654 LYS A CA 1
ATOM 5014 C C . LYS A 1 654 ? -26.162 4.316 -4.502 1.00 35.84 654 LYS A C 1
ATOM 5016 O O . LYS A 1 654 ? -25.004 4.513 -4.859 1.00 35.84 654 LYS A O 1
ATOM 5021 N N . THR A 1 655 ? -27.211 4.968 -4.992 1.00 30.34 655 THR A N 1
ATOM 5022 C CA . THR A 1 655 ? -27.159 6.286 -5.632 1.00 30.34 655 THR A CA 1
ATOM 5023 C C . THR A 1 655 ? -26.174 7.167 -4.861 1.00 30.34 655 THR A C 1
ATOM 5025 O O . THR A 1 655 ? -26.348 7.342 -3.653 1.00 30.34 655 THR A O 1
ATOM 5028 N N . GLY A 1 656 ? -25.123 7.644 -5.533 1.00 32.06 656 GLY A N 1
ATOM 5029 C CA . GLY A 1 656 ? -24.035 8.409 -4.914 1.00 32.06 656 GLY A CA 1
ATOM 5030 C C . GLY A 1 656 ? -22.628 7.817 -5.062 1.00 32.06 656 GLY A C 1
ATOM 5031 O O . GLY A 1 656 ? -21.736 8.208 -4.315 1.00 32.06 656 GLY A O 1
ATOM 5032 N N . ASN A 1 657 ? -22.394 6.886 -5.996 1.00 30.31 657 ASN A N 1
ATOM 5033 C CA . ASN A 1 657 ? -21.030 6.557 -6.415 1.00 30.31 657 ASN A CA 1
ATOM 5034 C C . ASN A 1 657 ? -20.603 7.558 -7.510 1.00 30.31 657 ASN A C 1
ATOM 5036 O O . ASN A 1 657 ? -21.144 7.482 -8.612 1.00 30.31 657 ASN A O 1
ATOM 5040 N N . PRO A 1 658 ? -19.636 8.463 -7.272 1.00 30.08 658 PRO A N 1
ATOM 5041 C CA . PRO A 1 658 ? -19.317 9.578 -8.176 1.00 30.08 658 PRO A CA 1
ATOM 5042 C C . PRO A 1 658 ? -18.654 9.166 -9.508 1.00 30.08 658 PRO A C 1
ATOM 5044 O O . PRO A 1 658 ? -18.133 10.011 -10.224 1.00 30.08 658 PRO A O 1
ATOM 5047 N N . MET A 1 659 ? -18.638 7.873 -9.846 1.00 31.55 659 MET A N 1
ATOM 5048 C CA . MET A 1 659 ? -18.057 7.344 -11.085 1.00 31.55 659 MET A CA 1
ATOM 5049 C C . MET A 1 659 ? -19.087 7.021 -12.178 1.00 31.55 659 MET A C 1
ATOM 5051 O O . MET A 1 659 ? -18.683 6.662 -13.280 1.00 31.55 659 MET A O 1
ATOM 5055 N N . ILE A 1 660 ? -20.394 7.138 -11.910 1.00 32.69 660 ILE A N 1
ATOM 5056 C CA . ILE A 1 660 ? -21.451 7.022 -12.930 1.00 32.69 660 ILE A CA 1
ATOM 5057 C C . ILE A 1 660 ? -22.612 7.954 -12.549 1.00 32.69 660 ILE A C 1
ATOM 5059 O O . ILE A 1 660 ? -23.661 7.487 -12.128 1.00 32.69 660 ILE A O 1
ATOM 5063 N N . ASP A 1 661 ? -22.431 9.266 -12.677 1.00 26.70 661 ASP A N 1
ATOM 5064 C CA . ASP A 1 661 ? -23.541 10.229 -12.629 1.00 26.70 661 ASP A CA 1
ATOM 5065 C C . ASP A 1 661 ? -23.400 11.202 -13.809 1.00 26.70 661 ASP A C 1
ATOM 5067 O O . ASP A 1 661 ? -22.751 12.237 -13.709 1.00 26.70 661 ASP A O 1
ATOM 5071 N N . GLU A 1 662 ? -24.003 10.852 -14.949 1.00 31.81 662 GLU A N 1
ATOM 5072 C CA . GLU A 1 662 ? -24.296 11.798 -16.045 1.00 31.81 662 GLU A CA 1
ATOM 5073 C C . GLU A 1 662 ? -25.734 11.671 -16.584 1.00 31.81 662 GLU A C 1
ATOM 5075 O O . GLU A 1 662 ? -26.083 12.288 -17.587 1.00 31.81 662 GLU A O 1
ATOM 5080 N N . LEU A 1 663 ? -26.617 10.919 -15.920 1.00 35.88 663 LEU A N 1
ATOM 5081 C CA . LEU A 1 663 ? -28.039 10.892 -16.272 1.00 35.88 663 LEU A CA 1
ATOM 5082 C C . LEU A 1 663 ? -28.871 11.187 -15.033 1.00 35.88 663 LEU A C 1
ATOM 5084 O O . LEU A 1 663 ? -28.698 10.553 -13.993 1.00 35.88 663 LEU A O 1
ATOM 5088 N N . SER A 1 664 ? -29.775 12.158 -15.150 1.00 39.09 664 SER A N 1
ATOM 5089 C CA . SER A 1 664 ? -30.713 12.470 -14.080 1.00 39.09 664 SER A CA 1
ATOM 5090 C C . SER A 1 664 ? -31.601 11.250 -13.786 1.00 39.09 664 SER A C 1
ATOM 5092 O O . SER A 1 664 ? -31.843 10.406 -14.655 1.00 39.09 664 SER A O 1
ATOM 5094 N N . GLY A 1 665 ? -32.116 11.140 -12.557 1.00 36.59 665 GLY A N 1
ATOM 5095 C CA . GLY A 1 665 ? -32.994 10.027 -12.168 1.00 36.59 665 GLY A CA 1
ATOM 5096 C C . GLY A 1 665 ? -34.257 9.892 -13.036 1.00 36.59 665 GLY A C 1
ATOM 5097 O O . GLY A 1 665 ? -34.821 8.802 -13.127 1.00 36.59 665 GLY A O 1
ATOM 5098 N N . GLU A 1 666 ? -34.680 10.965 -13.711 1.00 40.06 666 GLU A N 1
ATOM 5099 C CA . GLU A 1 666 ? -35.791 10.948 -14.668 1.00 40.06 666 GLU A CA 1
ATOM 5100 C C . GLU A 1 666 ? -35.369 10.402 -16.042 1.00 40.06 666 GLU A C 1
ATOM 5102 O O . GLU A 1 666 ? -36.105 9.605 -16.628 1.00 40.06 666 GLU A O 1
ATOM 5107 N N . ASP A 1 667 ? -34.158 10.723 -16.512 1.00 40.81 667 ASP A N 1
ATOM 5108 C CA . ASP A 1 667 ? -33.619 10.212 -17.780 1.00 40.81 667 ASP A CA 1
ATOM 5109 C C . ASP A 1 667 ? -33.334 8.708 -17.714 1.00 40.81 667 ASP A C 1
ATOM 5111 O O . ASP A 1 667 ? -33.604 7.973 -18.666 1.00 40.81 667 ASP A O 1
ATOM 5115 N N . PHE A 1 668 ? -32.849 8.216 -16.568 1.00 39.91 668 PHE A N 1
ATOM 5116 C CA . PHE A 1 668 ? -32.610 6.785 -16.365 1.00 39.91 668 PHE A CA 1
ATOM 5117 C C . PHE A 1 668 ? -33.918 5.982 -16.398 1.00 39.91 668 PHE A C 1
ATOM 5119 O O . PHE A 1 668 ? -33.991 4.926 -17.028 1.00 39.91 668 PHE A O 1
ATOM 5126 N N . LYS A 1 669 ? -34.975 6.519 -15.778 1.00 43.38 669 LYS A N 1
ATOM 5127 C CA . LYS A 1 669 ? -36.305 5.902 -15.750 1.00 43.38 669 LYS A CA 1
ATOM 5128 C C . LYS A 1 669 ? -36.973 5.920 -17.127 1.00 43.38 669 LYS A C 1
ATOM 5130 O O . LYS A 1 669 ? -37.543 4.915 -17.541 1.00 43.38 669 LYS A O 1
ATOM 5135 N N . ALA A 1 670 ? -36.835 7.016 -17.876 1.00 44.81 670 ALA A N 1
ATOM 5136 C CA . ALA A 1 670 ? -37.318 7.108 -19.254 1.00 44.81 670 ALA A CA 1
ATOM 5137 C C . ALA A 1 670 ? -36.609 6.109 -20.190 1.00 44.81 670 ALA A C 1
ATOM 5139 O O . ALA A 1 670 ? -37.245 5.518 -21.066 1.00 44.81 670 ALA A O 1
ATOM 5140 N N . LEU A 1 671 ? -35.309 5.879 -19.979 1.00 38.12 671 LEU A N 1
ATOM 5141 C CA . LEU A 1 671 ? -34.517 4.904 -20.728 1.00 38.12 671 LEU A CA 1
ATOM 5142 C C . LEU A 1 671 ? -34.906 3.453 -20.381 1.00 38.12 671 LEU A C 1
ATOM 5144 O O . LEU A 1 671 ? -34.998 2.599 -21.262 1.00 38.12 671 LEU A O 1
ATOM 5148 N N . GLU A 1 672 ? -35.169 3.169 -19.107 1.00 43.28 672 GLU A N 1
ATOM 5149 C CA . GLU A 1 672 ? -35.616 1.856 -18.631 1.00 43.28 672 GLU A CA 1
ATOM 5150 C C . GLU A 1 672 ? -37.030 1.518 -19.139 1.00 43.28 672 GLU A C 1
ATOM 5152 O O . GLU A 1 672 ? -37.250 0.438 -19.695 1.00 43.28 672 GLU A O 1
ATOM 5157 N N . ASP A 1 673 ? -37.956 2.479 -19.076 1.00 46.72 673 ASP A N 1
ATOM 5158 C CA . ASP A 1 673 ? -39.310 2.361 -19.627 1.00 46.72 673 ASP A CA 1
ATOM 5159 C C . ASP A 1 673 ? -39.304 2.171 -21.153 1.00 46.72 673 ASP A C 1
ATOM 5161 O O . ASP A 1 673 ? -40.171 1.484 -21.703 1.00 46.72 673 ASP A O 1
ATOM 5165 N N . PHE A 1 674 ? -38.331 2.760 -21.854 1.00 44.69 674 PHE A N 1
ATOM 5166 C CA . PHE A 1 674 ? -38.133 2.578 -23.291 1.00 44.69 674 PHE A CA 1
ATOM 5167 C C . PHE A 1 674 ? -37.678 1.149 -23.630 1.00 44.69 674 PHE A C 1
ATOM 5169 O O . PHE A 1 674 ? -38.248 0.521 -24.526 1.00 44.69 674 PHE A O 1
ATOM 5176 N N . TYR A 1 675 ? -36.725 0.586 -22.881 1.00 40.22 675 TYR A N 1
ATOM 5177 C CA . TYR A 1 675 ? -36.248 -0.784 -23.108 1.00 40.22 675 TYR A CA 1
ATOM 5178 C C . TYR A 1 675 ? -37.258 -1.862 -22.702 1.00 40.22 675 TYR A C 1
ATOM 5180 O O . TYR A 1 675 ? -37.334 -2.908 -23.352 1.00 40.22 675 TYR A O 1
ATOM 5188 N N . GLN A 1 676 ? -38.091 -1.617 -21.687 1.00 46.59 676 GLN A N 1
ATOM 5189 C CA . GLN A 1 676 ? -39.146 -2.562 -21.305 1.00 46.59 676 GLN A CA 1
ATOM 5190 C C . GLN A 1 676 ? -40.221 -2.741 -22.385 1.00 46.59 676 GLN A C 1
ATOM 5192 O O . GLN A 1 676 ? -40.828 -3.812 -22.461 1.00 46.59 676 GLN A O 1
ATOM 5197 N N . ARG A 1 677 ? -40.418 -1.738 -23.252 1.00 45.22 677 ARG A N 1
ATOM 5198 C CA . ARG A 1 677 ? -41.379 -1.774 -24.368 1.00 45.22 677 ARG A CA 1
ATOM 5199 C C . ARG A 1 677 ? -40.865 -2.521 -25.604 1.00 45.22 677 ARG A C 1
ATOM 5201 O O . ARG A 1 677 ? -41.652 -2.759 -26.518 1.00 45.22 677 ARG A O 1
ATOM 5208 N N . MET A 1 678 ? -39.586 -2.903 -25.651 1.00 39.62 678 MET A N 1
ATOM 5209 C CA . MET A 1 678 ? -39.052 -3.734 -26.735 1.00 39.62 678 MET A CA 1
ATOM 5210 C C . MET A 1 678 ? -39.308 -5.233 -26.482 1.00 39.62 678 MET A C 1
ATOM 5212 O O . MET A 1 678 ? -39.241 -5.675 -25.326 1.00 39.62 678 MET A O 1
ATOM 5216 N N . PRO A 1 679 ? -39.546 -6.037 -27.543 1.00 41.00 679 PRO A N 1
ATOM 5217 C CA . PRO A 1 679 ? -39.527 -7.501 -27.467 1.00 41.00 679 PRO A CA 1
ATOM 5218 C C . PRO A 1 679 ? -38.237 -7.996 -26.799 1.00 41.00 679 PRO A C 1
ATOM 5220 O O . PRO A 1 679 ? -37.181 -7.410 -27.024 1.00 41.00 679 PRO A O 1
ATOM 5223 N N . ALA A 1 680 ? -38.298 -9.068 -25.997 1.00 41.88 680 ALA A N 1
ATOM 5224 C CA . ALA A 1 680 ? -37.153 -9.548 -25.205 1.00 41.88 680 ALA A CA 1
ATOM 5225 C C . ALA A 1 680 ? -35.884 -9.798 -26.047 1.00 41.88 680 ALA A C 1
ATOM 5227 O O . ALA A 1 680 ? -34.780 -9.545 -25.581 1.00 41.88 680 ALA A O 1
ATOM 5228 N N . GLU A 1 681 ? -36.062 -10.222 -27.298 1.00 35.75 681 GLU A N 1
ATOM 5229 C CA . GLU A 1 681 ? -35.003 -10.514 -28.274 1.00 35.75 681 GLU A CA 1
ATOM 5230 C C . GLU A 1 681 ? -34.409 -9.255 -28.939 1.00 35.75 681 GLU A C 1
ATOM 5232 O O . GLU A 1 681 ? -33.331 -9.317 -29.520 1.00 35.75 681 GLU A O 1
ATOM 5237 N N . ALA A 1 682 ? -35.104 -8.114 -28.867 1.00 31.48 682 ALA A N 1
ATOM 5238 C CA . ALA A 1 682 ? -34.738 -6.857 -29.526 1.00 31.48 682 ALA A CA 1
ATOM 5239 C C . ALA A 1 682 ? -34.224 -5.783 -28.552 1.00 31.48 682 ALA A C 1
ATOM 5241 O O . ALA A 1 682 ? -33.893 -4.675 -28.974 1.00 31.48 682 ALA A O 1
ATOM 5242 N N . ARG A 1 683 ? -34.157 -6.090 -27.250 1.00 40.88 683 ARG A N 1
ATOM 5243 C CA . ARG A 1 683 ? -33.518 -5.215 -26.262 1.00 40.88 683 ARG A CA 1
ATOM 5244 C C . ARG A 1 683 ? -32.014 -5.184 -26.552 1.00 40.88 683 ARG A C 1
ATOM 5246 O O . ARG A 1 683 ? -31.402 -6.251 -26.588 1.00 40.88 683 ARG A O 1
ATOM 5253 N N . PRO A 1 684 ? -31.393 -4.013 -26.762 1.00 33.31 684 PRO A N 1
ATOM 5254 C CA . PRO A 1 684 ? -29.950 -3.954 -26.934 1.00 33.31 684 PRO A CA 1
ATOM 5255 C C . PRO A 1 684 ? -29.274 -4.434 -25.646 1.00 33.31 684 PRO A C 1
ATOM 5257 O O . PRO A 1 684 ? -29.450 -3.826 -24.589 1.00 33.31 684 PRO A O 1
ATOM 5260 N N . MET A 1 685 ? -28.502 -5.522 -25.731 1.00 39.16 685 MET A N 1
ATOM 5261 C CA . MET A 1 685 ? -27.576 -5.902 -24.664 1.00 39.16 685 MET A CA 1
ATOM 5262 C C . MET A 1 685 ? -26.585 -4.751 -24.491 1.00 39.16 685 MET A C 1
ATOM 5264 O O . MET A 1 685 ? -25.894 -4.372 -25.441 1.00 39.16 685 MET A O 1
ATOM 5268 N N . ARG A 1 686 ? -26.527 -4.155 -23.295 1.00 36.78 686 ARG A N 1
ATOM 5269 C CA . ARG A 1 686 ? -25.478 -3.174 -22.991 1.00 36.78 686 ARG A CA 1
ATOM 5270 C C . ARG A 1 686 ? -24.127 -3.869 -23.159 1.00 36.78 686 ARG A C 1
ATOM 5272 O O . ARG A 1 686 ? -23.975 -5.024 -22.761 1.00 36.78 686 ARG A O 1
ATOM 5279 N N . ALA A 1 687 ? -23.138 -3.171 -23.711 1.00 35.78 687 ALA A N 1
ATOM 5280 C CA . ALA A 1 687 ? -21.757 -3.628 -23.627 1.00 35.78 687 ALA A CA 1
ATOM 5281 C C . ALA A 1 687 ? -21.431 -3.899 -22.143 1.00 35.78 687 ALA A C 1
ATOM 5283 O O . ALA A 1 687 ? -21.467 -2.976 -21.331 1.00 35.78 687 ALA A O 1
ATOM 5284 N N . GLY A 1 688 ? -21.196 -5.165 -21.782 1.00 46.19 688 GLY A N 1
ATOM 5285 C CA . GLY A 1 688 ? -20.894 -5.561 -20.405 1.00 46.19 688 GLY A CA 1
ATOM 5286 C C . GLY A 1 688 ? -22.076 -5.973 -19.514 1.00 46.19 688 GLY A C 1
ATOM 5287 O O . GLY A 1 688 ? -21.998 -5.760 -18.305 1.00 46.19 688 GLY A O 1
ATOM 5288 N N . GLU A 1 689 ? -23.144 -6.601 -20.026 1.00 49.78 689 GLU A N 1
ATOM 5289 C CA . GLU A 1 689 ? -24.007 -7.404 -19.139 1.00 49.78 689 GLU A CA 1
ATOM 5290 C C . GLU A 1 689 ? -23.215 -8.592 -18.565 1.00 49.78 689 GLU A C 1
ATOM 5292 O O . GLU A 1 689 ? -22.874 -9.562 -19.242 1.00 49.78 689 GLU A O 1
ATOM 5297 N N . VAL A 1 690 ? -22.870 -8.475 -17.285 1.00 59.50 690 VAL A N 1
ATOM 5298 C CA . VAL A 1 690 ? -22.139 -9.477 -16.514 1.00 59.50 690 VAL A CA 1
ATOM 5299 C C . VAL A 1 690 ? -23.142 -10.417 -15.835 1.00 59.50 690 VAL A C 1
ATOM 5301 O O . VAL A 1 690 ? -23.742 -10.055 -14.821 1.00 59.50 690 VAL A O 1
ATOM 5304 N N . ASP A 1 691 ? -23.305 -11.643 -16.345 1.00 70.06 691 ASP A N 1
ATOM 5305 C CA . ASP A 1 691 ? -23.947 -12.723 -15.577 1.00 70.06 691 ASP A CA 1
ATOM 5306 C C . ASP A 1 691 ? -22.952 -13.249 -14.536 1.00 70.06 691 ASP A C 1
ATOM 5308 O O . ASP A 1 691 ? -22.009 -13.964 -14.874 1.00 70.06 691 ASP A O 1
ATOM 5312 N N . ALA A 1 692 ? -23.181 -12.925 -13.261 1.00 71.12 692 ALA A N 1
ATOM 5313 C CA . ALA A 1 692 ? -22.368 -13.398 -12.138 1.00 71.12 692 ALA A CA 1
ATOM 5314 C C . ALA A 1 692 ? -22.495 -14.915 -11.879 1.00 71.12 692 ALA A C 1
ATOM 5316 O O . ALA A 1 692 ? -21.803 -15.453 -11.011 1.00 71.12 692 ALA A O 1
ATOM 5317 N N . GLY A 1 693 ? -23.347 -15.622 -12.619 1.00 79.56 693 GLY A N 1
ATOM 5318 C CA . GLY A 1 693 ? -23.559 -17.055 -12.496 1.00 79.56 693 GLY A CA 1
ATOM 5319 C C . GLY A 1 693 ? -24.614 -17.419 -11.447 1.00 79.56 693 GLY A C 1
ATOM 5320 O O . GLY A 1 693 ? -25.119 -16.567 -10.711 1.00 79.56 693 GLY A O 1
ATOM 5321 N N . PRO A 1 694 ? -25.025 -18.696 -11.401 1.00 84.00 694 PRO A N 1
ATOM 5322 C CA . PRO A 1 694 ? -26.062 -19.159 -10.484 1.00 84.00 694 PRO A CA 1
ATOM 5323 C C . PRO A 1 694 ? -25.565 -19.191 -9.023 1.00 84.00 694 PRO A C 1
ATOM 5325 O O . PRO A 1 694 ? -24.368 -19.398 -8.798 1.00 84.00 694 PRO A O 1
ATOM 5328 N N . PRO A 1 695 ? -26.464 -19.098 -8.020 1.00 85.56 695 PRO A N 1
ATOM 5329 C CA . PRO A 1 695 ? -26.110 -19.120 -6.592 1.00 85.56 695 PRO A CA 1
ATOM 5330 C C . PRO A 1 695 ? -25.213 -20.285 -6.177 1.00 85.56 695 PRO A C 1
ATOM 5332 O O . PRO A 1 695 ? -24.283 -20.098 -5.401 1.00 85.56 695 PRO A O 1
ATOM 5335 N N . ARG A 1 696 ? -25.416 -21.471 -6.773 1.00 89.38 696 ARG A N 1
ATOM 5336 C CA . ARG A 1 696 ? -24.590 -22.668 -6.524 1.00 89.38 696 ARG A CA 1
ATOM 5337 C C . ARG A 1 696 ? -23.086 -22.421 -6.700 1.00 89.38 696 ARG A C 1
ATOM 5339 O O . ARG A 1 696 ? -22.288 -23.009 -5.975 1.00 89.38 696 ARG A O 1
ATOM 5346 N N . LEU A 1 697 ? -22.692 -21.574 -7.661 1.00 86.62 697 LEU A N 1
ATOM 5347 C CA . LEU A 1 697 ? -21.283 -21.241 -7.875 1.00 86.62 697 LEU A CA 1
ATOM 5348 C C . LEU A 1 697 ? -20.785 -20.326 -6.759 1.00 86.62 697 LEU A C 1
ATOM 5350 O O . LEU A 1 697 ? -19.751 -20.622 -6.171 1.00 86.62 697 LEU A O 1
ATOM 5354 N N . ALA A 1 698 ? -21.540 -19.279 -6.417 1.00 87.62 698 ALA A N 1
ATOM 5355 C CA . ALA A 1 698 ? -21.186 -18.378 -5.324 1.00 87.62 698 ALA A CA 1
ATOM 5356 C C . ALA A 1 698 ? -21.017 -19.132 -3.998 1.00 87.62 698 ALA A C 1
ATOM 5358 O O . ALA A 1 698 ? -19.992 -18.969 -3.347 1.00 87.62 698 ALA A O 1
ATOM 5359 N N . THR A 1 699 ? -21.939 -20.035 -3.642 1.00 88.56 699 THR A N 1
ATOM 5360 C CA . THR A 1 699 ? -21.813 -20.890 -2.446 1.00 88.56 699 THR A CA 1
ATOM 5361 C C . THR A 1 699 ? -20.528 -21.719 -2.467 1.00 88.56 699 THR A C 1
ATOM 5363 O O . THR A 1 699 ? -19.815 -21.806 -1.470 1.00 88.56 699 THR A O 1
ATOM 5366 N N . ARG A 1 700 ? -20.175 -22.296 -3.622 1.00 89.62 700 ARG A N 1
ATOM 5367 C CA . ARG A 1 700 ? -18.947 -23.085 -3.769 1.00 89.62 700 ARG A CA 1
ATOM 5368 C C . ARG A 1 700 ? -17.685 -22.243 -3.571 1.00 89.62 700 ARG A C 1
ATOM 5370 O O . ARG A 1 700 ? -16.740 -22.710 -2.941 1.00 89.62 700 ARG A O 1
ATOM 5377 N N . PHE A 1 701 ? -17.665 -21.019 -4.091 1.00 91.31 701 PHE A N 1
ATOM 5378 C CA . PHE A 1 701 ? -16.536 -20.108 -3.910 1.00 91.31 701 PHE A CA 1
ATOM 5379 C C . PHE A 1 701 ? -16.473 -19.501 -2.503 1.00 91.31 701 PHE A C 1
ATOM 5381 O O . PHE A 1 701 ? -15.374 -19.339 -1.985 1.00 91.31 701 PHE A O 1
ATOM 5388 N N . ARG A 1 702 ? -17.612 -19.241 -1.846 1.00 91.12 702 ARG A N 1
ATOM 5389 C CA . ARG A 1 702 ? -17.659 -18.868 -0.420 1.00 91.12 702 ARG A CA 1
ATOM 5390 C C . ARG A 1 702 ? -17.023 -19.962 0.437 1.00 91.12 702 ARG A C 1
ATOM 5392 O O . ARG A 1 702 ? -16.091 -19.673 1.179 1.00 91.12 702 ARG A O 1
ATOM 5399 N N . SER A 1 703 ? -17.411 -21.221 0.206 1.00 89.00 703 SER A N 1
ATOM 5400 C CA . SER A 1 703 ? -16.801 -22.391 0.852 1.00 89.00 703 SER A CA 1
ATOM 5401 C C . SER A 1 703 ? -15.293 -22.496 0.589 1.00 89.00 703 SER A C 1
ATOM 5403 O O . SER A 1 703 ? -14.537 -22.798 1.506 1.00 89.00 703 SER A O 1
ATOM 5405 N N . TRP A 1 704 ? -14.834 -22.193 -0.630 1.00 90.25 704 TRP A N 1
ATOM 5406 C CA . TRP A 1 704 ? -13.402 -22.134 -0.948 1.00 90.25 704 TRP A CA 1
ATOM 5407 C C . TRP A 1 704 ? -12.671 -21.010 -0.193 1.00 90.25 704 TRP A C 1
ATOM 5409 O O . TRP A 1 704 ? -11.567 -21.227 0.301 1.00 90.25 704 TRP A O 1
ATOM 5419 N N . CYS A 1 705 ? -13.285 -19.831 -0.045 1.00 90.25 705 CYS A N 1
ATOM 5420 C CA . CYS A 1 705 ? -12.716 -18.724 0.728 1.00 90.25 705 CYS A CA 1
ATOM 5421 C C . CYS A 1 705 ? -12.547 -19.075 2.211 1.00 90.25 705 CYS A C 1
ATOM 5423 O O . CYS A 1 705 ? -11.572 -18.638 2.821 1.00 90.25 705 CYS A O 1
ATOM 5425 N N . VAL A 1 706 ? -13.473 -19.851 2.784 1.00 88.31 706 VAL A N 1
ATOM 5426 C CA . VAL A 1 706 ? -13.435 -20.282 4.192 1.00 88.31 706 VAL A CA 1
ATOM 5427 C C . VAL A 1 706 ? -12.770 -21.646 4.400 1.00 88.31 706 VAL A C 1
ATOM 5429 O O . VAL A 1 706 ? -12.824 -22.198 5.499 1.00 88.31 706 VAL A O 1
ATOM 5432 N N . ASP A 1 707 ? -12.121 -22.204 3.378 1.00 83.88 707 ASP A N 1
ATOM 5433 C CA . ASP A 1 707 ? -11.416 -23.476 3.512 1.00 83.88 707 ASP A CA 1
ATOM 5434 C C . ASP A 1 707 ? -10.256 -23.353 4.521 1.00 83.88 707 ASP A C 1
ATOM 5436 O O . ASP A 1 707 ? -9.451 -22.412 4.477 1.00 83.88 707 ASP A O 1
ATOM 5440 N N . ARG A 1 708 ? -10.207 -24.278 5.489 1.00 73.00 708 ARG A N 1
ATOM 5441 C CA . ARG A 1 708 ? -9.385 -24.136 6.704 1.00 73.00 708 ARG A CA 1
ATOM 5442 C C . ARG A 1 708 ? -7.900 -24.287 6.379 1.00 73.00 708 ARG A C 1
ATOM 5444 O O . ARG A 1 708 ? -7.488 -25.260 5.755 1.00 73.00 708 ARG A O 1
ATOM 5451 N N . GLY A 1 709 ? -7.086 -23.336 6.837 1.00 58.41 709 GLY A N 1
ATOM 5452 C CA . GLY A 1 709 ? -5.646 -23.328 6.572 1.00 58.41 709 GLY A CA 1
ATOM 5453 C C . GLY A 1 709 ? -4.784 -24.031 7.620 1.00 58.41 709 GLY A C 1
ATOM 5454 O O . GLY A 1 709 ? -3.679 -24.450 7.283 1.00 58.41 709 GLY A O 1
ATOM 5455 N N . ASP A 1 710 ? -5.248 -24.143 8.870 1.00 53.12 710 ASP A N 1
ATOM 5456 C CA . ASP A 1 710 ? -4.410 -24.518 10.015 1.00 53.12 710 ASP A CA 1
ATOM 5457 C C . ASP A 1 710 ? -5.194 -25.119 11.210 1.00 53.12 710 ASP A C 1
ATOM 5459 O O . ASP A 1 710 ? -6.420 -25.255 11.193 1.00 53.12 710 ASP A O 1
ATOM 5463 N N . ALA A 1 711 ? -4.470 -25.471 12.282 1.00 51.69 711 ALA A N 1
ATOM 5464 C CA . ALA A 1 711 ? -5.028 -25.993 13.535 1.00 51.69 711 ALA A CA 1
ATOM 5465 C C . ALA A 1 711 ? -5.842 -24.955 14.343 1.00 51.69 711 ALA A C 1
ATOM 5467 O O . ALA A 1 711 ? -6.554 -25.336 15.273 1.00 51.69 711 ALA A O 1
ATOM 5468 N N . THR A 1 712 ? -5.752 -23.660 14.006 1.00 56.06 712 THR A N 1
ATOM 5469 C CA . THR A 1 712 ? -6.478 -22.573 14.689 1.00 56.06 712 THR A CA 1
ATOM 5470 C C . THR A 1 712 ? -7.889 -22.363 14.133 1.00 56.06 712 THR A C 1
ATOM 5472 O O . THR A 1 712 ? -8.733 -21.756 14.798 1.00 56.06 712 THR A O 1
ATOM 5475 N N . GLY A 1 713 ? -8.172 -22.919 12.949 1.00 62.59 713 GLY A N 1
ATOM 5476 C CA . GLY A 1 713 ? -9.462 -22.811 12.271 1.00 62.59 713 GLY A CA 1
ATOM 5477 C C . GLY A 1 713 ? -9.625 -21.520 11.467 1.00 62.59 713 GLY A C 1
ATOM 5478 O O . GLY A 1 713 ? -10.747 -21.224 11.055 1.00 62.59 713 GLY A O 1
ATOM 5479 N N . ALA A 1 714 ? -8.544 -20.763 11.246 1.00 71.12 714 ALA A N 1
ATOM 5480 C CA . ALA A 1 714 ? -8.552 -19.566 10.414 1.00 71.12 714 ALA A CA 1
ATOM 5481 C C . ALA A 1 714 ? -8.443 -19.924 8.921 1.00 71.12 714 ALA A C 1
ATOM 5483 O O . ALA A 1 714 ? -7.760 -20.872 8.518 1.00 71.12 714 ALA A O 1
ATOM 5484 N N . ALA A 1 715 ? -9.121 -19.142 8.084 1.00 84.31 715 ALA A N 1
ATOM 5485 C CA . ALA A 1 715 ? -9.049 -19.245 6.636 1.00 84.31 715 ALA A CA 1
ATOM 5486 C C . ALA A 1 715 ? -8.044 -18.210 6.097 1.00 84.31 715 ALA A C 1
ATOM 5488 O O . ALA A 1 715 ? -8.272 -17.005 6.240 1.00 84.31 715 ALA A O 1
ATOM 5489 N N . PRO A 1 716 ? -6.949 -18.633 5.439 1.00 86.25 716 PRO A N 1
ATOM 5490 C CA . PRO A 1 716 ? -5.896 -17.727 4.974 1.00 86.25 716 PRO A CA 1
ATOM 5491 C C . PRO A 1 716 ? -6.391 -16.641 4.012 1.00 86.25 716 PRO A C 1
ATOM 5493 O O . PRO A 1 716 ? -5.931 -15.502 4.071 1.00 86.25 716 PRO A O 1
ATOM 5496 N N . ILE A 1 717 ? -7.368 -16.975 3.163 1.00 90.44 717 ILE A N 1
ATOM 5497 C CA . ILE A 1 717 ? -7.991 -16.032 2.226 1.00 90.44 717 ILE A CA 1
ATOM 5498 C C . ILE A 1 717 ? -8.747 -14.943 2.994 1.00 90.44 717 ILE A C 1
ATOM 5500 O O . ILE A 1 717 ? -8.562 -13.759 2.716 1.00 90.44 717 ILE A O 1
ATOM 5504 N N . VAL A 1 718 ? -9.551 -15.325 3.993 1.00 91.56 718 VAL A N 1
ATOM 5505 C CA . VAL A 1 718 ? -10.302 -14.368 4.820 1.00 91.56 718 VAL A CA 1
ATOM 5506 C C . VAL A 1 718 ? -9.358 -13.518 5.669 1.00 91.56 718 VAL A C 1
ATOM 5508 O O . VAL A 1 718 ? -9.557 -12.311 5.773 1.00 91.56 718 VAL A O 1
ATOM 5511 N N . ALA A 1 719 ? -8.296 -14.106 6.221 1.00 89.25 719 ALA A N 1
ATOM 5512 C CA . ALA A 1 719 ? -7.291 -13.365 6.979 1.00 89.25 719 ALA A CA 1
ATOM 5513 C C . ALA A 1 719 ? -6.587 -12.310 6.107 1.00 89.25 719 ALA A C 1
ATOM 5515 O O . ALA A 1 719 ? -6.431 -11.162 6.527 1.00 89.25 719 ALA A O 1
ATOM 5516 N N . LYS A 1 720 ? -6.222 -12.657 4.864 1.00 89.25 720 LYS A N 1
ATOM 5517 C CA . LYS A 1 720 ? -5.669 -11.693 3.901 1.00 89.25 720 LYS A CA 1
ATOM 5518 C C . LYS A 1 720 ? -6.678 -10.611 3.526 1.00 89.25 720 LYS A C 1
ATOM 5520 O O . LYS A 1 720 ? -6.323 -9.437 3.535 1.00 89.25 720 LYS A O 1
ATOM 5525 N N . LEU A 1 721 ? -7.934 -10.984 3.278 1.00 91.19 721 LEU A N 1
ATOM 5526 C CA . LEU A 1 721 ? -9.018 -10.039 2.998 1.00 91.19 721 LEU A CA 1
ATOM 5527 C C . LEU A 1 721 ? -9.184 -9.022 4.142 1.00 91.19 721 LEU A C 1
ATOM 5529 O O . LEU A 1 721 ? -9.328 -7.829 3.890 1.00 91.19 721 LEU A O 1
ATOM 5533 N N . CYS A 1 722 ? -9.097 -9.476 5.395 1.00 90.88 722 CYS A N 1
ATOM 5534 C CA . CYS A 1 722 ? -9.165 -8.612 6.572 1.00 90.88 722 CYS A CA 1
ATOM 5535 C C . CYS A 1 722 ? -7.997 -7.614 6.637 1.00 90.88 722 CYS A C 1
ATOM 5537 O O . CYS A 1 722 ? -8.215 -6.455 6.991 1.00 90.88 722 CYS A O 1
ATOM 5539 N N . ARG A 1 723 ? -6.777 -8.019 6.245 1.00 88.75 723 ARG A N 1
ATOM 5540 C CA . ARG A 1 723 ? -5.610 -7.118 6.156 1.00 88.75 723 ARG A CA 1
ATOM 5541 C C . ARG A 1 723 ? -5.771 -6.050 5.070 1.00 88.75 723 ARG A C 1
ATOM 5543 O O . ARG A 1 723 ? -5.393 -4.902 5.291 1.00 88.75 723 ARG A O 1
ATOM 5550 N N . CYS A 1 724 ? -6.414 -6.381 3.947 1.00 87.69 724 CYS A N 1
ATOM 5551 C CA . CYS A 1 724 ? -6.697 -5.422 2.870 1.00 87.69 724 CYS A CA 1
ATOM 5552 C C . CYS A 1 724 ? -7.592 -4.245 3.310 1.00 87.69 724 CYS A C 1
ATOM 5554 O O . CYS A 1 724 ? -7.630 -3.221 2.627 1.00 87.69 724 CYS A O 1
ATOM 5556 N N . ALA A 1 725 ? -8.276 -4.337 4.460 1.00 85.56 725 ALA A N 1
ATOM 5557 C CA . ALA A 1 725 ? -9.061 -3.236 5.022 1.00 85.56 725 ALA A CA 1
ATOM 5558 C C . ALA A 1 725 ? -8.217 -2.008 5.419 1.00 85.56 725 ALA A C 1
ATOM 5560 O O . ALA A 1 725 ? -8.771 -0.924 5.589 1.00 85.56 725 ALA A O 1
ATOM 5561 N N . ALA A 1 726 ? -6.891 -2.139 5.535 1.00 82.56 726 ALA A N 1
ATOM 5562 C CA . ALA A 1 726 ? -5.989 -1.001 5.722 1.00 82.56 726 ALA A CA 1
ATOM 5563 C C . ALA A 1 726 ? -5.805 -0.149 4.446 1.00 82.56 726 ALA A C 1
ATOM 5565 O O . ALA A 1 726 ? -5.249 0.945 4.518 1.00 82.56 726 ALA A O 1
ATOM 5566 N N . GLY A 1 727 ? -6.268 -0.634 3.287 1.00 73.25 727 GLY A N 1
ATOM 5567 C CA . GLY A 1 727 ? -6.088 0.008 1.986 1.00 73.25 727 GLY A CA 1
ATOM 5568 C C . GLY A 1 727 ? -7.012 1.203 1.709 1.00 73.25 727 GLY A C 1
ATOM 5569 O O . GLY A 1 727 ? -7.537 1.865 2.607 1.00 73.25 727 GLY A O 1
ATOM 5570 N N . SER A 1 728 ? -7.210 1.483 0.416 1.00 73.81 728 SER A N 1
ATOM 5571 C CA . SER A 1 728 ? -8.018 2.610 -0.067 1.00 73.81 728 SER A CA 1
ATOM 5572 C C . SER A 1 728 ? -9.486 2.538 0.384 1.00 73.81 728 SER A C 1
ATOM 5574 O O . SER A 1 728 ? -9.999 1.472 0.728 1.00 73.81 728 SER A O 1
ATOM 5576 N N . LEU A 1 729 ? -10.202 3.666 0.304 1.00 75.38 729 LEU A N 1
ATOM 5577 C CA . LEU A 1 729 ? -11.648 3.729 0.550 1.00 75.38 729 LEU A CA 1
ATOM 5578 C C . LEU A 1 729 ? -12.432 2.683 -0.267 1.00 75.38 729 LEU A C 1
ATOM 5580 O O . LEU A 1 729 ? -13.317 2.013 0.259 1.00 75.38 729 LEU A O 1
ATOM 5584 N N . GLN A 1 730 ? -12.072 2.506 -1.539 1.00 72.88 730 GLN A N 1
ATOM 5585 C CA . GLN A 1 730 ? -12.710 1.538 -2.433 1.00 72.88 730 GLN A CA 1
ATOM 5586 C C . GLN A 1 730 ? -12.423 0.095 -1.998 1.00 72.88 730 GLN A C 1
ATOM 5588 O O . GLN A 1 730 ? -13.324 -0.742 -1.976 1.00 72.88 730 GLN A O 1
ATOM 5593 N N . THR A 1 731 ? -11.184 -0.186 -1.582 1.00 78.75 731 THR A N 1
ATOM 5594 C CA . THR A 1 731 ? -10.792 -1.493 -1.037 1.00 78.75 731 THR A CA 1
ATOM 5595 C C . THR A 1 731 ? -11.587 -1.820 0.227 1.00 78.75 731 THR A C 1
ATOM 5597 O O . THR A 1 731 ? -12.098 -2.928 0.356 1.00 78.75 731 THR A O 1
ATOM 5600 N N . LYS A 1 732 ? -11.757 -0.849 1.134 1.00 82.38 732 LYS A N 1
ATOM 5601 C CA . LYS A 1 732 ? -12.546 -1.004 2.367 1.00 82.38 732 LYS A CA 1
ATOM 5602 C C . LYS A 1 732 ? -13.997 -1.394 2.086 1.00 82.38 732 LYS A C 1
ATOM 5604 O O . LYS A 1 732 ? -14.519 -2.293 2.740 1.00 82.38 732 LYS A O 1
ATOM 5609 N N . VAL A 1 733 ? -14.623 -0.758 1.095 1.00 80.31 733 VAL A N 1
ATOM 5610 C CA . VAL A 1 733 ? -15.991 -1.083 0.655 1.00 80.31 733 VAL A CA 1
ATOM 5611 C C . VAL A 1 733 ? -16.081 -2.519 0.131 1.00 80.31 733 VAL A C 1
ATOM 5613 O O . VAL A 1 733 ? -16.950 -3.271 0.563 1.00 80.31 733 VAL A O 1
ATOM 5616 N N . LEU A 1 734 ? -15.147 -2.937 -0.729 1.00 81.56 734 LEU A N 1
ATOM 5617 C CA . LEU A 1 734 ? -15.121 -4.309 -1.250 1.00 81.56 734 LEU A CA 1
ATOM 5618 C C . LEU A 1 734 ? -14.922 -5.347 -0.139 1.00 81.56 734 LEU A C 1
ATOM 5620 O O . LEU A 1 734 ? -15.601 -6.372 -0.131 1.00 81.56 734 LEU A O 1
ATOM 5624 N N . VAL A 1 735 ? -14.023 -5.083 0.814 1.00 88.06 735 VAL A N 1
ATOM 5625 C CA . VAL A 1 735 ? -13.783 -5.972 1.962 1.00 88.06 735 VAL A CA 1
ATOM 5626 C C . VAL A 1 735 ? -15.044 -6.119 2.815 1.00 88.06 735 VAL A C 1
ATOM 5628 O O . VAL A 1 735 ? -15.410 -7.240 3.169 1.00 88.06 735 VAL A O 1
ATOM 5631 N N . ALA A 1 736 ? -15.736 -5.014 3.103 1.00 85.44 736 ALA A N 1
ATOM 5632 C CA . ALA A 1 736 ? -17.009 -5.025 3.818 1.00 85.44 736 ALA A CA 1
ATOM 5633 C C . ALA A 1 736 ? -18.058 -5.905 3.1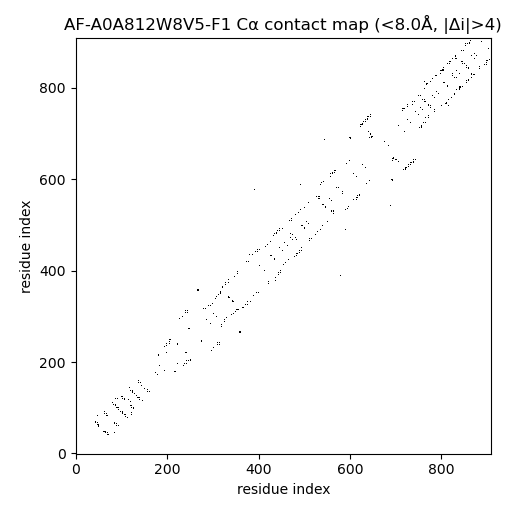16 1.00 85.44 736 ALA A C 1
ATOM 5635 O O . ALA A 1 736 ? -18.660 -6.776 3.749 1.00 85.44 736 ALA A O 1
ATOM 5636 N N . ASP A 1 737 ? -18.230 -5.734 1.804 1.00 83.75 737 ASP A N 1
ATOM 5637 C CA . ASP A 1 737 ? -19.173 -6.527 1.016 1.00 83.75 737 ASP A CA 1
ATOM 5638 C C . ASP A 1 737 ? -18.803 -8.015 0.959 1.00 83.75 737 ASP A C 1
ATOM 5640 O O . ASP A 1 737 ? -19.678 -8.876 1.075 1.00 83.75 737 ASP A O 1
ATOM 5644 N N . CYS A 1 738 ? -17.514 -8.337 0.831 1.00 89.06 738 CYS A N 1
ATOM 5645 C CA . CYS A 1 738 ? -17.035 -9.718 0.879 1.00 89.06 738 CYS A CA 1
ATOM 5646 C C . CYS A 1 738 ? -17.395 -10.384 2.208 1.00 89.06 738 CYS A C 1
ATOM 5648 O O . CYS A 1 738 ? -17.977 -11.466 2.220 1.00 89.06 738 CYS A O 1
ATOM 5650 N N . LEU A 1 739 ? -17.075 -9.732 3.331 1.00 90.25 739 LEU A N 1
ATOM 5651 C CA . LEU A 1 739 ? -17.359 -10.265 4.662 1.00 90.25 739 LEU A CA 1
ATOM 5652 C C . LEU A 1 739 ? -18.867 -10.419 4.889 1.00 90.25 739 LEU A C 1
ATOM 5654 O O . LEU A 1 739 ? -19.294 -11.422 5.453 1.00 90.25 739 LEU A O 1
ATOM 5658 N N . ARG A 1 740 ? -19.693 -9.497 4.381 1.00 87.19 740 ARG A N 1
ATOM 5659 C CA . ARG A 1 740 ? -21.156 -9.626 4.419 1.00 87.19 740 ARG A CA 1
ATOM 5660 C C . ARG A 1 740 ? -21.652 -10.860 3.660 1.00 87.19 740 ARG A C 1
ATOM 5662 O O . ARG A 1 740 ? -22.504 -11.577 4.178 1.00 87.19 740 ARG A O 1
ATOM 5669 N N . LEU A 1 741 ? -21.133 -11.112 2.455 1.00 86.69 741 LEU A N 1
ATOM 5670 C CA . LEU A 1 741 ? -21.503 -12.283 1.649 1.00 86.69 741 LEU A CA 1
ATOM 5671 C C . LEU A 1 741 ? -21.036 -13.598 2.288 1.00 86.69 741 LEU A C 1
ATOM 5673 O O . LEU A 1 741 ? -21.772 -14.580 2.246 1.00 86.69 741 LEU A O 1
ATOM 5677 N N . LEU A 1 742 ? -19.849 -13.612 2.901 1.00 88.88 742 LEU A N 1
ATOM 5678 C CA . LEU A 1 742 ? -19.319 -14.777 3.619 1.00 88.88 742 LEU A CA 1
ATOM 5679 C C . LEU A 1 742 ? -20.090 -15.057 4.919 1.00 88.88 742 LEU A C 1
ATOM 5681 O O . LEU A 1 742 ? -20.304 -16.209 5.268 1.00 88.88 742 LEU A O 1
ATOM 5685 N N . CYS A 1 743 ? -20.557 -14.020 5.618 1.00 86.50 743 CYS A N 1
ATOM 5686 C CA . CYS A 1 743 ? -21.351 -14.168 6.842 1.00 86.50 743 CYS A CA 1
ATOM 5687 C C . CYS A 1 743 ? -22.823 -14.546 6.596 1.00 86.50 743 CYS A C 1
ATOM 5689 O O . CYS A 1 743 ? -23.559 -14.761 7.568 1.00 86.50 743 CYS A O 1
ATOM 5691 N N . ALA A 1 744 ? -23.273 -14.607 5.336 1.00 81.38 744 ALA A N 1
ATOM 5692 C CA . ALA A 1 744 ? -24.640 -15.001 5.002 1.00 81.38 744 ALA A CA 1
ATOM 5693 C C . ALA A 1 744 ? -24.945 -16.420 5.513 1.00 81.38 744 ALA A C 1
ATOM 5695 O O . ALA A 1 744 ? -25.961 -16.626 6.183 1.00 81.38 744 ALA A O 1
ATOM 5696 N N . ASP A 1 745 ? -24.021 -17.357 5.289 1.00 80.88 745 ASP A N 1
ATOM 5697 C CA . ASP A 1 745 ? -24.137 -18.746 5.726 1.00 80.88 745 ASP A CA 1
ATOM 5698 C C . ASP A 1 745 ? -23.661 -18.906 7.180 1.00 80.88 745 ASP A C 1
ATOM 5700 O O . ASP A 1 745 ? -22.587 -18.443 7.569 1.00 80.88 745 ASP A O 1
ATOM 5704 N N . GLN A 1 746 ? -24.472 -19.557 8.020 1.00 81.81 746 GLN A N 1
ATOM 5705 C CA . GLN A 1 746 ? -24.193 -19.676 9.458 1.00 81.81 746 GLN A CA 1
ATOM 5706 C C . GLN A 1 746 ? -22.911 -20.473 9.750 1.00 81.81 746 GLN A C 1
ATOM 5708 O O . GLN A 1 746 ? -22.154 -20.088 10.640 1.00 81.81 746 GLN A O 1
ATOM 5713 N N . SER A 1 747 ? -22.630 -21.524 8.969 1.00 80.94 747 SER A N 1
ATOM 5714 C CA . SER A 1 747 ? -21.444 -22.384 9.119 1.00 80.94 747 SER A CA 1
ATOM 5715 C C . SER A 1 747 ? -20.117 -21.641 8.961 1.00 80.94 747 SER A C 1
ATOM 5717 O O . SER A 1 747 ? -19.099 -22.040 9.530 1.00 80.94 747 SER A O 1
ATOM 5719 N N . ASP A 1 748 ? -20.129 -20.553 8.195 1.00 84.62 748 ASP A N 1
ATOM 5720 C CA . ASP A 1 748 ? -18.926 -19.855 7.753 1.00 84.62 748 ASP A CA 1
ATOM 5721 C C . ASP A 1 748 ? -18.511 -18.774 8.762 1.00 84.62 748 ASP A C 1
ATOM 5723 O O . ASP A 1 748 ? -17.328 -18.443 8.890 1.00 84.62 748 ASP A O 1
ATOM 5727 N N . ARG A 1 749 ? -19.463 -18.289 9.574 1.00 87.62 749 ARG A N 1
ATOM 5728 C CA . ARG A 1 749 ? -19.268 -17.228 10.580 1.00 87.62 749 ARG A CA 1
ATOM 5729 C C . ARG A 1 749 ? -18.161 -17.557 11.580 1.00 87.62 749 ARG A C 1
ATOM 5731 O O . ARG A 1 749 ? -17.352 -16.683 11.884 1.00 87.62 749 ARG A O 1
ATOM 5738 N N . LYS A 1 750 ? -18.060 -18.814 12.036 1.00 85.50 750 LYS A N 1
ATOM 5739 C CA . LYS A 1 750 ? -16.989 -19.269 12.948 1.00 85.50 750 LYS A CA 1
ATOM 5740 C C . LYS A 1 750 ? -15.600 -19.051 12.345 1.00 85.50 750 LYS A C 1
ATOM 5742 O O . LYS A 1 750 ? -14.682 -18.598 13.027 1.00 85.50 750 LYS A O 1
ATOM 5747 N N . ILE A 1 751 ? -15.452 -19.376 11.063 1.00 86.50 751 ILE A N 1
ATOM 5748 C CA . ILE A 1 751 ? -14.178 -19.309 10.342 1.00 86.50 751 ILE A CA 1
ATOM 5749 C C . ILE A 1 751 ? -13.831 -17.852 10.033 1.00 86.50 751 ILE A C 1
ATOM 5751 O O . ILE A 1 751 ? -12.692 -17.424 10.240 1.00 86.50 751 ILE A O 1
ATOM 5755 N N . VAL A 1 752 ? -14.820 -17.060 9.610 1.00 89.06 752 VAL A N 1
ATOM 5756 C CA . VAL A 1 752 ? -14.654 -15.620 9.378 1.00 89.06 752 VAL A CA 1
ATOM 5757 C C . VAL A 1 752 ? -14.247 -14.902 10.667 1.00 89.06 752 VAL A C 1
ATOM 5759 O O . VAL A 1 752 ? -13.287 -14.127 10.663 1.00 89.06 752 VAL A O 1
ATOM 5762 N N . ALA A 1 753 ? -14.892 -15.223 11.791 1.00 88.00 753 ALA A N 1
ATOM 5763 C CA . ALA A 1 753 ? -14.533 -14.694 13.103 1.00 88.00 753 ALA A CA 1
ATOM 5764 C C . ALA A 1 753 ? -13.107 -15.090 13.516 1.00 88.00 753 ALA A C 1
ATOM 5766 O O . ALA A 1 753 ? -12.331 -14.231 13.937 1.00 88.00 753 ALA A O 1
ATOM 5767 N N . ALA A 1 754 ? -12.727 -16.362 13.340 1.00 85.12 754 ALA A N 1
ATOM 5768 C CA . ALA A 1 754 ? -11.378 -16.837 13.647 1.00 85.12 754 ALA A CA 1
ATOM 5769 C C . ALA A 1 754 ? -10.282 -16.161 12.809 1.00 85.12 754 ALA A C 1
ATOM 5771 O O . ALA A 1 754 ? -9.151 -16.040 13.273 1.00 85.12 754 ALA A O 1
ATOM 5772 N N . SER A 1 755 ? -10.635 -15.675 11.618 1.00 88.19 755 SER A N 1
ATOM 5773 C CA . SER A 1 755 ? -9.725 -15.020 10.671 1.00 88.19 755 SER A CA 1
ATOM 5774 C C . SER A 1 755 ? -9.597 -13.502 10.875 1.00 88.19 755 SER A C 1
ATOM 5776 O O . SER A 1 755 ? -8.940 -12.837 10.079 1.00 88.19 755 SER A O 1
ATOM 5778 N N . GLY A 1 756 ? -10.221 -12.940 11.919 1.00 88.44 756 GLY A N 1
ATOM 5779 C CA . GLY A 1 756 ? -10.185 -11.504 12.227 1.00 88.44 756 GLY A CA 1
ATOM 5780 C C . GLY A 1 756 ? -11.377 -10.694 11.705 1.00 88.44 756 GLY A C 1
ATOM 5781 O O . GLY A 1 756 ? -11.398 -9.475 11.878 1.00 88.44 756 GLY A O 1
ATOM 5782 N N . GLY A 1 757 ? -12.399 -11.345 11.136 1.00 90.25 757 GLY A N 1
ATOM 5783 C CA . GLY A 1 757 ? -13.559 -10.675 10.540 1.00 90.25 757 GLY A CA 1
ATOM 5784 C C . GLY A 1 757 ? -14.336 -9.769 11.502 1.00 90.25 757 GLY A C 1
ATOM 5785 O O . GLY A 1 757 ? -14.818 -8.722 11.078 1.00 90.25 757 GLY A O 1
ATOM 5786 N N . ILE A 1 758 ? -14.394 -10.103 12.802 1.00 88.81 758 ILE A N 1
ATOM 5787 C CA . ILE A 1 758 ? -15.014 -9.255 13.843 1.00 88.81 758 ILE A CA 1
ATOM 5788 C C . ILE A 1 758 ? -14.315 -7.900 13.927 1.00 88.81 758 ILE A C 1
ATOM 5790 O O . ILE A 1 758 ? -14.968 -6.863 13.825 1.00 88.81 758 ILE A O 1
ATOM 5794 N N . ARG A 1 759 ? -12.982 -7.902 14.055 1.00 89.44 759 ARG A N 1
ATOM 5795 C CA . ARG A 1 759 ? -12.185 -6.671 14.166 1.00 89.44 759 ARG A CA 1
ATOM 5796 C C . ARG A 1 759 ? -12.319 -5.819 12.910 1.00 89.44 759 ARG A C 1
ATOM 5798 O O . ARG A 1 759 ? -12.489 -4.608 13.008 1.00 89.44 759 ARG A O 1
ATOM 5805 N N . THR A 1 760 ? -12.287 -6.453 11.739 1.00 90.56 760 THR A N 1
ATOM 5806 C CA . THR A 1 760 ? -12.413 -5.753 10.458 1.00 90.56 760 THR A CA 1
ATOM 5807 C C . THR A 1 760 ? -13.805 -5.157 10.259 1.00 90.56 760 THR A C 1
ATOM 5809 O O . THR A 1 760 ? -13.904 -3.980 9.928 1.00 90.56 760 THR A O 1
ATOM 5812 N N . LEU A 1 761 ? -14.885 -5.909 10.500 1.00 89.88 761 LEU A N 1
ATOM 5813 C CA . LEU A 1 761 ? -16.253 -5.383 10.380 1.00 89.88 761 LEU A CA 1
ATOM 5814 C C . LEU A 1 761 ? -16.515 -4.258 11.387 1.00 89.88 761 LEU A C 1
ATOM 5816 O O . LEU A 1 761 ? -17.123 -3.254 11.027 1.00 89.88 761 LEU A O 1
ATOM 5820 N N . LEU A 1 762 ? -15.997 -4.368 12.613 1.00 86.94 762 LEU A N 1
ATOM 5821 C CA . LEU A 1 762 ? -16.032 -3.267 13.573 1.00 86.94 762 LEU A CA 1
ATOM 5822 C C . LEU A 1 762 ? -15.342 -2.024 13.014 1.00 86.94 762 LEU A C 1
ATOM 5824 O O . LEU A 1 762 ? -15.963 -0.963 12.953 1.00 86.94 762 LEU A O 1
ATOM 5828 N N . ALA A 1 763 ? -14.092 -2.144 12.563 1.00 86.62 763 ALA A N 1
ATOM 5829 C CA . ALA A 1 763 ? -13.325 -1.018 12.030 1.00 86.62 763 ALA A CA 1
ATOM 5830 C C . ALA A 1 763 ? -14.001 -0.348 10.817 1.00 86.62 763 ALA A C 1
ATOM 5832 O O . ALA A 1 763 ? -13.839 0.852 10.612 1.00 86.62 763 ALA A O 1
ATOM 5833 N N . LEU A 1 764 ? -14.775 -1.109 10.035 1.00 86.19 764 LEU A N 1
ATOM 5834 C CA . LEU A 1 764 ? -15.497 -0.637 8.849 1.00 86.19 764 LEU A CA 1
ATOM 5835 C C . LEU A 1 764 ? -16.948 -0.205 9.129 1.00 86.19 764 LEU A C 1
ATOM 5837 O O . LEU A 1 764 ? -17.653 0.203 8.205 1.00 86.19 764 LEU A O 1
ATOM 5841 N N . SER A 1 765 ? -17.427 -0.291 10.372 1.00 83.19 765 SER A N 1
ATOM 5842 C CA . SER A 1 765 ? -18.850 -0.090 10.696 1.00 83.19 765 SER A CA 1
ATOM 5843 C C . SER A 1 765 ? -19.354 1.348 10.520 1.00 83.19 765 SER A C 1
ATOM 5845 O O . SER A 1 765 ? -20.555 1.548 10.360 1.00 83.19 765 SER A O 1
ATOM 5847 N N . ASN A 1 766 ? -18.464 2.345 10.451 1.00 79.75 766 ASN A N 1
ATOM 5848 C CA . ASN A 1 766 ? -18.821 3.721 10.072 1.00 79.75 766 ASN A CA 1
ATOM 5849 C C . ASN A 1 766 ? -19.048 3.908 8.562 1.00 79.75 766 ASN A C 1
ATOM 5851 O O . ASN A 1 766 ? -19.601 4.926 8.160 1.00 79.75 766 ASN A O 1
ATOM 5855 N N . MET A 1 767 ? -18.614 2.964 7.724 1.00 70.81 767 MET A N 1
ATOM 5856 C CA . MET A 1 767 ? -18.593 3.138 6.269 1.00 70.81 767 MET A CA 1
ATOM 5857 C C . MET A 1 767 ? -19.940 2.805 5.627 1.00 70.81 767 MET A C 1
ATOM 5859 O O . MET A 1 767 ? -20.360 3.454 4.670 1.00 70.81 767 MET A O 1
ATOM 5863 N N . GLN A 1 768 ? -20.604 1.753 6.113 1.00 67.94 768 GLN A N 1
ATOM 5864 C CA . GLN A 1 768 ? -21.839 1.236 5.533 1.00 67.94 768 GLN A CA 1
ATOM 5865 C C . GLN A 1 768 ? -22.741 0.619 6.603 1.00 67.94 768 GLN A C 1
ATOM 5867 O O . GLN A 1 768 ? -22.306 -0.196 7.410 1.00 67.94 768 GLN A O 1
ATOM 5872 N N . GLN A 1 769 ? -24.035 0.930 6.545 1.00 67.31 769 GLN A N 1
ATOM 5873 C CA . GLN A 1 769 ? -25.049 0.337 7.424 1.00 67.31 769 GLN A CA 1
ATOM 5874 C C . GLN A 1 769 ? -25.097 -1.202 7.337 1.00 67.31 769 GLN A C 1
ATOM 5876 O O . GLN A 1 769 ? -25.324 -1.869 8.343 1.00 67.31 769 GLN A O 1
ATOM 5881 N N . ASP A 1 770 ? -24.815 -1.765 6.163 1.00 69.31 770 ASP A N 1
ATOM 5882 C CA . ASP A 1 770 ? -24.856 -3.207 5.901 1.00 69.31 770 ASP A CA 1
ATOM 5883 C C . ASP A 1 770 ? -23.733 -3.968 6.647 1.00 69.31 770 ASP A C 1
ATOM 5885 O O . ASP A 1 770 ? -23.881 -5.148 6.972 1.00 69.31 770 ASP A O 1
ATOM 5889 N N . VAL A 1 771 ? -22.632 -3.285 7.003 1.00 77.06 771 VAL A N 1
ATOM 5890 C CA . VAL A 1 771 ? -21.534 -3.837 7.824 1.00 77.06 771 VAL A CA 1
ATOM 5891 C C . VAL A 1 771 ? -22.007 -4.139 9.242 1.00 77.06 771 VAL A C 1
ATOM 5893 O O . VAL A 1 771 ? -21.632 -5.155 9.827 1.00 77.06 771 VAL A O 1
ATOM 5896 N N . ARG A 1 772 ? -22.883 -3.288 9.786 1.00 77.12 772 ARG A N 1
ATOM 5897 C CA . ARG A 1 772 ? -23.484 -3.486 11.108 1.00 77.12 772 ARG A CA 1
ATOM 5898 C C . ARG A 1 772 ? -24.343 -4.749 11.149 1.00 77.12 772 ARG A C 1
ATOM 5900 O O . ARG A 1 772 ? -24.264 -5.507 12.111 1.00 77.12 772 ARG A O 1
ATOM 5907 N N . GLU A 1 773 ? -25.156 -4.974 10.119 1.00 75.31 773 GLU A N 1
ATOM 5908 C CA . GLU A 1 773 ? -26.004 -6.170 10.018 1.00 75.31 773 GLU A CA 1
ATOM 5909 C C . GLU A 1 773 ? -25.156 -7.439 9.897 1.00 75.31 773 GLU A C 1
ATOM 5911 O O . GLU A 1 773 ? -25.415 -8.420 10.590 1.00 75.31 773 GLU A O 1
ATOM 5916 N N . ALA A 1 774 ? -24.090 -7.398 9.089 1.00 81.56 774 ALA A N 1
ATOM 5917 C CA . ALA A 1 774 ? -23.134 -8.498 8.983 1.00 81.56 774 ALA A CA 1
ATOM 5918 C C . ALA A 1 774 ? -22.461 -8.815 10.329 1.00 81.56 774 ALA A C 1
ATOM 5920 O O . ALA A 1 774 ? -22.336 -9.987 10.688 1.00 81.56 774 ALA A O 1
ATOM 5921 N N . LEU A 1 775 ? -22.071 -7.784 11.088 1.00 87.19 775 LEU A N 1
ATOM 5922 C CA . LEU A 1 775 ? -21.482 -7.939 12.417 1.00 87.19 775 LEU A CA 1
ATOM 5923 C C . LEU A 1 775 ? -22.465 -8.590 13.401 1.00 87.19 775 LEU A C 1
ATOM 5925 O O . LEU A 1 775 ? -22.092 -9.553 14.064 1.00 87.19 775 LEU A O 1
ATOM 5929 N N . CYS A 1 776 ? -23.718 -8.127 13.445 1.00 82.19 776 CYS A N 1
ATOM 5930 C CA . CYS A 1 776 ? -24.747 -8.705 14.317 1.00 82.19 776 CYS A CA 1
ATOM 5931 C C . CYS A 1 776 ? -25.054 -10.164 13.938 1.00 82.19 776 CYS A C 1
ATOM 5933 O O . CYS A 1 776 ? -25.109 -11.036 14.801 1.00 82.19 776 CYS A O 1
ATOM 5935 N N . ASN A 1 777 ? -25.189 -10.461 12.640 1.00 81.56 777 ASN A N 1
ATOM 5936 C CA . ASN A 1 777 ? -25.402 -11.827 12.156 1.00 81.56 777 ASN A CA 1
ATOM 5937 C C . ASN A 1 777 ? -24.246 -12.755 12.542 1.00 81.56 777 ASN A C 1
ATOM 5939 O O . ASN A 1 777 ? -24.473 -13.903 12.923 1.00 81.56 777 ASN A O 1
ATOM 5943 N N . MET A 1 778 ? -23.012 -12.259 12.466 1.00 86.19 778 MET A N 1
ATOM 5944 C CA . MET A 1 778 ? -21.830 -13.008 12.875 1.00 86.19 778 MET A CA 1
ATOM 5945 C C . MET A 1 778 ? -21.830 -13.301 14.379 1.00 86.19 778 MET A C 1
ATOM 5947 O O . MET A 1 778 ? -21.531 -14.428 14.759 1.00 86.19 778 MET A O 1
ATOM 5951 N N . THR A 1 779 ? -22.205 -12.341 15.231 1.00 86.56 779 THR A N 1
ATOM 5952 C CA . THR A 1 779 ? -22.258 -12.550 16.689 1.00 86.56 779 THR A CA 1
ATOM 5953 C C . THR A 1 779 ? -23.415 -13.430 17.154 1.00 86.56 779 THR A C 1
ATOM 5955 O O . THR A 1 779 ? -23.335 -13.965 18.250 1.00 86.56 779 THR A O 1
ATOM 5958 N N . MET A 1 780 ? -24.456 -13.629 16.336 1.00 84.38 780 MET A N 1
ATOM 5959 C CA . MET A 1 780 ? -25.540 -14.579 16.640 1.00 84.38 780 MET A CA 1
ATOM 5960 C C . MET A 1 780 ? -25.136 -16.057 16.503 1.00 84.38 780 MET A C 1
ATOM 5962 O O . MET A 1 780 ? -25.921 -16.930 16.858 1.00 84.38 780 MET A O 1
ATOM 5966 N N . ALA A 1 781 ? -23.969 -16.371 15.931 1.00 85.94 781 ALA A N 1
ATOM 5967 C CA . ALA A 1 781 ? -23.528 -17.758 15.802 1.00 85.94 781 ALA A CA 1
ATOM 5968 C C . ALA A 1 781 ? -23.008 -18.297 17.145 1.00 85.94 781 ALA A C 1
ATOM 5970 O O . ALA A 1 781 ? -22.097 -17.715 17.737 1.00 85.94 781 ALA A O 1
ATOM 5971 N N . GLU A 1 782 ? -23.540 -19.439 17.587 1.00 84.81 782 GLU A N 1
ATOM 5972 C CA . GLU A 1 782 ? -23.175 -20.092 18.853 1.00 84.81 782 GLU A CA 1
ATOM 5973 C C . GLU A 1 782 ? -21.668 -20.368 18.931 1.00 84.81 782 GLU A C 1
ATOM 5975 O O . GLU A 1 782 ? -21.019 -20.100 19.937 1.00 84.81 782 GLU A O 1
ATOM 5980 N N . GLU A 1 783 ? -21.054 -20.768 17.820 1.00 84.12 783 GLU A N 1
ATOM 5981 C CA . GLU A 1 783 ? -19.623 -21.051 17.764 1.00 84.12 783 GLU A CA 1
ATOM 5982 C C . GLU A 1 783 ? -18.742 -19.797 17.858 1.00 84.12 783 GLU A C 1
ATOM 5984 O O . GLU A 1 783 ? -17.546 -19.887 18.160 1.00 84.12 783 GLU A O 1
ATOM 5989 N N . VAL A 1 784 ? -19.304 -18.623 17.554 1.00 85.25 784 VAL A N 1
ATOM 5990 C CA . VAL A 1 784 ? -18.642 -17.337 17.789 1.00 85.25 784 VAL A CA 1
ATOM 5991 C C . VAL A 1 784 ? -18.738 -16.995 19.272 1.00 85.25 784 VAL A C 1
ATOM 5993 O O . VAL A 1 784 ? -17.716 -16.628 19.846 1.00 85.25 784 VAL A O 1
ATOM 5996 N N . ALA A 1 785 ? -19.891 -17.199 19.915 1.00 88.25 785 ALA A N 1
ATOM 5997 C CA . ALA A 1 785 ? -20.042 -17.037 21.363 1.00 88.25 785 ALA A CA 1
ATOM 5998 C C . ALA A 1 785 ? -19.090 -17.961 22.152 1.00 88.25 785 ALA A C 1
ATOM 6000 O O . ALA A 1 785 ? -18.375 -17.481 23.033 1.00 88.25 785 ALA A O 1
ATOM 6001 N N . GLU A 1 786 ? -18.955 -19.235 21.756 1.00 87.69 786 GLU A N 1
ATOM 6002 C CA . GLU A 1 786 ? -17.963 -20.176 22.311 1.00 87.69 786 GLU A CA 1
ATOM 6003 C C . GLU A 1 786 ? -16.534 -19.605 22.272 1.00 87.69 786 GLU A C 1
ATOM 6005 O O . GLU A 1 786 ? -15.743 -19.790 23.198 1.00 87.69 786 GLU A O 1
ATOM 6010 N N . ARG A 1 787 ? -16.167 -18.883 21.202 1.00 87.69 787 ARG A N 1
ATOM 6011 C CA . ARG A 1 787 ? -14.835 -18.270 21.077 1.00 87.69 787 ARG A CA 1
ATOM 6012 C C . ARG A 1 787 ? -14.602 -17.196 22.144 1.00 87.69 787 ARG A C 1
ATOM 6014 O O . ARG A 1 787 ? -13.481 -17.096 22.651 1.00 87.69 787 ARG A O 1
ATOM 6021 N N . PHE A 1 788 ? -15.627 -16.406 22.467 1.00 90.31 788 PHE A N 1
ATOM 6022 C CA . PHE A 1 788 ? -15.567 -15.412 23.541 1.00 90.31 788 PHE A CA 1
ATOM 6023 C C . PHE A 1 788 ? -15.521 -16.083 24.916 1.00 90.31 788 PHE A C 1
ATOM 6025 O O . PHE A 1 788 ? -14.659 -15.722 25.719 1.00 90.31 788 PHE A O 1
ATOM 6032 N N . ALA A 1 789 ? -16.359 -17.099 25.146 1.00 88.56 789 ALA A N 1
ATOM 6033 C CA . ALA A 1 789 ? -16.375 -17.883 26.383 1.00 88.56 789 ALA A CA 1
ATOM 6034 C C . ALA A 1 789 ? -15.006 -18.520 26.688 1.00 88.56 789 ALA A C 1
ATOM 6036 O O . ALA A 1 789 ? -14.482 -18.395 27.791 1.00 88.56 789 ALA A O 1
ATOM 6037 N N . LEU A 1 790 ? -14.352 -19.100 25.674 1.00 86.94 790 LEU A N 1
ATOM 6038 C CA . LEU A 1 790 ? -13.015 -19.701 25.785 1.00 86.94 790 LEU A CA 1
ATOM 6039 C C . LEU A 1 790 ? -11.865 -18.679 25.911 1.00 86.94 790 LEU A C 1
ATOM 6041 O O . LEU A 1 790 ? -10.698 -19.073 25.866 1.00 86.94 790 LEU A O 1
ATOM 6045 N N . GLY A 1 791 ? -12.152 -17.375 25.990 1.00 84.31 791 GLY A N 1
ATOM 6046 C CA . GLY A 1 791 ? -11.139 -16.323 26.129 1.00 84.31 791 GLY A CA 1
ATOM 6047 C C . GLY A 1 791 ? -10.283 -16.083 24.880 1.00 84.31 791 GLY A C 1
ATOM 6048 O O . GLY A 1 791 ? -9.253 -15.423 24.951 1.00 84.31 791 GLY A O 1
ATOM 6049 N N . ARG A 1 792 ? -10.689 -16.576 23.703 1.00 83.69 792 ARG A N 1
ATOM 6050 C CA . ARG A 1 792 ? -9.910 -16.451 22.450 1.00 83.69 792 ARG A CA 1
ATOM 6051 C C . ARG A 1 792 ? -10.185 -15.153 21.676 1.00 83.69 792 ARG A C 1
ATOM 6053 O O . ARG A 1 792 ? -9.744 -15.016 20.532 1.00 83.69 792 ARG A O 1
ATOM 6060 N N . ALA A 1 793 ? -10.945 -14.231 22.266 1.00 84.12 793 ALA A N 1
ATOM 6061 C CA . ALA A 1 793 ? -11.405 -12.988 21.646 1.00 84.12 793 ALA A CA 1
ATOM 6062 C C . ALA A 1 793 ? -11.303 -11.764 22.589 1.00 84.12 793 ALA A C 1
ATOM 6064 O O . ALA A 1 793 ? -12.120 -10.849 22.527 1.00 84.12 793 ALA A O 1
ATOM 6065 N N . GLU A 1 794 ? -10.316 -11.737 23.495 1.00 84.81 794 GLU A N 1
ATOM 6066 C CA . GLU A 1 794 ? -10.139 -10.625 24.453 1.00 84.81 794 GLU A CA 1
ATOM 6067 C C . GLU A 1 794 ? -9.868 -9.277 23.767 1.00 84.81 794 GLU A C 1
ATOM 6069 O O . GLU A 1 794 ? -10.408 -8.245 24.165 1.00 84.81 794 GLU A O 1
ATOM 6074 N N . ASN A 1 795 ? -9.076 -9.275 22.693 1.00 86.12 795 ASN A N 1
ATOM 6075 C CA . ASN A 1 795 ? -8.788 -8.053 21.939 1.00 86.12 795 ASN A CA 1
ATOM 6076 C C . ASN A 1 795 ? -10.052 -7.489 21.275 1.00 86.12 795 ASN A C 1
ATOM 6078 O O . ASN A 1 795 ? -10.230 -6.276 21.224 1.00 86.12 795 ASN A O 1
ATOM 6082 N N . GLU A 1 796 ? -10.938 -8.354 20.780 1.00 89.56 796 GLU A N 1
ATOM 6083 C CA . GLU A 1 796 ? -12.232 -7.978 20.218 1.00 89.56 796 GLU A CA 1
ATOM 6084 C C . GLU A 1 796 ? -13.115 -7.302 21.273 1.00 89.56 796 GLU A C 1
ATOM 6086 O O . GLU A 1 796 ? -13.708 -6.270 20.970 1.00 89.56 796 GLU A O 1
ATOM 6091 N N . LEU A 1 797 ? -13.158 -7.818 22.510 1.00 90.75 797 LEU A N 1
ATOM 6092 C CA . LEU A 1 797 ? -13.899 -7.194 23.619 1.00 90.75 797 LEU A CA 1
ATOM 6093 C C . LEU A 1 797 ? -13.375 -5.792 23.951 1.00 90.75 797 LEU A C 1
ATOM 6095 O O . LEU A 1 797 ? -14.166 -4.867 24.133 1.00 90.75 797 LEU A O 1
ATOM 6099 N N . ASN A 1 798 ? -12.053 -5.604 23.956 1.00 89.69 798 ASN A N 1
ATOM 6100 C CA . ASN A 1 798 ? -11.458 -4.280 24.155 1.00 89.69 798 ASN A CA 1
ATOM 6101 C C . ASN A 1 798 ? -11.875 -3.293 23.049 1.00 89.69 798 ASN A C 1
ATOM 6103 O O . ASN A 1 798 ? -12.208 -2.144 23.342 1.00 89.69 798 ASN A O 1
ATOM 6107 N N . ILE A 1 799 ? -11.901 -3.743 21.786 1.00 89.50 799 ILE A N 1
ATOM 6108 C CA . ILE A 1 799 ? -12.335 -2.920 20.644 1.00 89.50 799 ILE A CA 1
ATOM 6109 C C . ILE A 1 799 ? -13.829 -2.593 20.749 1.00 89.50 799 ILE A C 1
ATOM 6111 O O . ILE A 1 799 ? -14.208 -1.438 20.561 1.00 89.50 799 ILE A O 1
ATOM 6115 N N . PHE A 1 800 ? -14.674 -3.573 21.087 1.00 92.69 800 PHE A N 1
ATOM 6116 C CA . PHE A 1 800 ? -16.100 -3.343 21.324 1.00 92.69 800 PHE A CA 1
ATOM 6117 C C . PHE A 1 800 ? -16.322 -2.275 22.400 1.00 92.69 800 PHE A C 1
ATOM 6119 O O . PHE A 1 800 ? -17.059 -1.322 22.162 1.00 92.69 800 PHE A O 1
ATOM 6126 N N . GLY A 1 801 ? -15.630 -2.384 23.539 1.00 90.25 801 GLY A N 1
ATOM 6127 C CA . GLY A 1 801 ? -15.694 -1.399 24.618 1.00 90.25 801 GLY A CA 1
ATOM 6128 C C . GLY A 1 801 ? -15.329 0.014 24.182 1.00 90.25 801 GLY A C 1
ATOM 6129 O O . GLY A 1 801 ? -16.066 0.954 24.465 1.00 90.25 801 GLY A O 1
ATOM 6130 N N . ALA A 1 802 ? -14.229 0.163 23.441 1.00 90.44 802 ALA A N 1
ATOM 6131 C CA . ALA A 1 802 ? -13.819 1.454 22.892 1.00 90.44 802 ALA A CA 1
ATOM 6132 C C . ALA A 1 802 ? -14.847 2.034 21.903 1.00 90.44 802 ALA A C 1
ATOM 6134 O O . ALA A 1 802 ? -15.017 3.249 21.826 1.00 90.44 802 ALA A O 1
ATOM 6135 N N . PHE A 1 803 ? -15.545 1.185 21.144 1.00 91.56 803 PHE A N 1
ATOM 6136 C CA . PHE A 1 803 ? -16.524 1.638 20.152 1.00 91.56 803 PHE A CA 1
ATOM 6137 C C . PHE A 1 803 ? -17.893 1.954 20.758 1.00 91.56 803 PHE A C 1
ATOM 6139 O O . PHE A 1 803 ? -18.605 2.788 20.204 1.00 91.56 803 PHE A O 1
ATOM 6146 N N . CYS A 1 804 ? -18.240 1.396 21.922 1.00 91.75 804 CYS A N 1
ATOM 6147 C CA . CYS A 1 804 ? -19.413 1.821 22.698 1.00 91.75 804 CYS A CA 1
ATOM 6148 C C . CYS A 1 804 ? -19.344 3.294 23.143 1.00 91.75 804 CYS A C 1
ATOM 6150 O O . CYS A 1 804 ? -20.382 3.904 23.396 1.00 91.75 804 CYS A O 1
ATOM 6152 N N . THR A 1 805 ? -18.143 3.875 23.202 1.00 89.56 805 THR A N 1
ATOM 6153 C CA . THR A 1 805 ? -17.905 5.295 23.508 1.00 89.56 805 THR A CA 1
ATOM 6154 C C . THR A 1 805 ? -17.526 6.118 22.272 1.00 89.56 805 THR A C 1
ATOM 6156 O O . THR A 1 805 ? -17.013 7.224 22.411 1.00 89.56 805 THR A O 1
ATOM 6159 N N . SER A 1 806 ? -17.702 5.578 21.059 1.00 88.38 806 SER A N 1
ATOM 6160 C CA . SER A 1 806 ? -17.397 6.303 19.820 1.00 88.38 806 SER A CA 1
ATOM 6161 C C . SER A 1 806 ? -18.405 7.428 19.579 1.00 88.38 806 SER A C 1
ATOM 6163 O O . SER A 1 806 ? -19.604 7.230 19.752 1.00 88.38 806 SER A O 1
ATOM 6165 N N . GLU A 1 807 ? -17.924 8.579 19.103 1.00 85.12 807 GLU A N 1
ATOM 6166 C CA . GLU A 1 807 ? -18.772 9.689 18.637 1.00 85.12 807 GLU A CA 1
ATOM 6167 C C . GLU A 1 807 ? -19.497 9.353 17.318 1.00 85.12 807 GLU A C 1
ATOM 6169 O O . GLU A 1 807 ? -20.454 10.021 16.933 1.00 85.12 807 GLU A O 1
ATOM 6174 N N . LEU A 1 808 ? -19.056 8.309 16.603 1.00 86.31 808 LEU A N 1
ATOM 6175 C CA . LEU A 1 808 ? -19.689 7.865 15.366 1.00 86.31 808 LEU A CA 1
ATOM 6176 C C . LEU A 1 808 ? -20.867 6.933 15.675 1.00 86.31 808 LEU A C 1
ATOM 6178 O O . LEU A 1 808 ? -20.673 5.753 15.981 1.00 86.31 808 LEU A O 1
ATOM 6182 N N . GLU A 1 809 ? -22.089 7.439 15.493 1.00 87.25 809 GLU A N 1
ATOM 6183 C CA . GLU A 1 809 ? -23.347 6.744 15.815 1.00 87.25 809 GLU A CA 1
ATOM 6184 C C . GLU A 1 809 ? -23.423 5.315 15.248 1.00 87.25 809 GLU A C 1
ATOM 6186 O O . GLU A 1 809 ? -23.863 4.380 15.921 1.00 87.25 809 GLU A O 1
ATOM 6191 N N . LEU A 1 810 ? -22.960 5.111 14.008 1.00 83.88 810 LEU A N 1
ATOM 6192 C CA . LEU A 1 810 ? -22.970 3.798 13.356 1.00 83.88 810 LEU A CA 1
ATOM 6193 C C . LEU A 1 810 ? -22.037 2.791 14.044 1.00 83.88 810 LEU A C 1
ATOM 6195 O O . LEU A 1 810 ? -22.411 1.625 14.184 1.00 83.88 810 LEU A O 1
ATOM 6199 N N . GLN A 1 811 ? -20.861 3.232 14.505 1.00 87.88 811 GLN A N 1
ATOM 6200 C CA . GLN A 1 811 ? -19.918 2.376 15.236 1.00 87.88 811 GLN A CA 1
ATOM 6201 C C . GLN A 1 811 ? -20.452 2.050 16.626 1.00 87.88 811 GLN A C 1
ATOM 6203 O O . GLN A 1 811 ? -20.444 0.885 17.027 1.00 87.88 811 GLN A O 1
ATOM 6208 N N . GLN A 1 812 ? -20.980 3.059 17.321 1.00 89.88 812 GLN A N 1
ATOM 6209 C CA . GLN A 1 812 ? -21.585 2.893 18.637 1.00 89.88 812 GLN A CA 1
ATOM 6210 C C . GLN A 1 812 ? -22.773 1.920 18.587 1.00 89.88 812 GLN A C 1
ATOM 6212 O O . GLN A 1 812 ? -22.858 0.979 19.379 1.00 89.88 812 GLN A O 1
ATOM 6217 N N . SER A 1 813 ? -23.651 2.079 17.592 1.00 88.38 813 SER A N 1
ATOM 6218 C CA . SER A 1 813 ? -24.793 1.194 17.333 1.00 88.38 813 SER A CA 1
ATOM 6219 C C . SER A 1 813 ? -24.367 -0.238 17.001 1.00 88.38 813 SER A C 1
ATOM 6221 O O . SER A 1 813 ? -25.026 -1.192 17.426 1.00 88.38 813 SER A O 1
ATOM 6223 N N . ALA A 1 814 ? -23.287 -0.410 16.233 1.00 88.19 814 ALA A N 1
ATOM 6224 C CA . ALA A 1 814 ? -22.767 -1.721 15.862 1.00 88.19 814 ALA A CA 1
ATOM 6225 C C . ALA A 1 814 ? -22.138 -2.459 17.046 1.00 88.19 814 ALA A C 1
ATOM 6227 O O . ALA A 1 814 ? -22.433 -3.637 17.249 1.00 88.19 814 ALA A O 1
ATOM 6228 N N . ALA A 1 815 ? -21.322 -1.766 17.842 1.00 91.69 815 ALA A N 1
ATOM 6229 C CA . ALA A 1 815 ? -20.664 -2.346 19.003 1.00 91.69 815 ALA A CA 1
ATOM 6230 C C . ALA A 1 815 ? -21.674 -2.764 20.080 1.00 91.69 815 ALA A C 1
ATOM 6232 O O . ALA A 1 815 ? -21.669 -3.916 20.511 1.00 91.69 815 ALA A O 1
ATOM 6233 N N . THR A 1 816 ? -22.598 -1.871 20.443 1.00 92.25 816 THR A N 1
ATOM 6234 C CA . THR A 1 816 ? -23.644 -2.169 21.437 1.00 92.25 816 THR A CA 1
ATOM 6235 C C . THR A 1 816 ? -24.586 -3.282 20.983 1.00 92.25 816 THR A C 1
ATOM 6237 O O . THR A 1 816 ? -24.949 -4.132 21.789 1.00 92.25 816 THR A O 1
ATOM 6240 N N . GLY A 1 817 ? -24.937 -3.346 19.692 1.00 90.81 817 GLY A N 1
ATOM 6241 C CA . GLY A 1 817 ? -25.771 -4.427 19.153 1.00 90.81 817 GLY A CA 1
ATOM 6242 C C . GLY A 1 817 ? -25.108 -5.797 19.200 1.00 90.81 817 GLY A C 1
ATOM 6243 O O . GLY A 1 817 ? -25.728 -6.762 19.638 1.00 90.81 817 GLY A O 1
ATOM 6244 N N . ALA A 1 818 ? -23.840 -5.878 18.803 1.00 91.75 818 ALA A N 1
ATOM 6245 C CA . ALA A 1 818 ? -23.066 -7.109 18.899 1.00 91.75 818 ALA A CA 1
ATOM 6246 C C . ALA A 1 818 ? -22.881 -7.564 20.356 1.00 91.75 818 ALA A C 1
ATOM 6248 O O . ALA A 1 818 ? -23.051 -8.747 20.651 1.00 91.75 818 ALA A O 1
ATOM 6249 N N . LEU A 1 819 ? -22.589 -6.638 21.276 1.00 94.00 819 LEU A N 1
ATOM 6250 C CA . LEU A 1 819 ? -22.457 -6.955 22.699 1.00 94.00 819 LEU A CA 1
ATOM 6251 C C . LEU A 1 819 ? -23.775 -7.399 23.333 1.00 94.00 819 LEU A C 1
ATOM 6253 O O . LEU A 1 819 ? -23.749 -8.319 24.140 1.00 94.00 819 LEU A O 1
ATOM 6257 N N . ALA A 1 820 ? -24.911 -6.809 22.955 1.00 93.50 820 ALA A N 1
ATOM 6258 C CA . ALA A 1 820 ? -26.223 -7.240 23.440 1.00 93.50 820 ALA A CA 1
ATOM 6259 C C . ALA A 1 820 ? -26.528 -8.695 23.060 1.00 93.50 820 ALA A C 1
ATOM 6261 O O . ALA A 1 820 ? -27.015 -9.460 23.886 1.00 93.50 820 ALA A O 1
ATOM 6262 N N . ILE A 1 821 ? -26.179 -9.095 21.832 1.00 92.50 821 ILE A N 1
ATOM 6263 C CA . ILE A 1 821 ? -26.326 -10.480 21.365 1.00 92.50 821 ILE A CA 1
ATOM 6264 C C . ILE A 1 821 ? -25.396 -11.413 22.151 1.00 92.50 821 ILE A C 1
ATOM 6266 O O . ILE A 1 821 ? -25.838 -12.440 22.659 1.00 92.50 821 ILE A O 1
ATOM 6270 N N . LEU A 1 822 ? -24.116 -11.051 22.281 1.00 92.69 822 LEU A N 1
ATOM 6271 C CA . LEU A 1 822 ? -23.118 -11.870 22.977 1.00 92.69 822 LEU A CA 1
ATOM 6272 C C . LEU A 1 822 ? -23.420 -12.019 24.475 1.00 92.69 822 LEU A C 1
ATOM 6274 O O . LEU A 1 822 ? -23.265 -13.107 25.022 1.00 92.69 822 LEU A O 1
ATOM 6278 N N . ALA A 1 823 ? -23.883 -10.951 25.126 1.00 93.25 823 ALA A N 1
ATOM 6279 C CA . ALA A 1 823 ? -24.246 -10.942 26.540 1.00 93.25 823 ALA A CA 1
ATOM 6280 C C . ALA A 1 823 ? -25.421 -11.874 26.874 1.00 93.25 823 ALA A C 1
ATOM 6282 O O . ALA A 1 823 ? -25.593 -12.220 28.037 1.00 93.25 823 ALA A O 1
ATOM 6283 N N . GLY A 1 824 ? -26.206 -12.308 25.881 1.00 90.75 824 GLY A N 1
ATOM 6284 C CA . GLY A 1 824 ? -27.249 -13.318 26.070 1.00 90.75 824 GLY A CA 1
ATOM 6285 C C . GLY A 1 824 ? -26.720 -14.711 26.441 1.00 90.75 824 GLY A C 1
ATOM 6286 O O . GLY A 1 824 ? -27.504 -15.562 26.849 1.00 90.75 824 GLY A O 1
ATOM 6287 N N . HIS A 1 825 ? -25.413 -14.952 26.313 1.00 92.75 825 HIS A N 1
ATOM 6288 C CA . HIS A 1 825 ? -24.754 -16.192 26.714 1.00 92.75 825 HIS A CA 1
ATOM 6289 C C . HIS A 1 825 ? -23.987 -15.986 28.030 1.00 92.75 825 HIS A C 1
ATOM 6291 O O . HIS A 1 825 ? -23.014 -15.230 28.058 1.00 92.75 825 HIS A O 1
ATOM 6297 N N . ASP A 1 826 ? -24.373 -16.698 29.095 1.00 90.50 826 ASP A N 1
ATOM 6298 C CA . ASP A 1 826 ? -23.850 -16.498 30.459 1.00 90.50 826 ASP A CA 1
ATOM 6299 C C . ASP A 1 826 ? -22.316 -16.518 30.544 1.00 90.50 826 ASP A C 1
ATOM 6301 O O . ASP A 1 826 ? -21.707 -15.621 31.129 1.00 90.50 826 ASP A O 1
ATOM 6305 N N . GLU A 1 827 ? -21.663 -17.492 29.902 1.00 91.69 827 GLU A N 1
ATOM 6306 C CA . GLU A 1 827 ? -20.201 -17.611 29.941 1.00 91.69 827 GLU A CA 1
ATOM 6307 C C . GLU A 1 827 ? -19.495 -16.399 29.319 1.00 91.69 827 GLU A C 1
ATOM 6309 O O . GLU A 1 827 ? -18.489 -15.929 29.849 1.00 91.69 827 GLU A O 1
ATOM 6314 N N . VAL A 1 828 ? -20.013 -15.847 28.216 1.00 93.12 828 VAL A N 1
ATOM 6315 C CA . VAL A 1 828 ? -19.412 -14.654 27.595 1.00 93.12 828 VAL A CA 1
ATOM 6316 C C . VAL A 1 828 ? -19.868 -13.366 28.276 1.00 93.12 828 VAL A C 1
ATOM 6318 O O . VAL A 1 828 ? -19.087 -12.419 28.315 1.00 93.12 828 VAL A O 1
ATOM 6321 N N . ALA A 1 829 ? -21.035 -13.336 28.922 1.00 93.94 829 ALA A N 1
ATOM 6322 C CA . ALA A 1 829 ? -21.429 -12.239 29.803 1.00 93.94 829 ALA A CA 1
ATOM 6323 C C . ALA A 1 829 ? -20.430 -12.047 30.960 1.00 93.94 829 ALA A C 1
ATOM 6325 O O . ALA A 1 829 ? -20.032 -10.914 31.247 1.00 93.94 829 ALA A O 1
ATOM 6326 N N . VAL A 1 830 ? -19.937 -13.144 31.555 1.00 93.00 830 VAL A N 1
ATOM 6327 C CA . VAL A 1 830 ? -18.846 -13.110 32.549 1.00 93.00 830 VAL A CA 1
ATOM 6328 C C . VAL A 1 830 ? -17.578 -12.503 31.953 1.00 93.00 830 VAL A C 1
ATOM 6330 O O . VAL A 1 830 ? -16.989 -11.597 32.540 1.00 93.00 830 VAL A O 1
ATOM 6333 N N . ARG A 1 831 ? -17.196 -12.910 30.741 1.00 93.31 831 ARG A N 1
ATOM 6334 C CA . ARG A 1 831 ? -16.011 -12.368 30.052 1.00 93.31 831 ARG A CA 1
ATOM 6335 C C . ARG A 1 831 ? -16.148 -10.887 29.695 1.00 93.31 831 ARG A C 1
ATOM 6337 O O . ARG A 1 831 ? -15.177 -10.140 29.814 1.00 93.31 831 ARG A O 1
ATOM 6344 N N . ILE A 1 832 ? -17.338 -10.445 29.287 1.00 93.69 832 ILE A N 1
ATOM 6345 C CA . ILE A 1 832 ? -17.638 -9.028 29.044 1.00 93.69 832 ILE A CA 1
ATOM 6346 C C . ILE A 1 832 ? -17.488 -8.231 30.346 1.00 93.69 832 ILE A C 1
ATOM 6348 O O . ILE A 1 832 ? -16.886 -7.159 30.331 1.00 93.69 832 ILE A O 1
ATOM 6352 N N . ALA A 1 833 ? -17.985 -8.760 31.468 1.00 92.44 833 ALA A N 1
ATOM 6353 C CA . ALA A 1 833 ? -17.870 -8.127 32.780 1.00 92.44 833 ALA A CA 1
ATOM 6354 C C . ALA A 1 833 ? -16.424 -8.044 33.301 1.00 92.44 833 ALA A C 1
ATOM 6356 O O . ALA A 1 833 ? -16.065 -7.056 33.939 1.00 92.44 833 ALA A O 1
ATOM 6357 N N . GLU A 1 834 ? -15.598 -9.059 33.038 1.00 92.06 834 GLU A N 1
ATOM 6358 C CA . GLU A 1 834 ? -14.173 -9.078 33.404 1.00 92.06 834 GLU A CA 1
ATOM 6359 C C . GLU A 1 834 ? -13.328 -8.129 32.537 1.00 92.06 834 GLU A C 1
ATOM 6361 O O . GLU A 1 834 ? -12.299 -7.615 32.981 1.00 92.06 834 GLU A O 1
ATOM 6366 N N . CYS A 1 835 ? -13.761 -7.857 31.304 1.00 93.50 835 CYS A N 1
ATOM 6367 C CA . CYS A 1 835 ? -13.118 -6.888 30.427 1.00 93.50 835 CYS A CA 1
ATOM 6368 C C . CYS A 1 835 ? -13.476 -5.455 30.854 1.00 93.50 835 CYS A C 1
ATOM 6370 O O . CYS A 1 835 ? -14.513 -4.910 30.470 1.00 93.50 835 CYS A O 1
ATOM 6372 N N . GLN A 1 836 ? -12.579 -4.814 31.611 1.00 90.56 836 GLN A N 1
ATOM 6373 C CA . GLN A 1 836 ? -12.791 -3.467 32.153 1.00 90.56 836 GLN A CA 1
ATOM 6374 C C . GLN A 1 836 ? -13.192 -2.442 31.079 1.00 90.56 836 GLN A C 1
ATOM 6376 O O . GLN A 1 836 ? -14.142 -1.688 31.284 1.00 90.56 836 GLN A O 1
ATOM 6381 N N . GLN A 1 837 ? -12.514 -2.440 29.925 1.00 92.19 837 GLN A N 1
ATOM 6382 C CA . GLN A 1 837 ? -12.815 -1.523 28.821 1.00 92.19 837 GLN A CA 1
ATOM 6383 C C . GLN A 1 837 ? -14.223 -1.757 28.249 1.00 92.19 837 GLN A C 1
ATOM 6385 O O . GLN A 1 837 ? -14.933 -0.802 27.937 1.00 92.19 837 GLN A O 1
ATOM 6390 N N . CYS A 1 838 ? -14.639 -3.021 28.121 1.00 93.50 838 CYS A N 1
ATOM 6391 C CA . CYS A 1 838 ? -15.939 -3.388 27.565 1.00 93.50 838 CYS A CA 1
ATOM 6392 C C . CYS A 1 838 ? -17.087 -3.019 28.503 1.00 93.50 838 CYS A C 1
ATOM 6394 O O . CYS A 1 838 ? -18.050 -2.381 28.074 1.00 93.50 838 CYS A O 1
ATOM 6396 N N . LEU A 1 839 ? -16.963 -3.368 29.785 1.00 94.62 839 LEU A N 1
ATOM 6397 C CA . LEU A 1 839 ? -17.966 -3.034 30.789 1.00 94.62 839 LEU A CA 1
ATOM 6398 C C . LEU A 1 839 ? -18.107 -1.516 30.950 1.00 94.62 839 LEU A C 1
ATOM 6400 O O . LEU A 1 839 ? -19.223 -1.006 30.927 1.00 94.62 839 LEU A O 1
ATOM 6404 N N . GLN A 1 840 ? -16.995 -0.779 31.058 1.00 93.88 840 GLN A N 1
ATOM 6405 C CA . GLN A 1 840 ? -17.040 0.684 31.157 1.00 93.88 840 GLN A CA 1
ATOM 6406 C C . GLN A 1 840 ? -17.678 1.323 29.920 1.00 93.88 840 GLN A C 1
ATOM 6408 O O . GLN A 1 840 ? -18.496 2.229 30.065 1.00 93.88 840 GLN A O 1
ATOM 6413 N N . GLY A 1 841 ? -17.365 0.821 28.721 1.00 93.88 841 GLY A N 1
ATOM 6414 C CA . GLY A 1 841 ? -17.970 1.306 27.483 1.00 93.88 841 GLY A CA 1
ATOM 6415 C C . GLY A 1 841 ? -19.484 1.086 27.423 1.00 93.88 841 GLY A C 1
ATOM 6416 O O . GLY A 1 841 ? -20.215 1.992 27.032 1.00 93.88 841 GLY A O 1
ATOM 6417 N N . LEU A 1 842 ? -19.977 -0.081 27.855 1.00 95.94 842 LEU A N 1
ATOM 6418 C CA . LEU A 1 842 ? -21.419 -0.353 27.941 1.00 95.94 842 LEU A CA 1
ATOM 6419 C C . LEU A 1 842 ? -22.118 0.535 28.973 1.00 95.94 842 LEU A C 1
ATOM 6421 O O . LEU A 1 842 ? -23.170 1.093 28.678 1.00 95.94 842 LEU A O 1
ATOM 6425 N N . LEU A 1 843 ? -21.533 0.698 30.162 1.00 95.75 843 LEU A N 1
ATOM 6426 C CA . LEU A 1 843 ? -22.101 1.560 31.201 1.00 95.75 843 LEU A CA 1
ATOM 6427 C C . LEU A 1 843 ? -22.158 3.025 30.750 1.00 95.75 843 LEU A C 1
ATOM 6429 O O . LEU A 1 843 ? -23.158 3.694 30.991 1.00 95.75 843 LEU A O 1
ATOM 6433 N N . HIS A 1 844 ? -21.135 3.506 30.040 1.00 94.06 844 HIS A N 1
ATOM 6434 C CA . HIS A 1 844 ? -21.153 4.833 29.426 1.00 94.06 844 HIS A CA 1
ATOM 6435 C C . HIS A 1 844 ? -22.245 4.946 28.353 1.00 94.06 844 HIS A C 1
ATOM 6437 O O . HIS A 1 844 ? -22.947 5.950 28.296 1.00 94.06 844 HIS A O 1
ATOM 6443 N N . ALA A 1 845 ? -22.430 3.924 27.511 1.00 93.38 845 ALA A N 1
ATOM 6444 C CA . ALA A 1 845 ? -23.504 3.924 26.517 1.00 93.38 845 ALA A CA 1
ATOM 6445 C C . ALA A 1 845 ? -24.904 3.969 27.162 1.00 93.38 845 ALA A C 1
ATOM 6447 O O . ALA A 1 845 ? -25.796 4.598 26.606 1.00 93.38 845 ALA A O 1
ATOM 6448 N N . VAL A 1 846 ? -25.092 3.357 28.338 1.00 94.56 846 VAL A N 1
ATOM 6449 C CA . VAL A 1 846 ? -26.340 3.454 29.121 1.00 94.56 846 VAL A CA 1
ATOM 6450 C C . VAL A 1 846 ? -26.526 4.844 29.741 1.00 94.56 846 VAL A C 1
ATOM 6452 O O . VAL A 1 846 ? -27.646 5.345 29.778 1.00 94.56 846 VAL A O 1
ATOM 6455 N N . LEU A 1 847 ? -25.459 5.461 30.258 1.00 92.62 847 LEU A N 1
ATOM 6456 C CA . LEU A 1 847 ? -25.546 6.751 30.955 1.00 92.62 847 LEU A CA 1
ATOM 6457 C C . LEU A 1 847 ? -25.699 7.948 30.018 1.00 92.62 847 LEU A C 1
ATOM 6459 O O . LEU A 1 847 ? -26.448 8.867 30.347 1.00 92.62 847 LEU A O 1
ATOM 6463 N N . ASP A 1 848 ? -24.973 7.946 28.901 1.00 89.75 848 ASP A N 1
ATOM 6464 C CA . ASP A 1 848 ? -24.683 9.166 28.139 1.00 89.75 848 ASP A CA 1
ATOM 6465 C C . ASP A 1 848 ? -25.119 9.098 26.664 1.00 89.75 848 ASP A C 1
ATOM 6467 O O . ASP A 1 848 ? -24.942 10.075 25.941 1.00 89.75 848 ASP A O 1
ATOM 6471 N N . SER A 1 849 ? -25.660 7.973 26.175 1.00 89.19 849 SER A N 1
ATOM 6472 C CA . SER A 1 849 ? -26.186 7.912 24.803 1.00 89.19 849 SER A CA 1
ATOM 6473 C C . SER A 1 849 ? -27.620 8.428 24.741 1.00 89.19 849 SER A C 1
ATOM 6475 O O . SER A 1 849 ? -28.462 7.979 25.508 1.00 89.19 849 SER A O 1
ATOM 6477 N N . ASP A 1 850 ? -27.900 9.292 23.765 1.00 87.69 850 ASP A N 1
ATOM 6478 C CA . ASP A 1 850 ? -29.253 9.782 23.462 1.00 87.69 850 ASP A CA 1
ATOM 6479 C C . ASP A 1 850 ? -29.829 9.134 22.185 1.00 87.69 850 ASP A C 1
ATOM 6481 O O . ASP A 1 850 ? -30.822 9.588 21.619 1.00 87.69 850 ASP A O 1
ATOM 6485 N N . LEU A 1 851 ? -29.186 8.072 21.680 1.00 89.81 851 LEU A N 1
ATOM 6486 C CA . LEU A 1 851 ? -29.642 7.338 20.501 1.00 89.81 851 LEU A CA 1
ATOM 6487 C C . LEU A 1 851 ? -30.550 6.179 20.933 1.00 89.81 851 LEU A C 1
ATOM 6489 O O . LEU A 1 851 ? -30.031 5.194 21.469 1.00 89.81 851 LEU A O 1
ATOM 6493 N N . PRO A 1 852 ? -31.857 6.179 20.595 1.00 90.75 852 PRO A N 1
ATOM 6494 C CA . PRO A 1 852 ? -32.792 5.157 21.079 1.00 90.75 852 PRO A CA 1
ATOM 6495 C C . PRO A 1 852 ? -32.359 3.723 20.751 1.00 90.75 852 PRO A C 1
ATOM 6497 O O . PRO A 1 852 ? -32.541 2.798 21.537 1.00 90.75 852 PRO A O 1
ATOM 6500 N N . ALA A 1 853 ? -31.737 3.525 19.583 1.00 87.31 853 ALA A N 1
ATOM 6501 C CA . ALA A 1 853 ? -31.236 2.220 19.163 1.00 87.31 853 ALA A CA 1
ATOM 6502 C C . ALA A 1 853 ? -30.009 1.749 19.963 1.00 87.31 853 ALA A C 1
ATOM 6504 O O . ALA A 1 853 ? -29.795 0.544 20.060 1.00 87.31 853 ALA A O 1
ATOM 6505 N N . VAL A 1 854 ? -29.185 2.666 20.476 1.00 91.75 854 VAL A N 1
ATOM 6506 C CA . VAL A 1 854 ? -28.025 2.352 21.325 1.00 91.75 854 VAL A CA 1
ATOM 6507 C C . VAL A 1 854 ? -28.492 2.096 22.752 1.00 91.75 854 VAL A C 1
ATOM 6509 O O . VAL A 1 854 ? -28.087 1.090 23.326 1.00 91.75 854 VAL A O 1
ATOM 6512 N N . GLU A 1 855 ? -29.388 2.937 23.277 1.00 93.94 855 GLU A N 1
ATOM 6513 C CA . GLU A 1 855 ? -29.956 2.815 24.625 1.00 93.94 855 GLU A CA 1
ATOM 6514 C C . GLU A 1 855 ? -30.538 1.418 24.869 1.00 93.94 855 GLU A C 1
ATOM 6516 O O . GLU A 1 855 ? -30.071 0.706 25.756 1.00 93.94 855 GLU A O 1
ATOM 6521 N N . ILE A 1 856 ? -31.477 0.963 24.027 1.00 94.19 856 ILE A N 1
ATOM 6522 C CA . ILE A 1 856 ? -32.108 -0.358 24.192 1.00 94.19 856 ILE A CA 1
ATOM 6523 C C . ILE A 1 856 ? -31.095 -1.506 24.161 1.00 94.19 856 ILE A C 1
ATOM 6525 O O . ILE A 1 856 ? -31.194 -2.458 24.932 1.00 94.19 856 ILE A O 1
ATOM 6529 N N . ARG A 1 857 ? -30.077 -1.420 23.298 1.00 93.75 857 ARG A N 1
ATOM 6530 C CA . ARG A 1 857 ? -29.054 -2.467 23.158 1.00 93.75 857 ARG A CA 1
ATOM 6531 C C . ARG A 1 857 ? -28.096 -2.473 24.339 1.00 93.75 857 ARG A C 1
ATOM 6533 O O . ARG A 1 857 ? -27.765 -3.542 24.841 1.00 93.75 857 ARG A O 1
ATOM 6540 N N . ALA A 1 858 ? -27.666 -1.300 24.789 1.00 95.44 858 ALA A N 1
ATOM 6541 C CA . ALA A 1 858 ? -26.780 -1.165 25.934 1.00 95.44 858 ALA A CA 1
ATOM 6542 C C . ALA A 1 858 ? -27.481 -1.621 27.222 1.00 95.44 858 ALA A C 1
ATOM 6544 O O . ALA A 1 858 ? -26.903 -2.415 27.963 1.00 95.44 858 ALA A O 1
ATOM 6545 N N . VAL A 1 859 ? -28.739 -1.209 27.440 1.00 95.94 859 VAL A N 1
ATOM 6546 C CA . VAL A 1 859 ? -29.561 -1.659 28.576 1.00 95.94 859 VAL A CA 1
ATOM 6547 C C . VAL A 1 859 ? -29.773 -3.170 28.515 1.00 95.94 859 VAL A C 1
ATOM 6549 O O . VAL A 1 859 ? -29.484 -3.858 29.491 1.00 95.94 859 VAL A O 1
ATOM 6552 N N . SER A 1 860 ? -30.172 -3.714 27.360 1.00 95.69 860 SER A N 1
ATOM 6553 C CA . SER A 1 860 ? -30.315 -5.163 27.182 1.00 95.69 860 SER A CA 1
ATOM 6554 C C . SER A 1 860 ? -29.022 -5.913 27.505 1.00 95.69 860 SER A C 1
ATOM 6556 O O . SER A 1 860 ? -29.074 -6.915 28.213 1.00 95.69 860 SER A O 1
ATOM 6558 N N . ALA A 1 861 ? -27.867 -5.424 27.046 1.00 95.75 861 ALA A N 1
ATOM 6559 C CA . ALA A 1 861 ? -26.579 -6.053 27.321 1.00 95.75 861 ALA A CA 1
ATOM 6560 C C . ALA A 1 861 ? -26.258 -6.068 28.823 1.00 95.75 861 ALA A C 1
ATOM 6562 O O . ALA A 1 861 ? -25.909 -7.115 29.366 1.00 95.75 861 ALA A O 1
ATOM 6563 N N . VAL A 1 862 ? -26.386 -4.929 29.518 1.00 96.00 862 VAL A N 1
ATOM 6564 C CA . VAL A 1 862 ? -26.050 -4.856 30.951 1.00 96.00 862 VAL A CA 1
ATOM 6565 C C . VAL A 1 862 ? -27.045 -5.618 31.825 1.00 96.00 862 VAL A C 1
ATOM 6567 O O . VAL A 1 862 ? -26.637 -6.187 32.835 1.00 96.00 862 VAL A O 1
ATOM 6570 N N . VAL A 1 863 ? -28.319 -5.700 31.430 1.00 94.69 863 VAL A N 1
ATOM 6571 C CA . VAL A 1 863 ? -29.327 -6.530 32.108 1.00 94.69 863 VAL A CA 1
ATOM 6572 C C . VAL A 1 863 ? -28.975 -8.011 31.972 1.00 94.69 863 VAL A C 1
ATOM 6574 O O . VAL A 1 863 ? -28.909 -8.714 32.980 1.00 94.69 863 VAL A O 1
ATOM 6577 N N . SER A 1 864 ? -28.649 -8.480 30.763 1.00 94.81 864 SER A N 1
ATOM 6578 C CA . SER A 1 864 ? -28.183 -9.857 30.557 1.00 94.81 864 SER A CA 1
ATOM 6579 C C . SER A 1 864 ? -26.921 -10.157 31.375 1.00 94.81 864 SER A C 1
ATOM 6581 O O . SER A 1 864 ? -26.870 -11.167 32.073 1.00 94.81 864 SER A O 1
ATOM 6583 N N . ILE A 1 865 ? -25.951 -9.234 31.404 1.00 94.81 865 ILE A N 1
ATOM 6584 C CA . ILE A 1 865 ? -24.746 -9.367 32.239 1.00 94.81 865 ILE A CA 1
ATOM 6585 C C . ILE A 1 865 ? -25.093 -9.420 33.727 1.00 94.81 865 ILE A C 1
ATOM 6587 O O . ILE A 1 865 ? -24.510 -10.204 34.462 1.00 94.81 865 ILE A O 1
ATOM 6591 N N . ARG A 1 866 ? -26.029 -8.606 34.219 1.00 94.00 866 ARG A N 1
ATOM 6592 C CA . ARG A 1 866 ? -26.407 -8.620 35.641 1.00 94.00 866 ARG A CA 1
ATOM 6593 C C . ARG A 1 866 ? -27.052 -9.951 36.043 1.00 94.00 866 ARG A C 1
ATOM 6595 O O . ARG A 1 866 ? -26.782 -10.434 37.151 1.00 94.00 866 ARG A O 1
ATOM 6602 N N . ARG A 1 867 ? -27.880 -10.514 35.157 1.00 92.25 867 ARG A N 1
ATOM 6603 C CA . ARG A 1 867 ? -28.637 -11.760 35.357 1.00 92.25 867 ARG A CA 1
ATOM 6604 C C . ARG A 1 867 ? -27.784 -13.025 35.212 1.00 92.25 867 ARG A C 1
ATOM 6606 O O . ARG A 1 867 ? -28.135 -14.028 35.825 1.00 92.25 867 ARG A O 1
ATOM 6613 N N . ALA A 1 868 ? -26.666 -12.964 34.490 1.00 92.00 868 ALA A N 1
ATOM 6614 C CA . ALA A 1 868 ? -25.806 -14.120 34.251 1.00 92.00 868 ALA A CA 1
ATOM 6615 C C . ALA A 1 868 ? -25.249 -14.760 35.542 1.00 92.00 868 ALA A C 1
ATOM 6617 O O . ALA A 1 868 ? -24.922 -14.096 36.546 1.00 92.00 868 ALA A O 1
ATOM 6618 N N . GLU A 1 869 ? -25.126 -16.088 35.504 1.00 87.50 869 GLU A N 1
ATOM 6619 C CA . GLU A 1 869 ? -24.488 -16.880 36.554 1.00 87.50 869 GLU A CA 1
ATOM 6620 C C . GLU A 1 869 ? -22.966 -16.635 36.575 1.00 87.50 869 GLU A C 1
ATOM 6622 O O . GLU A 1 869 ? -22.326 -16.471 35.543 1.00 87.50 869 GLU A O 1
ATOM 6627 N N . GLY A 1 870 ? -22.358 -16.574 37.766 1.00 86.00 870 GLY A N 1
ATOM 6628 C CA . GLY A 1 870 ? -20.904 -16.369 37.918 1.00 86.00 870 GLY A CA 1
ATOM 6629 C C . GLY A 1 870 ? -20.424 -14.910 37.961 1.00 86.00 870 GLY A C 1
ATOM 6630 O O . GLY A 1 870 ? -19.243 -14.663 38.195 1.00 86.00 870 GLY A O 1
ATOM 6631 N N . ILE A 1 871 ? -21.320 -13.930 37.817 1.00 92.25 871 ILE A N 1
ATOM 6632 C CA . ILE A 1 871 ? -20.974 -12.499 37.862 1.00 92.25 871 ILE A CA 1
ATOM 6633 C C . ILE A 1 871 ? -20.718 -12.012 39.293 1.00 92.25 871 ILE A C 1
ATOM 6635 O O . ILE A 1 871 ? -21.445 -12.346 40.233 1.00 92.25 871 ILE A O 1
ATOM 6639 N N . SER A 1 872 ? -19.705 -11.154 39.456 1.00 91.81 872 SER A N 1
ATOM 6640 C CA . SER A 1 872 ? -19.336 -10.595 40.758 1.00 91.81 872 SER A CA 1
ATOM 6641 C C . SER A 1 872 ? -20.430 -9.686 41.349 1.00 91.81 872 SER A C 1
ATOM 6643 O O . SER A 1 872 ? -21.112 -8.930 40.650 1.00 91.81 872 SER A O 1
ATOM 6645 N N . ALA A 1 873 ? -20.561 -9.693 42.679 1.00 89.69 873 ALA A N 1
ATOM 6646 C CA . ALA A 1 873 ? -21.490 -8.807 43.387 1.00 89.69 873 ALA A CA 1
ATOM 6647 C C . ALA A 1 873 ? -21.136 -7.313 43.239 1.00 89.69 873 ALA A C 1
ATOM 6649 O O . ALA A 1 873 ? -21.982 -6.449 43.468 1.00 89.69 873 ALA A O 1
ATOM 6650 N N . GLU A 1 874 ? -19.886 -6.991 42.903 1.00 91.12 874 GLU A N 1
ATOM 6651 C CA . GLU A 1 874 ? -19.448 -5.625 42.603 1.00 91.12 874 GLU A CA 1
ATOM 6652 C C . GLU A 1 874 ? -19.977 -5.174 41.242 1.00 91.12 874 GLU A C 1
ATOM 6654 O O . GLU A 1 874 ? -20.607 -4.121 41.158 1.00 91.12 874 GLU A O 1
ATOM 6659 N N . THR A 1 875 ? -19.839 -6.012 40.213 1.00 91.69 875 THR A N 1
ATOM 6660 C CA . THR A 1 875 ? -20.374 -5.753 38.870 1.00 91.69 875 THR A CA 1
ATOM 6661 C C . THR A 1 875 ? -21.893 -5.580 38.896 1.00 91.69 875 THR A C 1
ATOM 6663 O O . THR A 1 875 ? -22.407 -4.611 38.338 1.00 91.69 875 THR A O 1
ATOM 6666 N N . ARG A 1 876 ? -22.625 -6.457 39.604 1.00 92.94 876 ARG A N 1
ATOM 6667 C CA . ARG A 1 876 ? -24.091 -6.333 39.738 1.00 92.94 876 ARG A CA 1
ATOM 6668 C C . ARG A 1 876 ? -24.508 -5.009 40.379 1.00 92.94 876 ARG A C 1
ATOM 6670 O O . ARG A 1 876 ? -25.472 -4.392 39.930 1.00 92.94 876 ARG A O 1
ATOM 6677 N N . ARG A 1 877 ? -23.779 -4.562 41.410 1.00 91.81 877 ARG A N 1
ATOM 6678 C CA . ARG A 1 877 ? -24.020 -3.268 42.070 1.00 91.81 877 ARG A CA 1
ATOM 6679 C C . ARG A 1 877 ? -23.691 -2.089 41.160 1.00 91.81 877 ARG A C 1
ATOM 6681 O O . ARG A 1 877 ? -24.448 -1.126 41.153 1.00 91.81 877 ARG A O 1
ATOM 6688 N N . ALA A 1 878 ? -22.609 -2.171 40.388 1.00 92.69 878 ALA A N 1
ATOM 6689 C CA . ALA A 1 878 ? -22.233 -1.129 39.438 1.00 92.69 878 ALA A CA 1
ATOM 6690 C C . ALA A 1 878 ? -23.307 -0.936 38.355 1.00 92.69 878 ALA A C 1
ATOM 6692 O O . ALA A 1 878 ? -23.756 0.187 38.146 1.00 92.69 878 ALA A O 1
ATOM 6693 N N . ILE A 1 879 ? -23.781 -2.026 37.736 1.00 93.50 879 ILE A N 1
ATOM 6694 C CA . ILE A 1 879 ? -24.852 -1.980 36.724 1.00 93.50 879 ILE A CA 1
ATOM 6695 C C . ILE A 1 879 ? -26.139 -1.395 37.319 1.00 93.50 879 ILE A C 1
ATOM 6697 O O . ILE A 1 879 ? -26.726 -0.484 36.743 1.00 93.50 879 ILE A O 1
ATOM 6701 N N . PHE A 1 880 ? -26.549 -1.871 38.500 1.00 93.56 880 PHE A N 1
ATOM 6702 C CA . PHE A 1 880 ? -27.747 -1.371 39.181 1.00 93.56 880 PHE A CA 1
ATOM 6703 C C . PHE A 1 880 ? -27.654 0.132 39.490 1.00 93.56 880 PHE A C 1
ATOM 6705 O O . PHE A 1 880 ? -28.594 0.876 39.225 1.00 93.56 880 PHE A O 1
ATOM 6712 N N . SER A 1 881 ? -26.504 0.591 39.998 1.00 93.62 881 SER A N 1
ATOM 6713 C CA . SER A 1 881 ? -26.262 2.008 40.291 1.00 93.62 881 SER A CA 1
ATOM 6714 C C . SER A 1 881 ? -26.373 2.878 39.041 1.00 93.62 881 SER A C 1
ATOM 6716 O O . SER A 1 881 ? -26.950 3.958 39.105 1.00 93.62 881 SER A O 1
ATOM 6718 N N . VAL A 1 882 ? -25.838 2.410 37.911 1.00 95.12 882 VAL A N 1
ATOM 6719 C CA . VAL A 1 882 ? -25.858 3.140 36.638 1.00 95.12 882 VAL A CA 1
ATOM 6720 C C . VAL A 1 882 ? -27.274 3.248 36.067 1.00 95.12 882 VAL A C 1
ATOM 6722 O O . VAL A 1 882 ? -27.685 4.333 35.661 1.00 95.12 882 VAL A O 1
ATOM 6725 N N . LEU A 1 883 ? -28.049 2.159 36.087 1.00 94.12 883 LEU A N 1
ATOM 6726 C CA . LEU A 1 883 ? -29.448 2.182 35.644 1.00 94.12 883 LEU A CA 1
ATOM 6727 C C . LEU A 1 883 ? -30.285 3.140 36.503 1.00 94.12 883 LEU A C 1
ATOM 6729 O O . LEU A 1 883 ? -31.031 3.964 35.975 1.00 94.12 883 LEU A O 1
ATOM 6733 N N . GLN A 1 884 ? -30.110 3.087 37.827 1.00 93.88 884 GLN A N 1
ATOM 6734 C CA . GLN A 1 884 ? -30.788 3.990 38.756 1.00 93.88 884 GLN A CA 1
ATOM 6735 C C . GLN A 1 884 ? -30.389 5.457 38.527 1.00 93.88 884 GLN A C 1
ATOM 6737 O O . GLN A 1 884 ? -31.238 6.350 38.575 1.00 93.88 884 GLN A O 1
ATOM 6742 N N . GLU A 1 885 ? -29.109 5.713 38.252 1.00 94.12 885 GLU A N 1
ATOM 6743 C CA . GLU A 1 885 ? -28.598 7.043 37.926 1.00 94.12 885 GLU A CA 1
ATOM 6744 C C . GLU A 1 885 ? -29.226 7.593 36.637 1.00 94.12 885 GLU A C 1
ATOM 6746 O O . GLU A 1 885 ? -29.746 8.711 36.668 1.00 94.12 885 GLU A O 1
ATOM 6751 N N . ARG A 1 886 ? -29.265 6.823 35.539 1.00 93.88 886 ARG A N 1
ATOM 6752 C CA . ARG A 1 886 ? -29.883 7.267 34.271 1.00 93.88 886 ARG A CA 1
ATOM 6753 C C . ARG A 1 886 ? -31.377 7.550 34.430 1.00 93.88 886 ARG A C 1
ATOM 6755 O O . ARG A 1 886 ? -31.837 8.618 34.027 1.00 93.88 886 ARG A O 1
ATOM 6762 N N . LEU A 1 887 ? -32.117 6.672 35.111 1.00 92.75 887 LEU A N 1
ATOM 6763 C CA . LEU A 1 887 ? -33.540 6.887 35.408 1.00 92.75 887 LEU A CA 1
ATOM 6764 C C . LEU A 1 887 ? -33.774 8.165 36.229 1.00 92.75 887 LEU A C 1
ATOM 6766 O O . LEU A 1 887 ? -34.728 8.898 35.980 1.00 92.75 887 LEU A O 1
ATOM 6770 N N . SER A 1 888 ? -32.874 8.492 37.163 1.00 91.25 888 SER A N 1
ATOM 6771 C CA . SER A 1 888 ? -32.966 9.737 37.940 1.00 91.25 888 SER A CA 1
ATOM 6772 C C . SER A 1 888 ? -32.654 11.008 37.131 1.00 91.25 888 SER A C 1
ATOM 6774 O O . SER A 1 888 ? -33.054 12.101 37.534 1.00 91.25 888 SER A O 1
ATOM 6776 N N . ARG A 1 889 ? -31.949 10.878 35.997 1.00 89.06 889 ARG A N 1
ATOM 6777 C CA . ARG A 1 889 ? -31.480 11.980 35.137 1.00 89.06 889 ARG A CA 1
ATOM 6778 C C . ARG A 1 889 ? -32.401 12.309 33.961 1.00 89.06 889 ARG A C 1
ATOM 6780 O O . ARG A 1 889 ? -32.040 13.150 33.146 1.00 89.06 889 ARG A O 1
ATOM 6787 N N . GLY A 1 890 ? -33.583 11.702 33.894 1.00 83.38 890 GLY A N 1
ATOM 6788 C CA . GLY A 1 890 ? -34.549 11.935 32.816 1.00 83.38 890 GLY A CA 1
ATOM 6789 C C . GLY A 1 890 ? -34.960 10.676 32.057 1.00 83.38 890 GLY A C 1
ATOM 6790 O O . GLY A 1 890 ? -35.874 10.767 31.249 1.00 83.38 890 GLY A O 1
ATOM 6791 N N . GLY A 1 891 ? -34.362 9.517 32.363 1.00 89.44 891 GLY A N 1
ATOM 6792 C CA . GLY A 1 891 ? -34.727 8.242 31.745 1.00 89.44 891 GLY A CA 1
ATOM 6793 C C . GLY A 1 891 ? -34.056 8.008 30.393 1.00 89.44 891 GLY A C 1
ATOM 6794 O O . GLY A 1 891 ? -32.947 8.484 30.155 1.00 89.44 891 GLY A O 1
ATOM 6795 N N . PHE A 1 892 ? -34.716 7.230 29.544 1.00 92.75 892 PHE A N 1
ATOM 6796 C CA . PHE A 1 892 ? -34.278 6.876 28.197 1.00 92.75 892 PHE A CA 1
ATOM 6797 C C . PHE A 1 892 ? -35.241 7.453 27.156 1.00 92.75 892 PHE A C 1
ATOM 6799 O O . PHE A 1 892 ? -36.451 7.507 27.382 1.00 92.75 892 PHE A O 1
ATOM 6806 N N . GLU A 1 893 ? -34.714 7.834 25.994 1.00 90.06 893 GLU A N 1
ATOM 6807 C CA . GLU A 1 893 ? -35.530 8.232 24.837 1.00 90.06 893 GLU A CA 1
ATOM 6808 C C . GLU A 1 893 ? -36.241 7.013 24.218 1.00 90.06 893 GLU A C 1
ATOM 6810 O O . GLU A 1 893 ? -37.352 7.104 23.687 1.00 90.06 893 GLU A O 1
ATOM 6815 N N . SER A 1 894 ? -35.625 5.830 24.306 1.00 92.62 894 SER A N 1
ATOM 6816 C CA . SER A 1 894 ? -36.260 4.556 23.972 1.00 92.62 894 SER A CA 1
ATOM 6817 C C . SER A 1 894 ? -37.217 4.091 25.077 1.00 92.62 894 SER A C 1
ATOM 6819 O O . SER A 1 894 ? -36.790 3.731 26.174 1.00 92.62 894 SER A O 1
ATOM 6821 N N . LEU A 1 895 ? -38.513 4.001 24.749 1.00 91.56 895 LEU A N 1
ATOM 6822 C CA . LEU A 1 895 ? -39.542 3.447 25.643 1.00 91.56 895 LEU A CA 1
ATOM 6823 C C . LEU A 1 895 ? -39.213 2.015 26.088 1.00 91.56 895 LEU A C 1
ATOM 6825 O O . LEU A 1 895 ? -39.305 1.708 27.271 1.00 91.56 895 LEU A O 1
ATOM 6829 N N . ASP A 1 896 ? -38.756 1.169 25.164 1.00 92.12 896 ASP A N 1
ATOM 6830 C CA . ASP A 1 896 ? -38.377 -0.213 25.477 1.00 92.12 896 ASP A CA 1
ATOM 6831 C C . ASP A 1 896 ? -37.195 -0.259 26.466 1.00 92.12 896 ASP A C 1
ATOM 6833 O O . ASP A 1 896 ? -37.145 -1.112 27.351 1.00 92.12 896 ASP A O 1
ATOM 6837 N N . ALA A 1 897 ? -36.233 0.666 26.336 1.00 91.69 897 ALA A N 1
ATOM 6838 C CA . ALA A 1 897 ? -35.080 0.734 27.234 1.00 91.69 897 ALA A CA 1
ATOM 6839 C C . ALA A 1 897 ? -35.497 1.214 28.629 1.00 91.69 897 ALA A C 1
ATOM 6841 O O . ALA A 1 897 ? -35.020 0.680 29.633 1.00 91.69 897 ALA A O 1
ATOM 6842 N N . GLN A 1 898 ? -36.415 2.184 28.679 1.00 93.31 898 GLN A N 1
ATOM 6843 C CA . GLN A 1 898 ? -37.022 2.685 29.908 1.00 93.31 898 GLN A CA 1
ATOM 6844 C C . GLN A 1 898 ? -37.749 1.568 30.661 1.00 93.31 898 GLN A C 1
ATOM 6846 O O . GLN A 1 898 ? -37.465 1.349 31.839 1.00 93.31 898 GLN A O 1
ATOM 6851 N N . GLU A 1 899 ? -38.637 0.834 29.987 1.00 93.44 899 GLU A N 1
ATOM 6852 C CA . GLU A 1 899 ? -39.397 -0.264 30.593 1.00 93.44 899 GLU A CA 1
ATOM 6853 C C . GLU A 1 899 ? -38.472 -1.359 31.135 1.00 93.44 899 GLU A C 1
ATOM 6855 O O . GLU A 1 899 ? -38.620 -1.778 32.286 1.00 93.44 899 GLU A O 1
ATOM 6860 N N . LEU A 1 900 ? -37.471 -1.764 30.347 1.00 93.25 900 LEU A N 1
ATOM 6861 C CA . LEU A 1 900 ? -36.519 -2.805 30.731 1.00 93.25 900 LEU A CA 1
ATOM 6862 C C . LEU A 1 900 ? -35.660 -2.393 31.938 1.00 93.25 900 LEU A C 1
ATOM 6864 O O . LEU A 1 900 ? -35.411 -3.199 32.837 1.00 93.25 900 LEU A O 1
ATOM 6868 N N . ALA A 1 901 ? -35.218 -1.134 31.989 1.00 92.00 901 ALA A N 1
ATOM 6869 C CA . ALA A 1 901 ? -34.459 -0.614 33.121 1.00 92.00 901 ALA A CA 1
ATOM 6870 C C . ALA A 1 901 ? -35.318 -0.515 34.393 1.00 92.00 901 ALA A C 1
ATOM 6872 O O . ALA A 1 901 ? -34.861 -0.885 35.475 1.00 92.00 901 ALA A O 1
ATOM 6873 N N . GLU A 1 902 ? -36.561 -0.040 34.286 1.00 92.38 902 GLU A N 1
ATOM 6874 C CA . GLU A 1 902 ? -37.484 0.051 35.423 1.00 92.38 902 GLU A CA 1
ATOM 6875 C C . GLU A 1 902 ? -37.863 -1.324 35.983 1.00 92.38 902 GLU A C 1
ATOM 6877 O O . GLU A 1 902 ? -37.953 -1.487 37.203 1.00 92.38 902 GLU A O 1
ATOM 6882 N N . GLU A 1 903 ? -38.078 -2.312 35.111 1.00 92.31 903 GLU A N 1
ATOM 6883 C CA . GLU A 1 903 ? -38.318 -3.701 35.504 1.00 92.31 903 GLU A CA 1
ATOM 6884 C C . GLU A 1 903 ? -37.123 -4.264 36.279 1.00 92.31 903 GLU A C 1
ATOM 6886 O O . GLU A 1 903 ? -37.298 -4.760 37.392 1.00 92.31 903 GLU A O 1
ATOM 6891 N N . GLU A 1 904 ? -35.904 -4.089 35.767 1.00 91.44 904 GLU A N 1
ATOM 6892 C CA . GLU A 1 904 ? -34.690 -4.588 36.418 1.00 91.44 904 GLU A CA 1
ATOM 6893 C C . GLU A 1 904 ? -34.448 -3.948 37.799 1.00 91.44 904 GLU A C 1
ATOM 6895 O O . GLU A 1 904 ? -33.995 -4.617 38.736 1.00 91.44 904 GLU A O 1
ATOM 6900 N N . ILE A 1 905 ? -34.767 -2.657 37.957 1.00 90.19 905 ILE A N 1
ATOM 6901 C CA . ILE A 1 905 ? -34.686 -1.974 39.256 1.00 90.19 905 ILE A CA 1
ATOM 6902 C C . ILE A 1 905 ? -35.747 -2.509 40.224 1.00 90.19 905 ILE A C 1
ATOM 6904 O O . ILE A 1 905 ? -35.437 -2.710 41.398 1.00 90.19 905 ILE A O 1
ATOM 6908 N N . ARG A 1 906 ? -36.968 -2.775 39.744 1.00 86.56 906 ARG A N 1
ATOM 6909 C CA . ARG A 1 906 ? -38.083 -3.296 40.552 1.00 86.56 906 ARG A CA 1
ATOM 6910 C C . ARG A 1 906 ? -37.854 -4.735 41.011 1.00 86.56 906 ARG A C 1
ATOM 6912 O O . ARG A 1 906 ? -38.222 -5.076 42.127 1.00 86.56 906 ARG A O 1
ATOM 6919 N N . GLU A 1 907 ? -37.266 -5.572 40.162 1.00 78.81 907 GLU A N 1
ATOM 6920 C CA . GLU A 1 907 ? -36.901 -6.953 40.505 1.00 78.81 907 GLU A CA 1
ATOM 6921 C C . GLU A 1 907 ? -35.645 -7.028 41.390 1.00 78.81 907 GLU A C 1
ATOM 6923 O O . GLU A 1 907 ? -35.426 -8.017 42.089 1.00 78.81 907 GLU A O 1
ATOM 6928 N N . GLY A 1 908 ? -34.792 -5.999 41.345 1.00 62.16 908 GLY A N 1
ATOM 6929 C CA . GLY A 1 908 ? -33.553 -5.915 42.115 1.00 62.16 908 GLY A CA 1
ATOM 6930 C C . GLY A 1 908 ? -33.665 -5.287 43.508 1.00 62.16 908 GLY A C 1
ATOM 6931 O O . GLY A 1 908 ? -32.726 -5.450 44.292 1.00 62.16 908 GLY A O 1
ATOM 6932 N N . SER A 1 909 ? -34.753 -4.561 43.788 1.00 52.62 909 SER A N 1
ATOM 6933 C CA . SER A 1 909 ? -35.105 -3.976 45.094 1.00 52.62 909 SER A CA 1
ATOM 6934 C C . SER A 1 909 ? -35.857 -4.964 45.974 1.00 52.62 909 SER A C 1
ATOM 6936 O O . SER A 1 909 ? -35.540 -5.032 47.183 1.00 52.62 909 SER A O 1
#